Protein AF-A0A507FNS9-F1 (afdb_monomer)

Mean predicted aligned error: 19.05 Å

Solvent-accessible surface area (backbone atoms only — not comparable to full-atom values): 60538 Å² total; per-residue (Å²): 142,88,84,88,78,84,91,86,77,74,65,68,64,55,55,61,53,56,59,74,74,43,84,73,60,65,71,60,55,65,71,73,67,73,83,68,65,72,64,60,57,53,51,51,52,63,80,35,48,67,58,54,49,49,49,52,50,49,54,50,50,53,50,48,45,38,64,35,34,48,36,54,76,76,63,42,75,58,70,79,44,42,52,72,80,64,97,49,76,83,44,50,45,38,51,43,59,60,49,74,77,41,50,72,64,50,52,60,38,52,46,38,74,73,45,35,49,53,24,31,42,29,31,65,44,28,44,65,34,36,41,37,69,34,51,67,39,44,42,40,51,45,54,75,41,46,85,42,36,36,64,71,46,74,69,44,55,59,46,32,76,72,34,41,74,9,71,90,49,47,52,72,68,61,28,55,46,51,49,62,46,45,46,71,30,57,31,69,74,45,44,60,71,33,47,66,50,32,41,52,35,28,48,56,52,49,51,56,51,50,58,54,30,75,73,31,94,77,48,44,45,78,42,46,40,64,67,61,40,47,20,37,36,44,30,31,48,23,38,40,34,60,67,35,87,55,50,33,74,83,66,72,72,35,75,63,56,56,26,49,55,53,54,55,64,55,44,41,54,77,51,44,52,44,53,70,78,42,63,63,51,59,81,75,40,73,73,44,45,56,50,51,50,52,43,52,51,29,51,49,56,49,50,55,52,42,42,51,53,53,52,54,50,52,51,42,59,73,72,67,53,75,88,65,76,18,34,44,52,41,31,52,47,46,42,67,70,43,85,52,74,89,66,40,72,50,72,69,37,49,36,8,39,51,48,41,47,53,56,58,58,25,58,45,46,28,44,44,51,40,53,39,52,52,50,34,39,75,35,54,68,58,42,52,52,44,27,57,55,46,47,68,78,26,77,52,96,84,52,69,84,49,70,65,67,60,68,40,85,64,44,64,67,40,20,46,52,54,37,35,39,37,76,52,28,40,60,36,62,51,69,29,23,26,73,44,73,49,72,51,92,88,41,66,40,54,53,68,37,37,41,30,39,44,44,43,43,50,39,43,30,43,93,79,57,36,94,61,24,86,58,90,57,37,69,55,45,64,45,97,64,26,82,65,52,91,57,49,57,100,87,70,85,53,68,62,80,52,85,39,73,48,54,58,55,96,77,31,54,74,56,52,70,52,47,55,43,41,53,44,35,37,47,53,53,48,49,57,48,36,44,64,34,77,20,83,87,48,75,88,50,79,82,84,45,60,35,63,51,84,41,55,37,64,71,54,88,53,57,34,24,40,28,65,44,84,60,53,88,82,60,79,86,75,84,92,80,86,82,88,85,79,96,75,51,78,80,53,45,68,54,42,71,54,44,48,61,49,49,50,46,45,34,62,34,45,45,37,48,62,76,64,39,69,54,52,77,42,38,48,78,87,62,67,75,85,68,44,36,39,46,44,64,65,43,70,74,44,57,72,64,51,52,55,44,52,44,36,73,75,42,37,46,52,26,33,44,37,31,63,51,34,43,66,31,36,38,45,65,36,40,68,38,39,38,37,57,38,46,84,45,30,88,50,42,40,66,48,66,70,62,37,50,60,50,26,75,75,33,34,71,12,72,88,47,40,58,73,68,58,26,55,50,50,46,62,60,47,48,73,40,57,31,71,74,55,46,61,69,32,51,63,43,33,46,52,35,34,50,51,48,50,52,58,56,56,69,72,51,50,103,86,42,72,60,44,80,41,49,42,39,61,52,36,32,26,35,28,44,31,27,40,21,37,33,37,58,68,33,87,67,50,31,69,83,69,55,87,40,70,65,59,58,18,50,58,49,45,46,50,52,48,22,66,70,49,36,46,42,56,71,77,40,58,65,48,48,78,74,37,69,68,48,38,50,52,52,51,54,31,56,50,17,52,49,54,52,51,51,54,53,49,50,54,50,52,52,48,55,54,49,54,68,70,43,80,82,56,96,70,78,77,77,21,38,46,54,44,38,52,51,52,41,69,74,39,57,83,91,66,38,69,49,72,67,37,49,53,4,39,52,42,42,49,58,53,64,52,11,57,42,45,14,42,37,50,36,54,38,52,52,52,31,24,77,31,56,71,60,40,52,54,44,27,56,56,44,36,70,70,26,74,49,93,86,48,64,79,47,71,68,64,56,68,39,80,77,39,61,64,43,14,44,51,53,42,36,36,39,78,50,30,26,61,35,62,52,58,30,22,28,73,44,71,47,71,51,89,86,41,61,40,53,52,70,34,38,36,36,40,39,42,47,44,40,39,54,36,43,93,68,58,39,91,66,38,86,56,94,56,33,63,47,52,45,63,59,68,83,77,68,90,74,92,70,102,73,78,76,60,46,70,38,97,55,75,53,49,66,46,68,36,76,49,53,58,49,97,76,31,52,74,56,48,66,54,48,50,45,44,48,45,41,37,49,47,55,47,47,60,50,40,41,55,33,73,42,89,92,70,80,66,45,68,44,53,40,80,43,51,39,56,48,61,61,45,58,32,33,42,26,68,53,82,134

InterPro domains:
  IPR001128 Cytochrome P450 [PF00067] (84-557)
  IPR001128 Cytochrome P450 [PF00067] (621-1093)
  IPR001128 Cytochrome P450 [PR00385] (360-377)
  IPR001128 Cytochrome P450 [PR00385] (415-426)
  IPR001128 Cytochrome P450 [PR00385] (500-509)
  IPR001128 Cytochrome P450 [PR00385] (509-520)
  IPR002401 Cytochrome P450, E-class, group I [PR00463] (648-667)
  IPR002401 Cytochrome P450, E-class, group I [PR00463] (886-903)
  IPR002401 Cytochrome P450, E-class, group I [PR00463] (906-932)
  IPR002401 Cytochrome P450, E-class, group I [PR00463] (951-969)
  IPR002401 Cytochrome P450, E-cl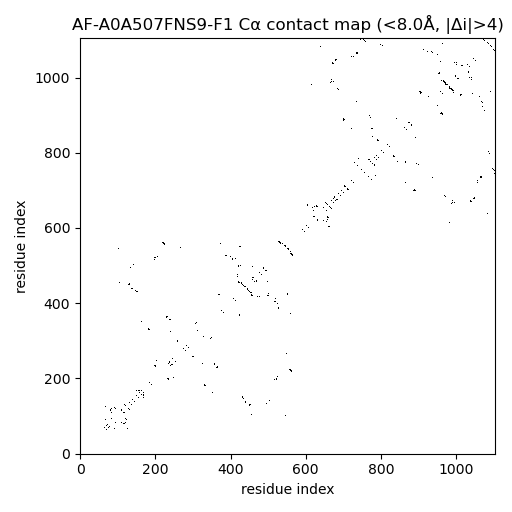ass, group I [PR00463] (1041-1051)
  IPR002401 Cytochrome P450, E-class, group I [PR00463] (1051-1074)
  IPR036396 Cytochrome P450 superfamily [G3DSA:1.10.630.10] (77-566)
  IPR036396 Cytochrome P450 superfamily [G3DSA:1.10.630.10] (602-1103)
  IPR036396 Cytochrome P450 superfamily [SSF48264] (71-562)
  IPR036396 Cytochrome P450 superfamily [SSF48264] (614-1099)
  IPR050121 Cytochrome P450 monooxygenase [PTHR24305] (589-1089)

Structure (mmCIF, N/CA/C/O backbone):
data_AF-A0A507FNS9-F1
#
_entry.id   AF-A0A507FNS9-F1
#
loop_
_atom_site.group_PDB
_atom_site.id
_atom_site.type_symbol
_atom_site.label_atom_id
_atom_site.label_alt_id
_atom_site.label_comp_id
_atom_site.label_asym_id
_atom_site.label_entity_id
_atom_site.label_seq_id
_atom_site.pdbx_PDB_ins_code
_atom_site.Cartn_x
_atom_site.Cartn_y
_atom_site.Cartn_z
_atom_site.occupancy
_atom_site.B_iso_or_equiv
_atom_site.auth_seq_id
_atom_site.auth_comp_id
_atom_site.auth_asym_id
_atom_site.auth_atom_id
_atom_site.pdbx_PDB_model_num
ATOM 1 N N . MET A 1 1 ? -13.527 42.903 -5.885 1.00 35.19 1 MET A N 1
ATOM 2 C CA . MET A 1 1 ? -12.244 42.310 -5.439 1.00 35.19 1 MET A CA 1
ATOM 3 C C . MET A 1 1 ? -11.191 43.413 -5.368 1.00 35.19 1 MET A C 1
ATOM 5 O O . MET A 1 1 ? -10.237 43.425 -6.130 1.00 35.19 1 MET A O 1
ATOM 9 N N . SER A 1 2 ? -11.421 44.377 -4.480 1.00 32.28 2 SER A N 1
ATOM 10 C CA . SER A 1 2 ? -10.559 45.522 -4.186 1.00 32.28 2 SER A CA 1
ATOM 11 C C . SER A 1 2 ? -10.005 45.309 -2.781 1.00 32.28 2 SER A C 1
ATOM 13 O O . SER A 1 2 ? -10.695 45.552 -1.795 1.00 32.28 2 SER A O 1
ATOM 15 N N . GLY A 1 3 ? -8.804 44.748 -2.710 1.00 33.19 3 GLY A N 1
ATOM 16 C CA . GLY A 1 3 ? -8.146 44.385 -1.461 1.00 33.19 3 GLY A CA 1
ATOM 17 C C . GLY A 1 3 ? -7.403 43.076 -1.643 1.00 33.19 3 GLY A C 1
ATOM 18 O O . GLY A 1 3 ? -8.015 42.028 -1.471 1.00 33.19 3 GLY A O 1
ATOM 19 N N . LEU A 1 4 ? -6.142 43.171 -2.085 1.00 33.97 4 LEU A N 1
ATOM 20 C CA . LEU A 1 4 ? -5.023 42.229 -1.885 1.00 33.97 4 LEU A CA 1
ATOM 21 C C . LEU A 1 4 ? -3.916 42.495 -2.930 1.00 33.97 4 LEU A C 1
ATOM 23 O O . LEU A 1 4 ? -3.704 41.694 -3.835 1.00 33.97 4 LEU A O 1
ATOM 27 N N . VAL A 1 5 ? -3.202 43.617 -2.799 1.00 31.27 5 VAL A N 1
ATOM 28 C CA . VAL A 1 5 ? -1.818 43.776 -3.288 1.00 31.27 5 VAL A CA 1
ATOM 29 C C . VAL A 1 5 ? -1.095 44.668 -2.268 1.00 31.27 5 VAL A C 1
ATOM 31 O O . VAL A 1 5 ? -1.544 45.796 -2.084 1.00 31.27 5 VAL A O 1
ATOM 34 N N . PRO A 1 6 ? -0.052 44.198 -1.560 1.00 40.53 6 PRO A N 1
ATOM 35 C CA . PRO A 1 6 ? 0.773 45.055 -0.714 1.00 40.53 6 PRO A CA 1
ATOM 36 C C . PRO A 1 6 ? 1.857 45.772 -1.530 1.00 40.53 6 PRO A C 1
ATOM 38 O O . PRO A 1 6 ? 2.419 45.200 -2.468 1.00 40.53 6 PRO A O 1
ATOM 41 N N . ASP A 1 7 ? 2.158 47.000 -1.114 1.00 43.50 7 ASP A N 1
ATOM 42 C CA . ASP A 1 7 ? 3.281 47.839 -1.534 1.00 43.50 7 ASP A CA 1
ATOM 43 C C . ASP A 1 7 ? 4.623 47.093 -1.484 1.00 43.50 7 ASP A C 1
ATOM 45 O O . ASP A 1 7 ? 4.986 46.527 -0.452 1.00 43.50 7 ASP A O 1
ATOM 49 N N . MET A 1 8 ? 5.393 47.106 -2.580 1.00 32.22 8 MET A N 1
ATOM 50 C CA . MET A 1 8 ? 6.747 46.530 -2.568 1.00 32.22 8 MET A CA 1
ATOM 51 C C . MET A 1 8 ? 7.790 47.228 -3.457 1.00 32.22 8 MET A C 1
ATOM 53 O O . MET A 1 8 ? 8.869 46.673 -3.635 1.00 32.22 8 MET A O 1
ATOM 57 N N . PHE A 1 9 ? 7.529 48.428 -3.993 1.00 37.53 9 PHE A N 1
ATOM 58 C CA . PHE A 1 9 ? 8.549 49.200 -4.722 1.00 37.53 9 PHE A CA 1
ATOM 59 C C . PHE A 1 9 ? 8.379 50.712 -4.528 1.00 37.53 9 PHE A C 1
ATOM 61 O O . PHE A 1 9 ? 7.474 51.319 -5.097 1.00 37.53 9 PHE A O 1
ATOM 68 N N . ASP A 1 10 ? 9.284 51.319 -3.758 1.00 40.94 10 ASP A N 1
ATOM 69 C CA . ASP A 1 10 ? 9.461 52.771 -3.703 1.00 40.94 10 ASP A CA 1
ATOM 70 C C . ASP A 1 10 ? 10.403 53.210 -4.838 1.00 40.94 10 ASP A C 1
ATOM 72 O O . ASP A 1 10 ? 11.628 53.096 -4.759 1.00 40.94 10 ASP A O 1
ATOM 76 N N . TRP A 1 11 ? 9.812 53.680 -5.936 1.00 39.66 11 TRP A N 1
ATOM 77 C CA . TRP A 1 11 ? 10.530 54.128 -7.133 1.00 39.66 11 TRP A CA 1
ATOM 78 C C . TRP A 1 11 ? 11.336 55.421 -6.923 1.00 39.66 11 TRP A C 1
ATOM 80 O O . TRP A 1 11 ? 12.184 55.747 -7.756 1.00 39.66 11 TRP A O 1
ATOM 90 N N . SER A 1 12 ? 11.131 56.135 -5.809 1.00 42.94 12 SER A N 1
ATOM 91 C CA . SER A 1 12 ? 11.855 57.376 -5.511 1.00 42.94 12 SER A CA 1
ATOM 92 C C . SER A 1 12 ? 13.334 57.129 -5.178 1.00 42.94 12 SER A C 1
ATOM 94 O O . SER A 1 12 ? 14.199 57.889 -5.614 1.00 42.94 12 SER A O 1
ATOM 96 N N . GLN A 1 13 ? 13.653 56.006 -4.522 1.00 44.47 13 GLN A N 1
ATOM 97 C CA . GLN A 1 13 ? 15.032 55.632 -4.183 1.00 44.47 13 GLN A CA 1
ATOM 98 C C . GLN A 1 13 ? 15.849 55.169 -5.395 1.00 44.47 13 GLN A C 1
ATOM 100 O O . GLN A 1 13 ? 17.065 55.350 -5.431 1.00 44.47 13 GLN A O 1
ATOM 105 N N . VAL A 1 14 ? 15.194 54.597 -6.411 1.00 46.53 14 VAL A N 1
ATOM 106 C CA . VAL A 1 14 ? 15.856 54.136 -7.643 1.00 46.53 14 VAL A CA 1
ATOM 107 C C . VAL A 1 14 ? 16.277 55.328 -8.507 1.00 46.53 14 VAL A C 1
ATOM 109 O O . VAL A 1 14 ? 17.380 55.337 -9.051 1.00 46.53 14 VAL A O 1
ATOM 112 N N . LEU A 1 15 ? 15.440 56.365 -8.584 1.00 44.78 15 LEU A N 1
ATOM 113 C CA . LEU A 1 15 ? 15.734 57.584 -9.344 1.00 44.78 15 LEU A CA 1
ATOM 114 C C . LEU A 1 15 ? 16.845 58.430 -8.698 1.00 44.78 15 LEU A C 1
ATOM 116 O O . LEU A 1 15 ? 17.682 58.975 -9.416 1.00 44.78 15 LEU A O 1
ATOM 120 N N . ASP A 1 16 ? 16.917 58.468 -7.363 1.00 50.62 16 ASP A N 1
ATOM 121 C CA . ASP A 1 16 ? 17.981 59.175 -6.631 1.00 50.62 16 ASP A CA 1
ATOM 122 C C . ASP A 1 16 ? 19.338 58.440 -6.668 1.00 50.62 16 ASP A C 1
ATOM 124 O O . ASP A 1 16 ? 20.399 59.036 -6.479 1.00 50.62 16 ASP A O 1
ATOM 128 N N . HIS A 1 17 ? 19.332 57.134 -6.955 1.00 47.06 17 HIS A N 1
ATOM 129 C CA . HIS A 1 17 ? 20.554 56.346 -7.133 1.00 47.06 17 HIS A CA 1
ATOM 130 C C . HIS A 1 17 ? 21.133 56.485 -8.550 1.00 47.06 17 HIS A C 1
ATOM 132 O O . HIS A 1 17 ? 22.350 56.523 -8.725 1.00 47.06 17 HIS A O 1
ATOM 138 N N . VAL A 1 18 ? 20.268 56.620 -9.560 1.00 49.06 18 VAL A N 1
ATOM 139 C CA . VAL A 1 18 ? 20.668 56.806 -10.966 1.00 49.06 18 VAL A CA 1
ATOM 140 C C . VAL A 1 18 ? 21.213 58.220 -11.217 1.00 49.06 18 VAL A C 1
ATOM 142 O O . VAL A 1 18 ? 22.170 58.374 -11.973 1.00 49.06 18 VAL A O 1
ATOM 145 N N . SER A 1 19 ? 20.693 59.246 -10.531 1.00 49.88 19 SER A N 1
ATOM 146 C CA . SER A 1 19 ? 21.162 60.639 -10.650 1.00 49.88 19 SER A CA 1
ATOM 147 C C . SER A 1 19 ? 22.570 60.879 -10.079 1.00 49.88 19 SER A C 1
ATOM 149 O O . SER A 1 19 ? 23.253 61.813 -10.497 1.00 49.88 19 SER A O 1
ATOM 151 N N . ARG A 1 20 ? 23.035 60.024 -9.157 1.00 51.44 20 ARG A N 1
ATOM 152 C CA . ARG A 1 20 ? 24.363 60.119 -8.523 1.00 51.44 20 ARG A CA 1
ATOM 153 C C . ARG A 1 20 ? 25.486 59.433 -9.313 1.00 51.44 20 ARG A C 1
ATOM 155 O O . ARG A 1 20 ? 26.649 59.623 -8.968 1.00 51.44 20 ARG A O 1
ATOM 162 N N . LEU A 1 21 ? 25.163 58.647 -10.347 1.00 53.97 21 LEU A N 1
ATOM 163 C CA . LEU A 1 21 ? 26.127 57.809 -11.080 1.00 53.97 21 LEU A CA 1
ATOM 164 C C . LEU A 1 21 ? 26.625 58.410 -12.413 1.00 53.97 21 LEU A C 1
ATOM 166 O O . LEU A 1 21 ? 27.702 58.022 -12.858 1.00 53.97 21 LEU A O 1
ATOM 170 N N . ASP A 1 22 ? 25.921 59.372 -13.029 1.00 49.59 22 ASP A N 1
ATOM 171 C CA . ASP A 1 22 ? 26.427 60.127 -14.197 1.00 49.59 22 ASP A CA 1
ATOM 172 C C . ASP A 1 22 ? 25.798 61.541 -14.297 1.00 49.59 22 ASP A C 1
ATOM 174 O O . ASP A 1 22 ? 24.594 61.665 -14.542 1.00 49.59 22 ASP A O 1
ATOM 178 N N . PRO A 1 23 ? 26.584 62.633 -14.180 1.00 51.59 23 PRO A N 1
ATOM 179 C CA . PRO A 1 23 ? 26.093 64.010 -14.312 1.00 51.59 23 PRO A CA 1
ATOM 180 C C . PRO A 1 23 ? 25.516 64.361 -15.694 1.00 51.59 23 PRO A C 1
ATOM 182 O O . PRO A 1 23 ? 24.884 65.406 -15.844 1.00 51.59 23 PRO A O 1
ATOM 185 N N . ARG A 1 24 ? 25.714 63.519 -16.720 1.00 54.00 24 ARG A N 1
ATOM 186 C CA . ARG A 1 24 ? 25.178 63.741 -18.076 1.00 54.00 24 ARG A CA 1
ATOM 187 C C . ARG A 1 24 ? 23.707 63.354 -18.239 1.00 54.00 24 ARG A C 1
ATOM 189 O O . ARG A 1 24 ? 23.125 63.651 -19.278 1.00 54.00 24 ARG A O 1
ATOM 196 N N . PHE A 1 25 ? 23.087 62.742 -17.229 1.00 47.69 25 PHE A N 1
ATOM 197 C CA . PHE A 1 25 ? 21.674 62.353 -17.279 1.00 47.69 25 PHE A CA 1
ATOM 198 C C . PHE A 1 25 ? 20.693 63.513 -17.019 1.00 47.69 25 PHE A C 1
ATOM 200 O O . PHE A 1 25 ? 19.526 63.400 -17.385 1.00 47.69 25 PHE A O 1
ATOM 207 N N . SER A 1 26 ? 21.139 64.648 -16.459 1.00 44.56 26 SER A N 1
ATOM 208 C CA . SER A 1 26 ? 20.246 65.790 -16.175 1.00 44.56 26 SER A CA 1
ATOM 209 C C . SER A 1 26 ? 19.931 66.661 -17.400 1.00 44.56 26 SER A C 1
ATOM 211 O O . SER A 1 26 ? 18.934 67.386 -17.406 1.00 44.56 26 SER A O 1
ATOM 213 N N . SER A 1 27 ? 20.739 66.584 -18.464 1.00 47.06 27 SER A N 1
ATOM 214 C CA . SER A 1 27 ? 20.547 67.403 -19.669 1.00 47.06 27 SER A CA 1
ATOM 215 C C . SER A 1 27 ? 19.547 66.804 -20.663 1.00 47.06 27 SER A C 1
ATOM 217 O O . SER A 1 27 ? 18.951 67.550 -21.435 1.00 47.06 27 SER A O 1
ATOM 219 N N . TYR A 1 28 ? 19.294 65.491 -20.610 1.00 44.03 28 TYR A N 1
ATOM 220 C CA . TYR A 1 28 ? 18.298 64.823 -21.461 1.00 44.03 28 TYR A CA 1
ATOM 221 C C . TYR A 1 28 ? 16.890 64.804 -20.856 1.00 44.03 28 TYR A C 1
ATOM 223 O O . TYR A 1 28 ? 15.904 64.793 -21.593 1.00 44.03 28 TYR A O 1
ATOM 231 N N . THR A 1 29 ? 16.765 64.852 -19.528 1.00 43.00 29 THR A N 1
ATOM 232 C CA . THR A 1 29 ? 15.455 64.860 -18.862 1.00 43.00 29 THR A CA 1
ATOM 233 C C . THR A 1 29 ? 14.736 66.199 -19.014 1.00 43.00 29 THR A C 1
ATOM 235 O O . THR A 1 29 ? 13.524 66.216 -19.182 1.00 43.00 29 THR A O 1
ATOM 238 N N . ASN A 1 30 ? 15.446 67.328 -19.070 1.00 39.75 30 ASN A N 1
ATOM 239 C CA . ASN A 1 30 ? 14.786 68.636 -19.185 1.00 39.75 30 ASN A CA 1
ATOM 240 C C . ASN A 1 30 ? 14.248 68.963 -20.590 1.00 39.75 30 ASN A C 1
ATOM 242 O O . ASN A 1 30 ? 13.430 69.868 -20.715 1.00 39.75 30 ASN A O 1
ATOM 246 N N . TYR A 1 31 ? 14.645 68.225 -21.634 1.00 42.53 31 TYR A N 1
ATOM 247 C CA . TYR A 1 31 ? 14.139 68.447 -22.998 1.00 42.53 31 TYR A CA 1
ATOM 248 C C . TYR A 1 31 ? 12.905 67.595 -23.344 1.00 42.53 31 TYR A C 1
ATOM 250 O O . TYR A 1 31 ? 12.145 67.949 -24.239 1.00 42.53 31 TYR A O 1
ATOM 258 N N . LEU A 1 32 ? 12.672 66.493 -22.622 1.00 40.81 32 LEU A N 1
ATOM 259 C CA . LEU A 1 32 ? 11.547 65.574 -22.859 1.00 40.81 32 LEU A CA 1
ATOM 260 C C . LEU A 1 32 ? 10.298 65.877 -22.012 1.00 40.81 32 LEU A C 1
ATOM 262 O O . LEU A 1 32 ? 9.242 65.310 -22.279 1.00 40.81 32 LEU A O 1
ATOM 266 N N . PHE A 1 33 ? 10.390 66.783 -21.033 1.00 44.84 33 PHE A N 1
ATOM 267 C CA . PHE A 1 33 ? 9.283 67.121 -20.124 1.00 44.84 33 PHE A CA 1
ATOM 268 C C . PHE A 1 33 ? 8.720 68.543 -20.289 1.00 44.84 33 PHE A C 1
ATOM 270 O O . PHE A 1 33 ? 7.893 68.957 -19.483 1.00 44.84 33 PHE A O 1
ATOM 277 N N . ALA A 1 34 ? 9.119 69.286 -21.326 1.00 43.12 34 ALA A N 1
ATOM 278 C CA . ALA A 1 34 ? 8.671 70.669 -21.495 1.00 43.12 34 ALA A CA 1
ATOM 279 C C . ALA A 1 34 ? 7.325 70.845 -22.228 1.00 43.12 34 ALA A C 1
ATOM 281 O O . ALA A 1 34 ? 6.788 71.941 -22.146 1.00 43.12 34 ALA A O 1
ATOM 282 N N . ASP A 1 35 ? 6.752 69.832 -22.904 1.00 45.50 35 ASP A N 1
ATOM 283 C CA . ASP A 1 35 ? 5.535 70.093 -23.710 1.00 45.50 35 ASP A CA 1
ATOM 284 C C . ASP A 1 35 ? 4.572 68.913 -23.977 1.00 45.50 35 ASP A C 1
ATOM 286 O O . ASP A 1 35 ? 3.759 68.952 -24.898 1.00 45.50 35 ASP A O 1
ATOM 290 N N . ALA A 1 36 ? 4.598 67.847 -23.172 1.00 44.22 36 ALA A N 1
ATOM 291 C CA . ALA A 1 36 ? 3.617 66.761 -23.290 1.00 44.22 36 ALA A CA 1
ATOM 292 C C . ALA A 1 36 ? 2.925 66.513 -21.948 1.00 44.22 36 ALA A C 1
ATOM 294 O O . ALA A 1 36 ? 3.475 65.882 -21.046 1.00 44.22 36 ALA A O 1
ATOM 295 N N . SER A 1 37 ? 1.703 67.028 -21.803 1.00 43.28 37 SER A N 1
ATOM 296 C CA . SER A 1 37 ? 0.874 66.766 -20.627 1.00 43.28 37 SER A CA 1
ATOM 297 C C . SER A 1 37 ? 0.663 65.252 -20.444 1.00 43.28 37 SER A C 1
ATOM 299 O O . SER A 1 37 ? 0.185 64.552 -21.338 1.00 43.28 37 SER A O 1
ATOM 301 N N . LEU A 1 38 ? 1.002 64.729 -19.259 1.00 48.12 38 LEU A N 1
ATOM 302 C CA . LEU A 1 38 ? 0.812 63.317 -18.882 1.00 48.12 38 LEU A CA 1
ATOM 303 C C . LEU A 1 38 ? -0.653 62.831 -19.010 1.00 48.12 38 LEU A C 1
ATOM 305 O O . LEU A 1 38 ? -0.894 61.622 -19.045 1.00 48.12 38 LEU A O 1
ATOM 309 N N . GLY A 1 39 ? -1.621 63.748 -19.124 1.00 44.41 39 GLY A N 1
ATOM 310 C CA . GLY A 1 39 ? -3.029 63.445 -19.405 1.00 44.41 39 GLY A CA 1
ATOM 311 C C . GLY A 1 39 ? -3.266 62.869 -20.807 1.00 44.41 39 GLY A C 1
ATOM 312 O O . GLY A 1 39 ? -3.994 61.893 -20.948 1.00 44.41 39 GLY A O 1
ATOM 313 N N . GLY A 1 40 ? -2.572 63.373 -21.834 1.00 47.00 40 GLY A N 1
ATOM 314 C CA . GLY A 1 40 ? -2.745 62.886 -23.210 1.00 47.00 40 GLY A CA 1
ATOM 315 C C . GLY A 1 40 ? -2.176 61.481 -23.433 1.00 47.00 40 GLY A C 1
ATOM 316 O O . GLY A 1 40 ? -2.744 60.684 -24.171 1.00 47.00 40 GLY A O 1
ATOM 317 N N . ILE A 1 41 ? -1.081 61.132 -22.750 1.00 53.06 41 ILE A N 1
ATOM 318 C CA . ILE A 1 41 ? -0.462 59.798 -22.844 1.00 53.06 41 ILE A CA 1
ATOM 319 C C . ILE A 1 41 ? -1.308 58.755 -22.102 1.00 53.06 41 ILE A C 1
ATOM 321 O O . ILE A 1 41 ? -1.425 57.619 -22.555 1.00 53.06 41 ILE A O 1
ATOM 325 N N . THR A 1 42 ? -1.930 59.126 -20.981 1.00 51.12 42 THR A N 1
ATOM 326 C CA . THR A 1 42 ? -2.781 58.208 -20.213 1.00 51.12 42 THR A CA 1
ATOM 327 C C . THR A 1 42 ? -4.119 57.938 -20.903 1.00 51.12 42 THR A C 1
ATOM 329 O O . THR A 1 42 ? -4.513 56.774 -20.953 1.00 51.12 42 THR A O 1
ATOM 332 N N . GLU A 1 43 ? -4.759 58.934 -21.528 1.00 51.78 43 GLU A N 1
ATOM 333 C CA . GLU A 1 43 ? -5.949 58.724 -22.377 1.00 51.78 43 GLU A CA 1
ATOM 334 C C . GLU A 1 43 ? -5.627 57.926 -23.655 1.00 51.78 43 GLU A C 1
ATOM 336 O O . GLU A 1 43 ? -6.325 56.962 -23.969 1.00 51.78 43 GLU A O 1
ATOM 341 N N . TYR A 1 44 ? -4.503 58.209 -24.324 1.00 56.03 44 TYR A N 1
ATOM 342 C CA . TYR A 1 44 ? -4.063 57.476 -25.522 1.00 56.03 44 TYR A CA 1
ATOM 343 C C . TYR A 1 44 ? -3.727 55.998 -25.241 1.00 56.03 44 TYR A C 1
ATOM 345 O O . TYR A 1 44 ? -4.082 55.102 -26.010 1.00 56.03 44 TYR A O 1
ATOM 353 N N . LEU A 1 45 ? -3.081 55.702 -24.104 1.00 52.56 45 LEU A N 1
ATOM 354 C CA . LEU A 1 45 ? -2.827 54.325 -23.655 1.00 52.56 45 LEU A CA 1
ATOM 355 C C . LEU A 1 45 ? -4.125 53.601 -23.238 1.00 52.56 45 LEU A C 1
ATOM 357 O O . LEU A 1 45 ? -4.183 52.370 -23.311 1.00 52.56 45 LEU A O 1
ATOM 361 N N . LEU A 1 46 ? -5.163 54.335 -22.809 1.00 55.19 46 LEU A N 1
ATOM 362 C CA . LEU A 1 46 ? -6.471 53.793 -22.428 1.00 55.19 46 LEU A CA 1
ATOM 363 C C . LEU A 1 46 ? -7.334 53.416 -23.643 1.00 55.19 46 LEU A C 1
ATOM 365 O O . LEU A 1 46 ? -7.939 52.340 -23.617 1.00 55.19 46 LEU A O 1
ATOM 369 N N . ASP A 1 47 ? -7.309 54.224 -24.704 1.00 57.56 47 ASP A N 1
ATOM 370 C CA . ASP A 1 47 ? -8.018 53.970 -25.969 1.00 57.56 47 ASP A CA 1
ATOM 371 C C . ASP A 1 47 ? -7.324 52.926 -26.863 1.00 57.56 47 ASP A C 1
ATOM 373 O O . ASP A 1 47 ? -7.943 52.325 -27.745 1.00 57.56 47 ASP A O 1
ATOM 377 N N . HIS A 1 48 ? -6.037 52.643 -26.629 1.00 65.19 48 HIS A N 1
ATOM 378 C CA . HIS A 1 48 ? -5.242 51.717 -27.448 1.00 65.19 48 HIS A CA 1
ATOM 379 C C . HIS A 1 48 ? -4.738 50.473 -26.703 1.00 65.19 48 HIS A C 1
ATOM 381 O O . HIS A 1 48 ? -3.850 49.775 -27.199 1.00 65.19 48 HIS A O 1
ATOM 387 N N . LYS A 1 49 ? -5.341 50.113 -25.558 1.00 68.94 49 LYS A N 1
ATOM 388 C CA . LYS A 1 49 ? -4.994 48.897 -24.783 1.00 68.94 49 LYS A CA 1
ATOM 389 C C . LYS A 1 49 ? -4.934 47.632 -25.638 1.00 68.94 49 LYS A C 1
ATOM 391 O O . LYS A 1 49 ? -4.051 46.801 -25.442 1.00 68.94 49 LYS A O 1
ATOM 396 N N . LEU A 1 50 ? -5.849 47.494 -26.599 1.00 62.56 50 LEU A N 1
ATOM 397 C CA . LEU A 1 50 ? -5.880 46.355 -27.516 1.00 62.56 50 LEU A CA 1
ATOM 398 C C . LEU A 1 50 ? -4.681 46.364 -28.478 1.00 62.56 50 LEU A C 1
ATOM 400 O O . LEU A 1 50 ? -4.077 45.322 -28.687 1.00 62.56 50 LEU A O 1
ATOM 404 N N . LEU A 1 51 ? -4.298 47.526 -29.013 1.00 69.19 51 LEU A N 1
ATOM 405 C CA . LEU A 1 51 ? -3.144 47.689 -29.906 1.00 69.19 51 LEU A CA 1
ATOM 406 C C . LEU A 1 51 ? -1.814 47.456 -29.181 1.00 69.19 51 LEU A C 1
ATOM 408 O O . LEU A 1 51 ? -0.932 46.798 -29.724 1.00 69.19 51 LEU A O 1
ATOM 412 N N . ILE A 1 52 ? -1.687 47.928 -27.941 1.00 73.81 52 ILE A N 1
ATOM 413 C CA . ILE A 1 52 ? -0.500 47.700 -27.104 1.00 73.81 52 ILE A CA 1
ATOM 414 C C . ILE A 1 52 ? -0.392 46.222 -26.727 1.00 73.81 52 ILE A C 1
ATOM 416 O O . ILE A 1 52 ? 0.687 45.640 -26.815 1.00 73.81 52 ILE A O 1
ATOM 420 N N . LEU A 1 53 ? -1.513 45.590 -26.364 1.00 69.00 53 LEU A N 1
ATOM 421 C CA . LEU A 1 53 ? -1.564 44.156 -26.090 1.00 69.00 53 LEU A CA 1
ATOM 422 C C . LEU A 1 53 ? -1.218 43.339 -27.342 1.00 69.00 53 LEU A C 1
ATOM 424 O O . LEU A 1 53 ? -0.407 42.423 -27.259 1.00 69.00 53 LEU A O 1
ATOM 428 N N . LEU A 1 54 ? -1.777 43.688 -28.504 1.00 70.06 54 LEU A N 1
ATOM 429 C CA . LEU A 1 54 ? -1.467 43.045 -29.784 1.00 70.06 54 LEU A CA 1
ATOM 430 C C . LEU A 1 54 ? 0.004 43.239 -30.173 1.00 70.06 54 LEU A C 1
ATOM 432 O O . LEU A 1 54 ? 0.642 42.280 -30.597 1.00 70.06 54 LEU A O 1
ATOM 436 N N . GLY A 1 55 ? 0.564 44.433 -29.972 1.00 77.00 55 GLY A N 1
ATOM 437 C CA . GLY A 1 55 ? 1.982 44.718 -30.187 1.00 77.00 55 GLY A CA 1
ATOM 438 C C . GLY A 1 55 ? 2.887 43.900 -29.265 1.00 77.00 55 GLY A C 1
ATOM 439 O O . GLY A 1 55 ? 3.845 43.287 -29.730 1.00 77.00 55 GLY A O 1
ATOM 440 N N . ALA A 1 56 ? 2.550 43.802 -27.977 1.00 71.06 56 ALA A N 1
ATOM 441 C CA . ALA A 1 56 ? 3.277 42.971 -27.018 1.00 71.06 56 ALA A CA 1
ATOM 442 C C . ALA A 1 56 ? 3.192 41.473 -27.364 1.00 71.06 56 ALA A C 1
ATOM 444 O O . ALA A 1 56 ? 4.200 40.769 -27.302 1.00 71.06 56 ALA A O 1
ATOM 445 N N . VAL A 1 57 ? 2.017 40.989 -27.785 1.00 74.69 57 VAL A N 1
ATOM 446 C CA . VAL A 1 57 ? 1.817 39.609 -28.257 1.00 74.69 57 VAL A CA 1
ATOM 447 C C . VAL A 1 57 ? 2.623 39.341 -29.527 1.00 74.69 57 VAL A C 1
ATOM 449 O O . VAL A 1 57 ? 3.246 38.288 -29.631 1.00 74.69 57 VAL A O 1
ATOM 452 N N . LEU A 1 58 ? 2.668 40.288 -30.468 1.00 79.44 58 LEU A N 1
ATOM 453 C CA . LEU A 1 58 ? 3.451 40.173 -31.698 1.00 79.44 58 LEU A CA 1
ATOM 454 C C . LEU A 1 58 ? 4.956 40.128 -31.400 1.00 79.44 58 LEU A C 1
ATOM 456 O O . LEU A 1 58 ? 5.653 39.260 -31.919 1.00 79.44 58 LEU A O 1
ATOM 460 N N . ILE A 1 59 ? 5.458 41.017 -30.536 1.00 81.69 59 ILE A N 1
ATOM 461 C CA . ILE A 1 59 ? 6.864 41.026 -30.101 1.00 81.69 59 ILE A CA 1
ATOM 462 C C . ILE A 1 59 ? 7.215 39.706 -29.412 1.00 81.69 59 ILE A C 1
ATOM 464 O O . ILE A 1 59 ? 8.243 39.105 -29.724 1.00 81.69 59 ILE A O 1
ATOM 468 N N . PHE A 1 60 ? 6.345 39.214 -28.527 1.00 81.75 60 PHE A N 1
ATOM 469 C CA . PHE A 1 60 ? 6.522 37.916 -27.884 1.00 81.75 60 PHE A CA 1
ATOM 470 C C . PHE A 1 60 ? 6.531 36.772 -28.905 1.00 81.75 60 PHE A C 1
ATOM 472 O O . PHE A 1 60 ? 7.409 35.918 -28.841 1.00 81.75 60 PHE A O 1
ATOM 479 N N . ALA A 1 61 ? 5.612 36.767 -29.874 1.00 79.19 61 ALA A N 1
ATOM 480 C CA . ALA A 1 61 ? 5.542 35.747 -30.918 1.00 79.19 61 ALA A CA 1
ATOM 481 C C . ALA A 1 61 ? 6.783 35.759 -31.826 1.00 79.19 61 ALA A C 1
ATOM 483 O O . ALA A 1 61 ? 7.323 34.696 -32.127 1.00 79.19 61 ALA A O 1
ATOM 484 N N . MET A 1 62 ? 7.280 36.940 -32.210 1.00 84.62 62 MET A N 1
ATOM 485 C CA . MET A 1 62 ? 8.516 37.089 -32.988 1.00 84.62 62 MET A CA 1
ATOM 486 C C . MET A 1 62 ? 9.740 36.630 -32.194 1.00 84.62 62 MET A C 1
ATOM 488 O O . MET A 1 62 ? 10.561 35.877 -32.716 1.00 84.62 62 MET A O 1
ATOM 492 N N . HIS A 1 63 ? 9.848 37.025 -30.922 1.00 83.38 63 HIS A N 1
ATOM 493 C CA . HIS A 1 63 ? 10.923 36.568 -30.047 1.00 83.38 63 HIS A CA 1
ATOM 494 C C . HIS A 1 63 ? 10.866 35.051 -29.825 1.00 83.38 63 HIS A C 1
ATOM 496 O O . HIS A 1 63 ? 11.893 34.384 -29.884 1.00 83.38 63 HIS A O 1
ATOM 502 N N . PHE A 1 64 ? 9.675 34.486 -29.619 1.00 84.75 64 PHE A N 1
ATOM 503 C CA . PHE A 1 64 ? 9.475 33.047 -29.462 1.00 84.75 64 PHE A CA 1
ATOM 504 C C . PHE A 1 64 ? 9.859 32.283 -30.734 1.00 84.75 64 PHE A C 1
ATOM 506 O O . PHE A 1 64 ? 10.587 31.296 -30.653 1.00 84.75 64 PHE A O 1
ATOM 513 N N . LEU A 1 65 ? 9.432 32.761 -31.908 1.00 86.50 65 LEU A N 1
ATOM 514 C CA . LEU A 1 65 ? 9.798 32.181 -33.201 1.00 86.50 65 LEU A CA 1
ATOM 515 C C . LEU A 1 65 ? 11.314 32.235 -33.424 1.00 86.50 65 LEU A C 1
ATOM 517 O O . LEU A 1 65 ? 11.912 31.242 -33.836 1.00 86.50 65 LEU A O 1
ATOM 521 N N . TYR A 1 66 ? 11.950 33.366 -33.109 1.00 88.94 66 TYR A N 1
ATOM 522 C CA . TYR A 1 66 ? 13.398 33.496 -33.218 1.00 88.94 66 TYR A CA 1
ATOM 523 C C . TYR A 1 66 ? 14.122 32.534 -32.267 1.00 88.94 66 TYR A C 1
ATOM 525 O O . TYR A 1 66 ? 14.932 31.726 -32.711 1.00 88.94 66 TYR A O 1
ATOM 533 N N . SER A 1 67 ? 13.787 32.568 -30.977 1.00 83.50 67 SER A N 1
ATOM 534 C CA . SER A 1 67 ? 14.487 31.820 -29.929 1.00 83.50 67 SER A CA 1
ATOM 535 C C . SER A 1 67 ? 14.222 30.310 -29.954 1.00 83.50 67 SER A C 1
ATOM 537 O O . SER A 1 67 ? 15.098 29.555 -29.549 1.00 83.50 67 SER A O 1
ATOM 539 N N . CYS A 1 68 ? 13.052 29.853 -30.420 1.00 86.31 68 CYS A N 1
ATOM 540 C CA . CYS A 1 68 ? 12.672 28.429 -30.401 1.00 86.31 68 CYS A CA 1
ATOM 541 C C . CYS A 1 68 ? 12.722 27.753 -31.779 1.00 86.31 68 CYS A C 1
ATOM 543 O O . CYS A 1 68 ? 12.663 26.529 -31.853 1.00 86.31 68 CYS A O 1
ATOM 545 N N . VAL A 1 69 ? 12.780 28.507 -32.883 1.00 87.25 69 VAL A N 1
ATOM 546 C CA . VAL A 1 69 ? 12.767 27.935 -34.244 1.00 87.25 69 VAL A CA 1
ATOM 547 C C . VAL A 1 69 ? 13.950 28.439 -35.059 1.00 87.25 69 VAL A C 1
ATOM 549 O O . VAL A 1 69 ? 14.759 27.630 -35.501 1.00 87.25 69 VAL A O 1
ATOM 552 N N . VAL A 1 70 ? 14.087 29.754 -35.250 1.00 88.94 70 VAL A N 1
ATOM 553 C CA . VAL A 1 70 ? 15.103 30.305 -36.166 1.00 88.94 70 VAL A CA 1
ATOM 554 C C . VAL A 1 70 ? 16.518 30.067 -35.644 1.00 88.94 70 VAL A C 1
ATOM 556 O O . VAL A 1 70 ? 17.346 29.488 -36.345 1.00 88.94 70 VAL A O 1
ATOM 559 N N . TYR A 1 71 ? 16.800 30.486 -34.410 1.00 90.25 71 TYR A N 1
ATOM 560 C CA . TYR A 1 71 ? 18.134 30.378 -33.837 1.00 90.25 71 TYR A CA 1
ATOM 561 C C . TYR A 1 71 ? 18.563 28.912 -33.659 1.00 90.25 71 TYR A C 1
ATOM 563 O O . TYR A 1 71 ? 19.570 28.536 -34.263 1.00 90.25 71 TYR A O 1
ATOM 571 N N . PRO A 1 72 ? 17.800 28.040 -32.962 1.00 88.31 72 PRO A N 1
ATOM 572 C CA . PRO A 1 72 ? 18.249 26.675 -32.708 1.00 88.31 72 PRO A CA 1
ATOM 573 C C . PRO A 1 72 ? 18.356 25.821 -33.972 1.00 88.31 72 PRO A C 1
ATOM 575 O O . PRO A 1 72 ? 19.193 24.936 -34.019 1.00 88.31 72 PRO A O 1
ATOM 578 N N . LEU A 1 73 ? 17.534 26.035 -35.005 1.00 88.38 73 LEU A N 1
ATOM 579 C CA . LEU A 1 73 ? 17.539 25.147 -36.176 1.00 88.38 73 LEU A CA 1
ATOM 580 C C . LEU A 1 73 ? 18.469 25.608 -37.302 1.00 88.38 73 LEU A C 1
ATOM 582 O O . LEU A 1 73 ? 18.872 24.772 -38.111 1.00 88.38 73 LEU A O 1
ATOM 586 N N . TYR A 1 74 ? 18.812 26.901 -37.361 1.00 90.00 74 TYR A N 1
ATOM 587 C CA . TYR A 1 74 ? 19.542 27.466 -38.503 1.00 90.00 74 TYR A CA 1
ATOM 588 C C . TYR A 1 74 ? 20.786 28.285 -38.144 1.00 90.00 74 TYR A C 1
ATOM 590 O O . TYR A 1 74 ? 21.664 28.410 -38.993 1.00 90.00 74 TYR A O 1
ATOM 598 N N . LEU A 1 75 ? 20.878 28.846 -36.932 1.00 90.44 75 LEU A N 1
ATOM 599 C CA . LEU A 1 75 ? 21.954 29.782 -36.567 1.00 90.44 75 LEU A CA 1
ATOM 600 C C . LEU A 1 75 ? 22.871 29.273 -35.447 1.00 90.44 75 LEU A C 1
ATOM 602 O O . LEU A 1 75 ? 23.967 29.804 -35.279 1.00 90.44 75 LEU A O 1
ATOM 606 N N . ASP A 1 76 ? 22.435 28.278 -34.674 1.00 89.38 76 ASP A N 1
ATOM 607 C CA . ASP A 1 76 ? 23.179 27.782 -33.518 1.00 89.38 76 ASP A CA 1
ATOM 608 C C . ASP A 1 76 ? 24.539 27.178 -33.937 1.00 89.38 76 ASP A C 1
ATOM 610 O O . ASP A 1 76 ? 24.574 26.286 -34.793 1.00 89.38 76 ASP A O 1
ATOM 614 N N . PRO A 1 77 ? 25.669 27.597 -33.328 1.00 88.50 77 PRO A N 1
ATOM 615 C CA . PRO A 1 77 ? 26.984 27.003 -33.579 1.00 88.50 77 PRO A CA 1
ATOM 616 C C . PRO A 1 77 ? 27.031 25.482 -33.392 1.00 88.50 77 PRO A C 1
ATOM 618 O O . PRO A 1 77 ? 27.837 24.803 -34.032 1.00 88.50 77 PRO A O 1
ATOM 621 N N . LEU A 1 78 ? 26.156 24.934 -32.545 1.00 93.00 78 LEU A N 1
ATOM 622 C CA . LEU A 1 78 ? 26.054 23.500 -32.299 1.00 93.00 78 LEU A CA 1
ATOM 623 C C . LEU A 1 78 ? 25.585 22.710 -33.528 1.00 93.00 78 LEU A C 1
ATOM 625 O O . LEU A 1 78 ? 25.806 21.504 -33.569 1.00 93.00 78 LEU A O 1
ATOM 629 N N . LEU A 1 79 ? 25.027 23.349 -34.567 1.00 90.75 79 LEU A N 1
ATOM 630 C CA . LEU A 1 79 ? 24.660 22.686 -35.827 1.00 90.75 79 LEU A CA 1
ATOM 631 C C . LEU A 1 79 ? 25.841 21.987 -36.521 1.00 90.75 79 LEU A C 1
ATOM 633 O O . LEU A 1 79 ? 25.608 21.074 -37.314 1.00 90.75 79 LEU A O 1
ATOM 637 N N . ALA A 1 80 ? 27.080 22.381 -36.204 1.00 92.06 80 ALA A N 1
ATOM 638 C CA . ALA A 1 80 ? 28.296 21.715 -36.665 1.00 92.06 80 ALA A CA 1
ATOM 639 C C . ALA A 1 80 ? 28.467 20.291 -36.099 1.00 92.06 80 ALA A C 1
ATOM 641 O O . ALA A 1 80 ? 29.170 19.482 -36.701 1.00 92.06 80 ALA A O 1
ATOM 642 N N . ILE A 1 81 ? 27.830 19.972 -34.967 1.00 95.25 81 ILE A N 1
ATOM 643 C CA . ILE A 1 81 ? 27.845 18.632 -34.373 1.00 95.25 81 ILE A CA 1
ATOM 644 C C . ILE A 1 81 ? 26.831 17.741 -35.121 1.00 95.25 81 ILE A C 1
ATOM 646 O O . ILE A 1 81 ? 25.674 18.144 -35.299 1.00 95.25 81 ILE A O 1
ATOM 650 N N . PRO A 1 82 ? 27.208 16.524 -35.552 1.00 94.75 82 PRO A N 1
ATOM 651 C CA . PRO A 1 82 ? 26.283 15.577 -36.176 1.00 94.75 82 PRO A CA 1
ATOM 652 C C . PRO A 1 82 ? 25.120 15.187 -35.249 1.00 94.75 82 PRO A C 1
ATOM 654 O O . PRO A 1 82 ? 25.282 15.086 -34.035 1.00 94.75 82 PRO A O 1
ATOM 657 N N . GLY A 1 83 ? 23.930 14.940 -35.798 1.00 93.75 83 GLY A N 1
ATOM 658 C CA . GLY A 1 83 ? 22.785 14.514 -34.990 1.00 93.75 83 GLY A CA 1
ATOM 659 C C . GLY A 1 83 ? 21.474 14.378 -35.765 1.00 93.75 83 GLY A C 1
ATOM 660 O O . GLY A 1 83 ? 21.389 14.823 -36.917 1.00 93.75 83 GLY A O 1
ATOM 661 N N . PRO A 1 84 ? 20.435 13.779 -35.151 1.00 92.56 84 PRO A N 1
ATOM 662 C CA . PRO A 1 84 ? 19.100 13.701 -35.727 1.00 92.56 84 PRO A CA 1
ATOM 663 C C . PRO A 1 84 ? 18.531 15.086 -36.061 1.00 92.56 84 PRO A C 1
ATOM 665 O O . PRO A 1 84 ? 18.604 16.039 -35.280 1.00 92.56 84 PRO A O 1
ATOM 668 N N . LYS A 1 85 ? 17.908 15.179 -37.238 1.00 87.81 85 LYS A N 1
ATOM 669 C CA . LYS A 1 85 ? 17.151 16.364 -37.658 1.00 87.81 85 LYS A CA 1
ATOM 670 C C . LYS A 1 85 ? 15.773 16.384 -36.986 1.00 87.81 85 LYS A C 1
ATOM 672 O O . LYS A 1 85 ? 15.325 15.382 -36.430 1.00 87.81 85 LYS A O 1
ATOM 677 N N . VAL A 1 86 ? 15.114 17.540 -37.017 1.00 86.31 86 VAL A N 1
ATOM 678 C CA . VAL A 1 86 ? 13.715 17.685 -36.592 1.00 86.31 86 VAL A CA 1
ATOM 679 C C . VAL A 1 86 ? 12.838 17.660 -37.841 1.00 86.31 86 VAL A C 1
ATOM 681 O O . VAL A 1 86 ? 13.034 18.486 -38.729 1.00 86.31 86 VAL A O 1
ATOM 684 N N . ASP A 1 87 ? 11.877 16.735 -37.912 1.00 79.12 87 ASP A N 1
ATOM 685 C CA . ASP A 1 87 ? 11.013 16.574 -39.096 1.00 79.12 87 ASP A CA 1
ATOM 686 C C . ASP A 1 87 ? 10.087 17.780 -39.324 1.00 79.12 87 ASP A C 1
ATOM 688 O O . ASP A 1 87 ? 9.760 18.124 -40.456 1.00 79.12 87 ASP A O 1
ATOM 692 N N . ASN A 1 88 ? 9.668 18.441 -38.240 1.00 82.56 88 ASN A N 1
ATOM 693 C CA . ASN A 1 88 ? 8.830 19.636 -38.279 1.00 82.56 88 ASN A CA 1
ATOM 694 C C . ASN A 1 88 ? 9.442 20.748 -37.403 1.00 82.56 88 ASN A C 1
ATOM 696 O O . ASN A 1 88 ? 9.464 20.589 -36.182 1.00 82.56 88 ASN A O 1
ATOM 700 N N . PRO A 1 89 ? 9.859 21.894 -37.976 1.00 79.81 89 PRO A N 1
ATOM 701 C CA . PRO A 1 89 ? 10.428 23.023 -37.230 1.00 79.81 89 PRO A CA 1
ATOM 702 C C . PRO A 1 89 ? 9.530 23.578 -36.113 1.00 79.81 89 PRO A C 1
ATOM 704 O O . PRO A 1 89 ? 10.026 24.096 -35.114 1.00 79.81 89 PRO A O 1
ATOM 707 N N . PHE A 1 90 ? 8.207 23.446 -36.254 1.00 79.25 90 PHE A N 1
ATOM 708 C CA . PHE A 1 90 ? 7.223 23.893 -35.264 1.00 79.25 90 PHE A CA 1
ATOM 709 C C . PHE A 1 90 ? 6.907 22.834 -34.197 1.00 79.25 90 PHE A C 1
ATOM 711 O O . PHE A 1 90 ? 6.107 23.082 -33.293 1.00 79.25 90 PHE A O 1
ATOM 718 N N . ASN A 1 91 ? 7.533 21.655 -34.261 1.00 80.00 91 ASN A N 1
ATOM 719 C CA . ASN A 1 91 ? 7.427 20.656 -33.208 1.00 80.00 91 ASN A CA 1
ATOM 720 C C . ASN A 1 91 ? 8.259 21.079 -31.987 1.00 80.00 91 ASN A C 1
ATOM 722 O O . ASN A 1 91 ? 9.457 20.828 -31.914 1.00 80.00 91 ASN A O 1
ATOM 726 N N . MET A 1 92 ? 7.599 21.663 -30.986 1.00 82.81 92 MET A N 1
ATOM 727 C CA . MET A 1 92 ? 8.241 22.121 -29.745 1.00 82.81 92 MET A CA 1
ATOM 728 C C . MET A 1 92 ? 8.762 20.985 -28.847 1.00 82.81 92 MET A C 1
ATOM 730 O O . MET A 1 92 ? 9.347 21.258 -27.803 1.00 82.81 92 MET A O 1
ATOM 734 N N . LEU A 1 93 ? 8.555 19.717 -29.213 1.00 81.56 93 LEU A N 1
ATOM 735 C CA . LEU A 1 93 ? 9.146 18.572 -28.516 1.00 81.56 93 LEU A CA 1
ATOM 736 C C . LEU A 1 93 ? 10.507 18.158 -29.100 1.00 81.56 93 LEU A C 1
ATOM 738 O O . LEU A 1 93 ? 11.163 17.302 -28.510 1.00 81.56 93 LEU A O 1
ATOM 742 N N . GLY A 1 94 ? 10.935 18.718 -30.237 1.00 86.19 94 GLY A N 1
ATOM 743 C CA . GLY A 1 94 ? 12.183 18.319 -30.888 1.00 86.19 94 GLY A CA 1
ATOM 744 C C . GLY A 1 94 ? 12.245 16.802 -31.126 1.00 86.19 94 GLY A C 1
ATOM 745 O O . GLY A 1 94 ? 11.297 16.198 -31.633 1.00 86.19 94 GLY A O 1
ATOM 746 N N . ASN A 1 95 ? 13.343 16.171 -30.704 1.00 89.50 95 ASN A N 1
ATOM 747 C CA . ASN A 1 95 ? 13.570 14.725 -30.781 1.00 89.50 95 ASN A CA 1
ATOM 748 C C . ASN A 1 95 ? 13.040 13.945 -29.556 1.00 89.50 95 ASN A C 1
ATOM 750 O O . ASN A 1 95 ? 13.151 12.719 -29.522 1.00 89.50 95 ASN A O 1
ATOM 754 N N . MET A 1 96 ? 12.416 14.611 -28.573 1.00 84.25 96 MET A N 1
ATOM 755 C CA . MET A 1 96 ? 11.931 13.975 -27.334 1.00 84.25 96 MET A CA 1
ATOM 756 C C . MET A 1 96 ? 10.856 12.921 -27.558 1.00 84.25 96 MET A C 1
ATOM 758 O O . MET A 1 96 ? 10.739 11.989 -26.771 1.00 84.25 96 MET A O 1
ATOM 762 N N . ARG A 1 97 ? 10.066 13.050 -28.628 1.00 82.00 97 ARG A N 1
ATOM 763 C CA . ARG A 1 97 ? 9.010 12.082 -28.936 1.00 82.00 97 ARG A CA 1
ATOM 764 C C . ARG A 1 97 ? 9.571 10.673 -29.134 1.00 82.00 97 ARG A C 1
ATOM 766 O O . ARG A 1 97 ? 9.053 9.738 -28.544 1.00 82.00 97 ARG A O 1
ATOM 773 N N . GLY A 1 98 ? 10.664 10.543 -29.889 1.00 82.56 98 GLY A N 1
ATOM 774 C CA . GLY A 1 98 ? 11.327 9.252 -30.078 1.00 82.56 98 GLY A CA 1
ATOM 775 C C . GLY A 1 98 ? 11.853 8.676 -28.764 1.00 82.56 98 GLY A C 1
ATOM 776 O O . GLY A 1 98 ? 11.729 7.480 -28.534 1.00 82.56 98 GLY A O 1
ATOM 777 N N . ILE A 1 99 ? 12.377 9.532 -27.879 1.00 85.19 99 ILE A N 1
ATOM 778 C CA . ILE A 1 99 ? 12.848 9.122 -26.548 1.00 85.19 99 ILE A CA 1
ATOM 779 C C . ILE A 1 99 ? 11.675 8.575 -25.719 1.00 85.19 99 ILE A C 1
ATOM 781 O O . ILE A 1 99 ? 11.782 7.468 -25.202 1.00 85.19 99 ILE A O 1
ATOM 785 N N . PHE A 1 100 ? 10.543 9.290 -25.657 1.00 81.62 100 PHE A N 1
ATOM 786 C CA . PHE A 1 100 ? 9.351 8.870 -24.903 1.00 81.62 100 PHE A CA 1
ATOM 787 C C . PHE A 1 100 ? 8.671 7.605 -25.449 1.00 81.62 100 PHE A C 1
ATOM 789 O O . PHE A 1 100 ? 8.068 6.862 -24.677 1.00 81.62 100 PHE A O 1
ATOM 796 N N . ASP A 1 101 ? 8.764 7.354 -26.756 1.00 82.69 101 ASP A N 1
ATOM 797 C CA . ASP A 1 101 ? 8.168 6.179 -27.403 1.00 82.69 101 ASP A CA 1
ATOM 798 C C . ASP A 1 101 ? 9.060 4.916 -27.287 1.00 82.69 101 ASP A C 1
ATOM 800 O O . ASP A 1 101 ? 8.633 3.813 -27.642 1.00 82.69 101 ASP A O 1
ATOM 804 N N . SER A 1 102 ? 10.291 5.051 -26.777 1.00 86.06 102 SER A N 1
ATOM 805 C CA . SER A 1 102 ? 11.299 3.982 -26.679 1.00 86.06 102 SER A CA 1
ATOM 806 C C . SER A 1 102 ? 11.626 3.592 -25.229 1.00 86.06 102 SER A C 1
ATOM 808 O O . SER A 1 102 ? 11.309 4.320 -24.292 1.00 86.06 102 SER A O 1
ATOM 810 N N . GLU A 1 103 ? 12.286 2.444 -25.016 1.00 87.69 103 GLU A N 1
ATOM 811 C CA . GLU A 1 103 ? 12.901 2.180 -23.705 1.00 87.69 103 GLU A CA 1
ATOM 812 C C . GLU A 1 103 ? 14.042 3.182 -23.425 1.00 87.69 103 GLU A C 1
ATOM 814 O O . GLU A 1 103 ? 14.723 3.609 -24.363 1.00 87.69 103 GLU A O 1
ATOM 819 N N . PRO A 1 104 ? 14.316 3.508 -22.145 1.00 88.44 104 PRO A N 1
ATOM 820 C CA . PRO A 1 104 ? 15.379 4.429 -21.764 1.00 88.44 104 PRO A CA 1
ATOM 821 C C . PRO A 1 104 ? 16.712 4.141 -22.464 1.00 88.44 104 PRO A C 1
ATOM 823 O O . PRO A 1 104 ? 17.191 3.006 -22.471 1.00 88.44 104 PRO A O 1
ATOM 826 N N . MET A 1 105 ? 17.323 5.195 -23.009 1.00 90.44 105 MET A N 1
ATOM 827 C CA . MET A 1 105 ? 18.638 5.198 -23.665 1.00 90.44 105 MET A CA 1
ATOM 828 C C . MET A 1 105 ? 18.736 4.378 -24.966 1.00 90.44 105 MET A C 1
ATOM 830 O O . MET A 1 105 ? 19.830 4.215 -25.514 1.00 90.44 105 MET A O 1
ATOM 834 N N . VAL A 1 106 ? 17.626 3.845 -25.495 1.00 92.00 106 VAL A N 1
ATOM 835 C CA . VAL A 1 106 ? 17.635 3.103 -26.768 1.00 92.00 106 VAL A CA 1
ATOM 836 C C . VAL A 1 106 ? 17.841 4.035 -27.959 1.00 92.00 106 VAL A C 1
ATOM 838 O O . VAL A 1 106 ? 18.681 3.733 -28.809 1.00 92.00 106 VAL A O 1
ATOM 841 N N . MET A 1 107 ? 17.124 5.159 -28.018 1.00 92.44 107 MET A N 1
ATOM 842 C CA . MET A 1 107 ? 17.274 6.137 -29.103 1.00 92.44 107 MET A CA 1
ATOM 843 C C . MET A 1 107 ? 18.655 6.782 -29.092 1.00 92.44 107 MET A C 1
ATOM 845 O O . MET A 1 107 ? 19.300 6.890 -30.129 1.00 92.44 107 MET A O 1
ATOM 849 N N . GLU A 1 108 ? 19.152 7.141 -27.915 1.00 93.56 108 GLU A N 1
ATOM 850 C CA . GLU A 1 108 ? 20.475 7.726 -27.734 1.00 93.56 108 GLU A CA 1
ATOM 851 C C . GLU A 1 108 ? 21.572 6.759 -28.185 1.00 93.56 108 GLU A C 1
ATOM 853 O O . GLU A 1 108 ? 22.509 7.170 -28.867 1.00 93.56 108 GLU A O 1
ATOM 858 N N . ARG A 1 109 ? 21.427 5.456 -27.901 1.00 93.00 109 ARG A N 1
ATOM 859 C CA . ARG A 1 109 ? 22.337 4.425 -28.420 1.00 93.00 109 ARG A CA 1
ATOM 860 C C . ARG A 1 109 ? 22.315 4.359 -29.947 1.00 93.00 109 ARG A C 1
ATOM 862 O O . ARG A 1 109 ? 23.372 4.226 -30.559 1.00 93.00 109 ARG A O 1
ATOM 869 N N . GLN A 1 110 ? 21.137 4.449 -30.566 1.00 93.19 110 GLN A N 1
ATOM 870 C CA . GLN A 1 110 ? 21.014 4.478 -32.027 1.00 93.19 110 GLN A CA 1
ATOM 871 C C . GLN A 1 110 ? 21.669 5.730 -32.620 1.00 93.19 110 GLN A C 1
ATOM 873 O O . GLN A 1 110 ? 22.391 5.623 -33.608 1.00 93.19 110 GLN A O 1
ATOM 878 N N . TRP A 1 111 ? 21.481 6.895 -31.996 1.00 94.75 111 TRP A N 1
ATOM 879 C CA . TRP A 1 111 ? 22.106 8.140 -32.437 1.00 94.75 111 TRP A CA 1
ATOM 880 C C . TRP A 1 111 ? 23.623 8.101 -32.306 1.00 94.75 111 TRP A C 1
ATOM 882 O O . TRP A 1 111 ? 24.300 8.453 -33.262 1.00 94.75 111 TRP A O 1
ATOM 892 N N . VAL A 1 112 ? 24.167 7.606 -31.193 1.00 94.19 112 VAL A N 1
ATOM 893 C CA . VAL A 1 112 ? 25.621 7.436 -31.041 1.00 94.19 112 VAL A CA 1
ATOM 894 C C . VAL A 1 112 ? 26.169 6.452 -32.079 1.00 94.19 112 VAL A C 1
ATOM 896 O O . VAL A 1 112 ? 27.188 6.730 -32.706 1.00 94.19 112 VAL A O 1
ATOM 899 N N . LYS A 1 113 ? 25.465 5.342 -32.349 1.00 92.56 113 LYS A N 1
ATOM 900 C CA . LYS A 1 113 ? 25.854 4.381 -33.400 1.00 92.56 113 LYS A CA 1
ATOM 901 C C . LYS A 1 113 ? 25.830 5.000 -34.806 1.00 92.56 113 LYS A C 1
ATOM 903 O O . LYS A 1 113 ? 26.631 4.616 -35.648 1.00 92.56 113 LYS A O 1
ATOM 908 N N . GLN A 1 114 ? 24.918 5.935 -35.070 1.00 94.75 114 GLN A N 1
ATOM 909 C CA . GLN A 1 114 ? 24.744 6.554 -36.387 1.00 94.75 114 GLN A CA 1
ATOM 910 C C . GLN A 1 114 ? 25.634 7.786 -36.615 1.00 94.75 114 GLN A C 1
ATOM 912 O O . GLN A 1 114 ? 26.125 7.990 -37.723 1.00 94.75 114 GLN A O 1
ATOM 917 N N . PHE A 1 115 ? 25.796 8.632 -35.598 1.00 94.69 115 PHE A N 1
ATOM 918 C CA . PHE A 1 115 ? 26.402 9.963 -35.703 1.00 94.69 115 PHE A CA 1
ATOM 919 C C . PHE A 1 115 ? 27.775 10.065 -35.024 1.00 94.69 115 PHE A C 1
ATOM 921 O O . PHE A 1 115 ? 28.455 11.074 -35.198 1.00 94.69 115 PHE A O 1
ATOM 928 N N . GLY A 1 116 ? 28.197 9.027 -34.299 1.00 92.75 116 GLY A N 1
ATOM 929 C CA . GLY A 1 116 ? 29.484 8.959 -33.613 1.00 92.75 116 GLY A CA 1
ATOM 930 C C . GLY A 1 116 ? 29.421 9.360 -32.137 1.00 92.75 116 GLY A C 1
ATOM 931 O O . GLY A 1 116 ? 28.358 9.610 -31.569 1.00 92.75 116 GLY A O 1
ATOM 932 N N . ASP A 1 117 ? 30.599 9.409 -31.510 1.00 92.25 117 ASP A N 1
ATOM 933 C CA . ASP A 1 117 ? 30.752 9.564 -30.057 1.00 92.25 117 ASP A CA 1
ATOM 934 C C . ASP A 1 117 ? 30.415 10.960 -29.505 1.00 92.25 117 ASP A C 1
ATOM 936 O O . ASP A 1 117 ? 30.238 11.123 -28.296 1.00 92.25 117 ASP A O 1
ATOM 940 N N . VAL A 1 118 ? 30.315 11.966 -30.376 1.00 94.88 118 VAL A N 1
ATOM 941 C CA . VAL A 1 118 ? 29.806 13.296 -30.035 1.00 94.88 118 VAL A CA 1
ATOM 942 C C . VAL A 1 118 ? 28.662 13.608 -30.981 1.00 94.88 118 VAL A C 1
ATOM 944 O O . VAL A 1 118 ? 28.877 13.843 -32.169 1.00 94.88 118 VAL A O 1
ATOM 947 N N . CYS A 1 119 ? 27.438 13.598 -30.459 1.00 95.69 119 CYS A N 1
ATOM 948 C CA . CYS A 1 119 ? 26.249 13.882 -31.254 1.00 95.69 119 CYS A CA 1
ATOM 949 C C . CYS A 1 119 ? 25.306 14.846 -30.538 1.00 95.69 119 CYS A C 1
ATOM 951 O O . CYS A 1 119 ? 25.260 14.909 -29.309 1.00 95.69 119 CYS A O 1
ATOM 953 N N . ARG A 1 120 ? 24.546 15.621 -31.310 1.00 95.00 120 ARG A N 1
ATOM 954 C CA . ARG A 1 120 ? 23.556 16.568 -30.786 1.00 95.00 120 ARG A CA 1
ATOM 955 C C . ARG A 1 120 ? 22.140 16.059 -30.981 1.00 95.00 120 ARG A C 1
ATOM 957 O O . ARG A 1 120 ? 21.870 15.354 -31.941 1.00 95.00 120 ARG A O 1
ATOM 964 N N . TYR A 1 121 ? 21.208 16.498 -30.150 1.00 94.00 121 TYR A N 1
ATOM 965 C CA . TYR A 1 121 ? 19.778 16.304 -30.387 1.00 94.00 121 TYR A CA 1
ATOM 966 C C . TYR A 1 121 ? 18.975 17.501 -29.873 1.00 94.00 121 TYR A C 1
ATOM 968 O O . TYR A 1 121 ? 19.452 18.277 -29.041 1.00 94.00 121 TYR A O 1
ATOM 976 N N . HIS A 1 122 ? 17.752 17.660 -30.375 1.00 91.56 122 HIS A N 1
ATOM 977 C CA . HIS A 1 122 ? 16.859 18.750 -29.991 1.00 91.56 122 HIS A CA 1
ATOM 978 C C . HIS A 1 122 ? 15.933 18.302 -28.862 1.00 91.56 122 HIS A C 1
ATOM 980 O O . HIS A 1 122 ? 15.241 17.287 -28.963 1.00 91.56 122 HIS A O 1
ATOM 986 N N . TYR A 1 123 ? 15.913 19.080 -27.790 1.00 88.19 123 TYR A N 1
ATOM 987 C CA . TYR A 1 123 ? 15.061 18.906 -26.621 1.00 88.19 123 TYR A CA 1
ATOM 988 C C . TYR A 1 123 ? 13.794 19.778 -26.751 1.00 88.19 123 TYR A C 1
ATOM 990 O O . TYR A 1 123 ? 13.411 20.204 -27.842 1.00 88.19 123 TYR A O 1
ATOM 998 N N . LEU A 1 124 ? 13.121 20.046 -25.630 1.00 84.25 124 LEU A N 1
ATOM 999 C CA . LEU A 1 124 ? 11.999 20.984 -25.539 1.00 84.25 124 LEU A CA 1
ATOM 1000 C C . LEU A 1 124 ? 12.319 22.359 -26.137 1.00 84.25 124 LEU A C 1
ATOM 1002 O O . LEU A 1 124 ? 13.386 22.912 -25.883 1.00 84.25 124 LEU A O 1
ATOM 1006 N N . PHE A 1 125 ? 11.360 22.921 -26.875 1.00 85.56 125 PHE A N 1
ATOM 1007 C CA . PHE A 1 125 ? 11.470 24.193 -27.599 1.00 85.56 125 PHE A CA 1
ATOM 1008 C C . PHE A 1 125 ? 12.687 24.254 -28.538 1.00 85.56 125 PHE A C 1
ATOM 1010 O O . PHE A 1 125 ? 13.257 25.319 -28.753 1.00 85.56 125 PHE A O 1
ATOM 1017 N N . ASN A 1 126 ? 13.082 23.094 -29.075 1.00 86.81 126 ASN A N 1
ATOM 1018 C CA . ASN A 1 126 ? 14.272 22.886 -29.901 1.00 86.81 126 ASN A CA 1
ATOM 1019 C C . ASN A 1 126 ? 15.608 23.258 -29.224 1.00 86.81 126 ASN A C 1
ATOM 1021 O O . ASN A 1 126 ? 16.614 23.388 -29.916 1.00 86.81 126 ASN A O 1
ATOM 1025 N N . ASP A 1 127 ? 15.646 23.376 -27.890 1.00 87.81 127 ASP A N 1
ATOM 1026 C CA . ASP A 1 127 ? 16.883 23.586 -27.125 1.00 87.81 127 ASP A CA 1
ATOM 1027 C C . ASP A 1 127 ? 17.876 22.449 -27.409 1.00 87.81 127 ASP A C 1
ATOM 1029 O O . ASP A 1 127 ? 17.534 21.271 -27.276 1.00 87.81 127 ASP A O 1
ATOM 1033 N N . GLN A 1 128 ? 19.099 22.774 -27.819 1.00 91.25 128 GLN A N 1
ATOM 1034 C CA . GLN A 1 128 ? 20.059 21.762 -28.250 1.00 91.25 128 GLN A CA 1
ATOM 1035 C C . GLN A 1 128 ? 20.810 21.133 -27.065 1.00 91.25 128 GLN A C 1
ATOM 1037 O O . GLN A 1 128 ? 21.231 21.795 -26.111 1.00 91.25 128 GLN A O 1
ATOM 1042 N N . ARG A 1 129 ? 20.991 19.812 -27.125 1.00 93.44 129 ARG A N 1
ATOM 1043 C CA . ARG A 1 129 ? 21.733 19.001 -26.149 1.00 93.44 129 ARG A CA 1
ATOM 1044 C C . ARG A 1 129 ? 22.837 18.234 -26.857 1.00 93.44 129 ARG A C 1
ATOM 1046 O O . ARG A 1 129 ? 22.649 17.814 -27.993 1.00 93.44 129 ARG A O 1
ATOM 1053 N N . VAL A 1 130 ? 23.950 18.006 -26.166 1.00 96.25 130 VAL A N 1
ATOM 1054 C CA . VAL A 1 130 ? 25.095 17.253 -26.699 1.00 96.25 130 VAL A CA 1
ATOM 1055 C C . VAL A 1 130 ? 25.294 15.982 -25.883 1.00 96.25 130 VAL A C 1
ATOM 1057 O O . VAL A 1 130 ? 25.284 16.028 -24.656 1.00 96.25 130 VAL A O 1
ATOM 1060 N N . ILE A 1 131 ? 25.463 14.849 -26.550 1.00 96.06 131 ILE A N 1
ATOM 1061 C CA . ILE A 1 131 ? 25.858 13.564 -25.973 1.00 96.06 131 ILE A CA 1
ATOM 1062 C C . ILE A 1 131 ? 27.354 13.388 -26.221 1.00 96.06 131 ILE A C 1
ATOM 1064 O O . ILE A 1 131 ? 27.823 13.648 -27.326 1.00 96.06 131 ILE A O 1
ATOM 1068 N N . VAL A 1 132 ? 28.084 12.951 -25.195 1.00 94.25 132 VAL A N 1
ATOM 1069 C CA . VAL A 1 132 ? 29.523 12.675 -25.258 1.00 94.25 132 VAL A CA 1
ATOM 1070 C C . VAL A 1 132 ? 29.792 11.279 -24.699 1.00 94.25 132 VAL A C 1
ATOM 1072 O O . VAL A 1 132 ? 29.594 11.030 -23.506 1.00 94.25 132 VAL A O 1
ATOM 1075 N N . THR A 1 133 ? 30.246 10.373 -25.564 1.00 92.25 133 THR A N 1
ATOM 1076 C CA . THR A 1 133 ? 30.651 8.993 -25.231 1.00 92.25 133 THR A CA 1
ATOM 1077 C C . THR A 1 133 ? 32.114 8.692 -25.559 1.00 92.25 133 THR A C 1
ATOM 1079 O O . THR A 1 133 ? 32.596 7.603 -25.250 1.00 92.25 133 THR A O 1
ATOM 1082 N N . SER A 1 134 ? 32.841 9.650 -26.136 1.00 90.12 134 SER A N 1
ATOM 1083 C CA . SER A 1 134 ? 34.277 9.547 -26.403 1.00 90.12 134 SER A CA 1
ATOM 1084 C C . SER A 1 134 ? 35.080 9.539 -25.100 1.00 90.12 134 SER A C 1
ATOM 1086 O O . SER A 1 134 ? 34.779 10.265 -24.151 1.00 90.12 134 SER A O 1
ATOM 1088 N N . GLN A 1 135 ? 36.158 8.757 -25.040 1.00 86.12 135 GLN A N 1
ATOM 1089 C CA . GLN A 1 135 ? 37.006 8.718 -23.841 1.00 86.12 135 GLN A CA 1
ATOM 1090 C C . GLN A 1 135 ? 37.669 10.079 -23.564 1.00 86.12 135 GLN A C 1
ATOM 1092 O O . GLN A 1 135 ? 37.771 10.501 -22.409 1.00 86.12 135 GLN A O 1
ATOM 1097 N N . THR A 1 136 ? 38.077 10.786 -24.623 1.00 89.94 136 THR A N 1
ATOM 1098 C CA . THR A 1 136 ? 38.645 12.141 -24.567 1.00 89.94 136 THR A CA 1
ATOM 1099 C C . THR A 1 136 ? 37.627 13.153 -24.063 1.00 89.94 136 THR A C 1
ATOM 1101 O O . THR A 1 136 ? 37.921 13.873 -23.110 1.00 89.94 136 THR A O 1
ATOM 1104 N N . GLY A 1 137 ? 36.410 13.157 -24.610 1.00 91.56 137 GLY A N 1
ATOM 1105 C CA . GLY A 1 137 ? 35.342 14.054 -24.183 1.00 91.56 137 GLY A CA 1
ATOM 1106 C C . GLY A 1 137 ? 34.856 13.771 -22.758 1.00 91.56 137 GLY A C 1
ATOM 1107 O O . GLY A 1 137 ? 34.661 14.703 -21.976 1.00 91.56 137 GLY A O 1
ATOM 1108 N N . ILE A 1 138 ? 34.741 12.498 -22.361 1.00 90.25 138 ILE A N 1
ATOM 1109 C CA . ILE A 1 138 ? 34.422 12.117 -20.975 1.00 90.25 138 ILE A CA 1
ATOM 1110 C C . ILE A 1 138 ? 35.497 12.647 -20.022 1.00 90.25 138 ILE A C 1
ATOM 1112 O O . ILE A 1 138 ? 35.168 13.272 -19.010 1.00 90.25 138 ILE A O 1
ATOM 1116 N N . ARG A 1 139 ? 36.782 12.437 -20.339 1.00 89.75 139 ARG A N 1
ATOM 1117 C CA . ARG A 1 139 ? 37.899 12.947 -19.530 1.00 89.75 139 ARG A CA 1
ATOM 1118 C C . ARG A 1 139 ? 37.889 14.474 -19.473 1.00 89.75 139 ARG A C 1
ATOM 1120 O O . ARG A 1 139 ? 38.071 15.029 -18.391 1.00 89.75 139 ARG A O 1
ATOM 1127 N N . HIS A 1 140 ? 37.603 15.136 -20.593 1.00 92.62 140 HIS A N 1
ATOM 1128 C CA . HIS A 1 140 ? 37.505 16.591 -20.683 1.00 92.62 140 HIS A CA 1
ATOM 1129 C C . HIS A 1 140 ? 36.448 17.149 -19.727 1.00 92.62 140 HIS A C 1
ATOM 1131 O O . HIS A 1 140 ? 36.753 17.960 -18.857 1.00 92.62 140 HIS A O 1
ATOM 1137 N N . VAL A 1 141 ? 35.213 16.656 -19.837 1.00 91.44 141 VAL A N 1
ATOM 1138 C CA . VAL A 1 141 ? 34.050 17.192 -19.111 1.00 91.44 141 VAL A CA 1
ATOM 1139 C C . VAL A 1 141 ? 34.029 16.774 -17.637 1.00 91.44 141 VAL A C 1
ATOM 1141 O O . VAL A 1 141 ? 33.622 17.552 -16.772 1.00 91.44 141 VAL A O 1
ATOM 1144 N N . PHE A 1 142 ? 34.428 15.538 -17.321 1.00 88.81 142 PHE A N 1
ATOM 1145 C CA . PHE A 1 142 ? 34.259 14.956 -15.981 1.00 88.81 142 PHE A CA 1
ATOM 1146 C C . PHE A 1 142 ? 35.550 14.872 -15.161 1.00 88.81 142 PHE A C 1
ATOM 1148 O O . PHE A 1 142 ? 35.481 14.512 -13.982 1.00 88.81 142 PHE A O 1
ATOM 1155 N N . VAL A 1 143 ? 36.711 15.206 -15.735 1.00 88.00 143 VAL A N 1
ATOM 1156 C CA . VAL A 1 143 ? 37.996 15.159 -15.021 1.00 88.00 143 VAL A CA 1
ATOM 1157 C C . VAL A 1 143 ? 38.789 16.452 -15.166 1.00 88.00 143 VAL A C 1
ATOM 1159 O O . VAL A 1 143 ? 39.083 17.067 -14.145 1.00 88.00 143 VAL A O 1
ATOM 1162 N N . THR A 1 144 ? 39.149 16.868 -16.382 1.00 89.19 144 THR A N 1
ATOM 1163 C CA . THR A 1 144 ? 40.147 17.937 -16.568 1.00 89.19 144 THR A CA 1
ATOM 1164 C C . THR A 1 144 ? 39.563 19.348 -16.497 1.00 89.19 144 THR A C 1
ATOM 1166 O O . THR A 1 144 ? 40.210 20.211 -15.922 1.00 89.19 144 THR A O 1
ATOM 1169 N N . HIS A 1 145 ? 38.346 19.579 -17.004 1.00 91.25 145 HIS A N 1
ATOM 1170 C CA . HIS A 1 145 ? 37.708 20.909 -17.069 1.00 91.25 145 HIS A CA 1
ATOM 1171 C C . HIS A 1 145 ? 36.423 20.989 -16.226 1.00 91.25 145 HIS A C 1
ATOM 1173 O O . HIS A 1 145 ? 35.390 21.508 -16.641 1.00 91.25 145 HIS A O 1
ATOM 1179 N N . LEU A 1 146 ? 36.447 20.421 -15.020 1.00 85.56 146 LEU A N 1
ATOM 1180 C CA . LEU A 1 146 ? 35.275 20.291 -14.136 1.00 85.56 146 LEU A CA 1
ATOM 1181 C C . LEU A 1 146 ? 34.589 21.607 -13.741 1.00 85.56 146 LEU A C 1
ATOM 1183 O O . LEU A 1 146 ? 33.425 21.594 -13.336 1.00 85.56 146 LEU A O 1
ATOM 1187 N N . ASP A 1 147 ? 35.323 22.709 -13.766 1.00 88.12 147 ASP A N 1
ATOM 1188 C CA . ASP A 1 147 ? 34.876 24.070 -13.481 1.00 88.12 147 ASP A CA 1
ATOM 1189 C C . ASP A 1 147 ? 34.131 24.704 -14.664 1.00 88.12 147 ASP A C 1
ATOM 1191 O O . ASP A 1 147 ? 33.235 25.520 -14.450 1.00 88.12 147 ASP A O 1
ATOM 1195 N N . HIS A 1 148 ? 34.387 24.249 -15.895 1.00 93.06 148 HIS A N 1
ATOM 1196 C CA . HIS A 1 148 ? 33.611 24.645 -17.073 1.00 93.06 148 HIS A CA 1
ATOM 1197 C C . HIS A 1 148 ? 32.211 24.002 -17.089 1.00 93.06 148 HIS A C 1
ATOM 1199 O O . HIS A 1 148 ? 31.305 24.505 -17.756 1.00 93.06 148 HIS A O 1
ATOM 1205 N N . TYR A 1 149 ? 32.002 22.904 -16.351 1.00 92.50 149 TYR A N 1
ATOM 1206 C CA . TYR A 1 149 ? 30.808 22.057 -16.446 1.00 92.50 149 TYR A CA 1
ATOM 1207 C C . TYR A 1 149 ? 30.114 21.848 -15.093 1.00 92.50 149 TYR A C 1
ATOM 1209 O O . TYR A 1 149 ? 30.475 20.992 -14.282 1.00 92.50 149 TYR A O 1
ATOM 1217 N N . GLU A 1 150 ? 29.014 22.568 -14.866 1.00 90.19 150 GLU A N 1
ATOM 1218 C CA . GLU A 1 150 ? 28.310 22.572 -13.580 1.00 90.19 150 GLU A CA 1
ATOM 1219 C C . GLU A 1 150 ? 26.947 21.861 -13.603 1.00 90.19 150 GLU A C 1
ATOM 1221 O O . GLU A 1 150 ? 26.264 21.758 -14.624 1.00 90.19 150 GLU A O 1
ATOM 1226 N N . LYS A 1 151 ? 26.483 21.405 -12.433 1.00 88.19 151 LYS A N 1
ATOM 1227 C CA . LYS A 1 151 ? 25.143 20.829 -12.218 1.00 88.19 151 LYS A CA 1
ATOM 1228 C C . LYS A 1 151 ? 24.074 21.939 -12.150 1.00 88.19 151 LYS A C 1
ATOM 1230 O O . LYS A 1 151 ? 23.445 22.139 -11.118 1.00 88.19 151 LYS A O 1
ATOM 1235 N N . LYS A 1 152 ? 23.887 22.699 -13.236 1.00 82.88 152 LYS A N 1
ATOM 1236 C CA . LYS A 1 152 ? 22.951 23.848 -13.322 1.00 82.88 152 LYS A CA 1
ATOM 1237 C C . LYS A 1 152 ? 21.708 23.592 -14.193 1.00 82.88 152 LYS A C 1
ATOM 1239 O O . LYS A 1 152 ? 21.042 24.536 -14.625 1.00 82.88 152 LYS A O 1
ATOM 1244 N N . THR A 1 153 ? 21.382 22.331 -14.467 1.00 79.62 153 THR A N 1
ATOM 1245 C CA . THR A 1 153 ? 20.214 21.948 -15.278 1.00 79.62 153 THR A CA 1
ATOM 1246 C C . THR A 1 153 ? 18.896 22.106 -14.509 1.00 79.62 153 THR A C 1
ATOM 1248 O O . THR A 1 153 ? 18.874 22.174 -13.277 1.00 79.62 153 THR A O 1
ATOM 1251 N N . ALA A 1 154 ? 17.773 22.175 -15.231 1.00 73.62 154 ALA A N 1
ATOM 1252 C CA . ALA A 1 154 ? 16.446 22.310 -14.624 1.00 73.62 154 ALA A CA 1
ATOM 1253 C C . ALA A 1 154 ? 16.091 21.120 -13.710 1.00 73.62 154 ALA A C 1
ATOM 1255 O O . ALA A 1 154 ? 15.557 21.323 -12.622 1.00 73.62 154 ALA A O 1
ATOM 1256 N N . SER A 1 155 ? 16.467 19.898 -14.100 1.00 72.56 155 SER A N 1
ATOM 1257 C CA . SER A 1 155 ? 16.281 18.684 -13.295 1.00 72.56 155 SER A CA 1
ATOM 1258 C C . SER A 1 155 ? 17.033 18.744 -11.960 1.00 72.56 155 SER A C 1
ATOM 1260 O O . SER A 1 155 ? 16.465 18.410 -10.920 1.00 72.56 155 SER A O 1
ATOM 1262 N N . ILE A 1 156 ? 18.269 19.259 -11.947 1.00 81.31 156 ILE A N 1
ATOM 1263 C CA . ILE A 1 156 ? 19.033 19.449 -10.705 1.00 81.31 156 ILE A CA 1
ATOM 1264 C C . ILE A 1 156 ? 18.387 20.500 -9.800 1.00 81.31 156 ILE A C 1
ATOM 1266 O O . ILE A 1 156 ? 18.375 20.320 -8.585 1.00 81.31 156 ILE A O 1
ATOM 1270 N N . LYS A 1 157 ? 17.797 21.567 -10.356 1.00 78.75 157 LYS A N 1
ATOM 1271 C CA . LYS A 1 157 ? 17.061 22.553 -9.546 1.00 78.75 157 LYS A CA 1
ATOM 1272 C C . LYS A 1 157 ? 15.874 21.912 -8.828 1.00 78.75 157 LYS A C 1
ATOM 1274 O O . LYS A 1 157 ? 15.707 22.148 -7.636 1.00 78.75 157 LYS A O 1
ATOM 1279 N N . VAL A 1 158 ? 15.092 21.080 -9.523 1.00 75.44 158 VAL A N 1
ATOM 1280 C CA . VAL A 1 158 ? 13.977 20.330 -8.915 1.00 75.44 158 VAL A CA 1
ATOM 1281 C C . VAL A 1 158 ? 14.495 19.426 -7.799 1.00 75.44 158 VAL A C 1
ATOM 1283 O O . VAL A 1 158 ? 13.968 19.465 -6.689 1.00 75.44 158 VAL A O 1
ATOM 1286 N N . LEU A 1 159 ? 15.574 18.684 -8.051 1.00 77.56 159 LEU A N 1
ATOM 1287 C CA . LEU A 1 159 ? 16.163 17.787 -7.063 1.00 77.56 159 LEU A CA 1
ATOM 1288 C C . LEU A 1 159 ? 16.737 18.532 -5.846 1.00 77.56 159 LEU A C 1
ATOM 1290 O O . LEU A 1 159 ? 16.547 18.078 -4.722 1.00 77.56 159 LEU A O 1
ATOM 1294 N N . LYS A 1 160 ? 17.343 19.712 -6.034 1.00 83.75 160 LYS A N 1
ATOM 1295 C CA . LYS A 1 160 ? 17.806 20.588 -4.942 1.00 83.75 160 LYS A CA 1
ATOM 1296 C C . LYS A 1 160 ? 16.657 21.027 -4.026 1.00 83.75 160 LYS A C 1
ATOM 1298 O O . LYS A 1 160 ? 16.854 21.125 -2.822 1.00 83.75 160 LYS A O 1
ATOM 1303 N N . THR A 1 161 ? 15.436 21.209 -4.547 1.00 77.19 161 THR A N 1
ATOM 1304 C CA . THR A 1 161 ? 14.261 21.493 -3.690 1.00 77.19 161 THR A CA 1
ATOM 1305 C C . THR A 1 161 ? 13.867 20.330 -2.783 1.00 77.19 161 THR A C 1
ATOM 1307 O O . THR A 1 161 ? 13.065 20.517 -1.868 1.00 77.19 161 THR A O 1
ATOM 1310 N N . VAL A 1 162 ? 14.316 19.114 -3.101 1.00 75.12 162 VAL A N 1
ATOM 1311 C CA . VAL A 1 162 ? 14.067 17.913 -2.307 1.00 75.12 162 VAL A CA 1
ATOM 1312 C C . VAL A 1 162 ? 15.249 17.687 -1.377 1.00 75.12 162 VAL A C 1
ATOM 1314 O O . VAL A 1 162 ? 15.060 17.720 -0.173 1.00 75.12 162 VAL A O 1
ATOM 1317 N N . LEU A 1 163 ? 16.450 17.516 -1.936 1.00 81.81 163 LEU A N 1
ATOM 1318 C CA . LEU A 1 163 ? 17.650 17.087 -1.215 1.00 81.81 163 LEU A CA 1
ATOM 1319 C C . LEU A 1 163 ? 18.321 18.192 -0.383 1.00 81.81 163 LEU A C 1
ATOM 1321 O O . LEU A 1 163 ? 19.178 17.882 0.437 1.00 81.81 163 LEU A O 1
ATOM 1325 N N . GLY A 1 164 ? 17.967 19.465 -0.588 1.00 85.19 164 GLY A N 1
ATOM 1326 C CA . GLY A 1 164 ? 18.708 20.593 -0.020 1.00 85.19 164 GLY A CA 1
ATOM 1327 C C . GLY A 1 164 ? 20.095 20.742 -0.652 1.00 85.19 164 GLY A C 1
ATOM 1328 O O . GLY A 1 164 ? 20.354 20.208 -1.731 1.00 85.19 164 GLY A O 1
ATOM 1329 N N . ASP A 1 165 ? 20.999 21.459 0.016 1.00 88.62 165 ASP A N 1
ATOM 1330 C CA . ASP A 1 165 ? 22.385 21.665 -0.434 1.00 88.62 165 ASP A CA 1
ATOM 1331 C C . ASP A 1 165 ? 23.306 20.485 -0.076 1.00 88.62 165 ASP A C 1
ATOM 1333 O O . ASP A 1 165 ? 24.372 20.641 0.515 1.00 88.62 165 ASP A O 1
ATOM 1337 N N . GLY A 1 166 ? 22.875 19.277 -0.449 1.00 88.25 166 GLY A N 1
ATOM 1338 C CA . GLY A 1 166 ? 23.635 18.039 -0.284 1.00 88.25 166 GLY A CA 1
ATOM 1339 C C . GLY A 1 166 ? 24.673 17.820 -1.391 1.00 88.25 166 GLY A C 1
ATOM 1340 O O . GLY A 1 166 ? 24.580 18.404 -2.480 1.00 88.25 166 GLY A O 1
ATOM 1341 N N . ILE A 1 167 ? 25.620 16.898 -1.164 1.00 90.88 167 ILE A N 1
ATOM 1342 C CA . ILE A 1 167 ? 26.763 16.642 -2.067 1.00 90.88 167 ILE A CA 1
ATOM 1343 C C . ILE A 1 167 ? 26.336 16.317 -3.511 1.00 90.88 167 ILE A C 1
ATOM 1345 O O . ILE A 1 167 ? 27.053 16.581 -4.482 1.00 90.88 167 ILE A O 1
ATOM 1349 N N . PHE A 1 168 ? 25.127 15.776 -3.680 1.00 87.75 168 PHE A N 1
ATOM 1350 C CA . PHE A 1 168 ? 24.585 15.423 -4.984 1.00 87.75 168 PHE A CA 1
ATOM 1351 C C . PHE A 1 168 ? 24.333 16.640 -5.889 1.00 87.75 168 PHE A C 1
ATOM 1353 O O . PHE A 1 168 ? 24.519 16.525 -7.102 1.00 87.75 168 PHE A O 1
ATOM 1360 N N . VAL A 1 169 ? 23.955 17.805 -5.351 1.00 88.19 169 VAL A N 1
ATOM 1361 C CA . VAL A 1 169 ? 23.508 18.961 -6.160 1.00 88.19 169 VAL A CA 1
ATOM 1362 C C . VAL A 1 169 ? 24.474 20.149 -6.153 1.00 88.19 169 VAL A C 1
ATOM 1364 O O . VAL A 1 169 ? 24.425 20.968 -7.072 1.00 88.19 169 VAL A O 1
ATOM 1367 N N . VAL A 1 170 ? 25.371 20.233 -5.167 1.00 90.19 170 VAL A N 1
ATOM 1368 C CA . VAL A 1 170 ? 26.333 21.340 -5.037 1.00 90.19 170 VAL A CA 1
ATOM 1369 C C . VAL A 1 170 ? 27.475 21.268 -6.069 1.00 90.19 170 VAL A C 1
ATOM 1371 O O . VAL A 1 170 ? 27.747 20.225 -6.678 1.00 90.19 170 VAL A O 1
ATOM 1374 N N . ASN A 1 171 ? 28.141 22.406 -6.296 1.00 90.12 171 ASN A N 1
ATOM 1375 C CA . ASN A 1 171 ? 29.219 22.587 -7.280 1.00 90.12 171 ASN A CA 1
ATOM 1376 C C . ASN A 1 171 ? 30.446 23.272 -6.654 1.00 90.12 171 ASN A C 1
ATOM 1378 O O . ASN A 1 171 ? 30.381 23.750 -5.523 1.00 90.12 171 ASN A O 1
ATOM 1382 N N . GLY A 1 172 ? 31.552 23.317 -7.405 1.00 87.81 172 GLY A N 1
ATOM 1383 C CA . GLY A 1 172 ? 32.743 24.099 -7.062 1.00 87.81 172 GLY A CA 1
ATOM 1384 C C . GLY A 1 172 ? 33.332 23.770 -5.689 1.00 87.81 172 GLY A C 1
ATOM 1385 O O . GLY A 1 172 ? 33.375 22.606 -5.279 1.00 87.81 172 GLY A O 1
ATOM 1386 N N . GLU A 1 173 ? 33.763 24.811 -4.978 1.00 88.50 173 GLU A N 1
ATOM 1387 C CA . GLU A 1 173 ? 34.385 24.701 -3.653 1.00 88.50 173 GLU A CA 1
ATOM 1388 C C . GLU A 1 173 ? 33.451 24.102 -2.598 1.00 88.50 173 GLU A C 1
ATOM 1390 O O . GLU A 1 173 ? 33.894 23.292 -1.786 1.00 88.50 173 GLU A O 1
ATOM 1395 N N . GLN A 1 174 ? 32.143 24.383 -2.659 1.00 90.19 174 GLN A N 1
ATOM 1396 C CA . GLN A 1 174 ? 31.179 23.782 -1.732 1.00 90.19 174 GLN A CA 1
ATOM 1397 C C . GLN A 1 174 ? 31.160 22.253 -1.864 1.00 90.19 174 GLN A C 1
ATOM 1399 O O . GLN A 1 174 ? 31.211 21.547 -0.860 1.00 90.19 174 GLN A O 1
ATOM 1404 N N . HIS A 1 175 ? 31.155 21.726 -3.094 1.00 92.12 175 HIS A N 1
ATOM 1405 C CA . HIS A 1 175 ? 31.242 20.281 -3.326 1.00 92.12 175 HIS A CA 1
ATOM 1406 C C . HIS A 1 175 ? 32.569 19.699 -2.825 1.00 92.12 175 HIS A C 1
ATOM 1408 O O . HIS A 1 175 ? 32.566 18.653 -2.179 1.00 92.12 175 HIS A O 1
ATOM 1414 N N . LYS A 1 176 ? 33.704 20.350 -3.125 1.00 90.31 176 LYS A N 1
ATOM 1415 C CA . LYS A 1 176 ? 35.031 19.887 -2.679 1.00 90.31 176 LYS A CA 1
ATOM 1416 C C . LYS A 1 176 ? 35.098 19.800 -1.152 1.00 90.31 176 LYS A C 1
ATOM 1418 O O . LYS A 1 176 ? 35.473 18.754 -0.627 1.00 90.31 176 LYS A O 1
ATOM 1423 N N . ARG A 1 177 ? 34.648 20.853 -0.462 1.00 92.19 177 ARG A N 1
ATOM 1424 C CA . ARG A 1 177 ? 34.557 20.931 1.002 1.00 92.19 177 ARG A CA 1
ATOM 1425 C C . ARG A 1 177 ? 33.670 19.829 1.578 1.00 92.19 177 ARG A C 1
ATOM 1427 O O . ARG A 1 177 ? 34.128 19.047 2.404 1.00 92.19 177 ARG A O 1
ATOM 1434 N N . GLN A 1 178 ? 32.427 19.717 1.101 1.00 92.88 178 GLN A N 1
ATOM 1435 C CA . GLN A 1 178 ? 31.493 18.697 1.588 1.00 92.88 178 GLN A CA 1
ATOM 1436 C C . GLN A 1 178 ? 32.036 17.278 1.368 1.00 92.88 178 GLN A C 1
ATOM 1438 O O . GLN A 1 178 ? 31.954 16.436 2.259 1.00 92.88 178 GLN A O 1
ATOM 1443 N N . ARG A 1 179 ? 32.641 17.008 0.203 1.00 91.50 179 ARG A N 1
ATOM 1444 C CA . ARG A 1 179 ? 33.228 15.698 -0.099 1.00 91.50 179 ARG A CA 1
ATOM 1445 C C . ARG A 1 179 ? 34.388 15.367 0.834 1.00 91.50 179 ARG A C 1
ATOM 1447 O O . ARG A 1 179 ? 34.458 14.234 1.297 1.00 91.50 179 ARG A O 1
ATOM 1454 N N . ALA A 1 180 ? 35.272 16.327 1.111 1.00 90.25 180 ALA A N 1
ATOM 1455 C CA . ALA A 1 180 ? 36.402 16.130 2.017 1.00 90.25 180 ALA A CA 1
ATOM 1456 C C . ALA A 1 180 ? 35.940 15.671 3.411 1.00 90.25 180 ALA A C 1
ATOM 1458 O O . ALA A 1 180 ? 36.487 14.705 3.939 1.00 90.25 180 ALA A O 1
ATOM 1459 N N . ILE A 1 181 ? 34.877 16.286 3.940 1.00 90.44 181 ILE A N 1
ATOM 1460 C CA . ILE A 1 181 ? 34.296 15.945 5.250 1.00 90.44 181 ILE A CA 1
ATOM 1461 C C . ILE A 1 181 ? 33.579 14.588 5.239 1.00 90.44 181 ILE A C 1
ATOM 1463 O O . ILE A 1 181 ? 33.612 13.865 6.230 1.00 90.44 181 ILE A O 1
ATOM 1467 N N . LEU A 1 182 ? 32.957 14.202 4.121 1.00 90.69 182 LEU A N 1
ATOM 1468 C CA . LEU A 1 182 ? 32.256 12.917 4.002 1.00 90.69 182 LEU A CA 1
ATOM 1469 C C . LEU A 1 182 ? 33.203 11.716 3.848 1.00 90.69 182 LEU A C 1
ATOM 1471 O O . LEU A 1 182 ? 32.873 10.614 4.283 1.00 90.69 182 LEU A O 1
ATOM 1475 N N . LEU A 1 183 ? 34.370 11.894 3.221 1.00 89.12 183 LEU A N 1
ATOM 1476 C CA . LEU A 1 183 ? 35.277 10.794 2.858 1.00 89.12 183 LEU A CA 1
ATOM 1477 C C . LEU A 1 183 ? 35.668 9.847 4.012 1.00 89.12 183 LEU A C 1
ATOM 1479 O O . LEU A 1 183 ? 35.701 8.639 3.762 1.00 89.12 183 LEU A O 1
ATOM 1483 N N . PRO A 1 184 ? 35.947 10.307 5.249 1.00 87.06 184 PRO A N 1
ATOM 1484 C CA . PRO A 1 184 ? 36.252 9.423 6.377 1.00 87.06 184 PRO A CA 1
ATOM 1485 C C . PRO A 1 184 ? 35.173 8.366 6.656 1.00 87.06 184 PRO A C 1
ATOM 1487 O O . PRO A 1 184 ? 35.517 7.218 6.950 1.00 87.06 184 PRO A O 1
ATOM 1490 N N . ALA A 1 185 ? 33.890 8.714 6.499 1.00 86.38 185 ALA A N 1
ATOM 1491 C CA . ALA A 1 185 ? 32.775 7.791 6.717 1.00 86.38 185 ALA A CA 1
ATOM 1492 C C . ALA A 1 185 ? 32.741 6.658 5.674 1.00 86.38 185 ALA A C 1
ATOM 1494 O O . ALA A 1 185 ? 32.343 5.542 5.983 1.00 86.38 185 ALA A O 1
ATOM 1495 N N . PHE A 1 186 ? 33.241 6.901 4.459 1.00 88.94 186 PHE A N 1
ATOM 1496 C CA . PHE A 1 186 ? 33.223 5.938 3.349 1.00 88.94 186 PHE A CA 1
ATOM 1497 C C . PHE A 1 186 ? 34.571 5.231 3.115 1.00 88.94 186 PHE A C 1
ATOM 1499 O O . PHE A 1 186 ? 34.791 4.615 2.067 1.00 88.94 186 PHE A O 1
ATOM 1506 N N . ARG A 1 187 ? 35.500 5.291 4.079 1.00 87.25 187 ARG A N 1
ATOM 1507 C CA . ARG A 1 187 ? 36.761 4.535 4.015 1.00 87.25 187 ARG A CA 1
ATOM 1508 C C . ARG A 1 187 ? 36.508 3.034 4.139 1.00 87.25 187 ARG A C 1
ATOM 1510 O O . ARG A 1 187 ? 35.588 2.596 4.819 1.00 87.25 187 ARG A O 1
ATOM 1517 N N . VAL A 1 188 ? 37.402 2.242 3.546 1.00 85.81 188 VAL A N 1
ATOM 1518 C CA . VAL A 1 188 ? 37.318 0.769 3.517 1.00 85.81 188 VAL A CA 1
ATOM 1519 C C . VAL A 1 188 ? 37.117 0.174 4.908 1.00 85.81 188 VAL A C 1
ATOM 1521 O O . VAL A 1 188 ? 36.211 -0.625 5.097 1.00 85.81 188 VAL A O 1
ATOM 1524 N N . LYS A 1 189 ? 37.914 0.607 5.893 1.00 87.31 189 LYS A N 1
ATOM 1525 C CA . LYS A 1 189 ? 37.803 0.129 7.278 1.00 87.31 189 LYS A CA 1
ATOM 1526 C C . LYS A 1 189 ? 36.405 0.375 7.861 1.00 87.31 189 LYS A C 1
ATOM 1528 O O . LYS A 1 189 ? 35.847 -0.530 8.472 1.00 87.31 189 LYS A O 1
ATOM 1533 N N . THR A 1 190 ? 35.846 1.566 7.646 1.00 87.25 190 THR A N 1
ATOM 1534 C CA . THR A 1 190 ? 34.519 1.953 8.144 1.00 87.25 190 THR A CA 1
ATOM 1535 C C . THR A 1 190 ? 33.425 1.136 7.469 1.00 87.25 190 THR A C 1
ATOM 1537 O O . THR A 1 190 ? 32.610 0.533 8.152 1.00 87.25 190 THR A O 1
ATOM 1540 N N . VAL A 1 191 ? 33.446 1.035 6.137 1.00 89.75 191 VAL A N 1
ATOM 1541 C CA . VAL A 1 191 ? 32.430 0.281 5.385 1.00 89.75 191 VAL A CA 1
ATOM 1542 C C . VAL A 1 191 ? 32.490 -1.217 5.706 1.00 89.75 191 VAL A C 1
ATOM 1544 O O . VAL A 1 191 ? 31.450 -1.842 5.878 1.00 89.75 191 VAL A O 1
ATOM 1547 N N . ASN A 1 192 ? 33.684 -1.795 5.863 1.00 90.38 192 ASN A N 1
ATOM 1548 C CA . ASN A 1 192 ? 33.836 -3.200 6.256 1.00 90.38 192 ASN A CA 1
ATOM 1549 C C . ASN A 1 192 ? 33.211 -3.494 7.625 1.00 90.38 192 ASN A C 1
ATOM 1551 O O . ASN A 1 192 ? 32.647 -4.566 7.822 1.00 90.38 192 ASN A O 1
ATOM 1555 N N . ALA A 1 193 ? 33.272 -2.542 8.560 1.00 89.12 193 ALA A N 1
ATOM 1556 C CA . ALA A 1 193 ? 32.650 -2.688 9.873 1.00 89.12 193 ALA A CA 1
ATOM 1557 C C . ALA A 1 193 ? 31.109 -2.740 9.812 1.00 89.12 193 ALA A C 1
ATOM 1559 O O . ALA A 1 193 ? 30.485 -3.146 10.789 1.00 89.12 193 ALA A O 1
ATOM 1560 N N . LEU A 1 194 ? 30.505 -2.357 8.679 1.00 91.81 194 LEU A N 1
ATOM 1561 C CA . LEU A 1 194 ? 29.058 -2.367 8.450 1.00 91.81 194 LEU A CA 1
ATOM 1562 C C . LEU A 1 194 ? 28.551 -3.680 7.838 1.00 91.81 194 LEU A C 1
ATOM 1564 O O . LEU A 1 194 ? 27.347 -3.913 7.840 1.00 91.81 194 LEU A O 1
ATOM 1568 N N . VAL A 1 195 ? 29.433 -4.562 7.353 1.00 93.19 195 VAL A N 1
ATOM 1569 C CA . VAL A 1 195 ? 29.034 -5.828 6.708 1.00 93.19 195 VAL A CA 1
ATOM 1570 C C . VAL A 1 195 ? 28.107 -6.699 7.569 1.00 93.19 195 VAL A C 1
ATOM 1572 O O . VAL A 1 195 ? 27.122 -7.198 7.019 1.00 93.19 195 VAL A O 1
ATOM 1575 N N . PRO A 1 196 ? 28.307 -6.835 8.898 1.00 92.75 196 PRO A N 1
ATOM 1576 C CA . PRO A 1 196 ? 27.367 -7.575 9.741 1.00 92.75 196 PRO A CA 1
ATOM 1577 C C . PRO A 1 196 ? 25.925 -7.052 9.655 1.00 92.75 196 PRO A C 1
ATOM 1579 O O . PRO A 1 196 ? 24.986 -7.839 9.685 1.00 92.75 196 PRO A O 1
ATOM 1582 N N . VAL A 1 197 ? 25.733 -5.740 9.468 1.00 92.06 197 VAL A N 1
ATOM 1583 C CA . VAL A 1 197 ? 24.404 -5.127 9.301 1.00 92.06 197 VAL A CA 1
ATOM 1584 C C . VAL A 1 197 ? 23.760 -5.548 7.977 1.00 92.06 197 VAL A C 1
ATOM 1586 O O . VAL A 1 197 ? 22.548 -5.781 7.917 1.00 92.06 197 VAL A O 1
ATOM 1589 N N . PHE A 1 198 ? 24.561 -5.667 6.914 1.00 94.06 198 PHE A N 1
ATOM 1590 C CA . PHE A 1 198 ? 24.090 -6.123 5.604 1.00 94.06 198 PHE A CA 1
ATOM 1591 C C . PHE A 1 198 ? 23.636 -7.583 5.680 1.00 94.06 198 PHE A C 1
ATOM 1593 O O . PHE A 1 198 ? 22.542 -7.918 5.225 1.00 94.06 198 PHE A O 1
ATOM 1600 N N . ILE A 1 199 ? 24.440 -8.437 6.320 1.00 93.31 199 ILE A N 1
ATOM 1601 C CA . ILE A 1 199 ? 24.141 -9.862 6.514 1.00 93.31 199 ILE A CA 1
ATOM 1602 C C . ILE A 1 199 ? 22.897 -10.037 7.392 1.00 93.31 199 ILE A C 1
ATOM 1604 O O . ILE A 1 199 ? 21.979 -10.759 7.010 1.00 93.31 199 ILE A O 1
ATOM 1608 N N . GLN A 1 200 ? 22.807 -9.311 8.510 1.00 91.62 200 GLN A N 1
ATOM 1609 C CA . GLN A 1 200 ? 21.640 -9.345 9.392 1.00 91.62 200 GLN A CA 1
ATOM 1610 C C . GLN A 1 200 ? 20.345 -9.023 8.631 1.00 91.62 200 GLN A C 1
ATOM 1612 O O . GLN A 1 200 ? 19.376 -9.777 8.703 1.00 91.62 200 GLN A O 1
ATOM 1617 N N . SER A 1 201 ? 20.335 -7.937 7.855 1.00 91.56 201 SER A N 1
ATOM 1618 C CA . SER A 1 201 ? 19.154 -7.534 7.074 1.00 91.56 201 SER A CA 1
ATOM 1619 C C . SER A 1 201 ? 18.807 -8.560 5.983 1.00 91.56 201 SER A C 1
ATOM 1621 O O . SER A 1 201 ? 17.638 -8.762 5.651 1.00 91.56 201 SER A O 1
ATOM 1623 N N . SER A 1 202 ? 19.818 -9.253 5.451 1.00 92.69 202 SER A N 1
ATOM 1624 C CA . SER A 1 202 ? 19.647 -10.338 4.478 1.00 92.69 202 SER A CA 1
ATOM 1625 C C . SER A 1 202 ? 18.990 -11.573 5.105 1.00 92.69 202 SER A C 1
ATOM 1627 O O . SER A 1 202 ? 18.102 -12.174 4.497 1.00 92.69 202 SER A O 1
ATOM 1629 N N . HIS A 1 203 ? 19.371 -11.926 6.337 1.00 92.19 203 HIS A N 1
ATOM 1630 C CA . HIS A 1 203 ? 18.752 -13.018 7.096 1.00 92.19 203 HIS A CA 1
ATOM 1631 C C . HIS A 1 203 ? 17.318 -12.712 7.497 1.00 92.19 203 HIS A C 1
ATOM 1633 O O . HIS A 1 203 ? 16.458 -13.572 7.349 1.00 92.19 203 HIS A O 1
ATOM 1639 N N . GLU A 1 204 ? 17.029 -11.484 7.926 1.00 91.69 204 GLU A N 1
ATOM 1640 C CA . GLU A 1 204 ? 15.659 -11.063 8.241 1.00 91.69 204 GLU A CA 1
ATOM 1641 C C . GLU A 1 204 ? 14.732 -11.222 7.022 1.00 91.69 204 GLU A C 1
ATOM 1643 O O . GLU A 1 204 ? 13.614 -11.735 7.146 1.00 91.69 204 GLU A O 1
ATOM 1648 N N . LEU A 1 205 ? 15.210 -10.867 5.820 1.00 92.25 205 LEU A N 1
ATOM 1649 C CA . LEU A 1 205 ? 14.472 -11.108 4.577 1.00 92.25 205 LEU A CA 1
ATOM 1650 C C . LEU A 1 205 ? 14.326 -12.611 4.278 1.00 92.25 205 LEU A C 1
ATOM 1652 O O . LEU A 1 205 ? 13.223 -13.072 3.969 1.00 92.25 205 LEU A O 1
ATOM 1656 N N . ARG A 1 206 ? 15.414 -13.385 4.393 1.00 92.06 206 ARG A N 1
ATOM 1657 C CA . ARG A 1 206 ? 15.405 -14.846 4.200 1.00 92.06 206 ARG A CA 1
ATOM 1658 C C . ARG A 1 206 ? 14.377 -15.514 5.111 1.00 92.06 206 ARG A C 1
ATOM 1660 O O . ARG A 1 206 ? 13.554 -16.295 4.636 1.00 92.06 206 ARG A O 1
ATOM 1667 N N . ASP A 1 207 ? 14.399 -15.201 6.398 1.00 91.06 207 ASP A N 1
ATOM 1668 C CA . ASP A 1 207 ? 13.548 -15.828 7.408 1.00 91.06 207 ASP A CA 1
ATOM 1669 C C . ASP A 1 207 ? 12.082 -15.441 7.206 1.00 91.06 207 ASP A C 1
ATOM 1671 O O . ASP A 1 207 ? 11.191 -16.285 7.325 1.00 91.06 207 ASP A O 1
ATOM 1675 N N . SER A 1 208 ? 11.821 -14.196 6.795 1.00 90.25 208 SER A N 1
ATOM 1676 C CA . SER A 1 208 ? 10.491 -13.755 6.366 1.00 90.25 208 SER A CA 1
ATOM 1677 C C . SER A 1 208 ? 9.947 -14.615 5.215 1.00 90.25 208 SER A C 1
ATOM 1679 O O . SER A 1 208 ? 8.809 -15.099 5.272 1.00 90.25 208 SER A O 1
ATOM 1681 N N . TRP A 1 209 ? 10.760 -14.887 4.190 1.00 92.19 209 TRP A N 1
ATOM 1682 C CA . TRP A 1 209 ? 10.359 -15.739 3.066 1.00 92.19 209 TRP A CA 1
ATOM 1683 C C . TRP A 1 209 ? 10.224 -17.216 3.454 1.00 92.19 209 TRP A C 1
ATOM 1685 O O . TRP A 1 209 ? 9.253 -17.853 3.045 1.00 92.19 209 TRP A O 1
ATOM 1695 N N . ILE A 1 210 ? 11.121 -17.758 4.285 1.00 89.00 210 ILE A N 1
ATOM 1696 C CA . ILE A 1 210 ? 11.024 -19.135 4.802 1.00 89.00 210 ILE A CA 1
ATOM 1697 C C . ILE A 1 210 ? 9.734 -19.321 5.612 1.00 89.00 210 ILE A C 1
ATOM 1699 O O . ILE A 1 210 ? 9.000 -20.282 5.385 1.00 89.00 210 ILE A O 1
ATOM 1703 N N . ASN A 1 211 ? 9.389 -18.381 6.493 1.00 88.50 211 ASN A N 1
ATOM 1704 C CA . ASN A 1 211 ? 8.154 -18.441 7.281 1.00 88.50 211 ASN A CA 1
ATOM 1705 C C . ASN A 1 211 ? 6.894 -18.430 6.395 1.00 88.50 211 ASN A C 1
ATOM 1707 O O . ASN A 1 211 ? 5.931 -19.166 6.642 1.00 88.50 211 ASN A O 1
ATOM 1711 N N . ARG A 1 212 ? 6.903 -17.643 5.313 1.00 89.12 212 ARG A N 1
ATOM 1712 C CA . ARG A 1 212 ? 5.833 -17.650 4.299 1.00 89.12 212 ARG A CA 1
ATOM 1713 C C . ARG A 1 212 ? 5.794 -18.956 3.501 1.00 89.12 212 ARG A C 1
ATOM 1715 O O . ARG A 1 212 ? 4.715 -19.433 3.165 1.00 89.12 212 ARG A O 1
ATOM 1722 N N . LEU A 1 213 ? 6.945 -19.563 3.222 1.00 87.56 213 LEU A N 1
ATOM 1723 C CA . LEU A 1 213 ? 7.035 -20.855 2.539 1.00 87.56 213 LEU A CA 1
ATOM 1724 C C . LEU A 1 213 ? 6.538 -22.012 3.415 1.00 87.56 213 LEU A C 1
ATOM 1726 O O . LEU A 1 213 ? 5.814 -22.864 2.910 1.00 87.56 213 LEU A O 1
ATOM 1730 N N . HIS A 1 214 ? 6.834 -22.014 4.719 1.00 82.94 214 HIS A N 1
ATOM 1731 C CA . HIS A 1 214 ? 6.315 -23.007 5.672 1.00 82.94 214 HIS A CA 1
ATOM 1732 C C . HIS A 1 214 ? 4.786 -22.990 5.789 1.00 82.94 214 HIS A C 1
ATOM 1734 O O . HIS A 1 214 ? 4.173 -24.011 6.093 1.00 82.94 214 HIS A O 1
ATOM 1740 N N . THR A 1 215 ? 4.164 -21.839 5.536 1.00 80.00 215 THR A N 1
ATOM 1741 C CA . THR A 1 215 ? 2.703 -21.682 5.541 1.00 80.00 215 THR A CA 1
ATOM 1742 C C . THR A 1 215 ? 2.066 -21.902 4.162 1.00 80.00 215 THR A C 1
ATOM 1744 O O . THR A 1 215 ? 0.838 -21.953 4.060 1.00 80.00 215 THR A O 1
ATOM 1747 N N . SER A 1 216 ? 2.870 -22.080 3.105 1.00 80.12 216 SER A N 1
ATOM 1748 C CA . SER A 1 216 ? 2.409 -22.330 1.734 1.00 80.12 216 SER A CA 1
ATOM 1749 C C . SER A 1 216 ? 2.243 -23.826 1.456 1.00 80.12 216 SER A C 1
ATOM 1751 O O . SER A 1 216 ? 3.172 -24.615 1.623 1.00 80.12 216 SER A O 1
ATOM 1753 N N . SER A 1 217 ? 1.074 -24.227 0.945 1.00 70.81 217 SER A N 1
ATOM 1754 C CA . SER A 1 217 ? 0.805 -25.618 0.549 1.00 70.81 217 SER A CA 1
ATOM 1755 C C . SER A 1 217 ? 1.630 -26.084 -0.654 1.00 70.81 217 SER A C 1
ATOM 1757 O O . SER A 1 217 ? 1.860 -27.278 -0.808 1.00 70.81 217 SER A O 1
ATOM 1759 N N . GLU A 1 218 ? 2.076 -25.159 -1.506 1.00 70.12 218 GLU A N 1
ATOM 1760 C CA . GLU A 1 218 ? 2.796 -25.465 -2.752 1.00 70.12 218 GLU A CA 1
ATOM 1761 C C . GLU A 1 218 ? 4.324 -25.418 -2.587 1.00 70.12 218 GLU A C 1
ATOM 1763 O O . GLU A 1 218 ? 5.053 -25.604 -3.559 1.00 70.12 218 GLU A O 1
ATOM 1768 N N . LYS A 1 219 ? 4.828 -25.144 -1.369 1.00 80.31 219 LYS A N 1
ATOM 1769 C CA . LYS A 1 219 ? 6.260 -24.887 -1.087 1.00 80.31 219 LYS A CA 1
ATOM 1770 C C . LYS A 1 219 ? 6.888 -23.842 -2.026 1.00 80.31 219 LYS A C 1
ATOM 1772 O O . LYS A 1 219 ? 8.094 -23.848 -2.278 1.00 80.31 219 LYS A O 1
ATOM 1777 N N . ARG A 1 220 ? 6.051 -22.943 -2.541 1.00 86.50 220 ARG A N 1
ATOM 1778 C CA . ARG A 1 220 ? 6.384 -21.863 -3.467 1.00 86.50 220 ARG A CA 1
ATOM 1779 C C . ARG A 1 220 ? 5.578 -20.627 -3.077 1.00 86.50 220 ARG A C 1
ATOM 1781 O O . ARG A 1 220 ? 4.455 -20.757 -2.579 1.00 86.50 220 ARG A O 1
ATOM 1788 N N . ILE A 1 221 ? 6.158 -19.446 -3.261 1.00 89.94 221 ILE A N 1
ATOM 1789 C CA . ILE A 1 221 ? 5.497 -18.153 -3.054 1.00 89.94 221 ILE A CA 1
ATOM 1790 C C . ILE A 1 221 ? 5.822 -17.217 -4.215 1.00 89.94 221 ILE A C 1
ATOM 1792 O O . ILE A 1 221 ? 6.942 -17.222 -4.715 1.00 89.94 221 ILE A O 1
ATOM 1796 N N . ASP A 1 222 ? 4.861 -16.387 -4.607 1.00 90.31 222 ASP A N 1
ATOM 1797 C CA . ASP A 1 222 ? 5.112 -15.280 -5.527 1.00 90.31 222 ASP A CA 1
ATOM 1798 C C . ASP A 1 222 ? 5.434 -14.011 -4.731 1.00 90.31 222 ASP A C 1
ATOM 1800 O O . ASP A 1 222 ? 4.759 -13.687 -3.746 1.00 90.31 222 ASP A O 1
ATOM 1804 N N . ILE A 1 223 ? 6.475 -13.305 -5.163 1.00 90.56 223 ILE A N 1
ATOM 1805 C CA . ILE A 1 223 ? 6.947 -12.057 -4.566 1.00 90.56 223 ILE A CA 1
ATOM 1806 C C . ILE A 1 223 ? 6.937 -10.927 -5.597 1.00 90.56 223 ILE A C 1
ATOM 1808 O O . ILE A 1 223 ? 7.190 -11.165 -6.776 1.00 90.56 223 ILE A O 1
ATOM 1812 N N . ASP A 1 224 ? 6.670 -9.700 -5.148 1.00 90.31 224 ASP A N 1
ATOM 1813 C CA . ASP A 1 224 ? 7.000 -8.481 -5.895 1.00 90.31 224 ASP A CA 1
ATOM 1814 C C . ASP A 1 224 ? 8.417 -8.062 -5.504 1.00 90.31 224 ASP A C 1
ATOM 1816 O O . ASP A 1 224 ? 8.658 -7.660 -4.363 1.00 90.31 224 ASP A O 1
ATOM 1820 N N . THR A 1 225 ? 9.370 -8.163 -6.429 1.00 87.88 225 THR A N 1
ATOM 1821 C CA . THR A 1 225 ? 10.771 -7.874 -6.108 1.00 87.88 225 THR A CA 1
ATOM 1822 C C . THR A 1 225 ? 11.019 -6.431 -5.727 1.00 87.88 225 THR A C 1
ATOM 1824 O O . THR A 1 225 ? 11.860 -6.188 -4.868 1.00 87.88 225 THR A O 1
ATOM 1827 N N . ASN A 1 226 ? 10.301 -5.470 -6.318 1.00 82.81 226 ASN A N 1
ATOM 1828 C CA . ASN A 1 226 ? 10.529 -4.065 -5.979 1.00 82.81 226 ASN A CA 1
ATOM 1829 C C . ASN A 1 226 ? 10.091 -3.793 -4.542 1.00 82.81 226 ASN A C 1
ATOM 1831 O O . ASN A 1 226 ? 10.796 -3.113 -3.800 1.00 82.81 226 ASN A O 1
ATOM 1835 N N . GLU A 1 227 ? 8.940 -4.335 -4.140 1.00 83.94 227 GLU A N 1
ATOM 1836 C CA . GLU A 1 227 ? 8.441 -4.164 -2.779 1.00 83.94 227 GLU A CA 1
ATOM 1837 C C . GLU A 1 227 ? 9.352 -4.869 -1.767 1.00 83.94 227 GLU A C 1
ATOM 1839 O O . GLU A 1 227 ? 9.791 -4.249 -0.796 1.00 83.94 227 GLU A O 1
ATOM 1844 N N . GLU A 1 228 ? 9.671 -6.143 -2.000 1.00 88.69 228 GLU A N 1
ATOM 1845 C CA . GLU A 1 228 ? 10.424 -6.966 -1.052 1.00 88.69 228 GLU A CA 1
ATOM 1846 C C . GLU A 1 228 ? 11.879 -6.512 -0.903 1.00 88.69 228 GLU A C 1
ATOM 1848 O O . GLU A 1 228 ? 12.361 -6.427 0.222 1.00 88.69 228 GLU A O 1
ATOM 1853 N N . LEU A 1 229 ? 12.567 -6.161 -1.997 1.00 90.94 229 LEU A N 1
ATOM 1854 C CA . LEU A 1 229 ? 13.973 -5.740 -1.951 1.00 90.94 229 LEU A CA 1
ATOM 1855 C C . LEU A 1 229 ? 14.148 -4.291 -1.485 1.00 90.94 229 LEU A C 1
ATOM 1857 O O . LEU A 1 229 ? 15.228 -3.937 -1.019 1.00 90.94 229 LEU A O 1
ATOM 1861 N N . SER A 1 230 ? 13.101 -3.459 -1.553 1.00 87.69 230 SER A N 1
ATOM 1862 C CA . SER A 1 230 ? 13.150 -2.101 -0.992 1.00 87.69 230 SER A CA 1
ATOM 1863 C C . SER A 1 230 ? 13.198 -2.082 0.540 1.00 87.69 230 SER A C 1
ATOM 1865 O O . SER A 1 230 ? 13.654 -1.103 1.123 1.00 87.69 230 SER A O 1
ATOM 1867 N N . LYS A 1 231 ? 12.730 -3.138 1.213 1.00 87.19 231 LYS A N 1
ATOM 1868 C CA . LYS A 1 231 ? 12.697 -3.223 2.680 1.00 87.19 231 LYS A CA 1
ATOM 1869 C C . LYS A 1 231 ? 14.097 -3.414 3.293 1.00 87.19 231 LYS A C 1
ATOM 1871 O O . LYS A 1 231 ? 14.486 -2.558 4.087 1.00 87.19 231 LYS A O 1
ATOM 1876 N N . PRO A 1 232 ? 14.889 -4.445 2.921 1.00 89.19 232 PRO A N 1
ATOM 1877 C CA . PRO A 1 232 ? 16.200 -4.673 3.528 1.00 89.19 232 PRO A CA 1
ATOM 1878 C C . PRO A 1 232 ? 17.193 -3.552 3.221 1.00 89.19 232 PRO A C 1
ATOM 1880 O O . PRO A 1 232 ? 17.956 -3.187 4.103 1.00 89.19 232 PRO A O 1
ATOM 1883 N N . THR A 1 233 ? 17.172 -2.948 2.029 1.00 90.00 233 THR A N 1
ATOM 1884 C CA . THR A 1 233 ? 18.087 -1.837 1.707 1.00 90.00 233 THR A CA 1
ATOM 1885 C C . THR A 1 233 ? 17.752 -0.577 2.508 1.00 90.00 233 THR A C 1
ATOM 1887 O O . THR A 1 233 ? 18.636 0.222 2.821 1.00 90.00 233 THR A O 1
ATOM 1890 N N . LEU A 1 234 ? 16.478 -0.387 2.885 1.00 87.25 234 LEU A N 1
ATOM 1891 C CA . LEU A 1 234 ? 16.082 0.719 3.755 1.00 87.25 234 LEU A CA 1
ATOM 1892 C C . LEU A 1 234 ? 16.568 0.473 5.184 1.00 87.25 234 LEU A C 1
ATOM 1894 O O . LEU A 1 234 ? 17.138 1.373 5.796 1.00 87.25 234 LEU A O 1
ATOM 1898 N N . ASP A 1 235 ? 16.386 -0.744 5.698 1.00 87.69 235 ASP A N 1
ATOM 1899 C CA . ASP A 1 235 ? 16.881 -1.129 7.023 1.00 87.69 235 ASP A CA 1
ATOM 1900 C C . ASP A 1 235 ? 18.419 -1.076 7.092 1.00 87.69 235 ASP A C 1
ATOM 1902 O O . ASP A 1 235 ? 18.965 -0.575 8.077 1.00 87.69 235 ASP A O 1
ATOM 1906 N N . VAL A 1 236 ? 19.121 -1.469 6.020 1.00 91.12 236 VAL A N 1
ATOM 1907 C CA . VAL A 1 236 ? 20.579 -1.333 5.892 1.00 91.12 236 VAL A CA 1
ATOM 1908 C C . VAL A 1 236 ? 21.006 0.127 5.985 1.00 91.12 236 VAL A C 1
ATOM 1910 O O . VAL A 1 236 ? 21.826 0.450 6.844 1.00 91.12 236 VAL A O 1
ATOM 1913 N N . ILE A 1 237 ? 20.459 1.035 5.166 1.00 88.69 237 ILE A N 1
ATOM 1914 C CA . ILE A 1 237 ? 20.866 2.448 5.238 1.00 88.69 237 ILE A CA 1
ATOM 1915 C C . ILE A 1 237 ? 20.447 3.093 6.569 1.00 88.69 237 ILE A C 1
ATOM 1917 O O . ILE A 1 237 ? 21.145 3.973 7.062 1.00 88.69 237 ILE A O 1
ATOM 1921 N N . GLY A 1 238 ? 19.372 2.618 7.206 1.00 86.56 238 GLY A N 1
ATOM 1922 C CA . GLY A 1 238 ? 18.980 3.000 8.565 1.00 86.56 238 GLY A CA 1
ATOM 1923 C C . GLY A 1 238 ? 20.018 2.638 9.616 1.00 86.56 238 GLY A C 1
ATOM 1924 O O . GLY A 1 238 ? 20.558 3.516 10.295 1.00 86.56 238 GLY A O 1
ATOM 1925 N N . ARG A 1 239 ? 20.326 1.345 9.732 1.00 87.75 239 ARG A N 1
ATOM 1926 C CA . ARG A 1 239 ? 21.234 0.806 10.750 1.00 87.75 239 ARG A CA 1
ATOM 1927 C C . ARG A 1 239 ? 22.682 1.198 10.467 1.00 87.75 239 ARG A C 1
ATOM 1929 O O . ARG A 1 239 ? 23.340 1.779 11.324 1.00 87.75 239 ARG A O 1
ATOM 1936 N N . ALA A 1 240 ? 23.162 0.941 9.253 1.00 86.38 240 ALA A N 1
ATOM 1937 C CA . ALA A 1 240 ? 24.547 1.188 8.865 1.00 86.38 240 ALA A CA 1
ATOM 1938 C C . ALA A 1 240 ? 24.834 2.678 8.629 1.00 86.38 240 ALA A C 1
ATOM 1940 O O . ALA A 1 240 ? 25.931 3.158 8.914 1.00 86.38 240 ALA A O 1
ATOM 1941 N N . GLY A 1 241 ? 23.852 3.427 8.119 1.00 84.12 241 GLY A N 1
ATOM 1942 C CA . GLY A 1 241 ? 23.997 4.857 7.868 1.00 84.12 241 GLY A CA 1
ATOM 1943 C C . GLY A 1 241 ? 23.800 5.713 9.114 1.00 84.12 241 GLY A C 1
ATOM 1944 O O . GLY A 1 241 ? 24.572 6.644 9.324 1.00 84.12 241 GLY A O 1
ATOM 1945 N N . PHE A 1 242 ? 22.803 5.405 9.949 1.00 83.19 242 PHE A N 1
ATOM 1946 C CA . PHE A 1 242 ? 22.333 6.324 10.996 1.00 83.19 242 PHE A CA 1
ATOM 1947 C C . PHE A 1 242 ? 22.209 5.699 12.388 1.00 83.19 242 PHE A C 1
ATOM 1949 O O . PHE A 1 242 ? 21.849 6.404 13.329 1.00 83.19 242 PHE A O 1
ATOM 1956 N N . GLY A 1 243 ? 22.469 4.396 12.543 1.00 77.88 243 GLY A N 1
ATOM 1957 C CA . GLY A 1 243 ? 22.170 3.674 13.782 1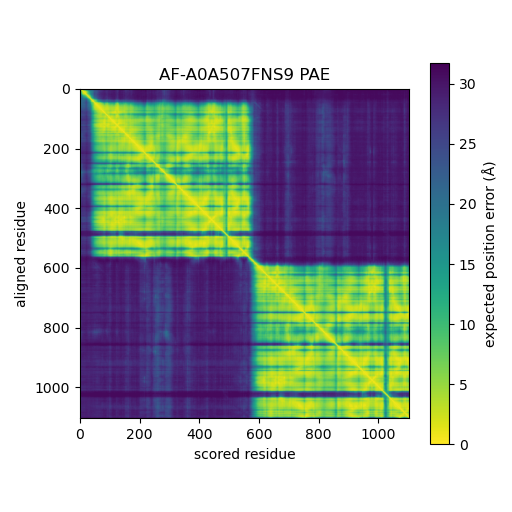.00 77.88 243 GLY A CA 1
ATOM 1958 C C . GLY A 1 243 ? 20.682 3.733 14.144 1.00 77.88 243 GLY A C 1
ATOM 1959 O O . GLY A 1 243 ? 20.342 3.819 15.320 1.00 77.88 243 GLY A O 1
ATOM 1960 N N . TYR A 1 244 ? 19.808 3.770 13.133 1.00 79.00 244 TYR A N 1
ATOM 1961 C CA . TYR A 1 244 ? 18.364 3.912 13.282 1.00 79.00 244 TYR A CA 1
ATOM 1962 C C . TYR A 1 244 ? 17.640 2.694 12.706 1.00 79.00 244 TYR A C 1
ATOM 1964 O O . TYR A 1 244 ? 17.879 2.300 11.566 1.00 79.00 244 TYR A O 1
ATOM 1972 N N . GLU A 1 245 ? 16.710 2.120 13.464 1.00 78.81 245 GLU A N 1
ATOM 1973 C CA . GLU A 1 245 ? 15.921 0.979 13.003 1.00 78.81 245 GLU A CA 1
ATOM 1974 C C . GLU A 1 245 ? 14.612 1.427 12.349 1.00 78.81 245 GLU A C 1
ATOM 1976 O O . GLU A 1 245 ? 13.675 1.861 13.022 1.00 78.81 245 GLU A O 1
ATOM 1981 N N . PHE A 1 246 ? 14.518 1.287 11.024 1.00 74.81 246 PHE A N 1
ATOM 1982 C CA . PHE A 1 246 ? 13.252 1.510 10.320 1.00 74.81 246 PHE A CA 1
ATOM 1983 C C . PHE A 1 246 ? 12.266 0.356 10.502 1.00 74.81 246 PHE A C 1
ATOM 1985 O O . PHE A 1 246 ? 11.057 0.589 10.419 1.00 74.81 246 PHE A O 1
ATOM 1992 N N . ASN A 1 247 ? 12.770 -0.854 10.771 1.00 73.81 247 ASN A N 1
ATOM 1993 C CA . ASN A 1 247 ? 11.989 -2.082 10.903 1.00 73.81 247 ASN A CA 1
ATOM 1994 C C . ASN A 1 247 ? 11.068 -2.301 9.690 1.00 73.81 247 ASN A C 1
ATOM 1996 O O . ASN A 1 247 ? 9.920 -2.736 9.826 1.00 73.81 247 ASN A O 1
ATOM 2000 N N . ALA A 1 248 ? 11.567 -1.968 8.495 1.00 74.69 248 ALA A N 1
ATOM 2001 C CA . ALA A 1 248 ? 10.822 -2.032 7.246 1.00 74.69 248 ALA A CA 1
ATOM 2002 C C . ALA A 1 248 ? 10.490 -3.482 6.862 1.00 74.69 248 ALA A C 1
ATOM 2004 O O . ALA A 1 248 ? 9.369 -3.752 6.424 1.00 74.69 248 ALA A O 1
ATOM 2005 N N . VAL A 1 249 ? 11.420 -4.419 7.085 1.00 73.50 249 VAL A N 1
ATOM 2006 C CA . VAL A 1 249 ? 11.196 -5.858 6.864 1.00 73.50 249 VAL A CA 1
ATOM 2007 C C . VAL A 1 249 ? 10.181 -6.431 7.867 1.00 73.50 249 VAL A C 1
ATOM 2009 O O . VAL A 1 249 ? 9.326 -7.227 7.479 1.00 73.50 249 VAL A O 1
ATOM 2012 N N . ALA A 1 250 ? 10.219 -5.995 9.133 1.00 69.38 250 ALA A N 1
ATOM 2013 C CA . ALA A 1 250 ? 9.388 -6.545 10.210 1.00 69.38 250 ALA A CA 1
ATOM 2014 C C . ALA A 1 250 ? 7.949 -5.986 10.255 1.00 69.38 250 ALA A C 1
ATOM 2016 O O . ALA A 1 250 ? 6.996 -6.745 10.435 1.00 69.38 250 ALA A O 1
ATOM 2017 N N . ASN A 1 251 ? 7.771 -4.669 10.089 1.00 62.62 251 ASN A N 1
ATOM 2018 C CA . ASN A 1 251 ? 6.497 -3.980 10.352 1.00 62.62 251 ASN A CA 1
ATOM 2019 C C . ASN A 1 251 ? 5.762 -3.498 9.088 1.00 62.62 251 ASN A C 1
ATOM 2021 O O . ASN A 1 251 ? 4.595 -3.114 9.172 1.00 62.62 251 ASN A O 1
ATOM 2025 N N . GLY A 1 252 ? 6.411 -3.515 7.918 1.00 56.00 252 GLY A N 1
ATOM 2026 C CA . GLY A 1 252 ? 5.804 -3.230 6.611 1.00 56.00 252 GLY A CA 1
ATOM 2027 C C . GLY A 1 252 ? 5.398 -1.773 6.333 1.00 56.00 252 GLY A C 1
ATOM 2028 O O . GLY A 1 252 ? 5.234 -1.422 5.170 1.00 56.00 252 GLY A O 1
ATOM 2029 N N . GLU A 1 253 ? 5.272 -0.904 7.344 1.00 55.41 253 GLU A N 1
ATOM 2030 C CA . GLU A 1 253 ? 4.910 0.513 7.171 1.00 55.41 253 GLU A CA 1
ATOM 2031 C C . GLU A 1 253 ? 5.662 1.423 8.162 1.00 55.41 253 GLU A C 1
ATOM 2033 O O . GLU A 1 253 ? 5.245 1.612 9.303 1.00 55.41 253 GLU A O 1
ATOM 2038 N N . SER A 1 254 ? 6.765 2.038 7.716 1.00 61.84 254 SER A N 1
ATOM 2039 C CA . SER A 1 254 ? 7.416 3.142 8.440 1.00 61.84 254 SER A CA 1
ATOM 2040 C C . SER A 1 254 ? 6.879 4.499 7.946 1.00 61.84 254 SER A C 1
ATOM 2042 O O . SER A 1 254 ? 6.745 4.701 6.730 1.00 61.84 254 SER A O 1
ATOM 2044 N N . PRO A 1 255 ? 6.610 5.477 8.837 1.00 63.00 255 PRO A N 1
ATOM 2045 C CA . PRO A 1 255 ? 6.291 6.848 8.438 1.00 63.00 255 PRO A CA 1
ATOM 2046 C C . PRO A 1 255 ? 7.334 7.452 7.486 1.00 63.00 255 PRO A C 1
ATOM 2048 O O . PRO A 1 255 ? 6.964 8.163 6.551 1.00 63.00 255 PRO A O 1
ATOM 2051 N N . LEU A 1 256 ? 8.621 7.110 7.657 1.00 66.44 256 LEU A N 1
ATOM 2052 C CA . LEU A 1 256 ? 9.684 7.588 6.773 1.00 66.44 256 LEU A CA 1
ATOM 2053 C C . LEU A 1 256 ? 9.596 6.956 5.377 1.00 66.44 256 LEU A C 1
ATOM 2055 O O . LEU A 1 256 ? 9.743 7.667 4.387 1.00 66.44 256 LEU A O 1
ATOM 2059 N N . TYR A 1 257 ? 9.273 5.661 5.277 1.00 68.69 257 TYR A N 1
ATOM 2060 C CA . TYR A 1 257 ? 9.048 4.981 3.993 1.00 68.69 257 TYR A CA 1
ATOM 2061 C C . TYR A 1 257 ? 7.877 5.603 3.215 1.00 68.69 257 TYR A C 1
ATOM 2063 O O . TYR A 1 257 ? 7.959 5.828 2.006 1.00 68.69 257 TYR A O 1
ATOM 2071 N N . THR A 1 258 ? 6.795 5.965 3.909 1.00 70.12 258 THR A N 1
ATOM 2072 C CA . THR A 1 258 ? 5.632 6.627 3.291 1.00 70.12 258 THR A CA 1
ATOM 2073 C C . THR A 1 258 ? 5.976 8.033 2.781 1.00 70.12 258 THR A C 1
ATOM 2075 O O . THR A 1 258 ? 5.551 8.436 1.693 1.00 70.12 258 THR A O 1
ATOM 2078 N N . SER A 1 259 ? 6.776 8.786 3.539 1.00 73.06 259 SER A N 1
ATOM 2079 C CA . SER A 1 259 ? 7.268 10.098 3.110 1.00 73.06 259 SER A CA 1
ATOM 2080 C C . SER A 1 259 ? 8.262 9.980 1.953 1.00 73.06 259 SER A C 1
ATOM 2082 O O . SER A 1 259 ? 8.143 10.731 0.986 1.00 73.06 259 SER A O 1
ATOM 2084 N N . LEU A 1 260 ? 9.161 8.988 1.986 1.00 71.25 260 LEU A N 1
ATOM 2085 C CA . LEU A 1 260 ? 10.115 8.695 0.915 1.00 71.25 260 LEU A CA 1
ATOM 2086 C C . LEU A 1 260 ? 9.391 8.366 -0.392 1.00 71.25 260 LEU A C 1
ATOM 2088 O O . LEU A 1 260 ? 9.622 9.022 -1.400 1.00 71.25 260 LEU A O 1
ATOM 2092 N N . THR A 1 261 ? 8.452 7.419 -0.374 1.00 72.81 261 THR A N 1
ATOM 2093 C CA . THR A 1 261 ? 7.663 7.031 -1.558 1.00 72.81 261 THR A CA 1
ATOM 2094 C C . THR A 1 261 ? 6.828 8.193 -2.107 1.00 72.81 261 THR A C 1
ATOM 2096 O O . THR A 1 261 ? 6.746 8.377 -3.323 1.00 72.81 261 THR A O 1
ATOM 2099 N N . THR A 1 262 ? 6.271 9.041 -1.234 1.00 75.62 262 THR A N 1
ATOM 2100 C CA . THR A 1 262 ? 5.555 10.265 -1.639 1.00 75.62 262 THR A CA 1
ATOM 2101 C C . THR A 1 262 ? 6.484 11.273 -2.326 1.00 75.62 262 THR A C 1
ATOM 2103 O O . THR A 1 262 ? 6.102 11.860 -3.340 1.00 75.62 262 THR A O 1
ATOM 2106 N N . ILE A 1 263 ? 7.702 11.460 -1.806 1.00 73.19 263 ILE A N 1
ATOM 2107 C CA . ILE A 1 263 ? 8.739 12.309 -2.411 1.00 73.19 263 ILE A CA 1
ATOM 2108 C C . ILE A 1 263 ? 9.208 11.716 -3.749 1.00 73.19 263 ILE A C 1
ATOM 2110 O O . ILE A 1 263 ? 9.340 12.444 -4.730 1.00 73.19 263 ILE A O 1
ATOM 2114 N N . MET A 1 264 ? 9.386 10.396 -3.836 1.00 71.12 264 MET A N 1
ATOM 2115 C CA . MET A 1 264 ? 9.792 9.725 -5.077 1.00 71.12 264 MET A CA 1
ATOM 2116 C C . MET A 1 264 ? 8.741 9.854 -6.186 1.00 71.12 264 MET A C 1
ATOM 2118 O O . MET A 1 264 ? 9.096 9.999 -7.355 1.00 71.12 264 MET A O 1
ATOM 2122 N N . GLY A 1 265 ? 7.453 9.921 -5.835 1.00 68.19 265 GLY A N 1
ATOM 2123 C CA . GLY A 1 265 ? 6.362 10.209 -6.776 1.00 68.19 265 GLY A CA 1
ATOM 2124 C C . GLY A 1 265 ? 6.405 11.610 -7.416 1.00 68.19 265 GLY A C 1
ATOM 2125 O O . GLY A 1 265 ? 5.603 11.922 -8.300 1.00 68.19 265 GLY A O 1
ATOM 2126 N N . MET A 1 266 ? 7.321 12.488 -6.997 1.00 65.44 266 MET A N 1
ATOM 2127 C CA . MET A 1 266 ? 7.586 13.757 -7.686 1.00 65.44 266 MET A CA 1
ATOM 2128 C C . MET A 1 266 ? 8.347 13.581 -8.997 1.00 65.44 266 MET A C 1
ATOM 2130 O O . MET A 1 266 ? 8.215 14.419 -9.885 1.00 65.44 266 MET A O 1
ATOM 2134 N N . PHE A 1 267 ? 9.140 12.516 -9.107 1.00 64.12 267 PHE A N 1
ATOM 2135 C CA . PHE A 1 267 ? 10.103 12.320 -10.187 1.00 64.12 267 PHE A CA 1
ATOM 2136 C C . PHE A 1 267 ? 9.566 11.465 -11.339 1.00 64.12 267 PHE A C 1
ATOM 2138 O O . PHE A 1 267 ? 10.346 10.944 -12.130 1.00 64.12 267 PHE A O 1
ATOM 2145 N N . GLU A 1 268 ? 8.246 11.295 -11.449 1.00 64.25 268 GLU A N 1
ATOM 2146 C CA . GLU A 1 268 ? 7.674 10.674 -12.648 1.00 64.25 268 GLU A CA 1
ATOM 2147 C C . GLU A 1 268 ? 7.771 11.644 -13.831 1.00 64.25 268 GLU A C 1
ATOM 2149 O O . GLU A 1 268 ? 7.452 12.831 -13.701 1.00 64.25 268 GLU A O 1
ATOM 2154 N N . GLU A 1 269 ? 8.205 11.136 -14.986 1.00 55.50 269 GLU A N 1
ATOM 2155 C CA . GLU A 1 269 ? 8.610 11.941 -16.147 1.00 55.50 269 GLU A CA 1
ATOM 2156 C C . GLU A 1 269 ? 7.538 12.931 -16.604 1.00 55.50 269 GLU A C 1
ATOM 2158 O O . GLU A 1 269 ? 7.845 14.095 -16.846 1.00 55.50 269 GLU A O 1
ATOM 2163 N N . VAL A 1 270 ? 6.267 12.516 -16.625 1.00 55.78 270 VAL A N 1
ATOM 2164 C CA . VAL A 1 270 ? 5.118 13.359 -17.009 1.00 55.78 270 VAL A CA 1
ATOM 2165 C C . VAL A 1 270 ? 5.026 14.619 -16.144 1.00 55.78 270 VAL A C 1
ATOM 2167 O O . VAL A 1 270 ? 4.658 15.697 -16.614 1.00 55.78 270 VAL A O 1
ATOM 2170 N N . PHE A 1 271 ? 5.378 14.503 -14.866 1.00 58.22 271 PHE A N 1
ATOM 2171 C CA . PHE A 1 271 ? 5.284 15.592 -13.909 1.00 58.22 271 PHE A CA 1
ATOM 2172 C C . PHE A 1 271 ? 6.526 16.473 -13.907 1.00 58.22 271 PHE A C 1
ATOM 2174 O O . PHE A 1 271 ? 6.383 17.691 -13.875 1.00 58.22 271 PHE A O 1
ATOM 2181 N N . VAL A 1 272 ? 7.718 15.883 -14.023 1.00 59.75 272 VAL A N 1
ATOM 2182 C CA . VAL A 1 272 ? 8.969 16.642 -14.164 1.00 59.75 272 VAL A CA 1
ATOM 2183 C C . VAL A 1 272 ? 8.956 17.443 -15.463 1.00 59.75 272 VAL A C 1
ATOM 2185 O O . VAL A 1 272 ? 9.251 18.635 -15.450 1.00 59.75 272 VAL A O 1
ATOM 2188 N N . PHE A 1 273 ? 8.552 16.819 -16.570 1.00 61.84 273 PHE A N 1
ATOM 2189 C CA . PHE A 1 273 ? 8.407 17.468 -17.868 1.00 61.84 273 PHE A CA 1
ATOM 2190 C C . PHE A 1 273 ? 7.474 18.674 -17.786 1.00 61.84 273 PHE A C 1
ATOM 2192 O O . PHE A 1 273 ? 7.847 19.777 -18.175 1.00 61.84 273 PHE A O 1
ATOM 2199 N N . ARG A 1 274 ? 6.281 18.488 -17.215 1.00 63.81 274 ARG A N 1
ATOM 2200 C CA . ARG A 1 274 ? 5.293 19.554 -17.048 1.00 63.81 274 ARG A CA 1
ATOM 2201 C C . ARG A 1 274 ? 5.787 20.664 -16.120 1.00 63.81 274 ARG A C 1
ATOM 2203 O O . ARG A 1 274 ? 5.603 21.832 -16.443 1.00 63.81 274 ARG A O 1
ATOM 2210 N N . ASP A 1 275 ? 6.401 20.326 -14.990 1.00 64.06 275 ASP A N 1
ATOM 2211 C CA . ASP A 1 275 ? 6.852 21.313 -14.003 1.00 64.06 275 ASP A CA 1
ATOM 2212 C C . ASP A 1 275 ? 8.066 22.117 -14.511 1.00 64.06 275 ASP A C 1
ATOM 2214 O O . ASP A 1 275 ? 8.234 23.281 -14.139 1.00 64.06 275 ASP A O 1
ATOM 2218 N N . VAL A 1 276 ? 8.881 21.527 -15.394 1.00 64.69 276 VAL A N 1
ATOM 2219 C CA . VAL A 1 276 ? 9.990 22.197 -16.092 1.00 64.69 276 VAL A CA 1
ATOM 2220 C C . VAL A 1 276 ? 9.494 23.030 -17.278 1.00 64.69 276 VAL A C 1
ATOM 2222 O O . VAL A 1 276 ? 9.943 24.162 -17.441 1.00 64.69 276 VAL A O 1
ATOM 2225 N N . ALA A 1 277 ? 8.576 22.503 -18.093 1.00 65.31 277 ALA A N 1
ATOM 2226 C CA . ALA A 1 277 ? 8.077 23.170 -19.298 1.00 65.31 277 ALA A CA 1
ATOM 2227 C C . ALA A 1 277 ? 7.055 24.280 -18.994 1.00 65.31 277 ALA A C 1
ATOM 2229 O O . ALA A 1 277 ? 7.001 25.285 -19.698 1.00 65.31 277 ALA A O 1
ATOM 2230 N N . PHE A 1 278 ? 6.259 24.124 -17.932 1.00 71.50 278 PHE A N 1
ATOM 2231 C CA . PHE A 1 278 ? 5.148 25.014 -17.590 1.00 71.50 278 PHE A CA 1
ATOM 2232 C C . PHE A 1 278 ? 5.115 25.340 -16.085 1.00 71.50 278 PHE A C 1
ATOM 2234 O O . PHE A 1 278 ? 4.138 25.045 -15.388 1.00 71.50 278 PHE A O 1
ATOM 2241 N N . PRO A 1 279 ? 6.156 25.997 -15.546 1.00 65.81 279 PRO A N 1
ATOM 2242 C CA . PRO A 1 279 ? 6.293 26.240 -14.110 1.00 65.81 279 PRO A CA 1
ATOM 2243 C C . PRO A 1 279 ? 5.192 27.129 -13.512 1.00 65.81 279 PRO A C 1
ATOM 2245 O O . PRO A 1 279 ? 5.056 27.174 -12.293 1.00 65.81 279 PRO A O 1
ATOM 2248 N N . TRP A 1 280 ? 4.409 27.837 -14.332 1.00 62.69 280 TRP A N 1
ATOM 2249 C CA . TRP A 1 280 ? 3.285 28.673 -13.900 1.00 62.69 280 TRP A CA 1
ATOM 2250 C C . TRP A 1 280 ? 1.996 27.876 -13.639 1.00 62.69 280 TRP A C 1
ATOM 2252 O O . TRP A 1 280 ? 1.178 28.313 -12.832 1.00 62.69 280 TRP A O 1
ATOM 2262 N N . LEU A 1 281 ? 1.827 26.678 -14.225 1.00 64.75 281 LEU A N 1
ATOM 2263 C CA . LEU A 1 281 ? 0.636 25.832 -14.014 1.00 64.75 281 LEU A CA 1
ATOM 2264 C C . LEU A 1 281 ? 0.433 25.473 -12.536 1.00 64.75 281 LEU A C 1
ATOM 2266 O O . LEU A 1 281 ? -0.703 25.344 -12.077 1.00 64.75 281 LEU A O 1
ATOM 2270 N N . LYS A 1 282 ? 1.525 25.400 -11.763 1.00 62.19 282 LYS A N 1
ATOM 2271 C CA . LYS A 1 282 ? 1.484 25.166 -10.313 1.00 62.19 282 LYS A CA 1
ATOM 2272 C C . LYS A 1 282 ? 0.792 26.280 -9.525 1.00 62.19 282 LYS A C 1
ATOM 2274 O O . LYS A 1 282 ? 0.409 26.038 -8.393 1.00 62.19 282 LYS A O 1
ATOM 2279 N N . TRP A 1 283 ? 0.624 27.474 -10.093 1.00 55.97 283 TRP A N 1
ATOM 2280 C CA . TRP A 1 283 ? -0.022 28.619 -9.441 1.00 55.97 283 TRP A CA 1
ATOM 2281 C C . TRP A 1 283 ? -1.448 28.870 -9.935 1.00 55.97 283 TRP A C 1
ATOM 2283 O O . TRP A 1 283 ? -2.147 29.681 -9.346 1.00 55.97 283 TRP A O 1
ATOM 2293 N N . VAL A 1 284 ? -1.895 28.162 -10.976 1.00 54.91 284 VAL A N 1
ATOM 2294 C CA . VAL A 1 284 ? -3.182 28.428 -11.647 1.00 54.91 284 VAL A CA 1
ATOM 2295 C C . VAL A 1 284 ? -4.122 27.207 -11.610 1.00 54.91 284 VAL A C 1
ATOM 2297 O O . VAL A 1 284 ? -5.333 27.364 -11.740 1.00 54.91 284 VAL A O 1
ATOM 2300 N N . TYR A 1 285 ? -3.610 25.988 -11.370 1.00 55.06 285 TYR A N 1
ATOM 2301 C CA . TYR A 1 285 ? -4.400 24.745 -11.372 1.00 55.06 285 TYR A CA 1
ATOM 2302 C C . TYR A 1 285 ? -4.589 24.126 -9.958 1.00 55.06 285 TYR A C 1
ATOM 2304 O O . TYR A 1 285 ? -3.616 23.664 -9.355 1.00 55.06 285 TYR A O 1
ATOM 2312 N N . PRO A 1 286 ? -5.826 24.016 -9.415 1.00 54.06 286 PRO A N 1
ATOM 2313 C CA . PRO A 1 286 ? -6.069 23.591 -8.023 1.00 54.06 286 PRO A CA 1
ATOM 2314 C C . PRO A 1 286 ? -5.608 22.168 -7.628 1.00 54.06 286 PRO A C 1
ATOM 2316 O O . PRO A 1 286 ? -5.191 21.971 -6.480 1.00 54.06 286 PRO A O 1
ATOM 2319 N N . PRO A 1 287 ? -5.665 21.142 -8.505 1.00 59.00 287 PRO A N 1
ATOM 2320 C CA . PRO A 1 287 ? -5.067 19.834 -8.220 1.00 59.00 287 PRO A CA 1
ATOM 2321 C C . PRO A 1 287 ? -3.548 19.884 -8.000 1.00 59.00 287 PRO A C 1
ATOM 2323 O O . PRO A 1 287 ? -3.041 19.114 -7.179 1.00 59.00 287 PRO A O 1
ATOM 2326 N N . GLU A 1 288 ? -2.836 20.821 -8.642 1.00 61.22 288 GLU A N 1
ATOM 2327 C CA . GLU A 1 288 ? -1.396 20.997 -8.418 1.00 61.22 288 GLU A CA 1
ATOM 2328 C C . GLU A 1 288 ? -1.090 21.572 -7.040 1.00 61.22 288 GLU A C 1
ATOM 2330 O O . GLU A 1 288 ? -0.114 21.151 -6.425 1.00 61.22 288 GLU A O 1
ATOM 2335 N N . TRP A 1 289 ? -1.936 22.458 -6.505 1.00 60.44 289 TRP A N 1
ATOM 2336 C CA . TRP A 1 289 ? -1.738 23.035 -5.169 1.00 60.44 289 TRP A CA 1
ATOM 2337 C C . TRP A 1 289 ? -1.779 21.969 -4.083 1.00 60.44 289 TRP A C 1
ATOM 2339 O O . TRP A 1 289 ? -0.932 21.940 -3.196 1.00 60.44 289 TRP A O 1
ATOM 2349 N N . ARG A 1 290 ? -2.738 21.039 -4.173 1.00 66.75 290 ARG A N 1
ATOM 2350 C CA . ARG A 1 290 ? -2.867 19.936 -3.208 1.00 66.75 290 ARG A CA 1
ATOM 2351 C C . ARG A 1 290 ? -1.703 18.960 -3.304 1.00 66.75 290 ARG A C 1
ATOM 2353 O O . ARG A 1 290 ? -1.251 18.447 -2.282 1.00 66.75 290 ARG A O 1
ATOM 2360 N N . ARG A 1 291 ? -1.220 18.702 -4.521 1.00 68.62 291 ARG A N 1
ATOM 2361 C CA . ARG A 1 291 ? -0.047 17.860 -4.743 1.00 68.62 291 ARG A CA 1
ATOM 2362 C C . ARG A 1 291 ? 1.216 18.520 -4.192 1.00 68.62 291 ARG A C 1
ATOM 2364 O O . ARG A 1 291 ? 1.923 17.877 -3.423 1.00 68.62 291 ARG A O 1
ATOM 2371 N N . HIS A 1 292 ? 1.447 19.794 -4.509 1.00 67.88 292 HIS A N 1
ATOM 2372 C CA . HIS A 1 292 ? 2.545 20.587 -3.951 1.00 67.88 292 HIS A CA 1
ATOM 2373 C C . HIS A 1 292 ? 2.481 20.643 -2.420 1.00 67.88 292 HIS A C 1
ATOM 2375 O O . HIS A 1 292 ? 3.491 20.410 -1.767 1.00 67.88 292 HIS A O 1
ATOM 2381 N N . ALA A 1 293 ? 1.301 20.858 -1.831 1.00 72.06 293 ALA A N 1
ATOM 2382 C CA . ALA A 1 293 ? 1.127 20.865 -0.380 1.00 72.06 293 ALA A CA 1
ATOM 2383 C C . ALA A 1 293 ? 1.463 19.505 0.257 1.00 72.06 293 ALA A C 1
ATOM 2385 O O . ALA A 1 293 ? 2.165 19.456 1.262 1.00 72.06 293 ALA A O 1
ATOM 2386 N N . ARG A 1 294 ? 1.023 18.391 -0.349 1.00 76.44 294 ARG A N 1
ATOM 2387 C CA . ARG A 1 294 ? 1.343 17.033 0.124 1.00 76.44 294 ARG A CA 1
ATOM 2388 C C . ARG A 1 294 ? 2.840 16.738 0.053 1.00 76.44 294 ARG A C 1
ATOM 2390 O O . ARG A 1 294 ? 3.397 16.179 0.988 1.00 76.44 294 ARG A O 1
ATOM 2397 N N . ILE A 1 295 ? 3.471 17.120 -1.052 1.00 72.19 295 ILE A N 1
ATOM 2398 C CA . ILE A 1 295 ? 4.913 17.006 -1.258 1.00 72.19 295 ILE A CA 1
ATOM 2399 C C . ILE A 1 295 ? 5.672 17.824 -0.212 1.00 72.19 295 ILE A C 1
ATOM 2401 O O . ILE A 1 295 ? 6.604 17.313 0.396 1.00 72.19 295 ILE A O 1
ATOM 2405 N N . ASN A 1 296 ? 5.272 19.074 0.018 1.00 76.50 296 ASN A N 1
ATOM 2406 C CA . ASN A 1 296 ? 5.933 19.950 0.980 1.00 76.50 296 ASN A CA 1
ATOM 2407 C C . ASN A 1 296 ? 5.776 19.428 2.413 1.00 76.50 296 ASN A C 1
ATOM 2409 O O . ASN A 1 296 ? 6.745 19.444 3.163 1.00 76.50 296 ASN A O 1
ATOM 2413 N N . ALA A 1 297 ? 4.604 18.892 2.767 1.00 79.06 297 ALA A N 1
ATOM 2414 C CA . ALA A 1 297 ? 4.392 18.235 4.054 1.00 79.06 297 ALA A CA 1
ATOM 2415 C C . ALA A 1 297 ? 5.280 16.987 4.217 1.00 79.06 297 ALA A C 1
ATOM 2417 O O . ALA A 1 297 ? 5.908 16.819 5.258 1.00 79.06 297 ALA A O 1
ATOM 2418 N N . ALA A 1 298 ? 5.387 16.149 3.178 1.00 76.88 298 ALA A N 1
ATOM 2419 C CA . ALA A 1 298 ? 6.268 14.980 3.194 1.00 76.88 298 ALA A CA 1
ATOM 2420 C C . ALA A 1 298 ? 7.748 15.381 3.314 1.00 76.88 298 ALA A C 1
ATOM 2422 O O . ALA A 1 298 ? 8.477 14.778 4.094 1.00 76.88 298 ALA A O 1
ATOM 2423 N N . LYS A 1 299 ? 8.182 16.430 2.598 1.00 76.00 299 LYS A N 1
ATOM 2424 C CA . LYS A 1 299 ? 9.536 16.997 2.704 1.00 76.00 299 LYS A CA 1
ATOM 2425 C C . LYS A 1 299 ? 9.833 17.520 4.107 1.00 76.00 299 LYS A C 1
ATOM 2427 O O . LYS A 1 299 ? 10.903 17.228 4.626 1.00 76.00 299 LYS A O 1
ATOM 2432 N N . ALA A 1 300 ? 8.902 18.265 4.707 1.00 79.44 300 ALA A N 1
ATOM 2433 C CA . ALA A 1 300 ? 9.054 18.805 6.056 1.00 79.44 300 ALA A CA 1
ATOM 2434 C C . ALA A 1 300 ? 9.192 17.675 7.083 1.00 79.44 300 ALA A C 1
ATOM 2436 O O . ALA A 1 300 ? 10.202 17.595 7.768 1.00 79.44 300 ALA A O 1
ATOM 2437 N N . GLN A 1 301 ? 8.260 16.716 7.080 1.00 79.19 301 GLN A N 1
ATOM 2438 C CA . GLN A 1 301 ? 8.311 15.564 7.982 1.00 79.19 301 GLN A CA 1
ATOM 2439 C C . GLN A 1 301 ? 9.606 14.749 7.825 1.00 79.19 301 GLN A C 1
ATOM 2441 O O . GLN A 1 301 ? 10.186 14.285 8.809 1.00 79.19 301 GLN A O 1
ATOM 2446 N N . PHE A 1 302 ? 10.057 14.555 6.583 1.00 76.00 302 PHE A N 1
ATOM 2447 C CA . PHE A 1 302 ? 11.290 13.829 6.302 1.00 76.00 302 PHE A CA 1
ATOM 2448 C C . PHE A 1 302 ? 12.514 14.593 6.824 1.00 76.00 302 PHE A C 1
ATOM 2450 O O . PHE A 1 302 ? 13.354 14.006 7.502 1.00 76.00 302 PHE A O 1
ATOM 2457 N N . ARG A 1 303 ? 12.584 15.908 6.578 1.00 78.44 303 ARG A N 1
ATOM 2458 C CA . ARG A 1 303 ? 13.650 16.781 7.090 1.00 78.44 303 ARG A CA 1
ATOM 2459 C C . ARG A 1 303 ? 13.692 16.790 8.618 1.00 78.44 303 ARG A C 1
ATOM 2461 O O . ARG A 1 303 ? 14.773 16.618 9.169 1.00 78.44 303 ARG A O 1
ATOM 2468 N N . ASP A 1 304 ? 12.548 16.929 9.285 1.00 80.44 304 ASP A N 1
ATOM 2469 C CA . ASP A 1 304 ? 12.456 16.950 10.753 1.00 80.44 304 ASP A CA 1
ATOM 2470 C C . ASP A 1 304 ? 12.969 15.640 11.361 1.00 80.44 304 ASP A C 1
ATOM 2472 O O . ASP A 1 304 ? 13.689 15.634 12.359 1.00 80.44 304 ASP A O 1
ATOM 2476 N N . THR A 1 305 ? 12.662 14.514 10.712 1.00 78.06 305 THR A N 1
ATOM 2477 C CA . THR A 1 305 ? 13.160 13.200 11.135 1.00 78.06 305 THR A CA 1
ATOM 2478 C C . THR A 1 305 ? 14.681 13.108 10.986 1.00 78.06 305 THR A C 1
ATOM 2480 O O . THR A 1 305 ? 15.358 12.653 11.907 1.00 78.06 305 THR A O 1
ATOM 2483 N N . CYS A 1 306 ? 15.234 13.576 9.862 1.00 77.12 306 CYS A N 1
ATOM 2484 C CA . CYS A 1 306 ? 16.681 13.616 9.643 1.00 77.12 306 CYS A CA 1
ATOM 2485 C C . CYS A 1 306 ? 17.395 14.540 10.640 1.00 77.12 306 CYS A C 1
ATOM 2487 O O . CYS A 1 306 ? 18.437 14.166 11.169 1.00 77.12 306 CYS A O 1
ATOM 2489 N N . MET A 1 307 ? 16.829 15.714 10.934 1.00 79.38 307 MET A N 1
ATOM 2490 C CA . MET A 1 307 ? 17.369 16.640 11.937 1.00 79.38 307 MET A CA 1
ATOM 2491 C C . MET A 1 307 ? 17.415 15.997 13.319 1.00 79.38 307 MET A C 1
ATOM 2493 O O . MET A 1 307 ? 18.458 16.007 13.969 1.00 79.38 307 MET A O 1
ATOM 2497 N N . LYS A 1 308 ? 16.329 15.330 13.720 1.00 80.31 308 LYS A N 1
ATOM 2498 C CA . LYS A 1 308 ? 16.272 14.610 14.991 1.00 80.31 308 LYS A CA 1
ATOM 2499 C C . LYS A 1 308 ? 17.345 13.518 15.093 1.00 80.31 308 LYS A C 1
ATOM 2501 O O . LYS A 1 308 ? 17.918 13.329 16.160 1.00 80.31 308 LYS A O 1
ATOM 2506 N N . MET A 1 309 ? 17.658 12.819 13.997 1.00 78.56 309 MET A N 1
ATOM 2507 C CA . MET A 1 309 ? 18.761 11.843 13.970 1.00 78.56 309 MET A CA 1
ATOM 2508 C C . MET A 1 309 ? 20.123 12.513 14.203 1.00 78.56 309 MET A C 1
ATOM 2510 O O . MET A 1 309 ? 20.934 11.993 14.967 1.00 78.56 309 MET A O 1
ATOM 2514 N N . VAL A 1 310 ? 20.370 13.669 13.577 1.00 80.25 310 VAL A N 1
ATOM 2515 C CA . VAL A 1 310 ? 21.615 14.436 13.759 1.00 80.25 310 VAL A CA 1
ATOM 2516 C C . VAL A 1 310 ? 21.752 14.922 15.205 1.00 80.25 310 VAL A C 1
ATOM 2518 O O . VAL A 1 310 ? 22.819 14.763 15.796 1.00 80.25 310 VAL A O 1
ATOM 2521 N N . GLU A 1 311 ? 20.683 15.463 15.790 1.00 82.25 311 GLU A N 1
ATOM 2522 C CA . GLU A 1 311 ? 20.660 15.950 17.176 1.00 82.25 311 GLU A CA 1
ATOM 2523 C C . GLU A 1 311 ? 20.930 14.829 18.184 1.00 82.25 311 GLU A C 1
ATOM 2525 O O . GLU A 1 311 ? 21.812 14.965 19.032 1.00 82.25 311 GLU A O 1
ATOM 2530 N N . LEU A 1 312 ? 20.234 13.694 18.050 1.00 78.62 312 LEU A N 1
ATOM 2531 C CA . LEU A 1 312 ? 20.428 12.527 18.916 1.00 78.62 312 LEU A CA 1
ATOM 2532 C C . LEU A 1 312 ? 21.866 12.003 18.846 1.00 78.62 312 LEU A C 1
ATOM 2534 O O . LEU A 1 312 ? 22.459 11.678 19.874 1.00 78.62 312 LEU A O 1
ATOM 2538 N N . LYS A 1 313 ? 22.456 11.951 17.646 1.00 79.19 313 LYS A N 1
ATOM 2539 C CA . LYS A 1 313 ? 23.849 11.517 17.480 1.00 79.19 313 LYS A CA 1
ATOM 2540 C C . LYS A 1 313 ? 24.846 12.515 18.054 1.00 79.19 313 LYS A C 1
ATOM 2542 O O . LYS A 1 313 ? 25.820 12.096 18.673 1.00 79.19 313 LYS A O 1
ATOM 2547 N N . ARG A 1 314 ? 24.608 13.817 17.889 1.00 78.38 314 ARG A N 1
ATOM 2548 C CA . ARG A 1 314 ? 25.453 14.859 18.485 1.00 78.38 314 ARG A CA 1
ATOM 2549 C C . ARG A 1 314 ? 25.433 14.773 20.013 1.00 78.38 314 ARG A C 1
ATOM 2551 O O . ARG A 1 314 ? 26.497 14.838 20.617 1.00 78.38 314 ARG A O 1
ATOM 2558 N N . ALA A 1 315 ? 24.260 14.580 20.619 1.00 79.81 315 ALA A N 1
ATOM 2559 C CA . ALA A 1 315 ? 24.125 14.392 22.064 1.00 79.81 315 ALA A CA 1
ATOM 2560 C C . ALA A 1 315 ? 24.891 13.149 22.550 1.00 79.81 315 ALA A C 1
ATOM 2562 O O . ALA A 1 315 ? 25.730 13.260 23.439 1.00 79.81 315 ALA A O 1
ATOM 2563 N N . ALA A 1 316 ? 24.703 12.003 21.886 1.00 76.94 316 ALA A N 1
ATOM 2564 C CA . ALA A 1 316 ? 25.387 10.759 22.242 1.00 76.94 316 ALA A CA 1
ATOM 2565 C C . ALA A 1 316 ? 26.924 10.866 22.161 1.00 76.94 316 ALA A C 1
ATOM 2567 O O . ALA A 1 316 ? 27.627 10.353 23.028 1.00 76.94 316 ALA A O 1
ATOM 2568 N N . ILE A 1 317 ? 27.458 11.553 21.142 1.00 76.88 317 ILE A N 1
ATOM 2569 C CA . ILE A 1 317 ? 28.907 11.773 20.999 1.00 76.88 317 ILE A CA 1
ATOM 2570 C C . ILE A 1 317 ? 29.442 12.681 22.118 1.00 76.88 317 ILE A C 1
ATOM 2572 O O . ILE A 1 317 ? 30.514 12.409 22.656 1.00 76.88 317 ILE A O 1
ATOM 2576 N N . SER A 1 318 ? 28.702 13.728 22.493 1.00 74.00 318 SER A N 1
ATOM 2577 C CA . SER A 1 318 ? 29.091 14.649 23.571 1.00 74.00 318 SER A CA 1
ATOM 2578 C C . SER A 1 318 ? 29.070 14.002 24.960 1.00 74.00 318 SER A C 1
ATOM 2580 O O . SER A 1 318 ? 29.873 14.368 25.812 1.00 74.00 318 SER A O 1
ATOM 2582 N N . GLU A 1 319 ? 28.178 13.037 25.193 1.00 75.25 319 GLU A N 1
ATOM 2583 C CA . GLU A 1 319 ? 28.046 12.309 26.466 1.00 75.25 319 GLU A CA 1
ATOM 2584 C C . GLU A 1 319 ? 29.086 11.186 26.642 1.00 75.25 319 GLU A C 1
ATOM 2586 O O . GLU A 1 319 ? 29.066 10.470 27.641 1.00 75.25 319 GLU A O 1
ATOM 2591 N N . GLY A 1 320 ? 30.015 11.024 25.692 1.00 63.88 320 GLY A N 1
ATOM 2592 C CA . GLY A 1 320 ? 31.043 9.984 25.749 1.00 63.88 320 GLY A CA 1
ATOM 2593 C C . GLY A 1 320 ? 30.497 8.571 25.525 1.00 63.88 320 GLY A C 1
ATOM 2594 O O . GLY A 1 320 ? 31.143 7.604 25.930 1.00 63.88 320 GLY A O 1
ATOM 2595 N N . ALA A 1 321 ? 29.321 8.438 24.897 1.00 59.03 321 ALA A N 1
ATOM 2596 C CA . ALA A 1 321 ? 28.756 7.137 24.567 1.00 59.03 321 ALA A CA 1
ATOM 2597 C C . ALA A 1 321 ? 29.687 6.357 23.623 1.00 59.03 321 ALA A C 1
ATOM 2599 O O . ALA A 1 321 ? 30.337 6.927 22.738 1.00 59.03 321 ALA A O 1
ATOM 2600 N N . GLU A 1 322 ? 29.734 5.041 23.834 1.00 53.16 322 GLU A N 1
ATOM 2601 C CA . GLU A 1 322 ? 30.604 4.095 23.135 1.00 53.16 322 GLU A CA 1
ATOM 2602 C C . GLU A 1 322 ? 30.541 4.221 21.599 1.00 53.16 322 GLU A C 1
ATOM 2604 O O . GLU A 1 322 ? 29.560 4.688 21.015 1.00 53.16 322 GLU A O 1
ATOM 2609 N N . GLU A 1 323 ? 31.622 3.792 20.944 1.00 55.66 323 GLU A N 1
ATOM 2610 C CA . GLU A 1 323 ? 31.918 3.886 19.509 1.00 55.66 323 GLU A CA 1
ATOM 2611 C C . GLU A 1 323 ? 30.773 3.381 18.593 1.00 55.66 323 GLU A C 1
ATOM 2613 O O . GLU A 1 323 ? 30.796 2.272 18.061 1.00 55.66 323 GLU A O 1
ATOM 2618 N N . SER A 1 324 ? 29.757 4.214 18.342 1.00 60.69 324 SER A N 1
ATOM 2619 C CA . SER A 1 324 ? 28.746 3.906 17.323 1.00 60.69 324 SER A CA 1
ATOM 2620 C C . SER A 1 324 ? 29.420 3.837 15.947 1.00 60.69 324 SER A C 1
ATOM 2622 O O . SER A 1 324 ? 30.073 4.801 15.522 1.00 60.69 324 SER A O 1
ATOM 2624 N N . LYS A 1 325 ? 29.290 2.680 15.279 1.00 71.31 325 LYS A N 1
ATOM 2625 C CA . LYS A 1 325 ? 29.988 2.318 14.027 1.00 71.31 325 LYS A CA 1
ATOM 2626 C C . LYS A 1 325 ? 29.287 2.803 12.747 1.00 71.31 325 LYS A C 1
ATOM 2628 O O . LYS A 1 325 ? 29.738 2.462 11.660 1.00 71.31 325 LYS A O 1
ATOM 2633 N N . ASP A 1 326 ? 28.203 3.574 12.853 1.00 85.12 326 ASP A N 1
ATOM 2634 C CA . ASP A 1 326 ? 27.434 4.067 11.700 1.00 85.12 326 ASP A CA 1
ATOM 2635 C C . ASP A 1 326 ? 28.073 5.274 10.982 1.00 85.12 326 ASP A C 1
ATOM 2637 O O . ASP A 1 326 ? 28.881 6.021 11.548 1.00 85.12 326 ASP A O 1
ATOM 2641 N N . LEU A 1 327 ? 27.689 5.473 9.713 1.00 84.81 327 LEU A N 1
ATOM 2642 C CA . LEU A 1 327 ? 28.230 6.530 8.846 1.00 84.81 327 LEU A CA 1
ATOM 2643 C C . LEU A 1 327 ? 27.986 7.941 9.397 1.00 84.81 327 LEU A C 1
ATOM 2645 O O . LEU A 1 327 ? 28.861 8.800 9.280 1.00 84.81 327 LEU A O 1
ATOM 2649 N N . LEU A 1 328 ? 26.822 8.197 9.998 1.00 85.44 328 LEU A N 1
ATOM 2650 C CA . LEU A 1 328 ? 26.471 9.503 10.551 1.00 85.44 328 LEU A CA 1
ATOM 2651 C C . LEU A 1 328 ? 27.339 9.844 11.759 1.00 85.44 328 LEU A C 1
ATOM 2653 O O . LEU A 1 328 ? 27.789 10.978 11.880 1.00 85.44 328 LEU A O 1
ATOM 2657 N N . SER A 1 329 ? 27.636 8.872 12.616 1.00 84.25 329 SER A N 1
ATOM 2658 C CA . SER A 1 329 ? 28.538 9.065 13.752 1.00 84.25 329 SER A CA 1
ATOM 2659 C C . SER A 1 329 ? 29.950 9.420 13.281 1.00 84.25 329 SER A C 1
ATOM 2661 O O . SER A 1 329 ? 30.565 10.347 13.807 1.00 84.25 329 SER A O 1
ATOM 2663 N N . ALA A 1 330 ? 30.450 8.750 12.237 1.00 82.88 330 ALA A N 1
ATOM 2664 C CA . ALA A 1 330 ? 31.725 9.100 11.610 1.00 82.88 330 ALA A CA 1
ATOM 2665 C C . ALA A 1 330 ? 31.701 10.503 10.973 1.00 82.88 330 ALA A C 1
ATOM 2667 O O . ALA A 1 330 ? 32.669 11.251 11.102 1.00 82.88 330 ALA A O 1
ATOM 2668 N N . LEU A 1 331 ? 30.592 10.877 10.327 1.00 85.25 331 LEU A N 1
ATOM 2669 C CA . LEU A 1 331 ? 30.407 12.191 9.713 1.00 85.25 331 LEU A CA 1
ATOM 2670 C C . LEU A 1 331 ? 30.349 13.318 10.751 1.00 85.25 331 LEU A C 1
ATOM 2672 O O . LEU A 1 331 ? 31.003 14.342 10.581 1.00 85.25 331 LEU A O 1
ATOM 2676 N N . VAL A 1 332 ? 29.576 13.141 11.826 1.00 85.56 332 VAL A N 1
ATOM 2677 C CA . VAL A 1 332 ? 29.437 14.140 12.893 1.00 85.56 332 VAL A CA 1
ATOM 2678 C C . VAL A 1 332 ? 30.775 14.349 13.598 1.00 85.56 332 VAL A C 1
ATOM 2680 O O . VAL A 1 332 ? 31.151 15.498 13.805 1.00 85.56 332 VAL A O 1
ATOM 2683 N N . ARG A 1 333 ? 31.536 13.279 13.877 1.00 84.75 333 ARG A N 1
ATOM 2684 C CA . ARG A 1 333 ? 32.904 13.386 14.418 1.00 84.75 333 ARG A CA 1
ATOM 2685 C C . ARG A 1 333 ? 33.828 14.141 13.468 1.00 84.75 333 ARG A C 1
ATOM 2687 O O . ARG A 1 333 ? 34.386 15.153 13.863 1.00 84.75 333 ARG A O 1
ATOM 2694 N N . ALA A 1 334 ? 33.890 13.737 12.196 1.00 85.00 334 ALA A N 1
ATOM 2695 C CA . ALA A 1 334 ? 34.709 14.424 11.194 1.00 85.00 334 ALA A CA 1
ATOM 2696 C C . ALA A 1 334 ? 34.356 15.917 11.060 1.00 85.00 334 ALA A C 1
ATOM 2698 O O . ALA A 1 334 ? 35.231 16.737 10.800 1.00 85.00 334 ALA A O 1
ATOM 2699 N N . ASN A 1 335 ? 33.085 16.278 11.260 1.00 87.00 335 ASN A N 1
ATOM 2700 C CA . ASN A 1 335 ? 32.640 17.666 11.239 1.00 87.00 335 ASN A CA 1
ATOM 2701 C C . ASN A 1 335 ? 32.990 18.449 12.520 1.00 87.00 335 ASN A C 1
ATOM 2703 O O . ASN A 1 335 ? 33.227 19.652 12.447 1.00 87.00 335 ASN A O 1
ATOM 2707 N N . ILE A 1 336 ? 32.999 17.795 13.687 1.00 84.12 336 ILE A N 1
ATOM 2708 C CA . ILE A 1 336 ? 33.404 18.390 14.974 1.00 84.12 336 ILE A CA 1
ATOM 2709 C C . ILE A 1 336 ? 34.926 18.582 15.020 1.00 84.12 336 ILE A C 1
ATOM 2711 O O . ILE A 1 336 ? 35.394 19.648 15.425 1.00 84.12 336 ILE A O 1
ATOM 2715 N N . ASP A 1 337 ? 35.672 17.577 14.561 1.00 84.12 337 ASP A N 1
ATOM 2716 C CA . ASP A 1 337 ? 37.138 17.527 14.571 1.00 84.12 337 ASP A CA 1
ATOM 2717 C C . ASP A 1 337 ? 37.776 18.465 13.533 1.00 84.12 337 ASP A C 1
ATOM 2719 O O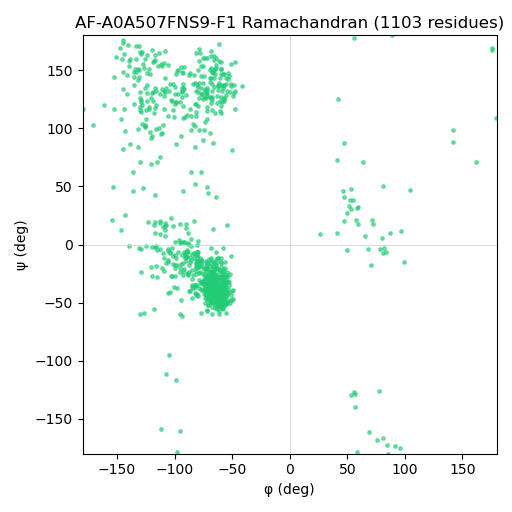 . ASP A 1 337 ? 38.975 18.742 13.593 1.00 84.12 337 ASP A O 1
ATOM 2723 N N . GLU A 1 338 ? 36.995 18.980 12.578 1.00 87.50 338 GLU A N 1
ATOM 2724 C CA . GLU A 1 338 ? 37.465 19.990 11.633 1.00 87.50 338 GLU A CA 1
ATOM 2725 C C . GLU A 1 338 ? 37.801 21.285 12.388 1.00 87.50 338 GLU A C 1
ATOM 2727 O O . GLU A 1 338 ? 36.931 21.950 12.964 1.00 87.50 338 GLU A O 1
ATOM 2732 N N . ALA A 1 339 ? 39.091 21.624 12.401 1.00 81.44 339 ALA A N 1
ATOM 2733 C CA . ALA A 1 339 ? 39.640 22.735 13.167 1.00 81.44 339 ALA A CA 1
ATOM 2734 C C . ALA A 1 339 ? 39.237 24.100 12.596 1.00 81.44 339 ALA A C 1
ATOM 2736 O O . ALA A 1 339 ? 39.162 25.069 13.347 1.00 81.44 339 ALA A O 1
ATOM 2737 N N . ASP A 1 340 ? 38.967 24.180 11.290 1.00 85.56 340 ASP A N 1
ATOM 2738 C CA . ASP A 1 340 ? 38.530 25.403 10.621 1.00 85.56 340 ASP A CA 1
ATOM 2739 C C . ASP A 1 340 ? 36.989 25.505 10.611 1.00 85.56 340 ASP A C 1
ATOM 2741 O O . ASP A 1 340 ? 36.325 24.777 9.861 1.00 85.56 340 ASP A O 1
ATOM 2745 N N . PRO A 1 341 ? 36.375 26.430 11.381 1.00 83.00 341 PRO A N 1
ATOM 2746 C CA . PRO A 1 341 ? 34.922 26.580 11.416 1.00 83.00 341 PRO A CA 1
ATOM 2747 C C . PRO A 1 341 ? 34.301 26.894 10.050 1.00 83.00 341 PRO A C 1
ATOM 2749 O O . PRO A 1 341 ? 33.150 26.533 9.819 1.00 83.00 341 PRO A O 1
ATOM 2752 N N . ALA A 1 342 ? 35.043 27.524 9.129 1.00 82.06 342 ALA A N 1
ATOM 2753 C CA . ALA A 1 342 ? 34.555 27.828 7.783 1.00 82.06 342 ALA A CA 1
ATOM 2754 C C . ALA A 1 342 ? 34.455 26.573 6.896 1.00 82.06 342 ALA A C 1
ATOM 2756 O O . ALA A 1 342 ? 33.699 26.545 5.912 1.00 82.06 342 ALA A O 1
ATOM 2757 N N . LYS A 1 343 ? 35.199 25.514 7.241 1.00 85.06 343 LYS A N 1
ATOM 2758 C CA . LYS A 1 343 ? 35.147 24.233 6.535 1.00 85.06 343 LYS A CA 1
ATOM 2759 C C . LYS A 1 343 ? 34.018 23.337 7.023 1.00 85.06 343 LYS A C 1
ATOM 2761 O O . LYS A 1 343 ? 33.517 22.565 6.212 1.00 85.06 343 LYS A O 1
ATOM 2766 N N . ARG A 1 344 ? 33.568 23.488 8.273 1.00 89.25 344 ARG A N 1
ATOM 2767 C CA . ARG A 1 344 ? 32.474 22.698 8.858 1.00 89.25 344 ARG A CA 1
ATOM 2768 C C . ARG A 1 344 ? 31.176 22.795 8.046 1.00 89.25 344 ARG A C 1
ATOM 2770 O O . ARG A 1 344 ? 30.844 23.828 7.465 1.00 89.25 344 ARG A O 1
ATOM 2777 N N . LEU A 1 345 ? 30.428 21.699 8.043 1.00 90.50 345 LEU A N 1
ATOM 2778 C CA . LEU A 1 345 ? 29.057 21.610 7.555 1.00 90.50 345 LEU A CA 1
ATOM 2779 C C . LEU A 1 345 ? 28.114 22.281 8.552 1.00 90.50 345 LEU A C 1
ATOM 2781 O O . LEU A 1 345 ? 28.173 21.986 9.751 1.00 90.50 345 LEU A O 1
ATOM 2785 N N . SER A 1 346 ? 27.222 23.134 8.048 1.00 88.62 346 SER A N 1
ATOM 2786 C CA . SER A 1 346 ? 26.103 23.651 8.840 1.00 88.62 346 SER A CA 1
ATOM 2787 C C . SER A 1 346 ? 25.084 22.550 9.151 1.00 88.62 346 SER A C 1
ATOM 2789 O O . SER A 1 346 ? 25.081 21.491 8.520 1.00 88.62 346 SER A O 1
ATOM 2791 N N . ASP A 1 347 ? 24.174 22.806 10.090 1.00 82.19 347 ASP A N 1
ATOM 2792 C CA . ASP A 1 347 ? 23.101 21.860 10.426 1.00 82.19 347 ASP A CA 1
ATOM 2793 C C . ASP A 1 347 ? 22.194 21.566 9.218 1.00 82.19 347 ASP A C 1
ATOM 2795 O O . ASP A 1 347 ? 21.841 20.415 8.955 1.00 82.19 347 ASP A O 1
ATOM 2799 N N . ASP A 1 348 ? 21.915 22.585 8.404 1.00 83.19 348 ASP A N 1
ATOM 2800 C CA . ASP A 1 348 ? 21.167 22.439 7.156 1.00 83.19 348 ASP A CA 1
ATOM 2801 C C . ASP A 1 348 ? 21.911 21.579 6.125 1.00 83.19 348 ASP A C 1
ATOM 2803 O O . ASP A 1 348 ? 21.292 20.772 5.425 1.00 83.19 348 ASP A O 1
ATOM 2807 N N . GLU A 1 349 ? 23.235 21.732 6.031 1.00 88.94 349 GLU A N 1
ATOM 2808 C CA . GLU A 1 349 ? 24.068 20.912 5.151 1.00 88.94 349 GLU A CA 1
ATOM 2809 C C . GLU A 1 349 ? 24.170 19.470 5.657 1.00 88.94 349 GLU A C 1
ATOM 2811 O O . GLU A 1 349 ? 24.088 18.548 4.846 1.00 88.94 349 GLU A O 1
ATOM 2816 N N . LEU A 1 350 ? 24.280 19.248 6.971 1.00 86.19 350 LEU A N 1
ATOM 2817 C CA . LEU A 1 350 ? 24.266 17.915 7.582 1.00 86.19 350 LEU A CA 1
ATOM 2818 C C . LEU A 1 350 ? 22.947 17.186 7.302 1.00 86.19 350 LEU A C 1
ATOM 2820 O O . LEU A 1 350 ? 22.967 16.046 6.832 1.00 86.19 350 LEU A O 1
ATOM 2824 N N . ALA A 1 351 ? 21.805 17.848 7.502 1.00 82.56 351 ALA A N 1
ATOM 2825 C CA . ALA A 1 351 ? 20.495 17.282 7.184 1.00 82.56 351 ALA A CA 1
ATOM 2826 C C . ALA A 1 351 ? 20.350 16.955 5.692 1.00 82.56 351 ALA A C 1
ATOM 2828 O O . ALA A 1 351 ? 19.818 15.903 5.328 1.00 82.56 351 ALA A O 1
ATOM 2829 N N . ALA A 1 352 ? 20.869 17.825 4.822 1.00 86.38 352 ALA A N 1
ATOM 2830 C CA . ALA A 1 352 ? 20.899 17.586 3.385 1.00 86.38 352 ALA A CA 1
ATOM 2831 C C . ALA A 1 352 ? 21.777 16.375 3.008 1.00 86.38 352 ALA A C 1
ATOM 2833 O O . ALA A 1 352 ? 21.424 15.629 2.088 1.00 86.38 352 ALA A O 1
ATOM 2834 N N . GLN A 1 353 ? 22.883 16.116 3.725 1.00 89.19 353 GLN A N 1
ATOM 2835 C CA . GLN A 1 353 ? 23.680 14.897 3.522 1.00 89.19 353 GLN A CA 1
ATOM 2836 C C . GLN A 1 353 ? 22.936 13.641 3.970 1.00 89.19 353 GLN A C 1
ATOM 2838 O O . GLN A 1 353 ? 22.913 12.668 3.220 1.00 89.19 353 GLN A O 1
ATOM 2843 N N . VAL A 1 354 ? 22.293 13.659 5.142 1.00 86.25 354 VAL A N 1
ATOM 2844 C CA . VAL A 1 354 ? 21.475 12.533 5.634 1.00 86.25 354 VAL A CA 1
ATOM 2845 C C . VAL A 1 354 ? 20.414 12.162 4.600 1.00 86.25 354 VAL A C 1
ATOM 2847 O O . VAL A 1 354 ? 20.330 11.009 4.175 1.00 86.25 354 VAL A O 1
ATOM 2850 N N . LEU A 1 355 ? 19.671 13.157 4.115 1.00 83.19 355 LEU A N 1
ATOM 2851 C CA . LEU A 1 355 ? 18.655 12.968 3.084 1.00 83.19 355 LEU A CA 1
ATOM 2852 C C . LEU A 1 355 ? 19.247 12.429 1.774 1.00 83.19 355 LEU A C 1
ATOM 2854 O O . LEU A 1 355 ? 18.696 11.501 1.179 1.00 83.19 355 LEU A O 1
ATOM 2858 N N . THR A 1 356 ? 20.385 12.973 1.340 1.00 87.12 356 THR A N 1
ATOM 2859 C CA . THR A 1 356 ? 21.091 12.493 0.144 1.00 87.12 356 THR A CA 1
ATOM 2860 C C . THR A 1 356 ? 21.496 11.025 0.287 1.00 87.12 356 THR A C 1
ATOM 2862 O O . THR A 1 356 ? 21.303 10.261 -0.654 1.00 87.12 356 THR A O 1
ATOM 2865 N N . MET A 1 357 ? 22.014 10.608 1.444 1.00 87.94 357 MET A N 1
ATOM 2866 C CA . MET A 1 357 ? 22.449 9.229 1.685 1.00 87.94 357 MET A CA 1
ATOM 2867 C C . MET A 1 357 ? 21.277 8.245 1.728 1.00 87.94 357 MET A C 1
ATOM 2869 O O . MET A 1 357 ? 21.382 7.191 1.106 1.00 87.94 357 MET A O 1
ATOM 2873 N N . VAL A 1 358 ? 20.154 8.593 2.376 1.00 84.44 358 VAL A N 1
ATOM 2874 C CA . VAL A 1 358 ? 18.950 7.737 2.371 1.00 84.44 358 VAL A CA 1
ATOM 2875 C C . VAL A 1 358 ? 18.459 7.533 0.943 1.00 84.44 358 VAL A C 1
ATOM 2877 O O . VAL A 1 358 ? 18.301 6.399 0.510 1.00 84.44 358 VAL A O 1
ATOM 2880 N N . VAL A 1 359 ? 18.252 8.617 0.189 1.00 80.88 359 VAL A N 1
ATOM 2881 C CA . VAL A 1 359 ? 17.711 8.539 -1.176 1.00 80.88 359 VAL A CA 1
ATOM 2882 C C . VAL A 1 359 ? 18.672 7.817 -2.121 1.00 80.88 359 VAL A C 1
ATOM 2884 O O . VAL A 1 359 ? 18.252 6.931 -2.862 1.00 80.88 359 VAL A O 1
ATOM 2887 N N . ALA A 1 360 ? 19.954 8.189 -2.116 1.00 85.69 360 ALA A N 1
ATOM 2888 C CA . ALA A 1 360 ? 20.926 7.655 -3.064 1.00 85.69 360 ALA A CA 1
ATOM 2889 C C . ALA A 1 360 ? 21.338 6.212 -2.741 1.00 85.69 360 ALA A C 1
ATOM 2891 O O . ALA A 1 360 ? 21.504 5.421 -3.668 1.00 85.69 360 ALA A O 1
ATOM 2892 N N . GLY A 1 361 ? 21.500 5.875 -1.457 1.00 84.62 361 GLY A N 1
ATOM 2893 C CA . GLY A 1 361 ? 21.924 4.546 -1.010 1.00 84.62 361 GLY A CA 1
ATOM 2894 C C . GLY A 1 361 ? 20.814 3.498 -1.079 1.00 84.62 361 GLY A C 1
ATOM 2895 O O . GLY A 1 361 ? 21.084 2.349 -1.390 1.00 84.62 361 GLY A O 1
ATOM 2896 N N . HIS A 1 362 ? 19.558 3.895 -0.863 1.00 86.75 362 HIS A N 1
ATOM 2897 C CA . HIS A 1 362 ? 18.418 2.975 -0.882 1.00 86.75 362 HIS A CA 1
ATOM 2898 C C . HIS A 1 362 ? 17.992 2.577 -2.300 1.00 86.75 362 HIS A C 1
ATOM 2900 O O . HIS A 1 362 ? 17.984 1.396 -2.656 1.00 86.75 362 HIS A O 1
ATOM 2906 N N . GLU A 1 363 ? 17.632 3.575 -3.115 1.00 85.44 363 GLU A N 1
ATOM 2907 C CA . GLU A 1 363 ? 16.941 3.372 -4.395 1.00 85.44 363 GLU A CA 1
ATOM 2908 C C . GLU A 1 363 ? 17.817 2.681 -5.446 1.00 85.44 363 GLU A C 1
ATOM 2910 O O . GLU A 1 363 ? 17.338 1.854 -6.226 1.00 85.44 363 GLU A O 1
ATOM 2915 N N . THR A 1 364 ? 19.116 2.987 -5.458 1.00 91.62 364 THR A N 1
ATOM 2916 C CA . THR A 1 364 ? 20.060 2.413 -6.427 1.00 91.62 364 THR A CA 1
ATOM 2917 C C . THR A 1 364 ? 20.366 0.943 -6.133 1.00 91.62 364 THR A C 1
ATOM 2919 O O . THR A 1 364 ? 20.355 0.126 -7.061 1.00 91.62 364 THR A O 1
ATOM 2922 N N . SER A 1 365 ? 20.561 0.582 -4.860 1.00 94.00 365 SER A N 1
ATOM 2923 C CA . SER A 1 365 ? 20.853 -0.791 -4.442 1.00 94.00 365 SER A CA 1
ATOM 2924 C C . SER A 1 365 ? 19.683 -1.736 -4.718 1.00 94.00 365 SER A C 1
ATOM 2926 O O . SER A 1 365 ? 19.870 -2.740 -5.407 1.00 94.00 365 SER A O 1
ATOM 2928 N N . PHE A 1 366 ? 18.454 -1.413 -4.287 1.00 90.81 366 PHE A N 1
ATOM 2929 C CA . PHE A 1 366 ? 17.336 -2.344 -4.518 1.00 90.81 366 PHE A CA 1
ATOM 2930 C C . PHE A 1 366 ? 16.971 -2.468 -6.000 1.00 90.81 366 PHE A C 1
ATOM 2932 O O . PHE A 1 366 ? 16.577 -3.547 -6.446 1.00 90.81 366 PHE A O 1
ATOM 2939 N N . THR A 1 367 ? 17.115 -1.388 -6.777 1.00 92.12 367 THR A N 1
ATOM 2940 C CA . THR A 1 367 ? 16.897 -1.429 -8.229 1.00 92.12 367 THR A CA 1
ATOM 2941 C C . THR A 1 367 ? 17.891 -2.390 -8.882 1.00 92.12 367 THR A C 1
ATOM 2943 O O . THR A 1 367 ? 17.500 -3.219 -9.701 1.00 92.12 367 THR A O 1
ATOM 2946 N N . THR A 1 368 ? 19.160 -2.346 -8.466 1.00 95.69 368 THR A N 1
ATOM 2947 C CA . THR A 1 368 ? 20.189 -3.276 -8.953 1.00 95.69 368 THR A CA 1
ATOM 2948 C C . THR A 1 368 ? 19.864 -4.720 -8.571 1.00 95.69 368 THR A C 1
ATOM 2950 O O . THR A 1 368 ? 19.901 -5.592 -9.436 1.00 95.69 368 THR A O 1
ATOM 2953 N N . LEU A 1 369 ? 19.478 -4.984 -7.315 1.00 96.38 369 LEU A N 1
ATOM 2954 C CA . LEU A 1 369 ? 19.064 -6.324 -6.869 1.00 96.38 369 LEU A CA 1
ATOM 2955 C C . LEU A 1 369 ? 17.871 -6.851 -7.673 1.00 96.38 369 LEU A C 1
ATOM 2957 O O . LEU A 1 369 ? 17.862 -8.010 -8.075 1.00 96.38 369 LEU A O 1
ATOM 2961 N N . THR A 1 370 ? 16.890 -5.987 -7.942 1.00 94.69 370 THR A N 1
ATOM 2962 C CA . THR A 1 370 ? 15.678 -6.329 -8.695 1.00 94.69 370 THR A CA 1
ATOM 2963 C C . THR A 1 370 ? 16.023 -6.833 -10.095 1.00 94.69 370 THR A C 1
ATOM 2965 O O . THR A 1 370 ? 15.596 -7.922 -10.476 1.00 94.69 370 THR A O 1
ATOM 2968 N N . TRP A 1 371 ? 16.842 -6.085 -10.840 1.00 95.06 371 TRP A N 1
ATOM 2969 C CA . TRP A 1 371 ? 17.285 -6.503 -12.173 1.00 95.06 371 TRP A CA 1
ATOM 2970 C C . TRP A 1 371 ? 18.230 -7.706 -12.127 1.00 95.06 371 TRP A C 1
ATOM 2972 O O . TRP A 1 371 ? 18.137 -8.578 -12.984 1.00 95.06 371 TRP A O 1
ATOM 2982 N N . THR A 1 372 ? 19.082 -7.803 -11.103 1.00 96.62 372 THR A N 1
ATOM 2983 C CA . THR A 1 372 ? 19.967 -8.964 -10.921 1.00 96.62 372 THR A CA 1
ATOM 2984 C C . THR A 1 372 ? 19.154 -10.250 -10.777 1.00 96.62 372 THR A C 1
ATOM 2986 O O . THR A 1 372 ? 19.419 -11.223 -11.477 1.00 96.62 372 THR A O 1
ATOM 2989 N N . LEU A 1 373 ? 18.124 -10.262 -9.922 1.00 95.56 373 LEU A N 1
ATOM 2990 C CA . LEU A 1 373 ? 17.261 -11.435 -9.768 1.00 95.56 373 LEU A CA 1
ATOM 2991 C C . LEU A 1 373 ? 16.476 -11.751 -11.050 1.00 95.56 373 LEU A C 1
ATOM 2993 O O . LEU A 1 373 ? 16.334 -12.924 -11.381 1.00 95.56 373 LEU A O 1
ATOM 2997 N N . ASP A 1 374 ? 16.016 -10.744 -11.799 1.00 93.62 374 ASP A N 1
ATOM 2998 C CA . ASP A 1 374 ? 15.379 -10.946 -13.112 1.00 93.62 374 ASP A CA 1
ATOM 2999 C C . ASP A 1 374 ? 16.319 -11.644 -14.110 1.00 93.62 374 ASP A C 1
ATOM 3001 O O . ASP A 1 374 ? 15.917 -12.591 -14.789 1.00 93.62 374 ASP A O 1
ATOM 3005 N N . PHE A 1 375 ? 17.596 -11.249 -14.154 1.00 95.06 375 PHE A N 1
ATOM 3006 C CA . PHE A 1 375 ? 18.593 -11.936 -14.976 1.00 95.06 375 PHE A CA 1
ATOM 3007 C C . PHE A 1 375 ? 18.808 -13.387 -14.534 1.00 95.06 375 PHE A C 1
ATOM 3009 O O . PHE A 1 375 ? 18.860 -14.280 -15.378 1.00 95.06 375 PHE A O 1
ATOM 3016 N N . LEU A 1 376 ? 18.865 -13.647 -13.224 1.00 95.62 376 LEU A N 1
ATOM 3017 C CA . LEU A 1 376 ? 19.011 -15.003 -12.681 1.00 95.62 376 LEU A CA 1
ATOM 3018 C C . LEU A 1 376 ? 17.774 -15.884 -12.901 1.00 95.62 376 LEU A C 1
ATOM 3020 O O . LEU A 1 376 ? 17.901 -17.107 -12.930 1.00 95.62 376 LEU A O 1
ATOM 3024 N N . VAL A 1 377 ? 16.582 -15.295 -13.025 1.00 93.06 377 VAL A N 1
ATOM 3025 C CA . VAL A 1 377 ? 15.359 -16.015 -13.413 1.00 93.06 377 VAL A CA 1
ATOM 3026 C C . VAL A 1 377 ? 15.430 -16.436 -14.882 1.00 93.06 377 VAL A C 1
ATOM 3028 O O . VAL A 1 377 ? 15.045 -17.559 -15.208 1.00 93.06 377 VAL A O 1
ATOM 3031 N N . LYS A 1 378 ? 15.948 -15.561 -15.752 1.00 91.00 378 LYS A N 1
ATOM 3032 C CA . LYS A 1 378 ? 16.065 -15.798 -17.200 1.00 91.00 378 LYS A CA 1
ATOM 3033 C C . LYS A 1 378 ? 17.210 -16.743 -17.573 1.00 91.00 378 LYS A C 1
ATOM 3035 O O . LYS A 1 378 ? 17.071 -17.493 -18.535 1.00 91.00 378 LYS A O 1
ATOM 3040 N N . ASP A 1 379 ? 18.311 -16.745 -16.817 1.00 93.62 379 ASP A N 1
ATOM 3041 C CA . ASP A 1 379 ? 19.435 -17.673 -17.001 1.00 93.62 379 ASP A CA 1
ATOM 3042 C C . ASP A 1 379 ? 19.681 -18.525 -15.742 1.00 93.62 379 ASP A C 1
ATOM 3044 O O . ASP A 1 379 ? 20.461 -18.191 -14.842 1.00 93.62 379 ASP A O 1
ATOM 3048 N N . LYS A 1 380 ? 19.037 -19.697 -15.714 1.00 91.50 380 LYS A N 1
ATOM 3049 C CA . LYS A 1 380 ? 19.181 -20.665 -14.622 1.00 91.50 380 LYS A CA 1
ATOM 3050 C C . LYS A 1 380 ? 20.602 -21.232 -14.497 1.00 91.50 380 LYS A C 1
ATOM 3052 O O . LYS A 1 380 ? 21.017 -21.568 -13.391 1.00 91.50 380 LYS A O 1
ATOM 3057 N N . ARG A 1 381 ? 21.380 -21.297 -15.584 1.00 95.19 381 ARG A N 1
ATOM 3058 C CA . ARG A 1 381 ? 22.774 -21.775 -15.541 1.00 95.19 381 ARG A CA 1
ATOM 3059 C C . ARG A 1 381 ? 23.632 -20.832 -14.702 1.00 95.19 381 ARG A C 1
ATOM 3061 O O . ARG A 1 381 ? 24.436 -21.311 -13.903 1.00 95.19 381 ARG A O 1
ATOM 3068 N N . VAL A 1 382 ? 23.437 -19.518 -14.831 1.00 96.56 382 VAL A N 1
ATOM 3069 C CA . VAL A 1 382 ? 24.122 -18.532 -13.976 1.00 96.56 382 VAL A CA 1
ATOM 3070 C C . VAL A 1 382 ? 23.685 -18.694 -12.520 1.00 96.56 382 VAL A C 1
ATOM 3072 O O . VAL A 1 382 ? 24.530 -18.733 -11.628 1.00 96.56 382 VAL A O 1
ATOM 3075 N N . GLN A 1 383 ? 22.382 -18.852 -12.269 1.00 95.81 383 GLN A N 1
ATOM 3076 C CA . GLN A 1 383 ? 21.850 -19.046 -10.916 1.00 95.81 383 GLN A CA 1
ATOM 3077 C C . GLN A 1 383 ? 22.452 -20.282 -10.223 1.00 95.81 383 GLN A C 1
ATOM 3079 O O . GLN A 1 383 ? 22.871 -20.202 -9.068 1.00 95.81 383 GLN A O 1
ATOM 3084 N N . ASP A 1 384 ? 22.531 -21.408 -10.933 1.00 94.62 384 ASP A N 1
ATOM 3085 C CA . ASP A 1 384 ? 23.067 -22.666 -10.408 1.00 94.62 384 ASP A CA 1
ATOM 3086 C C . ASP A 1 384 ? 24.594 -22.609 -10.230 1.00 94.62 384 ASP A C 1
ATOM 3088 O O . ASP A 1 384 ? 25.112 -23.112 -9.232 1.00 94.62 384 ASP A O 1
ATOM 3092 N N . THR A 1 385 ? 25.310 -21.936 -11.138 1.00 95.81 385 THR A N 1
ATOM 3093 C CA . THR A 1 385 ? 26.766 -21.720 -11.030 1.00 95.81 385 THR A CA 1
ATOM 3094 C C . THR A 1 385 ? 27.104 -20.853 -9.819 1.00 95.81 385 THR A C 1
ATOM 3096 O O . THR A 1 385 ? 27.957 -21.227 -9.012 1.00 95.81 385 THR A O 1
ATOM 3099 N N . LEU A 1 386 ? 26.3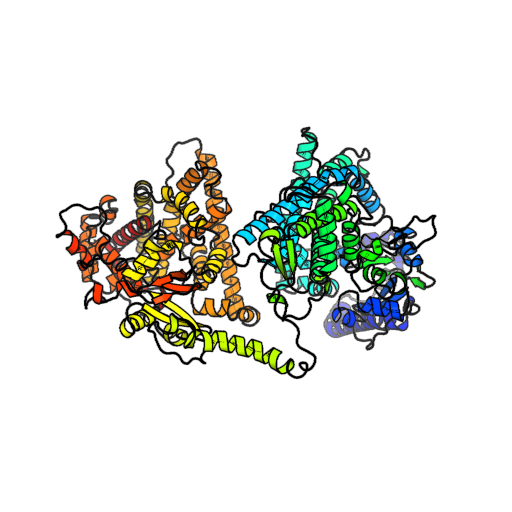83 -19.742 -9.635 1.00 96.25 386 LEU A N 1
ATOM 3100 C CA . LEU A 1 386 ? 26.533 -18.880 -8.465 1.00 96.25 386 LEU A CA 1
ATOM 3101 C C . LEU A 1 386 ? 26.216 -19.645 -7.182 1.00 96.25 386 LEU A C 1
ATOM 3103 O O . LEU A 1 386 ? 26.992 -19.613 -6.232 1.00 96.25 386 LEU A O 1
ATOM 3107 N N . ARG A 1 387 ? 25.119 -20.405 -7.154 1.00 94.00 387 ARG A N 1
ATOM 3108 C CA . ARG A 1 387 ? 24.771 -21.218 -5.986 1.00 94.00 387 ARG A CA 1
ATOM 3109 C C . ARG A 1 387 ? 25.854 -22.244 -5.648 1.00 94.00 387 ARG A C 1
ATOM 3111 O O . ARG A 1 387 ? 26.149 -22.432 -4.472 1.00 94.00 387 ARG A O 1
ATOM 3118 N N . ALA A 1 388 ? 26.450 -22.893 -6.648 1.00 92.94 388 ALA A N 1
ATOM 3119 C CA . ALA A 1 388 ? 27.519 -23.865 -6.439 1.00 92.94 388 ALA A CA 1
ATOM 3120 C C . ALA A 1 388 ? 28.786 -23.233 -5.836 1.00 92.94 388 ALA A C 1
ATOM 3122 O O . ALA A 1 388 ? 29.436 -23.870 -5.010 1.00 92.94 388 ALA A O 1
ATOM 3123 N N . GLU A 1 389 ? 29.129 -21.995 -6.206 1.00 94.12 389 GLU A N 1
ATOM 3124 C CA . GLU A 1 389 ? 30.194 -21.225 -5.547 1.00 94.12 389 GLU A CA 1
ATOM 3125 C C . GLU A 1 389 ? 29.833 -20.925 -4.084 1.00 94.12 389 GLU A C 1
ATOM 3127 O O . GLU A 1 389 ? 30.602 -21.238 -3.176 1.00 94.12 389 GLU A O 1
ATOM 3132 N N . LEU A 1 390 ? 28.627 -20.406 -3.842 1.00 93.94 390 LEU A N 1
ATOM 3133 C CA . LEU A 1 390 ? 28.158 -20.028 -2.505 1.00 93.94 390 LEU A CA 1
ATOM 3134 C C . LEU A 1 390 ? 28.039 -21.223 -1.543 1.00 93.94 390 LEU A C 1
ATOM 3136 O O . LEU A 1 390 ? 28.209 -21.060 -0.339 1.00 93.94 390 LEU A O 1
ATOM 3140 N N . LEU A 1 391 ? 27.745 -22.424 -2.049 1.00 90.25 391 LEU A N 1
ATOM 3141 C CA . LEU A 1 391 ? 27.695 -23.663 -1.260 1.00 90.25 391 LEU A CA 1
ATOM 3142 C C . LEU A 1 391 ? 29.078 -24.169 -0.823 1.00 90.25 391 LEU A C 1
ATOM 3144 O O . LEU A 1 391 ? 29.149 -24.980 0.097 1.00 90.25 391 LEU A O 1
ATOM 3148 N N . LYS A 1 392 ? 30.162 -23.716 -1.467 1.00 88.25 392 LYS A N 1
ATOM 3149 C CA . LYS A 1 392 ? 31.533 -24.047 -1.049 1.00 88.25 392 LYS A CA 1
ATOM 3150 C C . LYS A 1 392 ? 31.997 -23.179 0.119 1.00 88.25 392 LYS A C 1
ATOM 3152 O O . LYS A 1 392 ? 32.618 -23.709 1.030 1.00 88.25 392 LYS A O 1
ATOM 3157 N N . ASP A 1 393 ? 31.700 -21.877 0.080 1.00 87.44 393 ASP A N 1
ATOM 3158 C CA . ASP A 1 393 ? 32.070 -20.920 1.141 1.00 87.44 393 ASP A CA 1
ATOM 3159 C C . ASP A 1 393 ? 31.187 -21.084 2.384 1.00 87.44 393 ASP A C 1
ATOM 3161 O O . ASP A 1 393 ? 31.673 -21.125 3.507 1.00 87.44 393 ASP A O 1
ATOM 3165 N N . MET A 1 394 ? 29.886 -21.263 2.169 1.00 87.44 394 MET A N 1
ATOM 3166 C CA . MET A 1 394 ? 28.915 -21.516 3.223 1.00 87.44 394 MET A CA 1
ATOM 3167 C C . MET A 1 394 ? 28.454 -22.980 3.074 1.00 87.44 394 MET A C 1
ATOM 3169 O O . MET A 1 394 ? 27.698 -23.283 2.159 1.00 87.44 394 MET A O 1
ATOM 3173 N N . PRO A 1 395 ? 28.889 -23.962 3.869 1.00 78.81 395 PRO A N 1
ATOM 3174 C CA . PRO A 1 395 ? 28.356 -25.330 3.771 1.00 78.81 395 PRO A CA 1
ATOM 3175 C C . PRO A 1 395 ? 27.026 -25.532 4.525 1.00 78.81 395 PRO A C 1
ATOM 3177 O O . PRO A 1 395 ? 26.135 -26.214 4.019 1.00 78.81 395 PRO A O 1
ATOM 3180 N N . SER A 1 396 ? 26.829 -24.898 5.684 1.00 75.50 396 SER A N 1
ATOM 3181 C CA . SER A 1 396 ? 25.621 -25.011 6.519 1.00 75.50 396 SER A CA 1
ATOM 3182 C C . SER A 1 396 ? 24.577 -23.924 6.204 1.00 75.50 396 SER A C 1
ATOM 3184 O O . SER A 1 396 ? 24.936 -22.800 5.843 1.00 75.50 396 SER A O 1
ATOM 3186 N N . PRO A 1 397 ? 23.262 -24.192 6.333 1.00 66.62 397 PRO A N 1
ATOM 3187 C CA . PRO A 1 397 ? 22.208 -23.181 6.164 1.00 66.62 397 PRO A CA 1
ATOM 3188 C C . PRO A 1 397 ? 22.329 -21.956 7.088 1.00 66.62 397 PRO A C 1
ATOM 3190 O O . PRO A 1 397 ? 21.783 -20.900 6.773 1.00 66.62 397 PRO A O 1
ATOM 3193 N N . SER A 1 398 ? 23.022 -22.110 8.219 1.00 71.31 398 SER A N 1
ATOM 3194 C CA . SER A 1 398 ? 23.279 -21.060 9.210 1.00 71.31 398 SER A CA 1
ATOM 3195 C C . SER A 1 398 ? 24.541 -20.242 8.944 1.00 71.31 398 SER A C 1
ATOM 3197 O O . SER A 1 398 ? 24.790 -19.304 9.692 1.00 71.31 398 SER A O 1
ATOM 3199 N N . ASP A 1 399 ? 25.353 -20.619 7.954 1.00 83.69 399 ASP A N 1
ATOM 3200 C CA . ASP A 1 399 ? 26.640 -19.965 7.726 1.00 83.69 399 ASP A CA 1
ATOM 3201 C C . ASP A 1 399 ? 26.458 -18.598 7.067 1.00 83.69 399 ASP A C 1
ATOM 3203 O O . ASP A 1 399 ? 25.650 -18.428 6.146 1.00 83.69 399 ASP A O 1
ATOM 3207 N N . ASP A 1 400 ? 27.250 -17.643 7.544 1.00 90.25 400 ASP A N 1
ATOM 3208 C CA . ASP A 1 400 ? 27.350 -16.299 6.992 1.00 90.25 400 ASP A CA 1
ATOM 3209 C C . ASP A 1 400 ? 28.383 -16.257 5.859 1.00 90.25 400 ASP A C 1
ATOM 3211 O O . ASP A 1 400 ? 29.392 -16.965 5.931 1.00 90.25 400 ASP A O 1
ATOM 3215 N N . PRO A 1 401 ? 28.185 -15.412 4.829 1.00 91.81 401 PRO A N 1
ATOM 3216 C CA . PRO A 1 401 ? 29.184 -15.231 3.783 1.00 91.81 401 PRO A CA 1
ATOM 3217 C C . PRO A 1 401 ? 30.478 -14.668 4.376 1.00 91.81 401 PRO A C 1
ATOM 3219 O O . PRO A 1 401 ? 30.455 -13.684 5.125 1.00 91.81 401 PRO A O 1
ATOM 3222 N N . SER A 1 402 ? 31.616 -15.259 4.011 1.00 91.06 402 SER A N 1
ATOM 3223 C CA . SER A 1 402 ? 32.909 -14.808 4.519 1.00 91.06 402 SER A CA 1
ATOM 3224 C C . SER A 1 402 ? 33.259 -13.398 4.018 1.00 91.06 402 SER A C 1
ATOM 3226 O O . SER A 1 402 ? 32.896 -12.979 2.913 1.00 91.06 402 SER A O 1
ATOM 3228 N N . MET A 1 403 ? 34.012 -12.635 4.820 1.00 89.69 403 MET A N 1
ATOM 3229 C CA . MET A 1 403 ? 34.528 -11.329 4.380 1.00 89.69 403 MET A CA 1
ATOM 3230 C C . MET A 1 403 ? 35.406 -11.452 3.129 1.00 89.69 403 MET A C 1
ATOM 3232 O O . MET A 1 403 ? 35.404 -10.545 2.298 1.00 89.69 403 MET A O 1
ATOM 3236 N N . GLU A 1 404 ? 36.121 -12.569 2.981 1.00 90.19 404 GLU A N 1
ATOM 3237 C CA . GLU A 1 404 ? 36.937 -12.878 1.807 1.00 90.19 404 GLU A CA 1
ATOM 3238 C C . GLU A 1 404 ? 36.072 -13.035 0.548 1.00 90.19 404 GLU A C 1
ATOM 3240 O O . GLU A 1 404 ? 36.347 -12.390 -0.467 1.00 90.19 404 GLU A O 1
ATOM 3245 N N . LEU A 1 405 ? 34.965 -13.787 0.632 1.00 91.62 405 LEU A N 1
ATOM 3246 C CA . LEU A 1 405 ? 33.999 -13.920 -0.460 1.00 91.62 405 LEU A CA 1
ATOM 3247 C C . LEU A 1 405 ? 33.427 -12.556 -0.876 1.00 91.62 405 LEU A C 1
ATOM 3249 O O . LEU A 1 405 ? 33.361 -12.240 -2.065 1.00 91.62 405 LEU A O 1
ATOM 3253 N N . LEU A 1 406 ? 33.012 -11.729 0.088 1.00 92.50 406 LEU A N 1
ATOM 3254 C CA . LEU A 1 406 ? 32.380 -10.437 -0.202 1.00 92.50 406 LEU A CA 1
ATOM 3255 C C . LEU A 1 406 ? 33.366 -9.403 -0.775 1.00 92.50 406 LEU A C 1
ATOM 3257 O O . LEU A 1 406 ? 32.983 -8.582 -1.613 1.00 92.50 406 LEU A O 1
ATOM 3261 N N . GLN A 1 407 ? 34.629 -9.430 -0.346 1.00 88.69 407 GLN A N 1
ATOM 3262 C CA . GLN A 1 407 ? 35.664 -8.496 -0.805 1.00 88.69 407 GLN A CA 1
ATOM 3263 C C . GLN A 1 407 ? 36.376 -8.931 -2.085 1.00 88.69 407 GLN A C 1
ATOM 3265 O O . GLN A 1 407 ? 37.044 -8.102 -2.705 1.00 88.69 407 GLN A O 1
ATOM 3270 N N . SER A 1 408 ? 36.241 -10.195 -2.487 1.00 87.00 408 SER A N 1
ATOM 3271 C CA . SER A 1 408 ? 36.813 -10.683 -3.739 1.00 87.00 408 SER A CA 1
ATOM 3272 C C . SER A 1 408 ? 36.272 -9.902 -4.941 1.00 87.00 408 SER A C 1
ATOM 3274 O O . SER A 1 408 ? 35.075 -9.622 -5.029 1.00 87.00 408 SER A O 1
ATOM 3276 N N . ASN A 1 409 ? 37.167 -9.561 -5.871 1.00 80.69 409 ASN A N 1
ATOM 3277 C CA . ASN A 1 409 ? 36.870 -8.840 -7.118 1.00 80.69 409 ASN A CA 1
ATOM 3278 C C . ASN A 1 409 ? 36.976 -9.743 -8.360 1.00 80.69 409 ASN A C 1
ATOM 3280 O O . ASN A 1 409 ? 37.069 -9.250 -9.484 1.00 80.69 409 ASN A O 1
ATOM 3284 N N . SER A 1 410 ? 37.058 -11.057 -8.148 1.00 82.25 410 SER A N 1
ATOM 3285 C CA . SER A 1 410 ? 37.310 -12.048 -9.200 1.00 82.25 410 SER A CA 1
ATOM 3286 C C . SER A 1 410 ? 36.483 -13.324 -9.050 1.00 82.25 410 SER A C 1
ATOM 3288 O O . SER A 1 410 ? 36.595 -14.220 -9.883 1.00 82.25 410 SER A O 1
ATOM 3290 N N . ASN A 1 411 ? 35.663 -13.431 -8.002 1.00 91.31 411 ASN A N 1
ATOM 3291 C CA . ASN A 1 411 ? 34.738 -14.548 -7.847 1.00 91.31 411 ASN A CA 1
ATOM 3292 C C . ASN A 1 411 ? 33.487 -14.368 -8.720 1.00 91.31 411 ASN A C 1
ATOM 3294 O O . ASN A 1 411 ? 33.229 -13.299 -9.284 1.00 91.31 411 ASN A O 1
ATOM 3298 N N . TYR A 1 412 ? 32.699 -15.431 -8.849 1.00 95.38 412 TYR A N 1
ATOM 3299 C CA . TYR A 1 412 ? 31.520 -15.418 -9.704 1.00 95.38 412 TYR A CA 1
ATOM 3300 C C . TYR A 1 412 ? 30.420 -14.498 -9.155 1.00 95.38 412 TYR A C 1
ATOM 3302 O O . TYR A 1 412 ? 29.734 -13.834 -9.932 1.00 95.38 412 TYR A O 1
ATOM 3310 N N . LEU A 1 413 ? 30.289 -14.375 -7.830 1.00 96.25 413 LEU A N 1
ATOM 3311 C CA . LEU A 1 413 ? 29.420 -13.378 -7.196 1.00 96.25 413 LEU A CA 1
ATOM 3312 C C . LEU A 1 413 ? 29.749 -11.937 -7.638 1.00 96.25 413 LEU A C 1
ATOM 3314 O O . LEU A 1 413 ? 28.840 -11.179 -7.982 1.00 96.25 413 LEU A O 1
ATOM 3318 N N . ASP A 1 414 ? 31.026 -11.550 -7.661 1.00 93.88 414 ASP A N 1
ATOM 3319 C CA . ASP A 1 414 ? 31.466 -10.238 -8.149 1.00 93.88 414 ASP A CA 1
ATOM 3320 C C . ASP A 1 414 ? 31.179 -10.059 -9.639 1.00 93.88 414 ASP A C 1
ATOM 3322 O O . ASP A 1 414 ? 30.628 -9.034 -10.042 1.00 93.88 414 ASP A O 1
ATOM 3326 N N . ALA A 1 415 ? 31.458 -11.088 -10.440 1.00 93.94 415 ALA A N 1
ATOM 3327 C CA . ALA A 1 415 ? 31.154 -11.102 -11.864 1.00 93.94 415 ALA A CA 1
ATOM 3328 C C . ALA A 1 415 ? 29.657 -10.868 -12.148 1.00 93.94 415 ALA A C 1
ATOM 3330 O O . ALA A 1 415 ? 29.303 -10.084 -13.031 1.00 93.94 415 ALA A O 1
ATOM 3331 N N . VAL A 1 416 ? 28.767 -11.495 -11.370 1.00 96.88 416 VAL A N 1
ATOM 3332 C CA . VAL A 1 416 ? 27.309 -11.308 -11.463 1.00 96.88 416 VAL A CA 1
ATOM 3333 C C . VAL A 1 416 ? 26.907 -9.873 -11.115 1.00 96.88 416 VAL A C 1
ATOM 3335 O O . VAL A 1 416 ? 26.106 -9.271 -11.835 1.00 96.88 416 VAL A O 1
ATOM 3338 N N . VAL A 1 417 ? 27.470 -9.290 -10.052 1.00 96.00 417 VAL A N 1
ATOM 3339 C CA . VAL A 1 417 ? 27.178 -7.901 -9.650 1.00 96.00 417 VAL A CA 1
ATOM 3340 C C . VAL A 1 417 ? 27.681 -6.901 -10.696 1.00 96.00 417 VAL A C 1
ATOM 3342 O O . VAL A 1 417 ? 26.931 -6.003 -11.092 1.00 96.00 417 VAL A O 1
ATOM 3345 N N . LYS A 1 418 ? 28.919 -7.063 -11.185 1.00 93.38 418 LYS A N 1
ATOM 3346 C CA . LYS A 1 418 ? 29.507 -6.192 -12.214 1.00 93.38 418 LYS A CA 1
ATOM 3347 C C . LYS A 1 418 ? 28.716 -6.254 -13.521 1.00 93.38 418 LYS A C 1
ATOM 3349 O O . LYS A 1 418 ? 28.366 -5.217 -14.087 1.00 93.38 418 LYS A O 1
ATOM 3354 N N . GLU A 1 419 ? 28.347 -7.455 -13.964 1.00 94.69 419 GLU A N 1
ATOM 3355 C CA . GLU A 1 419 ? 27.549 -7.618 -15.179 1.00 94.69 419 GLU A CA 1
ATOM 3356 C C . GLU A 1 419 ? 26.142 -7.028 -15.036 1.00 94.69 419 GLU A C 1
ATOM 3358 O O . GLU A 1 419 ? 25.634 -6.406 -15.970 1.00 94.69 419 GLU A O 1
ATOM 3363 N N . SER A 1 420 ? 25.534 -7.131 -13.851 1.00 96.06 420 SER A N 1
ATOM 3364 C CA . SER A 1 420 ? 24.209 -6.556 -13.592 1.00 96.06 420 SER A CA 1
ATOM 3365 C C . SER A 1 420 ? 24.224 -5.031 -13.723 1.00 96.06 420 SER A C 1
ATOM 3367 O O . SER A 1 420 ? 23.379 -4.463 -14.416 1.00 96.06 420 SER A O 1
ATOM 3369 N N . LEU A 1 421 ? 25.228 -4.371 -13.133 1.00 94.69 421 LEU A N 1
ATOM 3370 C CA . LEU A 1 421 ? 25.425 -2.918 -13.221 1.00 94.69 421 LEU A CA 1
ATOM 3371 C C . LEU A 1 421 ? 25.782 -2.439 -14.639 1.00 94.69 421 LEU A C 1
ATOM 3373 O O . LEU A 1 421 ? 25.461 -1.302 -15.002 1.00 94.69 421 LEU A O 1
ATOM 3377 N N . ARG A 1 422 ? 26.435 -3.290 -15.442 1.00 94.06 422 ARG A N 1
ATOM 3378 C CA . ARG A 1 422 ? 26.741 -3.020 -16.853 1.00 94.06 422 ARG A CA 1
ATOM 3379 C C . ARG A 1 422 ? 25.480 -3.071 -17.717 1.00 94.06 422 ARG A C 1
ATOM 3381 O O . ARG A 1 422 ? 25.207 -2.131 -18.459 1.00 94.06 422 ARG A O 1
ATOM 3388 N N . VAL A 1 423 ? 24.707 -4.155 -17.620 1.00 93.06 423 VAL A N 1
ATOM 3389 C CA . VAL A 1 423 ? 23.520 -4.382 -18.465 1.00 93.06 423 VAL A CA 1
ATOM 3390 C C . VAL A 1 423 ? 22.378 -3.439 -18.089 1.00 93.06 423 VAL A C 1
ATOM 3392 O O . VAL A 1 423 ? 21.682 -2.930 -18.971 1.00 93.06 423 VAL A O 1
ATOM 3395 N N . VAL A 1 424 ? 22.178 -3.165 -16.799 1.00 93.44 424 VAL A N 1
ATOM 3396 C CA . VAL A 1 424 ? 21.238 -2.140 -16.334 1.00 93.44 424 VAL A CA 1
ATOM 3397 C C . VAL A 1 424 ? 21.930 -1.260 -15.306 1.00 93.44 424 VAL A C 1
ATOM 3399 O O . VAL A 1 424 ? 22.017 -1.582 -14.124 1.00 93.44 424 VAL A O 1
ATOM 3402 N N . THR A 1 425 ? 22.394 -0.100 -15.764 1.00 92.69 425 THR A N 1
ATOM 3403 C CA . THR A 1 425 ? 22.949 0.922 -14.879 1.00 92.69 425 THR A CA 1
ATOM 3404 C C . THR A 1 425 ? 21.804 1.702 -14.224 1.00 92.69 425 THR A C 1
ATOM 3406 O O . THR A 1 425 ? 21.042 2.351 -14.945 1.00 92.69 425 THR A O 1
ATOM 3409 N N . PRO A 1 426 ? 21.667 1.696 -12.880 1.00 92.44 426 PRO A N 1
ATOM 3410 C CA . PRO A 1 426 ? 20.526 2.319 -12.210 1.00 92.44 426 PRO A CA 1
ATOM 3411 C C . PRO A 1 426 ? 20.343 3.793 -12.567 1.00 92.44 426 PRO A C 1
ATOM 3413 O O . PRO A 1 426 ? 19.217 4.215 -12.796 1.00 92.44 426 PRO A O 1
ATOM 3416 N N . VAL A 1 427 ? 21.435 4.560 -12.660 1.00 91.56 427 VAL A N 1
ATOM 3417 C CA . VAL A 1 427 ? 21.438 5.954 -13.131 1.00 91.56 427 VAL A CA 1
ATOM 3418 C C . VAL A 1 427 ? 22.174 6.004 -14.474 1.00 91.56 427 VAL A C 1
ATOM 3420 O O . VAL A 1 427 ? 23.403 6.071 -14.493 1.00 91.56 427 VAL A O 1
ATOM 3423 N N . PRO A 1 428 ? 21.456 5.943 -15.607 1.00 92.12 428 PRO A N 1
ATOM 3424 C CA . PRO A 1 428 ? 22.070 5.641 -16.896 1.00 92.12 428 PRO A CA 1
ATOM 3425 C C . PRO A 1 428 ? 22.746 6.848 -17.558 1.00 92.12 428 PRO A C 1
ATOM 3427 O O . PRO A 1 428 ? 23.531 6.663 -18.487 1.00 92.12 428 PRO A O 1
ATOM 3430 N N . ALA A 1 429 ? 22.459 8.074 -17.101 1.00 90.50 429 ALA A N 1
ATOM 3431 C CA . ALA A 1 429 ? 22.997 9.302 -17.678 1.00 90.50 429 ALA A CA 1
ATOM 3432 C C . ALA A 1 429 ? 23.278 10.390 -16.628 1.00 90.50 429 ALA A C 1
ATOM 3434 O O . ALA A 1 429 ? 22.562 10.534 -15.636 1.00 90.50 429 ALA A O 1
ATOM 3435 N N . ALA A 1 430 ? 24.297 11.213 -16.886 1.00 90.25 430 ALA A N 1
ATOM 3436 C CA . ALA A 1 430 ? 24.667 12.369 -16.079 1.00 90.25 430 ALA A CA 1
ATOM 3437 C C . ALA A 1 430 ? 24.822 13.625 -16.950 1.00 90.25 430 ALA A C 1
ATOM 3439 O O . ALA A 1 430 ? 25.636 13.662 -17.868 1.00 90.25 430 ALA A O 1
ATOM 3440 N N . SER A 1 431 ? 24.082 14.688 -16.615 1.00 91.00 431 SER A N 1
ATOM 3441 C CA . SER A 1 431 ? 24.119 15.965 -17.345 1.00 91.00 431 SER A CA 1
ATOM 3442 C C . SER A 1 431 ? 25.016 17.015 -16.680 1.00 91.00 431 SER A C 1
ATOM 3444 O O . SER A 1 431 ? 25.045 17.120 -15.445 1.00 91.00 431 SER A O 1
ATOM 3446 N N . ARG A 1 432 ? 25.659 17.870 -17.476 1.00 91.06 432 ARG A N 1
ATOM 3447 C CA . ARG A 1 432 ? 26.355 19.095 -17.051 1.00 91.06 432 ARG A CA 1
ATOM 3448 C C . ARG A 1 432 ? 25.977 20.266 -17.949 1.00 91.06 432 ARG A C 1
ATOM 3450 O O . ARG A 1 432 ? 25.709 20.070 -19.124 1.00 91.06 432 ARG A O 1
ATOM 3457 N N . LYS A 1 433 ? 25.960 21.481 -17.403 1.00 93.38 433 LYS A N 1
ATOM 3458 C CA . LYS A 1 433 ? 25.785 22.719 -18.166 1.00 93.38 433 LYS A CA 1
ATOM 3459 C C . LYS A 1 433 ? 27.138 23.409 -18.302 1.00 93.38 433 LYS A C 1
ATOM 3461 O O . LYS A 1 433 ? 27.769 23.684 -17.283 1.00 93.38 433 LYS A O 1
ATOM 3466 N N . CYS A 1 434 ? 27.546 23.680 -19.534 1.00 95.06 434 CYS A N 1
ATOM 3467 C CA . CYS A 1 434 ? 28.742 24.449 -19.841 1.00 95.06 434 CYS A CA 1
ATOM 3468 C C . CYS A 1 434 ? 28.522 25.906 -19.402 1.00 95.06 434 CYS A C 1
ATOM 3470 O O . CYS A 1 434 ? 27.504 26.512 -19.756 1.00 95.06 434 CYS A O 1
ATOM 3472 N N . VAL A 1 435 ? 29.397 26.455 -18.559 1.00 94.38 435 VAL A N 1
ATOM 3473 C CA . VAL A 1 435 ? 29.248 27.814 -17.996 1.00 94.38 435 VAL A CA 1
ATOM 3474 C C . VAL A 1 435 ? 30.116 28.861 -18.688 1.00 94.38 435 VAL A C 1
ATOM 3476 O O . VAL A 1 435 ? 29.892 30.058 -18.482 1.00 94.38 435 VAL A O 1
ATOM 3479 N N . ILE A 1 436 ? 31.024 28.416 -19.550 1.00 94.19 436 ILE A N 1
ATOM 3480 C CA . ILE A 1 436 ? 31.852 29.230 -20.441 1.00 94.19 436 ILE A CA 1
ATOM 3481 C C . ILE A 1 436 ? 31.825 28.622 -21.850 1.00 94.19 436 ILE A C 1
ATOM 3483 O O . ILE A 1 436 ? 31.281 27.537 -22.017 1.00 94.19 436 ILE A O 1
ATOM 3487 N N . ASP A 1 437 ? 32.357 29.315 -22.854 1.00 95.56 437 ASP A N 1
ATOM 3488 C CA . ASP A 1 437 ? 32.566 28.708 -24.173 1.00 95.56 437 ASP A CA 1
ATOM 3489 C C . ASP A 1 437 ? 33.758 27.744 -24.096 1.00 95.56 437 ASP A C 1
ATOM 3491 O O . ASP A 1 437 ? 34.794 28.089 -23.528 1.00 95.56 437 ASP A O 1
ATOM 3495 N N . ASP A 1 438 ? 33.616 26.545 -24.655 1.00 95.75 438 ASP A N 1
ATOM 3496 C CA . ASP A 1 438 ? 34.629 25.487 -24.582 1.00 95.75 438 ASP A CA 1
ATOM 3497 C C . ASP A 1 438 ? 34.674 24.660 -25.881 1.00 95.75 438 ASP A C 1
ATOM 3499 O O . ASP A 1 438 ? 33.883 24.878 -26.802 1.00 95.75 438 ASP A O 1
ATOM 3503 N N . VAL A 1 439 ? 35.608 23.713 -25.986 1.00 94.44 439 VAL A N 1
ATOM 3504 C CA . VAL A 1 439 ? 35.752 22.811 -27.135 1.00 94.44 439 VAL A CA 1
ATOM 3505 C C . VAL A 1 439 ? 35.856 21.362 -26.659 1.00 94.44 439 VAL A C 1
ATOM 3507 O O . VAL A 1 439 ? 36.729 21.032 -25.862 1.00 94.44 439 VAL A O 1
ATOM 3510 N N . ILE A 1 440 ? 34.997 20.483 -27.186 1.00 93.69 440 ILE A N 1
ATOM 3511 C CA . ILE A 1 440 ? 35.035 19.031 -26.937 1.00 93.69 440 ILE A CA 1
ATOM 3512 C C . ILE A 1 440 ? 35.261 18.319 -28.270 1.00 93.69 440 ILE A C 1
ATOM 3514 O O . ILE A 1 440 ? 34.486 18.512 -29.203 1.00 93.69 440 ILE A O 1
ATOM 3518 N N . ASP A 1 441 ? 36.312 17.500 -28.361 1.00 89.88 441 ASP A N 1
ATOM 3519 C CA . ASP A 1 441 ? 36.670 16.708 -29.553 1.00 89.88 441 ASP A CA 1
ATOM 3520 C C . ASP A 1 441 ? 36.637 17.506 -30.871 1.00 89.88 441 ASP A C 1
ATOM 3522 O O . ASP A 1 441 ? 36.170 17.039 -31.906 1.00 89.88 441 ASP A O 1
ATOM 3526 N N . GLY A 1 442 ? 37.124 18.751 -30.823 1.00 90.25 442 GLY A N 1
ATOM 3527 C CA . GLY A 1 442 ? 37.173 19.659 -31.973 1.00 90.25 442 GLY A CA 1
ATOM 3528 C C . GLY A 1 442 ? 35.876 20.429 -32.253 1.00 90.25 442 GLY A C 1
ATOM 3529 O O . GLY A 1 442 ? 35.888 21.341 -33.080 1.00 90.25 442 GLY A O 1
ATOM 3530 N N . TYR A 1 443 ? 34.783 20.144 -31.543 1.00 94.69 443 TYR A N 1
ATOM 3531 C CA . TYR A 1 443 ? 33.518 20.869 -31.664 1.00 94.69 443 TYR A CA 1
ATOM 3532 C C . TYR A 1 443 ? 33.410 22.000 -30.646 1.00 94.69 443 TYR A C 1
ATOM 3534 O O . TYR A 1 443 ? 33.678 21.816 -29.459 1.00 94.69 443 TYR A O 1
ATOM 3542 N N . LYS A 1 444 ? 32.961 23.173 -31.101 1.00 94.56 444 LYS A N 1
ATOM 3543 C CA . LYS A 1 444 ? 32.675 24.313 -30.222 1.00 94.56 444 LYS A CA 1
ATOM 3544 C C . LYS A 1 444 ? 31.418 24.041 -29.401 1.00 94.56 444 LYS A C 1
ATOM 3546 O O . LYS A 1 444 ? 30.374 23.713 -29.959 1.00 94.56 444 LYS A O 1
ATOM 3551 N N . ILE A 1 445 ? 31.520 24.243 -28.094 1.00 95.62 445 ILE A N 1
ATOM 3552 C CA . ILE A 1 445 ? 30.447 24.100 -27.115 1.00 95.62 445 ILE A CA 1
ATOM 3553 C C . ILE A 1 445 ? 30.183 25.482 -26.509 1.00 95.62 445 ILE A C 1
ATOM 3555 O O . ILE A 1 445 ? 30.926 25.917 -25.629 1.00 95.62 445 ILE A O 1
ATOM 3559 N N . PRO A 1 446 ? 29.150 26.206 -26.973 1.00 94.75 446 PRO A N 1
ATOM 3560 C CA . PRO A 1 446 ? 28.824 27.516 -26.431 1.00 94.75 446 PRO A CA 1
ATOM 3561 C C . PRO A 1 446 ? 28.395 27.451 -24.963 1.00 94.75 446 PRO A C 1
ATOM 3563 O O . PRO A 1 446 ? 27.769 26.481 -24.507 1.00 94.75 446 PRO A O 1
ATOM 3566 N N . LYS A 1 447 ? 28.631 28.540 -24.237 1.00 94.31 447 LYS A N 1
ATOM 3567 C CA . LYS A 1 447 ? 28.119 28.767 -22.892 1.00 94.31 447 LYS A CA 1
ATOM 3568 C C . LYS A 1 447 ? 26.612 28.552 -22.857 1.00 94.31 447 LYS A C 1
ATOM 3570 O O . LYS A 1 447 ? 25.843 29.127 -23.619 1.00 94.31 447 LYS A O 1
ATOM 3575 N N . GLY A 1 448 ? 26.172 27.773 -21.879 1.00 90.88 448 GLY A N 1
ATOM 3576 C CA . GLY A 1 448 ? 24.770 27.434 -21.681 1.00 90.88 448 GLY A CA 1
ATOM 3577 C C . GLY A 1 448 ? 24.376 26.066 -22.232 1.00 90.88 448 GLY A C 1
ATOM 3578 O O . GLY A 1 448 ? 23.345 25.545 -21.798 1.00 90.88 448 GLY A O 1
ATOM 3579 N N . THR A 1 449 ? 25.209 25.458 -23.080 1.00 94.06 449 THR A N 1
ATOM 3580 C CA . THR A 1 449 ? 24.977 24.119 -23.637 1.00 94.06 449 THR A CA 1
ATOM 3581 C C . THR A 1 449 ? 24.927 23.066 -22.536 1.00 94.06 449 THR A C 1
ATOM 3583 O O . THR A 1 449 ? 25.717 23.095 -21.589 1.00 94.06 449 THR A O 1
ATOM 3586 N N . VAL A 1 450 ? 24.000 22.114 -22.649 1.00 94.38 450 VAL A N 1
ATOM 3587 C CA . VAL A 1 450 ? 23.926 20.969 -21.734 1.00 94.38 450 VAL A CA 1
ATOM 3588 C C . VAL A 1 450 ? 24.499 19.731 -22.411 1.00 94.38 450 VAL A C 1
ATOM 3590 O O . VAL A 1 450 ? 24.027 19.316 -23.469 1.00 94.38 450 VAL A O 1
ATOM 3593 N N . VAL A 1 451 ? 25.492 19.142 -21.752 1.00 94.94 451 VAL A N 1
ATOM 3594 C CA . VAL A 1 451 ? 26.235 17.958 -22.179 1.00 94.94 451 VAL A CA 1
ATOM 3595 C C . VAL A 1 451 ? 25.823 16.759 -21.325 1.00 94.94 451 VAL A C 1
ATOM 3597 O O . VAL A 1 451 ? 25.737 16.867 -20.098 1.00 94.94 451 VAL A O 1
ATOM 3600 N N . TYR A 1 452 ? 25.573 15.620 -21.960 1.00 93.44 452 TYR A N 1
ATOM 3601 C CA . TYR A 1 452 ? 25.207 14.350 -21.343 1.00 93.44 452 TYR A CA 1
ATOM 3602 C C . TYR A 1 452 ? 26.318 13.321 -21.534 1.00 93.44 452 TYR A C 1
ATOM 3604 O O . TYR A 1 452 ? 26.745 13.059 -22.654 1.00 93.44 452 TYR A O 1
ATOM 3612 N N . LEU A 1 453 ? 26.718 12.687 -20.435 1.00 92.19 453 LEU A N 1
ATOM 3613 C CA . LEU A 1 453 ? 27.413 11.402 -20.446 1.00 92.19 453 LEU A CA 1
ATOM 3614 C C . LEU A 1 453 ? 26.372 10.315 -20.207 1.00 92.19 453 LEU A C 1
ATOM 3616 O O . LEU A 1 453 ? 25.600 10.419 -19.252 1.00 92.19 453 LEU A O 1
ATOM 3620 N N . ILE A 1 454 ? 26.352 9.287 -21.054 1.00 92.69 454 ILE A N 1
ATOM 3621 C CA . ILE A 1 454 ? 25.364 8.206 -20.982 1.00 92.69 454 ILE A CA 1
ATOM 3622 C C . ILE A 1 454 ? 26.083 6.874 -20.758 1.00 92.69 454 ILE A C 1
ATOM 3624 O O . ILE A 1 454 ? 26.501 6.210 -21.706 1.00 92.69 454 ILE A O 1
ATOM 3628 N N . SER A 1 455 ? 26.222 6.486 -19.487 1.00 91.75 455 SER A N 1
ATOM 3629 C CA . SER A 1 455 ? 26.872 5.239 -19.073 1.00 91.75 455 SER A CA 1
ATOM 3630 C C . SER A 1 455 ? 26.214 4.016 -19.711 1.00 91.75 455 SER A C 1
ATOM 3632 O O . SER A 1 455 ? 26.919 3.115 -20.148 1.00 91.75 455 SER A O 1
ATOM 3634 N N . ASP A 1 456 ? 24.881 4.001 -19.834 1.00 91.69 456 ASP A N 1
ATOM 3635 C CA . ASP A 1 456 ? 24.147 2.868 -20.422 1.00 91.69 456 ASP A CA 1
ATOM 3636 C C . ASP A 1 456 ? 24.534 2.602 -21.885 1.00 91.69 456 ASP A C 1
ATOM 3638 O O . ASP A 1 456 ? 24.688 1.452 -22.295 1.00 91.69 456 ASP A O 1
ATOM 3642 N N . VAL A 1 457 ? 24.757 3.668 -22.662 1.00 93.19 457 VAL A N 1
ATOM 3643 C CA . VAL A 1 457 ? 25.193 3.570 -24.061 1.00 93.19 457 VAL A CA 1
ATOM 3644 C C . VAL A 1 457 ? 26.616 3.022 -24.129 1.00 93.19 457 VAL A C 1
ATOM 3646 O O . VAL A 1 457 ? 26.878 2.109 -24.909 1.00 93.19 457 VAL A O 1
ATOM 3649 N N . ILE A 1 458 ? 27.515 3.524 -23.279 1.00 91.88 458 ILE A N 1
ATOM 3650 C CA . ILE A 1 458 ? 28.920 3.094 -23.227 1.00 91.88 458 ILE A CA 1
ATOM 3651 C C . ILE A 1 458 ? 29.022 1.619 -22.813 1.00 91.88 458 ILE A C 1
ATOM 3653 O O . ILE A 1 458 ? 29.722 0.835 -23.452 1.00 91.88 458 ILE A O 1
ATOM 3657 N N . HIS A 1 459 ? 28.271 1.211 -21.791 1.00 92.12 459 HIS A N 1
ATOM 3658 C CA . HIS A 1 459 ? 28.252 -0.157 -21.270 1.00 92.12 459 HIS A CA 1
ATOM 3659 C C . HIS A 1 459 ? 27.704 -1.192 -22.254 1.00 92.12 459 HIS A C 1
ATOM 3661 O O . HIS A 1 459 ? 27.914 -2.386 -22.055 1.00 92.12 459 HIS A O 1
ATOM 3667 N N . LYS A 1 460 ? 27.001 -0.751 -23.300 1.00 91.56 460 LYS A N 1
ATOM 3668 C CA . LYS A 1 460 ? 26.377 -1.598 -24.328 1.00 91.56 460 LYS A CA 1
ATOM 3669 C C . LYS A 1 460 ? 26.956 -1.361 -25.720 1.00 91.56 460 LYS A C 1
ATOM 3671 O O . LYS A 1 460 ? 26.396 -1.842 -26.705 1.00 91.56 460 LYS A O 1
ATOM 3676 N N . LYS A 1 461 ? 28.050 -0.604 -25.823 1.00 89.38 461 LYS A N 1
ATOM 3677 C CA . LYS A 1 461 ? 28.707 -0.325 -27.099 1.00 89.38 461 LYS A CA 1
ATOM 3678 C C . LYS A 1 461 ? 29.412 -1.594 -27.584 1.00 89.38 461 LYS A C 1
ATOM 3680 O O . LYS A 1 461 ? 30.354 -2.056 -26.945 1.00 89.38 461 LYS A O 1
ATOM 3685 N N . GLU A 1 462 ? 28.959 -2.143 -28.711 1.00 89.62 462 GLU A N 1
ATOM 3686 C CA . GLU A 1 462 ? 29.503 -3.376 -29.316 1.00 89.62 462 GLU A CA 1
ATOM 3687 C C . GLU A 1 462 ? 31.013 -3.267 -29.591 1.00 89.62 462 GLU A C 1
ATOM 3689 O O . GLU A 1 462 ? 31.749 -4.229 -29.404 1.00 89.62 462 GLU A O 1
ATOM 3694 N N . GLU A 1 463 ? 31.495 -2.074 -29.951 1.00 85.62 463 GLU A N 1
ATOM 3695 C CA . GLU A 1 463 ? 32.924 -1.791 -30.163 1.00 85.62 463 GLU A CA 1
ATOM 3696 C C . GLU A 1 463 ? 33.782 -1.997 -28.906 1.00 85.62 463 GLU A C 1
ATOM 3698 O O . GLU A 1 463 ? 34.968 -2.291 -29.017 1.00 85.62 463 GLU A O 1
ATOM 3703 N N . LEU A 1 464 ? 33.197 -1.827 -27.714 1.00 83.19 464 LEU A N 1
ATOM 3704 C CA . LEU A 1 464 ? 33.899 -1.950 -26.433 1.00 83.19 464 LEU A CA 1
ATOM 3705 C C . LEU A 1 464 ? 33.694 -3.329 -25.797 1.00 83.19 464 LEU A C 1
ATOM 3707 O O . LEU A 1 464 ? 34.613 -3.864 -25.186 1.00 83.19 464 LEU A O 1
ATOM 3711 N N . TRP A 1 465 ? 32.494 -3.898 -25.935 1.00 85.69 465 TRP A N 1
ATOM 3712 C CA . TRP A 1 465 ? 32.074 -5.098 -25.201 1.00 85.69 465 TRP A CA 1
ATOM 3713 C C . TRP A 1 465 ? 31.882 -6.343 -26.079 1.00 85.69 465 TRP A C 1
ATOM 3715 O O . TRP A 1 465 ? 31.629 -7.421 -25.547 1.00 85.69 465 TRP A O 1
ATOM 3725 N N . GLY A 1 466 ? 32.031 -6.216 -27.400 1.00 86.69 466 GLY A N 1
ATOM 3726 C CA . GLY A 1 466 ? 31.838 -7.292 -28.370 1.00 86.69 466 GLY A CA 1
ATOM 3727 C C . GLY A 1 466 ? 30.392 -7.426 -28.875 1.00 86.69 466 GLY A C 1
ATOM 3728 O O . GLY A 1 466 ? 29.504 -6.676 -28.465 1.00 86.69 466 GLY A O 1
ATOM 3729 N N . PRO A 1 467 ? 30.119 -8.391 -29.774 1.00 89.25 467 PRO A N 1
ATOM 3730 C CA . PRO A 1 467 ? 28.785 -8.598 -30.349 1.00 89.25 467 PRO A CA 1
ATOM 3731 C C . PRO A 1 467 ? 27.740 -9.044 -29.313 1.00 89.25 467 PRO A C 1
ATOM 3733 O O . PRO A 1 467 ? 26.548 -8.842 -29.522 1.00 89.25 467 PRO A O 1
ATOM 3736 N N . ASP A 1 468 ? 28.177 -9.604 -28.181 1.00 90.75 468 ASP A N 1
ATOM 3737 C CA . ASP A 1 468 ? 27.320 -10.010 -27.061 1.00 90.75 468 ASP A CA 1
ATOM 3738 C C . ASP A 1 468 ? 27.114 -8.888 -26.017 1.00 90.75 468 ASP A C 1
ATOM 3740 O O . ASP A 1 468 ? 26.680 -9.146 -24.894 1.00 90.75 468 ASP A O 1
ATOM 3744 N N . ALA A 1 469 ? 27.391 -7.623 -26.368 1.00 89.88 469 ALA A N 1
ATOM 3745 C CA . ALA A 1 469 ? 27.301 -6.472 -25.461 1.00 89.88 469 ALA A CA 1
ATOM 3746 C C . ALA A 1 469 ? 25.915 -6.281 -24.820 1.00 89.88 469 ALA A C 1
ATOM 3748 O O . ALA A 1 469 ? 25.807 -5.688 -23.746 1.00 89.88 469 ALA A O 1
ATOM 3749 N N . LEU A 1 470 ? 24.845 -6.757 -25.455 1.00 91.50 470 LEU A N 1
ATOM 3750 C CA . LEU A 1 470 ? 23.481 -6.655 -24.926 1.00 91.50 470 LEU A CA 1
ATOM 3751 C C . LEU A 1 470 ? 23.081 -7.842 -24.037 1.00 91.50 470 LEU A C 1
ATOM 3753 O O . LEU A 1 470 ? 22.045 -7.771 -23.376 1.00 91.50 470 LEU A O 1
ATOM 3757 N N . GLU A 1 471 ? 23.880 -8.908 -24.004 1.00 93.38 471 GLU A N 1
ATOM 3758 C CA . GLU A 1 471 ? 23.604 -10.120 -23.234 1.00 93.38 471 GLU A CA 1
ATOM 3759 C C . GLU A 1 471 ? 24.144 -10.011 -21.803 1.00 93.38 471 GLU A C 1
ATOM 3761 O O . GLU A 1 471 ? 25.194 -9.412 -21.559 1.00 93.38 471 GLU A O 1
ATOM 3766 N N . PHE A 1 472 ? 23.434 -10.622 -20.852 1.00 95.88 472 PHE A N 1
ATOM 3767 C CA . PHE A 1 472 ? 23.893 -10.773 -19.473 1.00 95.88 472 PHE A CA 1
ATOM 3768 C C . PHE A 1 472 ? 24.796 -12.006 -19.361 1.00 95.88 472 PHE A C 1
ATOM 3770 O O . PHE A 1 472 ? 24.311 -13.135 -19.370 1.00 95.88 472 PHE A O 1
ATOM 3777 N N . LYS A 1 473 ? 26.112 -11.787 -19.274 1.00 93.88 473 LYS A N 1
ATOM 3778 C CA . LYS A 1 473 ? 27.124 -12.853 -19.298 1.00 93.88 473 LYS A CA 1
ATOM 3779 C C . LYS A 1 473 ? 28.235 -12.605 -18.270 1.00 93.88 473 LYS A C 1
ATOM 3781 O O . LYS A 1 473 ? 29.269 -12.026 -18.613 1.00 93.88 473 LYS A O 1
ATOM 3786 N N . PRO A 1 474 ? 28.054 -13.037 -17.008 1.00 94.44 474 PRO A N 1
ATOM 3787 C CA . PRO A 1 474 ? 29.042 -12.846 -15.942 1.00 94.44 474 PRO A CA 1
ATOM 3788 C C . PRO A 1 474 ? 30.428 -13.425 -16.258 1.00 94.44 474 PRO A C 1
ATOM 3790 O O . PRO A 1 474 ? 31.444 -12.896 -15.822 1.00 94.44 474 PRO A O 1
ATOM 3793 N N . GLU A 1 475 ? 30.517 -14.472 -17.078 1.00 91.12 475 GLU A N 1
ATOM 3794 C CA . GLU A 1 475 ? 31.778 -15.148 -17.407 1.00 91.12 475 GLU A CA 1
ATOM 3795 C C . GLU A 1 475 ? 32.818 -14.224 -18.064 1.00 91.12 475 GLU A C 1
ATOM 3797 O O . GLU A 1 475 ? 34.012 -14.523 -18.021 1.00 91.12 475 GLU A O 1
ATOM 3802 N N . ARG A 1 476 ? 32.401 -13.080 -18.633 1.00 88.56 476 ARG A N 1
ATOM 3803 C CA . ARG A 1 476 ? 33.320 -12.087 -19.221 1.00 88.56 476 ARG A CA 1
ATOM 3804 C C . ARG A 1 476 ? 34.275 -11.456 -18.200 1.00 88.56 476 ARG A C 1
ATOM 3806 O O . ARG A 1 476 ? 35.309 -10.906 -18.579 1.00 88.56 476 ARG A O 1
ATOM 3813 N N . TRP A 1 477 ? 33.932 -11.534 -16.917 1.00 87.31 477 TRP A N 1
ATOM 3814 C CA . TRP A 1 477 ? 34.722 -10.984 -15.819 1.00 87.31 477 TRP A CA 1
ATOM 3815 C C . TRP A 1 477 ? 35.745 -11.988 -15.257 1.00 87.31 477 TRP A C 1
ATOM 3817 O O . TRP A 1 477 ? 36.610 -11.583 -14.490 1.00 87.31 477 TRP A O 1
ATOM 3827 N N . LEU A 1 478 ? 35.688 -13.270 -15.655 1.00 84.12 478 LEU A N 1
ATOM 3828 C CA . LEU A 1 478 ? 36.532 -14.347 -15.106 1.00 84.12 478 LEU A CA 1
ATOM 3829 C C . LEU A 1 478 ? 37.752 -14.736 -15.966 1.00 84.12 478 LEU A C 1
ATOM 3831 O O . LEU A 1 478 ? 38.567 -15.549 -15.538 1.00 84.12 478 LEU A O 1
ATOM 3835 N N . GLN A 1 479 ? 37.870 -14.225 -17.191 1.00 74.38 479 GLN A N 1
ATOM 3836 C CA . GLN A 1 479 ? 38.960 -14.582 -18.114 1.00 74.38 479 GLN A CA 1
ATOM 3837 C C . GLN A 1 479 ? 40.277 -13.869 -17.733 1.00 74.38 479 GLN A C 1
ATOM 3839 O O . GLN A 1 479 ? 40.236 -12.787 -17.148 1.00 74.38 479 GLN A O 1
ATOM 3844 N N . GLU A 1 480 ? 41.451 -14.427 -18.070 1.00 50.56 480 GLU A N 1
ATOM 3845 C CA . GLU A 1 480 ? 42.743 -13.734 -17.881 1.00 50.56 480 GLU A CA 1
ATOM 3846 C C . GLU A 1 480 ? 42.752 -12.416 -18.687 1.00 50.56 480 GLU A C 1
ATOM 3848 O O . GLU A 1 480 ? 42.676 -12.427 -19.915 1.00 50.56 480 GLU A O 1
ATOM 3853 N N . GLY A 1 481 ? 42.784 -11.268 -17.987 1.00 55.28 481 GLY A N 1
ATOM 3854 C CA . GLY A 1 481 ? 42.535 -9.927 -18.554 1.00 55.28 481 GLY A CA 1
ATOM 3855 C C . GLY A 1 481 ? 41.097 -9.382 -18.390 1.00 55.28 481 GLY A C 1
ATOM 3856 O O . GLY A 1 481 ? 40.756 -8.380 -19.022 1.00 55.28 481 GLY A O 1
ATOM 3857 N N . GLY A 1 482 ? 40.264 -10.021 -17.559 1.00 61.94 482 GLY A N 1
ATOM 3858 C CA . GLY A 1 482 ? 38.806 -9.853 -17.431 1.00 61.94 482 GLY A CA 1
ATOM 3859 C C . GLY A 1 482 ? 38.250 -8.424 -17.482 1.00 61.94 482 GLY A C 1
ATOM 3860 O O . GLY A 1 482 ? 38.816 -7.497 -16.909 1.00 61.94 482 GLY A O 1
ATOM 3861 N N . ALA A 1 483 ? 37.147 -8.272 -18.229 1.00 55.34 483 ALA A N 1
ATOM 3862 C CA . ALA A 1 483 ? 36.494 -7.041 -18.711 1.00 55.34 483 ALA A CA 1
ATOM 3863 C C . ALA A 1 483 ? 37.386 -5.885 -19.233 1.00 55.34 483 ALA A C 1
ATOM 3865 O O . ALA A 1 483 ? 36.847 -4.830 -19.548 1.00 55.34 483 ALA A O 1
ATOM 3866 N N . LEU A 1 484 ? 38.701 -6.094 -19.422 1.00 52.56 484 LEU A N 1
ATOM 3867 C CA . LEU A 1 484 ? 39.788 -5.105 -19.583 1.00 52.56 484 LEU A CA 1
ATOM 3868 C C . LEU A 1 484 ? 40.298 -4.508 -18.244 1.00 52.56 484 LEU A C 1
ATOM 3870 O O . LEU A 1 484 ? 40.408 -3.296 -18.100 1.00 52.56 484 LEU A O 1
ATOM 3874 N N . ALA A 1 485 ? 40.617 -5.363 -17.263 1.00 49.25 485 ALA A N 1
ATOM 3875 C CA . ALA A 1 485 ? 41.327 -5.087 -15.999 1.00 49.25 485 ALA A CA 1
ATOM 3876 C C . ALA A 1 485 ? 40.941 -3.770 -15.268 1.00 49.25 485 ALA A C 1
ATOM 3878 O O . ALA A 1 485 ? 41.698 -2.801 -15.261 1.00 49.25 485 ALA A O 1
ATOM 3879 N N . ASP A 1 486 ? 39.746 -3.752 -14.658 1.00 51.34 486 ASP A N 1
ATOM 3880 C CA . ASP A 1 486 ? 39.228 -2.828 -13.616 1.00 51.34 486 ASP A CA 1
ATOM 3881 C C . ASP A 1 486 ? 39.412 -1.289 -13.801 1.00 51.34 486 ASP A C 1
ATOM 3883 O O . ASP A 1 486 ? 39.223 -0.521 -12.858 1.00 51.34 486 ASP A O 1
ATOM 3887 N N . SER A 1 487 ? 39.640 -0.801 -15.031 1.00 49.00 487 SER A N 1
ATOM 3888 C CA . SER A 1 487 ? 39.939 0.603 -15.406 1.00 49.00 487 SER A CA 1
ATOM 3889 C C . SER A 1 487 ? 41.261 1.134 -14.831 1.00 49.00 487 SER A C 1
ATOM 3891 O O . SER A 1 487 ? 41.286 1.974 -13.936 1.00 49.00 487 SER A O 1
ATOM 3893 N N . ALA A 1 488 ? 42.377 0.627 -15.360 1.00 36.22 488 ALA A N 1
ATOM 3894 C CA . ALA A 1 488 ? 43.722 1.009 -14.940 1.00 36.22 488 ALA A CA 1
ATOM 3895 C C . ALA A 1 488 ? 44.018 2.520 -15.078 1.00 36.22 488 ALA A C 1
ATOM 3897 O O . ALA A 1 488 ? 43.536 3.210 -15.982 1.00 36.22 488 ALA A O 1
ATOM 3898 N N . ASP A 1 489 ? 44.840 2.996 -14.139 1.00 41.22 489 ASP A N 1
ATOM 3899 C CA . ASP A 1 489 ? 45.240 4.379 -13.894 1.00 41.22 489 ASP A CA 1
ATOM 3900 C C . ASP A 1 489 ? 45.679 5.159 -15.137 1.00 41.22 489 ASP A C 1
ATOM 3902 O O . ASP A 1 489 ? 46.171 4.606 -16.127 1.00 41.22 489 ASP A O 1
ATOM 3906 N N . ALA A 1 490 ? 45.575 6.488 -15.018 1.00 39.03 490 ALA A N 1
ATOM 3907 C CA . ALA A 1 490 ? 45.946 7.499 -16.007 1.00 39.03 490 ALA A CA 1
ATOM 3908 C C . ALA A 1 490 ? 47.371 7.365 -16.593 1.00 39.03 490 ALA A C 1
ATOM 3910 O O . ALA A 1 490 ? 47.663 8.046 -17.576 1.00 39.03 490 ALA A O 1
ATOM 3911 N N . GLU A 1 491 ? 48.219 6.498 -16.032 1.00 36.22 491 GLU A N 1
ATOM 3912 C CA . GLU A 1 491 ? 49.596 6.224 -16.457 1.00 36.22 491 GLU A CA 1
ATOM 3913 C C . GLU A 1 491 ? 49.764 4.959 -17.331 1.00 36.22 491 GLU A C 1
ATOM 3915 O O . GLU A 1 491 ? 50.813 4.794 -17.945 1.00 36.22 491 GLU A O 1
ATOM 3920 N N . SER A 1 492 ? 48.756 4.081 -17.463 1.00 37.38 492 SER A N 1
ATOM 3921 C CA . SER A 1 492 ? 48.922 2.742 -18.085 1.00 37.38 492 SER A CA 1
ATOM 3922 C C . SER A 1 492 ? 48.345 2.557 -19.504 1.00 37.38 492 SER A C 1
ATOM 3924 O O . SER A 1 492 ? 48.521 1.504 -20.117 1.00 37.38 492 SER A O 1
ATOM 3926 N N . GLY A 1 493 ? 47.673 3.566 -20.069 1.00 38.56 493 GLY A N 1
ATOM 3927 C CA . GLY A 1 493 ? 47.305 3.581 -21.494 1.00 38.56 493 GLY A CA 1
ATOM 3928 C C . GLY A 1 493 ? 46.188 2.622 -21.954 1.00 38.56 493 GLY A C 1
ATOM 3929 O O . GLY A 1 493 ? 46.071 2.399 -23.158 1.00 38.56 493 GLY A O 1
ATOM 3930 N N . ARG A 1 494 ? 45.336 2.073 -21.068 1.00 44.44 494 ARG A N 1
ATOM 3931 C CA . ARG A 1 494 ? 44.169 1.244 -21.463 1.00 44.44 494 ARG A CA 1
ATOM 3932 C C . ARG A 1 494 ? 42.821 1.757 -20.893 1.00 44.44 494 ARG A C 1
ATOM 3934 O O . ARG A 1 494 ? 42.602 1.752 -19.692 1.00 44.44 494 ARG A O 1
ATOM 3941 N N . ALA A 1 495 ? 41.923 2.173 -21.802 1.00 59.19 495 ALA A N 1
ATOM 3942 C CA . ALA A 1 495 ? 40.445 2.270 -21.736 1.00 59.19 495 ALA A CA 1
ATOM 3943 C C . ALA A 1 495 ? 39.734 3.039 -20.581 1.00 59.19 495 ALA A C 1
ATOM 3945 O O . ALA A 1 495 ? 38.726 2.565 -20.040 1.00 59.19 495 ALA A O 1
ATOM 3946 N N . PHE A 1 496 ? 40.173 4.263 -20.254 1.00 72.12 496 PHE A N 1
ATOM 3947 C CA . PHE A 1 496 ? 39.458 5.179 -19.343 1.00 72.12 496 PHE A CA 1
ATOM 3948 C C . PHE A 1 496 ? 38.000 5.422 -19.783 1.00 72.12 496 PHE A C 1
ATOM 3950 O O . PHE A 1 496 ? 37.742 5.769 -20.932 1.00 72.12 496 PHE A O 1
ATOM 3957 N N . GLY A 1 497 ? 37.044 5.308 -18.854 1.00 74.12 497 GLY A N 1
ATOM 3958 C CA . GLY A 1 497 ? 35.638 5.648 -19.109 1.00 74.12 497 GLY A CA 1
ATOM 3959 C C . GLY A 1 497 ? 34.768 4.524 -19.688 1.00 74.12 497 GLY A C 1
ATOM 3960 O O . GLY A 1 497 ? 33.634 4.799 -20.060 1.00 74.12 497 GLY A O 1
ATOM 3961 N N . THR A 1 498 ? 35.259 3.280 -19.742 1.00 82.00 498 THR A N 1
ATOM 3962 C CA . THR A 1 498 ? 34.562 2.138 -20.380 1.00 82.00 498 THR A CA 1
ATOM 3963 C C . THR A 1 498 ? 33.534 1.441 -19.477 1.00 82.00 498 THR A C 1
ATOM 3965 O O . THR A 1 498 ? 32.468 1.046 -19.945 1.00 82.00 498 THR A O 1
ATOM 3968 N N . TYR A 1 499 ? 33.824 1.313 -18.179 1.00 86.88 499 TYR A N 1
ATOM 3969 C CA . TYR A 1 499 ? 32.905 0.776 -17.169 1.00 86.88 499 TYR A CA 1
ATOM 3970 C C . TYR A 1 499 ? 32.764 1.784 -16.028 1.00 86.88 499 TYR A C 1
ATOM 3972 O O . TYR A 1 499 ? 33.664 1.971 -15.214 1.00 86.88 499 TYR A O 1
ATOM 3980 N N . ILE A 1 500 ? 31.644 2.500 -16.019 1.00 89.94 500 ILE A N 1
ATOM 3981 C CA . ILE A 1 500 ? 31.400 3.693 -15.204 1.00 89.94 500 ILE A CA 1
ATOM 3982 C C . ILE A 1 500 ? 30.007 3.705 -14.541 1.00 89.94 500 ILE A C 1
ATOM 3984 O O . ILE A 1 500 ? 29.336 4.747 -14.537 1.00 89.94 500 ILE A O 1
ATOM 3988 N N . PRO A 1 501 ? 29.541 2.598 -13.922 1.00 91.12 501 PRO A N 1
ATOM 3989 C CA . PRO A 1 501 ? 28.228 2.563 -13.261 1.00 91.12 501 PRO A CA 1
ATOM 3990 C C . PRO A 1 501 ? 28.141 3.512 -12.057 1.00 91.12 501 PRO A C 1
ATOM 3992 O O . PRO A 1 501 ? 27.055 3.921 -11.658 1.00 91.12 501 PRO A O 1
ATOM 3995 N N . PHE A 1 502 ? 29.293 3.907 -11.511 1.00 91.38 502 PHE A N 1
ATOM 3996 C CA . PHE A 1 502 ? 29.434 4.848 -10.401 1.00 91.38 502 PHE A CA 1
ATOM 3997 C C . PHE A 1 502 ? 29.996 6.215 -10.836 1.00 91.38 502 PHE A C 1
ATOM 3999 O O . PHE A 1 502 ? 30.414 7.003 -9.981 1.00 91.38 502 PHE A O 1
ATOM 4006 N N . LEU A 1 503 ? 29.976 6.512 -12.145 1.00 89.00 503 LEU A N 1
ATOM 4007 C CA . LEU A 1 503 ? 30.646 7.655 -12.784 1.00 89.00 503 LEU A CA 1
ATOM 4008 C C . LEU A 1 503 ? 32.171 7.675 -12.549 1.00 89.00 503 LEU A C 1
ATOM 4010 O O . LEU A 1 503 ? 32.739 6.788 -11.919 1.00 89.00 503 LEU A O 1
ATOM 4014 N N . VAL A 1 504 ? 32.843 8.700 -13.081 1.00 85.44 504 VAL A N 1
ATOM 4015 C CA . VAL A 1 504 ? 34.304 8.873 -13.016 1.00 85.44 504 VAL A CA 1
ATOM 4016 C C . VAL A 1 504 ? 34.702 10.248 -12.489 1.00 85.44 504 VAL A C 1
ATOM 4018 O O . VAL A 1 504 ? 33.892 11.177 -12.429 1.00 85.44 504 VAL A O 1
ATOM 4021 N N . GLY A 1 505 ? 35.977 10.368 -12.120 1.00 86.12 505 GLY A N 1
ATOM 4022 C CA . GLY A 1 505 ? 36.587 11.618 -11.682 1.00 86.12 505 GLY A CA 1
ATOM 4023 C C . GLY A 1 505 ? 36.199 12.043 -10.258 1.00 86.12 505 GLY A C 1
ATOM 4024 O O . GLY A 1 505 ? 35.576 11.283 -9.515 1.00 86.12 505 GLY A O 1
ATOM 4025 N N . PRO A 1 506 ? 36.520 13.288 -9.864 1.00 85.31 506 PRO A N 1
ATOM 4026 C CA . PRO A 1 506 ? 36.285 13.836 -8.518 1.00 85.31 506 PRO A CA 1
ATOM 4027 C C . PRO A 1 506 ? 34.821 13.858 -8.053 1.00 85.31 506 PRO A C 1
ATOM 4029 O O . PRO A 1 506 ? 34.541 14.121 -6.882 1.00 85.31 506 PRO A O 1
ATOM 4032 N N . ARG A 1 507 ? 33.874 13.619 -8.969 1.00 86.06 507 ARG A N 1
ATOM 4033 C CA . ARG A 1 507 ? 32.432 13.557 -8.696 1.00 86.06 507 ARG A CA 1
ATOM 4034 C C . ARG A 1 507 ? 31.857 12.136 -8.810 1.00 86.06 507 ARG A C 1
ATOM 4036 O O . ARG A 1 507 ? 30.637 12.005 -8.897 1.00 86.06 507 ARG A O 1
ATOM 4043 N N . ASN A 1 508 ? 32.698 11.099 -8.818 1.00 88.75 508 ASN A N 1
ATOM 4044 C CA . ASN A 1 508 ? 32.254 9.705 -8.762 1.00 88.75 508 ASN A CA 1
ATOM 4045 C C . ASN A 1 508 ? 31.535 9.380 -7.436 1.00 88.75 508 ASN A C 1
ATOM 4047 O O . ASN A 1 508 ? 31.660 10.102 -6.433 1.00 88.75 508 ASN A O 1
ATOM 4051 N N . CYS A 1 509 ? 30.759 8.295 -7.439 1.00 91.94 509 CYS A N 1
ATOM 4052 C CA . CYS A 1 509 ? 29.966 7.872 -6.290 1.00 91.94 509 CYS A CA 1
ATOM 4053 C C . CYS A 1 509 ? 30.855 7.617 -5.066 1.00 91.94 509 CYS A C 1
ATOM 4055 O O . CYS A 1 509 ? 31.751 6.776 -5.093 1.00 91.94 509 CYS A O 1
ATOM 4057 N N . ILE A 1 510 ? 30.573 8.322 -3.970 1.00 92.12 510 ILE A N 1
ATOM 4058 C CA . ILE A 1 510 ? 31.279 8.130 -2.698 1.00 92.12 510 ILE A CA 1
ATOM 4059 C C . ILE A 1 510 ? 30.870 6.818 -2.003 1.00 92.12 510 ILE A C 1
ATOM 4061 O O . ILE A 1 510 ? 31.672 6.215 -1.300 1.00 92.12 510 ILE A O 1
ATOM 4065 N N . GLY A 1 511 ? 29.644 6.344 -2.255 1.00 91.50 511 GLY A N 1
ATOM 4066 C CA . GLY A 1 511 ? 29.067 5.131 -1.668 1.00 91.50 511 GLY A CA 1
ATOM 4067 C C . GLY A 1 511 ? 29.344 3.840 -2.443 1.00 91.50 511 GLY A C 1
ATOM 4068 O O . GLY A 1 511 ? 28.751 2.818 -2.121 1.00 91.50 511 GLY A O 1
ATOM 4069 N N . MET A 1 512 ? 30.221 3.852 -3.454 1.00 92.06 512 MET A N 1
ATOM 4070 C CA . MET A 1 512 ? 30.463 2.697 -4.335 1.00 92.06 512 MET A CA 1
ATOM 4071 C C . MET A 1 512 ? 30.760 1.403 -3.562 1.00 92.06 512 MET A C 1
ATOM 4073 O O . MET A 1 512 ? 30.132 0.377 -3.808 1.00 92.06 512 MET A O 1
ATOM 4077 N N . LYS A 1 513 ? 31.694 1.447 -2.602 1.00 91.12 513 LYS A N 1
ATOM 4078 C CA . LYS A 1 513 ? 32.081 0.256 -1.826 1.00 91.12 513 LYS A CA 1
ATOM 4079 C C . LYS A 1 513 ? 30.960 -0.241 -0.915 1.00 91.12 513 LYS A C 1
ATOM 4081 O O . LYS A 1 513 ? 30.808 -1.446 -0.761 1.00 91.12 513 LYS A O 1
ATOM 4086 N N . PHE A 1 514 ? 30.181 0.681 -0.346 1.00 93.56 514 PHE A N 1
ATOM 4087 C CA . PHE A 1 514 ? 29.010 0.353 0.465 1.00 93.56 514 PHE A CA 1
ATOM 4088 C C . PHE A 1 514 ? 27.989 -0.420 -0.371 1.00 93.56 514 PHE A C 1
ATOM 4090 O O . PHE A 1 514 ? 27.620 -1.529 -0.002 1.00 93.56 514 PHE A O 1
ATOM 4097 N N . ALA A 1 515 ? 27.621 0.123 -1.536 1.00 94.25 515 ALA A N 1
ATOM 4098 C CA . ALA A 1 515 ? 26.644 -0.493 -2.426 1.00 94.25 515 ALA A CA 1
ATOM 4099 C C . ALA A 1 515 ? 27.096 -1.883 -2.896 1.00 94.25 515 ALA A C 1
ATOM 4101 O O . ALA A 1 515 ? 26.336 -2.837 -2.805 1.00 94.25 515 ALA A O 1
ATOM 4102 N N . VAL A 1 516 ? 28.346 -2.042 -3.348 1.00 94.56 516 VAL A N 1
ATOM 4103 C CA . VAL A 1 516 ? 28.835 -3.348 -3.829 1.00 94.56 516 VAL A CA 1
ATOM 4104 C C . VAL A 1 516 ? 28.807 -4.411 -2.724 1.00 94.56 516 VAL A C 1
ATOM 4106 O O . VAL A 1 516 ? 28.368 -5.530 -2.980 1.00 94.56 516 VAL A O 1
ATOM 4109 N N . LEU A 1 517 ? 29.226 -4.079 -1.499 1.00 95.06 517 LEU A N 1
ATOM 4110 C CA . LEU A 1 517 ? 29.192 -5.027 -0.378 1.00 95.06 517 LEU A CA 1
ATOM 4111 C C . LEU A 1 517 ? 27.760 -5.362 0.060 1.00 95.06 517 LEU A C 1
ATOM 4113 O O . LEU A 1 517 ? 27.471 -6.526 0.324 1.00 95.06 517 LEU A O 1
ATOM 4117 N N . GLU A 1 518 ? 26.864 -4.373 0.089 1.00 95.88 518 GLU A N 1
ATOM 4118 C CA . GLU A 1 518 ? 25.436 -4.575 0.363 1.00 95.88 518 GLU A CA 1
ATOM 4119 C C . GLU A 1 518 ? 24.802 -5.530 -0.663 1.00 95.88 518 GLU A C 1
ATOM 4121 O O . GLU A 1 518 ? 24.161 -6.512 -0.284 1.00 95.88 518 GLU A O 1
ATOM 4126 N N . LEU A 1 519 ? 25.037 -5.292 -1.960 1.00 96.94 519 LEU A N 1
ATOM 4127 C CA . LEU A 1 519 ? 24.535 -6.140 -3.044 1.00 96.94 519 LEU A CA 1
ATOM 4128 C C . LEU A 1 519 ? 25.021 -7.584 -2.897 1.00 96.94 519 LEU A C 1
ATOM 4130 O O . LEU A 1 519 ? 24.219 -8.515 -2.976 1.00 96.94 519 LEU A O 1
ATOM 4134 N N . LYS A 1 520 ? 26.324 -7.774 -2.657 1.00 97.00 520 LYS A N 1
ATOM 4135 C CA . LYS A 1 520 ? 26.931 -9.101 -2.501 1.00 97.00 520 LYS A CA 1
ATOM 4136 C C . LYS A 1 520 ? 26.389 -9.846 -1.281 1.00 97.00 520 LYS A C 1
ATOM 4138 O O . LYS A 1 520 ? 26.097 -11.032 -1.401 1.00 97.00 520 LYS A O 1
ATOM 4143 N N . ALA A 1 521 ? 26.224 -9.168 -0.142 1.00 95.88 521 ALA A N 1
ATOM 4144 C CA . ALA A 1 521 ? 25.700 -9.773 1.083 1.00 95.88 521 ALA A CA 1
ATOM 4145 C C . ALA A 1 521 ? 24.246 -10.244 0.921 1.00 95.88 521 ALA A C 1
ATOM 4147 O O . ALA A 1 521 ? 23.914 -11.366 1.297 1.00 95.88 521 ALA A O 1
ATOM 4148 N N . ILE A 1 522 ? 23.391 -9.424 0.300 1.00 96.00 522 ILE A N 1
ATOM 4149 C CA . ILE A 1 522 ? 21.991 -9.797 0.066 1.00 96.00 522 ILE A CA 1
ATOM 4150 C C . ILE A 1 522 ? 21.901 -10.932 -0.962 1.00 96.00 522 ILE A C 1
ATOM 4152 O O . ILE A 1 522 ? 21.217 -11.929 -0.726 1.00 96.00 522 ILE A O 1
ATOM 4156 N N . LEU A 1 523 ? 22.611 -10.831 -2.090 1.00 96.62 523 LEU A N 1
ATOM 4157 C CA . LEU A 1 523 ? 22.566 -11.855 -3.139 1.00 96.62 523 LEU A CA 1
ATOM 4158 C C . LEU A 1 523 ? 23.103 -13.210 -2.667 1.00 96.62 523 LEU A C 1
ATOM 4160 O O . LEU A 1 523 ? 22.505 -14.235 -3.000 1.00 96.62 523 LEU A O 1
ATOM 4164 N N . SER A 1 524 ? 24.189 -13.232 -1.888 1.00 95.31 524 SER A N 1
ATOM 4165 C CA . SER A 1 524 ? 24.787 -14.480 -1.403 1.00 95.31 524 SER A CA 1
ATOM 4166 C C . SER A 1 524 ? 23.823 -15.257 -0.504 1.00 95.31 524 SER A C 1
ATOM 4168 O O . SER A 1 524 ? 23.639 -16.459 -0.698 1.00 95.31 524 SER A O 1
ATOM 4170 N N . VAL A 1 525 ? 23.127 -14.576 0.412 1.00 93.88 525 VAL A N 1
ATOM 4171 C CA . VAL A 1 525 ? 22.125 -15.197 1.291 1.00 93.88 525 VAL A CA 1
ATOM 4172 C C . VAL A 1 525 ? 20.907 -15.667 0.491 1.00 93.88 525 VAL A C 1
ATOM 4174 O O . VAL A 1 525 ? 20.430 -16.789 0.692 1.00 93.88 525 VAL A O 1
ATOM 4177 N N . LEU A 1 526 ? 20.409 -14.851 -0.440 1.00 94.38 526 LEU A N 1
ATOM 4178 C CA . LEU A 1 526 ? 19.203 -15.165 -1.206 1.00 94.38 526 LEU A CA 1
ATOM 4179 C C . LEU A 1 526 ? 19.404 -16.330 -2.193 1.00 94.38 526 LEU A C 1
ATOM 4181 O O . LEU A 1 526 ? 18.627 -17.285 -2.172 1.00 94.38 526 LEU A O 1
ATOM 4185 N N . VAL A 1 527 ? 20.448 -16.298 -3.028 1.00 94.69 527 VAL A N 1
ATOM 4186 C CA . VAL A 1 527 ? 20.699 -17.328 -4.061 1.00 94.69 527 VAL A CA 1
ATOM 4187 C C . VAL A 1 527 ? 21.078 -18.676 -3.448 1.00 94.69 527 VAL A C 1
ATOM 4189 O O . VAL A 1 527 ? 20.711 -19.730 -3.975 1.00 94.69 527 VAL A O 1
ATOM 4192 N N . ARG A 1 528 ? 21.756 -18.655 -2.298 1.00 91.56 528 ARG A N 1
ATOM 4193 C CA . ARG A 1 528 ? 22.046 -19.851 -1.506 1.00 91.56 528 ARG A CA 1
ATOM 4194 C C . ARG A 1 528 ? 20.778 -20.580 -1.061 1.00 91.56 528 ARG A C 1
ATOM 4196 O O . ARG A 1 528 ? 20.692 -21.800 -1.177 1.00 91.56 528 ARG A O 1
ATOM 4203 N N . ASN A 1 529 ? 19.824 -19.839 -0.499 1.00 90.25 529 ASN A N 1
ATOM 4204 C CA . ASN A 1 529 ? 18.673 -20.421 0.195 1.00 90.25 529 ASN A CA 1
ATOM 4205 C C . ASN A 1 529 ? 17.487 -20.705 -0.733 1.00 90.25 529 ASN A C 1
ATOM 4207 O O . ASN A 1 529 ? 16.674 -21.593 -0.446 1.00 90.25 529 ASN A O 1
ATOM 4211 N N . PHE A 1 530 ? 17.391 -19.982 -1.848 1.00 92.31 530 PHE A N 1
ATOM 4212 C CA . PHE A 1 530 ? 16.228 -20.019 -2.718 1.00 92.31 530 PHE A CA 1
ATOM 4213 C C . PHE A 1 530 ? 16.568 -20.300 -4.178 1.00 92.31 530 PHE A C 1
ATOM 4215 O O . PHE A 1 530 ? 17.654 -20.014 -4.684 1.00 92.31 530 PHE A O 1
ATOM 4222 N N . GLU A 1 531 ? 15.575 -20.843 -4.870 1.00 92.38 531 GLU A N 1
ATOM 4223 C CA . GLU A 1 531 ? 15.535 -20.893 -6.322 1.00 92.38 531 GLU A CA 1
ATOM 4224 C C . GLU A 1 531 ? 14.481 -19.921 -6.837 1.00 92.38 531 GLU A C 1
ATOM 4226 O O . GLU A 1 531 ? 13.336 -19.919 -6.367 1.00 92.38 531 GLU A O 1
ATOM 4231 N N . PHE A 1 532 ? 14.890 -19.115 -7.815 1.00 93.81 532 PHE A N 1
ATOM 4232 C CA . PHE A 1 532 ? 14.060 -18.101 -8.453 1.00 93.81 532 PHE A CA 1
ATOM 4233 C C . PHE A 1 532 ? 13.623 -18.586 -9.828 1.00 93.81 532 PHE A C 1
ATOM 4235 O O . PHE A 1 532 ? 14.411 -19.162 -10.577 1.00 93.81 532 PHE A O 1
ATOM 4242 N N . SER A 1 533 ? 12.358 -18.350 -10.153 1.00 91.50 533 SER A N 1
ATOM 4243 C CA . SER A 1 533 ? 11.733 -18.772 -11.407 1.00 91.50 533 SER A CA 1
ATOM 4244 C C . SER A 1 533 ? 10.622 -17.803 -11.798 1.00 91.50 533 SER A C 1
ATOM 4246 O O . SER A 1 533 ? 10.118 -17.062 -10.950 1.00 91.50 533 SER A O 1
ATOM 4248 N N . GLU A 1 534 ? 10.210 -17.817 -13.064 1.00 87.50 534 GLU A N 1
ATOM 4249 C CA . GLU A 1 534 ? 9.102 -16.978 -13.524 1.00 87.50 534 GLU A CA 1
ATOM 4250 C C . GLU A 1 534 ? 7.821 -17.272 -12.724 1.00 87.50 534 GLU A C 1
ATOM 4252 O O . GLU A 1 534 ? 7.487 -18.431 -12.425 1.00 87.50 534 GLU A O 1
ATOM 4257 N N . SER A 1 535 ? 7.114 -16.206 -12.335 1.00 84.44 535 SER A N 1
ATOM 4258 C CA . SER A 1 535 ? 5.796 -16.335 -11.712 1.00 84.44 535 SER A CA 1
ATOM 4259 C C . SER A 1 535 ? 4.795 -16.836 -12.745 1.00 84.44 535 SER A C 1
ATOM 4261 O O . SER A 1 535 ? 4.759 -16.362 -13.879 1.00 84.44 535 SER A O 1
ATOM 4263 N N . LEU A 1 536 ? 3.907 -17.741 -12.324 1.00 76.88 536 LEU A N 1
ATOM 4264 C CA . LEU A 1 536 ? 2.793 -18.190 -13.164 1.00 76.88 536 LEU A CA 1
ATOM 4265 C C . LEU A 1 536 ? 1.880 -17.026 -13.582 1.00 76.88 536 LEU A C 1
ATOM 4267 O O . LEU A 1 536 ? 1.194 -17.120 -14.592 1.00 76.88 536 LEU A O 1
ATOM 4271 N N . SER A 1 537 ? 1.876 -15.933 -12.811 1.00 74.56 537 SER A N 1
ATOM 4272 C CA . SER A 1 537 ? 1.117 -14.723 -13.131 1.00 74.56 537 SER A CA 1
ATOM 4273 C C . SER A 1 537 ? 1.765 -13.836 -14.201 1.00 74.56 537 SER A C 1
ATOM 4275 O O . SER A 1 537 ? 1.092 -12.941 -14.706 1.00 74.56 537 SER A O 1
ATOM 4277 N N . GLU A 1 538 ? 3.028 -14.088 -14.560 1.00 72.62 538 GLU A N 1
ATOM 4278 C CA . GLU A 1 538 ? 3.784 -13.320 -15.561 1.00 72.62 538 GLU A CA 1
ATOM 4279 C C . GLU A 1 538 ? 3.874 -14.014 -16.931 1.00 72.62 538 GLU A C 1
ATOM 4281 O O . GLU A 1 538 ? 4.131 -13.336 -17.920 1.00 72.62 538 GLU A O 1
ATOM 4286 N N . LEU A 1 539 ? 3.605 -15.325 -17.021 1.00 71.56 539 LEU A N 1
ATOM 4287 C CA . LEU A 1 539 ? 3.766 -16.124 -18.253 1.00 71.56 539 LEU A CA 1
ATOM 4288 C C . LEU A 1 539 ? 2.964 -15.603 -19.462 1.00 71.56 539 LEU A C 1
ATOM 4290 O O . LEU A 1 539 ? 3.422 -15.725 -20.594 1.00 71.56 539 LEU A O 1
ATOM 4294 N N . ASP A 1 540 ? 1.784 -15.021 -19.225 1.00 73.31 540 ASP A N 1
ATOM 4295 C CA . ASP A 1 540 ? 0.881 -14.532 -20.281 1.00 73.31 540 ASP A CA 1
ATOM 4296 C C . ASP A 1 540 ? 0.981 -13.011 -20.515 1.00 73.31 540 ASP A C 1
ATOM 4298 O O . ASP A 1 540 ? 0.225 -12.442 -21.310 1.00 73.31 540 ASP A O 1
ATOM 4302 N N . LEU A 1 541 ? 1.869 -12.316 -19.799 1.00 74.88 541 LEU A N 1
ATOM 4303 C CA . LEU A 1 541 ? 1.997 -10.863 -19.871 1.00 74.88 541 LEU A CA 1
ATOM 4304 C C . LEU A 1 541 ? 3.144 -10.460 -20.811 1.00 74.88 541 LEU A C 1
ATOM 4306 O O . LEU A 1 541 ? 4.138 -11.175 -20.930 1.00 74.88 541 LEU A O 1
ATOM 4310 N N . PRO A 1 542 ? 3.049 -9.299 -21.489 1.00 78.38 542 PRO A N 1
ATOM 4311 C CA . PRO A 1 542 ? 4.161 -8.801 -22.289 1.00 78.38 542 PRO A CA 1
ATOM 4312 C C . PRO A 1 542 ? 5.407 -8.582 -21.410 1.00 78.38 542 PRO A C 1
ATOM 4314 O O . PRO A 1 542 ? 5.258 -8.248 -20.225 1.00 78.38 542 PRO A O 1
ATOM 4317 N N . PRO A 1 543 ? 6.625 -8.705 -21.977 1.00 79.75 543 PRO A N 1
ATOM 4318 C CA . PRO A 1 543 ? 7.862 -8.474 -21.242 1.00 79.75 543 PRO A CA 1
ATOM 4319 C C . PRO A 1 543 ? 7.841 -7.130 -20.516 1.00 79.75 543 PRO A C 1
ATOM 4321 O O . PRO A 1 543 ? 7.405 -6.118 -21.070 1.00 79.75 543 PRO A O 1
ATOM 4324 N N . VAL A 1 544 ? 8.303 -7.142 -19.268 1.00 84.44 544 VAL A N 1
ATOM 4325 C CA . VAL A 1 544 ? 8.421 -5.940 -18.439 1.00 84.44 544 VAL A CA 1
ATOM 4326 C C . VAL A 1 544 ? 9.346 -4.943 -19.133 1.00 84.44 544 VAL A C 1
ATOM 4328 O O . VAL A 1 544 ? 10.469 -5.291 -19.506 1.00 84.44 544 VAL A O 1
ATOM 4331 N N . LYS A 1 545 ? 8.870 -3.708 -19.308 1.00 86.44 545 LYS A N 1
ATOM 4332 C CA . LYS A 1 545 ? 9.631 -2.640 -19.962 1.00 86.44 545 LYS A CA 1
ATOM 4333 C C . LYS A 1 545 ? 10.411 -1.836 -18.936 1.00 86.44 545 LYS A C 1
ATOM 4335 O O . LYS A 1 545 ? 10.009 -1.702 -17.780 1.00 86.44 545 LYS A O 1
ATOM 4340 N N . LYS A 1 546 ? 11.523 -1.250 -19.371 1.00 89.94 546 LYS A N 1
ATOM 4341 C CA . LYS A 1 546 ? 12.298 -0.303 -18.556 1.00 89.94 546 LYS A CA 1
ATOM 4342 C C . LYS A 1 546 ? 11.677 1.091 -18.637 1.00 89.94 546 LYS A C 1
ATOM 4344 O O . LYS A 1 546 ? 11.299 1.538 -19.713 1.00 89.94 546 LYS A O 1
ATOM 4349 N N . THR A 1 547 ? 11.621 1.794 -17.512 1.00 85.88 547 THR A N 1
ATOM 4350 C CA . THR A 1 547 ? 11.186 3.197 -17.406 1.00 85.88 547 THR A CA 1
ATOM 4351 C C . THR A 1 547 ? 12.201 3.986 -16.591 1.00 85.88 547 THR A C 1
ATOM 4353 O O . THR A 1 547 ? 12.792 3.453 -15.650 1.00 85.88 547 THR A O 1
ATOM 4356 N N . LEU A 1 548 ? 12.435 5.249 -16.943 1.00 83.19 548 LEU A N 1
ATOM 4357 C CA . LEU A 1 548 ? 13.368 6.110 -16.224 1.00 83.19 548 LEU A CA 1
ATOM 4358 C C . LEU A 1 548 ? 12.585 7.025 -15.273 1.00 83.19 548 LEU A C 1
ATOM 4360 O O . LEU A 1 548 ? 11.713 7.775 -15.688 1.00 83.19 548 LEU A O 1
ATOM 4364 N N . LYS A 1 549 ? 12.868 6.943 -13.969 1.00 78.00 549 LYS A N 1
ATOM 4365 C CA . LYS A 1 549 ? 12.439 7.957 -12.986 1.00 78.00 549 LYS A CA 1
ATOM 4366 C C . LYS A 1 549 ? 13.673 8.756 -12.557 1.00 78.00 549 LYS A C 1
ATOM 4368 O O . LYS A 1 549 ? 14.279 9.444 -13.370 1.00 78.00 549 LYS A O 1
ATOM 4373 N N . ILE A 1 550 ? 14.115 8.602 -11.306 1.00 78.31 550 ILE A N 1
ATOM 4374 C CA . ILE A 1 550 ? 15.508 8.906 -10.918 1.00 78.31 550 ILE A CA 1
ATOM 4375 C C . ILE A 1 550 ? 16.434 7.759 -11.341 1.00 78.31 550 ILE A C 1
ATOM 4377 O O . ILE A 1 550 ? 17.565 7.993 -11.759 1.00 78.31 550 ILE A O 1
ATOM 4381 N N . VAL A 1 551 ? 15.931 6.527 -11.226 1.00 87.62 551 VAL A N 1
ATOM 4382 C CA . VAL A 1 551 ? 16.620 5.287 -11.585 1.00 87.62 551 VAL A CA 1
ATOM 4383 C C . VAL A 1 551 ? 15.794 4.478 -12.588 1.00 87.62 551 VAL A C 1
ATOM 4385 O O . VAL A 1 551 ? 14.595 4.732 -12.744 1.00 87.62 551 VAL A O 1
ATOM 4388 N N . VAL A 1 552 ? 16.424 3.518 -13.268 1.00 89.62 552 VAL A N 1
ATOM 4389 C CA . VAL A 1 552 ? 15.766 2.614 -14.229 1.00 89.62 552 VAL A CA 1
ATOM 4390 C C . VAL A 1 552 ? 14.910 1.580 -13.496 1.00 89.62 552 VAL A C 1
ATOM 4392 O O . VAL A 1 552 ? 15.433 0.624 -12.927 1.00 89.62 552 VAL A O 1
ATOM 4395 N N . LYS A 1 553 ? 13.587 1.746 -13.532 1.00 87.88 553 LYS A N 1
ATOM 4396 C CA . LYS A 1 553 ? 12.610 0.864 -12.876 1.00 87.88 553 LYS A CA 1
ATOM 4397 C C . LYS A 1 553 ? 11.777 0.080 -13.890 1.00 87.88 553 LYS A C 1
ATOM 4399 O O . LYS A 1 553 ? 11.599 0.548 -15.016 1.00 87.88 553 LYS A O 1
ATOM 4404 N N . PRO A 1 554 ? 11.233 -1.084 -13.510 1.00 89.62 554 PRO A N 1
ATOM 4405 C CA . PRO A 1 554 ? 10.238 -1.754 -14.334 1.00 89.62 554 PRO A CA 1
ATOM 4406 C C . PRO A 1 554 ? 8.956 -0.908 -14.439 1.00 89.62 554 PRO A C 1
ATOM 4408 O O . PRO A 1 554 ? 8.589 -0.193 -13.504 1.00 89.62 554 PRO A O 1
ATOM 4411 N N . ASP A 1 555 ? 8.283 -0.973 -15.587 1.00 84.62 555 ASP A N 1
ATOM 4412 C CA . ASP A 1 555 ? 7.036 -0.246 -15.873 1.00 84.62 555 ASP A CA 1
ATOM 4413 C C . ASP A 1 555 ? 5.842 -0.719 -15.027 1.00 84.62 555 ASP A C 1
ATOM 4415 O O . ASP A 1 555 ? 4.860 0.006 -14.848 1.00 84.62 555 ASP A O 1
ATOM 4419 N N . ARG A 1 556 ? 5.943 -1.927 -14.469 1.00 85.75 556 ARG A N 1
ATOM 4420 C CA . ARG A 1 556 ? 4.967 -2.561 -13.578 1.00 85.75 556 ARG A CA 1
ATOM 4421 C C . ARG A 1 556 ? 5.670 -3.398 -12.498 1.00 85.75 556 ARG A C 1
ATOM 4423 O O . ARG A 1 556 ? 6.852 -3.699 -12.656 1.00 85.75 556 ARG A O 1
ATOM 4430 N N . PRO A 1 557 ? 4.978 -3.782 -11.406 1.00 83.88 557 PRO A N 1
ATOM 4431 C CA . PRO A 1 557 ? 5.510 -4.720 -10.419 1.00 83.88 557 PRO A CA 1
ATOM 4432 C C . PRO A 1 557 ? 6.121 -5.958 -11.078 1.00 83.88 557 PRO A C 1
ATOM 4434 O O . PRO A 1 557 ? 5.411 -6.700 -11.753 1.00 83.88 557 PRO A O 1
ATOM 4437 N N . LEU A 1 558 ? 7.428 -6.156 -10.900 1.00 87.94 558 LEU A N 1
ATOM 4438 C CA . LEU A 1 558 ? 8.136 -7.332 -11.394 1.00 87.94 558 LEU A CA 1
ATOM 4439 C C . LEU A 1 558 ? 7.915 -8.471 -10.399 1.00 87.94 558 LEU A C 1
ATOM 4441 O O . LEU A 1 558 ? 8.390 -8.413 -9.263 1.00 87.94 558 LEU A O 1
ATOM 4445 N N . LYS A 1 559 ? 7.154 -9.484 -10.813 1.00 90.69 559 LYS A N 1
ATOM 4446 C CA . LYS A 1 559 ? 6.855 -10.636 -9.965 1.00 90.69 559 LYS A CA 1
ATOM 4447 C C . LYS A 1 559 ? 7.709 -11.833 -10.331 1.00 90.69 559 LYS A C 1
ATOM 4449 O O . LYS A 1 559 ? 7.854 -12.177 -11.498 1.00 90.69 559 LYS A O 1
ATOM 4454 N N . MET A 1 560 ? 8.200 -12.527 -9.316 1.00 91.75 560 MET A N 1
ATOM 4455 C CA . MET A 1 560 ? 8.880 -13.805 -9.496 1.00 91.75 560 MET A CA 1
ATOM 4456 C C . MET A 1 560 ? 8.466 -14.793 -8.426 1.00 91.75 560 MET A C 1
ATOM 4458 O O . MET A 1 560 ? 7.956 -14.426 -7.367 1.00 91.75 560 MET A O 1
ATOM 4462 N N . SER A 1 561 ? 8.678 -16.062 -8.731 1.00 91.38 561 SER A N 1
ATOM 4463 C CA . SER A 1 561 ? 8.316 -17.153 -7.855 1.00 91.38 561 SER A CA 1
ATOM 4464 C C . SER A 1 561 ? 9.542 -17.729 -7.172 1.00 91.38 561 SER A C 1
ATOM 4466 O O . SER A 1 561 ? 10.543 -18.051 -7.820 1.00 91.38 561 SER A O 1
ATOM 4468 N N . VAL A 1 562 ? 9.431 -17.894 -5.861 1.00 92.19 562 VAL A N 1
ATOM 4469 C CA . VAL A 1 562 ? 10.508 -18.313 -4.969 1.00 92.19 562 VAL A CA 1
ATOM 4470 C C . VAL A 1 562 ? 10.139 -19.642 -4.331 1.00 92.19 562 VAL A C 1
ATOM 4472 O O . VAL A 1 562 ? 9.021 -19.822 -3.841 1.00 92.19 562 VAL A O 1
ATOM 4475 N N . ARG A 1 563 ? 11.091 -20.575 -4.309 1.00 89.88 563 ARG A N 1
ATOM 4476 C CA . ARG A 1 563 ? 11.001 -21.826 -3.545 1.00 89.88 563 ARG A CA 1
ATOM 4477 C C . ARG A 1 563 ? 12.276 -22.062 -2.747 1.00 89.88 563 ARG A C 1
ATOM 4479 O O . ARG A 1 563 ? 13.351 -21.637 -3.161 1.00 89.88 563 ARG A O 1
ATOM 4486 N N . GLN A 1 564 ? 12.166 -22.753 -1.616 1.00 86.44 564 GLN A N 1
ATOM 4487 C CA . GLN A 1 564 ? 13.334 -23.108 -0.808 1.00 86.44 564 GLN A CA 1
ATOM 4488 C C . GLN A 1 564 ? 14.143 -24.211 -1.501 1.00 86.44 564 GLN A C 1
ATOM 4490 O O . GLN A 1 564 ? 13.599 -25.266 -1.831 1.00 86.44 564 GLN A O 1
ATOM 4495 N N . TRP A 1 565 ? 15.442 -23.984 -1.698 1.00 75.19 565 TRP A N 1
ATOM 4496 C CA . TRP A 1 565 ? 16.318 -24.939 -2.384 1.00 75.19 565 TRP A CA 1
ATOM 4497 C C . TRP A 1 565 ? 16.668 -26.157 -1.510 1.00 75.19 565 TRP A C 1
ATOM 4499 O O . TRP A 1 565 ? 16.646 -27.290 -1.987 1.00 75.19 565 TRP A O 1
ATOM 4509 N N . LEU A 1 566 ? 16.900 -25.951 -0.206 1.00 59.56 566 LEU A N 1
ATOM 4510 C CA . LEU A 1 566 ? 17.357 -26.983 0.746 1.00 59.56 566 LEU A CA 1
ATOM 4511 C C . LEU A 1 566 ? 16.421 -28.203 0.898 1.00 59.56 566 LEU A C 1
ATOM 4513 O O . LEU A 1 566 ? 16.848 -29.245 1.386 1.00 59.56 566 LEU A O 1
ATOM 4517 N N . LEU A 1 567 ? 15.169 -28.126 0.437 1.00 48.00 567 LEU A N 1
ATOM 4518 C CA . LEU A 1 567 ? 14.223 -29.251 0.446 1.00 48.00 567 LEU A CA 1
ATOM 4519 C C . LEU A 1 567 ? 14.417 -30.245 -0.718 1.00 48.00 567 LEU A C 1
ATOM 4521 O O . LEU A 1 567 ? 13.784 -31.300 -0.714 1.00 48.00 567 LEU A O 1
ATOM 4525 N N . GLN A 1 568 ? 15.298 -29.965 -1.689 1.00 43.50 568 GLN A N 1
ATOM 4526 C CA . GLN A 1 568 ? 15.491 -30.836 -2.857 1.00 43.50 568 GLN A CA 1
ATOM 4527 C C . GLN A 1 568 ? 16.232 -32.155 -2.581 1.00 43.50 568 GLN A C 1
ATOM 4529 O O . GLN A 1 568 ? 16.065 -33.086 -3.367 1.00 43.50 568 GLN A O 1
ATOM 4534 N N . ILE A 1 569 ? 16.970 -32.301 -1.470 1.00 45.22 569 ILE A N 1
ATOM 4535 C CA . ILE A 1 569 ? 17.657 -33.573 -1.148 1.00 45.22 569 ILE A CA 1
ATOM 4536 C C . ILE A 1 569 ? 16.652 -34.684 -0.774 1.00 45.22 569 ILE A C 1
ATOM 4538 O O . ILE A 1 569 ? 16.968 -35.864 -0.879 1.00 45.22 569 ILE A O 1
ATOM 4542 N N . VAL A 1 570 ? 15.407 -34.337 -0.418 1.00 40.09 570 VAL A N 1
ATOM 4543 C CA . VAL A 1 570 ? 14.406 -35.313 0.054 1.00 40.09 570 VAL A CA 1
ATOM 4544 C C . VAL A 1 570 ? 13.298 -35.601 -0.971 1.00 40.09 570 VAL A C 1
ATOM 4546 O O . VAL A 1 570 ? 12.606 -36.606 -0.841 1.00 40.09 570 VAL A O 1
ATOM 4549 N N . THR A 1 571 ? 13.111 -34.784 -2.016 1.00 39.38 571 THR A N 1
ATOM 4550 C CA . THR A 1 571 ? 11.893 -34.883 -2.856 1.00 39.38 571 THR A CA 1
ATOM 4551 C C . THR A 1 571 ? 12.089 -35.083 -4.361 1.00 39.38 571 THR A C 1
ATOM 4553 O O . THR A 1 571 ? 11.095 -35.254 -5.060 1.00 39.38 571 THR A O 1
ATOM 4556 N N . ASN A 1 572 ? 13.313 -35.134 -4.894 1.00 34.97 572 ASN A N 1
ATOM 4557 C CA . ASN A 1 572 ? 13.533 -35.240 -6.349 1.00 34.97 572 ASN A CA 1
ATOM 4558 C C . ASN A 1 572 ? 13.688 -36.689 -6.865 1.00 34.97 572 ASN A C 1
ATOM 4560 O O . ASN A 1 572 ? 14.567 -36.983 -7.668 1.00 34.97 572 ASN A O 1
ATOM 4564 N N . GLY A 1 573 ? 12.807 -37.592 -6.417 1.00 32.56 573 GLY A N 1
ATOM 4565 C CA . GLY A 1 573 ? 12.683 -38.964 -6.933 1.00 32.56 573 GLY A CA 1
ATOM 4566 C C . GLY A 1 573 ? 11.506 -39.193 -7.888 1.00 32.56 573 GLY A C 1
ATOM 4567 O O . GLY A 1 573 ? 11.346 -40.302 -8.391 1.00 32.56 573 GLY A O 1
ATOM 4568 N N . GLN A 1 574 ? 10.651 -38.199 -8.140 1.00 33.56 574 GLN A N 1
ATOM 4569 C CA . GLN A 1 574 ? 9.470 -38.374 -8.990 1.00 33.56 574 GLN A CA 1
ATOM 4570 C C . GLN A 1 574 ? 9.196 -37.103 -9.800 1.00 33.56 574 GLN A C 1
ATOM 4572 O O . GLN A 1 574 ? 9.203 -36.011 -9.249 1.00 33.56 574 GLN A O 1
ATOM 4577 N N . HIS A 1 575 ? 8.934 -37.286 -11.099 1.00 31.52 575 HIS A N 1
ATOM 4578 C CA . HIS A 1 575 ? 8.618 -36.288 -12.140 1.00 31.52 575 HIS A CA 1
ATOM 4579 C C . HIS A 1 575 ? 9.733 -35.940 -13.136 1.00 31.52 575 HIS A C 1
ATOM 4581 O O . HIS A 1 575 ? 9.926 -34.791 -13.521 1.00 31.52 575 HIS A O 1
ATOM 4587 N N . ALA A 1 576 ? 10.378 -36.978 -13.671 1.00 29.38 576 ALA A N 1
ATOM 4588 C CA . ALA A 1 576 ? 10.901 -36.963 -15.033 1.00 29.38 576 ALA A CA 1
ATOM 4589 C C . ALA A 1 576 ? 9.912 -37.692 -15.960 1.00 29.38 576 ALA A C 1
ATOM 4591 O O . ALA A 1 576 ? 10.027 -38.895 -16.159 1.00 29.38 576 ALA A O 1
ATOM 4592 N N . ALA A 1 577 ? 8.913 -36.982 -16.488 1.00 28.78 577 ALA A N 1
ATOM 4593 C CA . ALA A 1 577 ? 8.166 -37.389 -17.681 1.00 28.78 577 ALA A CA 1
ATOM 4594 C C . ALA A 1 577 ? 7.250 -36.243 -18.123 1.00 28.78 577 ALA A C 1
ATOM 4596 O O . ALA A 1 577 ? 6.207 -36.021 -17.517 1.00 28.78 577 ALA A O 1
ATOM 4597 N N . LEU A 1 578 ? 7.642 -35.521 -19.172 1.00 32.06 578 LEU A N 1
ATOM 4598 C CA . LEU A 1 578 ? 6.862 -35.418 -20.412 1.00 32.06 578 LEU A CA 1
ATOM 4599 C C . LEU A 1 578 ? 7.598 -34.490 -21.384 1.00 32.06 578 LEU A C 1
ATOM 4601 O O . LEU A 1 578 ? 7.748 -33.289 -21.175 1.00 32.06 578 LEU A O 1
ATOM 4605 N N . GLN A 1 579 ? 8.131 -35.123 -22.424 1.00 31.47 579 GLN A N 1
ATOM 4606 C CA . GLN A 1 579 ? 8.880 -34.521 -23.515 1.00 31.47 579 GLN A CA 1
ATOM 4607 C C . GLN A 1 579 ? 7.965 -33.822 -24.532 1.00 31.47 579 GLN A C 1
ATOM 4609 O O . GLN A 1 579 ? 6.894 -34.319 -24.857 1.00 31.47 579 GLN A O 1
ATOM 4614 N N . ARG A 1 580 ? 8.512 -32.720 -25.067 1.00 35.44 580 ARG A N 1
ATOM 4615 C CA . ARG A 1 580 ? 8.562 -32.262 -26.474 1.00 35.44 580 ARG A CA 1
ATOM 4616 C C . ARG A 1 580 ? 7.308 -32.398 -27.350 1.00 35.44 580 ARG A C 1
ATOM 4618 O O . ARG A 1 580 ? 6.899 -33.503 -27.685 1.00 35.44 580 ARG A O 1
ATOM 4625 N N . VAL A 1 581 ? 6.880 -31.273 -27.937 1.00 32.72 581 VAL A N 1
ATOM 4626 C CA . VAL A 1 581 ? 6.130 -31.261 -29.208 1.00 32.72 581 VAL A CA 1
ATOM 4627 C C . VAL A 1 581 ? 6.667 -30.183 -30.162 1.00 32.72 581 VAL A C 1
ATOM 4629 O O . VAL A 1 581 ? 6.989 -29.070 -29.754 1.00 32.72 581 VAL A O 1
ATOM 4632 N N . ASN A 1 582 ? 6.776 -30.588 -31.432 1.00 29.69 582 ASN A N 1
ATOM 4633 C CA . ASN A 1 582 ? 7.356 -29.923 -32.601 1.00 29.69 582 ASN A CA 1
ATOM 4634 C C . ASN A 1 582 ? 6.472 -28.818 -33.229 1.00 29.69 582 ASN A C 1
ATOM 4636 O O . ASN A 1 582 ? 5.282 -29.008 -33.468 1.00 29.69 582 ASN A O 1
ATOM 4640 N N . THR A 1 583 ? 7.127 -27.697 -33.535 1.00 37.97 583 THR A N 1
ATOM 4641 C CA . THR A 1 583 ? 7.138 -26.810 -34.731 1.00 37.97 583 THR A CA 1
ATOM 4642 C C . THR A 1 583 ? 5.973 -26.650 -35.739 1.00 37.97 583 THR A C 1
ATOM 4644 O O . THR A 1 583 ? 6.158 -25.901 -36.695 1.00 37.97 583 THR A O 1
ATOM 4647 N N . HIS A 1 584 ? 4.755 -27.171 -35.546 1.00 40.59 584 HIS A N 1
ATOM 4648 C CA . HIS A 1 584 ? 3.604 -26.859 -36.437 1.00 40.59 584 HIS A CA 1
ATOM 4649 C C . HIS A 1 584 ? 2.516 -25.942 -35.826 1.00 40.59 584 HIS A C 1
ATOM 4651 O O . HIS A 1 584 ? 1.484 -25.695 -36.446 1.00 40.59 584 HIS A O 1
ATOM 4657 N N . SER A 1 585 ? 2.729 -25.380 -34.631 1.00 44.22 585 SER A N 1
ATOM 4658 C CA . SER A 1 585 ? 1.686 -24.737 -33.805 1.00 44.22 585 SER A CA 1
ATOM 4659 C C . SER A 1 585 ? 1.515 -23.215 -33.955 1.00 44.22 585 SER A C 1
ATOM 4661 O O . SER A 1 585 ? 0.652 -22.640 -33.294 1.00 44.22 585 SER A O 1
ATOM 4663 N N . VAL A 1 586 ? 2.267 -22.538 -34.830 1.00 48.09 586 VAL A N 1
ATOM 4664 C CA . VAL A 1 586 ? 2.247 -21.058 -34.919 1.00 48.09 586 VAL A CA 1
ATOM 4665 C C . VAL A 1 586 ? 0.917 -20.508 -35.467 1.00 48.09 586 VAL A C 1
ATOM 4667 O O . VAL A 1 586 ? 0.495 -19.425 -35.074 1.00 48.09 586 VAL A O 1
ATOM 4670 N N . LEU A 1 587 ? 0.180 -21.281 -36.275 1.00 40.72 587 LEU A N 1
ATOM 4671 C CA . LEU A 1 587 ? -1.157 -20.893 -36.757 1.00 40.72 587 LEU A CA 1
ATOM 4672 C C . LEU A 1 587 ? -2.305 -21.286 -35.802 1.00 40.72 587 LEU A C 1
ATOM 4674 O O . LEU A 1 587 ? -3.372 -20.685 -35.865 1.00 40.72 587 LEU A O 1
ATOM 4678 N N . ALA A 1 588 ? -2.078 -22.218 -34.866 1.00 45.41 588 ALA A N 1
ATOM 4679 C CA . ALA A 1 588 ? -3.034 -22.578 -33.807 1.00 45.41 588 ALA A CA 1
ATOM 4680 C C . ALA A 1 588 ? -2.873 -21.712 -32.536 1.00 45.41 588 ALA A C 1
ATOM 4682 O O . ALA A 1 588 ? -3.826 -21.518 -31.778 1.00 45.41 588 ALA A O 1
ATOM 4683 N N . ALA A 1 589 ? -1.680 -21.148 -32.311 1.00 47.47 589 ALA A N 1
ATOM 4684 C CA . ALA A 1 589 ? -1.364 -20.313 -31.151 1.00 47.47 589 ALA A CA 1
ATOM 4685 C C . ALA A 1 589 ? -2.175 -19.003 -31.109 1.00 47.47 589 ALA A C 1
ATOM 4687 O O . ALA A 1 589 ? -2.563 -18.559 -30.030 1.00 47.47 589 ALA A O 1
ATOM 4688 N N . ALA A 1 590 ? -2.526 -18.429 -32.265 1.00 46.22 590 ALA A N 1
ATOM 4689 C CA . ALA A 1 590 ? -3.390 -17.247 -32.336 1.00 46.22 590 ALA A CA 1
ATOM 4690 C C . ALA A 1 590 ? -4.847 -17.550 -31.922 1.00 46.22 590 ALA A C 1
ATOM 4692 O O . ALA A 1 590 ? -5.514 -16.707 -31.324 1.00 46.22 590 ALA A O 1
ATOM 4693 N N . SER A 1 591 ? -5.330 -18.775 -32.166 1.00 47.53 591 SER A N 1
ATOM 4694 C CA . SER A 1 591 ? -6.644 -19.244 -31.703 1.00 47.53 591 SER A CA 1
ATOM 4695 C C . SER A 1 591 ? -6.627 -19.584 -30.207 1.00 47.53 591 SER A C 1
ATOM 4697 O O . SER A 1 591 ? -7.622 -19.365 -29.522 1.00 47.53 591 SER A O 1
ATOM 4699 N N . ALA A 1 592 ? -5.499 -20.078 -29.682 1.00 51.97 592 ALA A N 1
ATOM 4700 C CA . ALA A 1 592 ? -5.324 -20.449 -28.275 1.00 51.97 592 ALA A CA 1
ATOM 4701 C C . ALA A 1 592 ? -5.074 -19.248 -27.339 1.00 51.97 592 ALA A C 1
ATOM 4703 O O . ALA A 1 592 ? -5.533 -19.280 -26.202 1.00 51.97 592 ALA A O 1
ATOM 4704 N N . ALA A 1 593 ? -4.440 -18.167 -27.807 1.00 51.62 593 ALA A N 1
ATOM 4705 C CA . ALA A 1 593 ? -4.198 -16.958 -27.006 1.00 51.62 593 ALA A CA 1
ATOM 4706 C C . ALA A 1 593 ? -5.491 -16.214 -26.611 1.00 51.62 593 ALA A C 1
ATOM 4708 O O . ALA A 1 593 ? -5.529 -15.520 -25.599 1.00 51.62 593 ALA A O 1
ATOM 4709 N N . ILE A 1 594 ? -6.574 -16.396 -27.376 1.00 55.94 594 ILE A N 1
ATOM 4710 C CA . ILE A 1 594 ? -7.923 -15.911 -27.032 1.00 55.94 594 ILE A CA 1
ATOM 4711 C C . ILE A 1 594 ? -8.788 -17.076 -26.539 1.00 55.94 594 ILE A C 1
ATOM 4713 O O . ILE A 1 594 ? -9.514 -16.942 -25.555 1.00 55.94 594 ILE A O 1
ATOM 4717 N N . GLY A 1 595 ? -8.679 -18.239 -27.185 1.00 60.94 595 GLY A N 1
ATOM 4718 C CA . GLY A 1 595 ? -9.480 -19.423 -26.906 1.00 60.94 595 GLY A CA 1
ATOM 4719 C C . GLY A 1 595 ? -9.203 -20.054 -25.548 1.00 60.94 595 GLY A C 1
ATOM 4720 O O . GLY A 1 595 ? -10.153 -20.456 -24.901 1.00 60.94 595 GLY A O 1
ATOM 4721 N N . LEU A 1 596 ? -7.960 -20.111 -25.060 1.00 71.88 596 LEU A N 1
ATOM 4722 C CA . LEU A 1 596 ? -7.651 -20.710 -23.757 1.00 71.88 596 LEU A CA 1
ATOM 4723 C C . LEU A 1 596 ? -8.089 -19.814 -22.588 1.00 71.88 596 LEU A C 1
ATOM 4725 O O . LEU A 1 596 ? -8.768 -20.338 -21.709 1.00 71.88 596 LEU A O 1
ATOM 4729 N N . PRO A 1 597 ? -7.834 -18.489 -22.566 1.00 72.56 597 PRO A N 1
ATOM 4730 C CA . PRO A 1 597 ? -8.418 -17.605 -21.557 1.00 72.56 597 PRO A CA 1
ATOM 4731 C C . PRO A 1 597 ? -9.945 -17.571 -21.626 1.00 72.56 597 PRO A C 1
ATOM 4733 O O . PRO A 1 597 ? -10.595 -17.572 -20.584 1.00 72.56 597 PRO A O 1
ATOM 4736 N N . LEU A 1 598 ? -10.533 -17.607 -22.829 1.00 75.75 598 LEU A N 1
ATOM 4737 C CA . LEU A 1 598 ? -11.983 -17.682 -23.012 1.00 75.75 598 LEU A CA 1
ATOM 4738 C C . LEU A 1 598 ? -12.546 -19.028 -22.537 1.00 75.75 598 LEU A C 1
ATOM 4740 O O . LEU A 1 598 ? -13.548 -19.042 -21.835 1.00 75.75 598 LEU A O 1
ATOM 4744 N N . CYS A 1 599 ? -11.887 -20.149 -22.830 1.00 81.12 599 CYS A N 1
ATOM 4745 C CA . CYS A 1 599 ? -12.247 -21.479 -22.340 1.00 81.12 599 CYS A CA 1
ATOM 4746 C C . CYS A 1 599 ? -12.046 -21.594 -20.830 1.00 81.12 599 CYS A C 1
ATOM 4748 O O . CYS A 1 599 ? -12.880 -22.195 -20.171 1.00 81.12 599 CYS A O 1
ATOM 4750 N N . LEU A 1 600 ? -11.001 -20.994 -20.257 1.00 81.56 600 LEU A N 1
ATOM 4751 C CA . LEU A 1 600 ? -10.777 -20.916 -18.811 1.00 81.56 600 LEU A CA 1
ATOM 4752 C C . LEU A 1 600 ? -11.814 -20.017 -18.138 1.00 81.56 600 LEU A C 1
ATOM 4754 O O . LEU A 1 600 ? -12.285 -20.340 -17.049 1.00 81.56 600 LEU A O 1
ATOM 4758 N N . PHE A 1 601 ? -12.207 -18.918 -18.778 1.00 82.38 601 PHE A N 1
ATOM 4759 C CA . PHE A 1 601 ? -13.280 -18.046 -18.320 1.00 82.38 601 PHE A CA 1
ATOM 4760 C C . PHE A 1 601 ? -14.629 -18.769 -18.378 1.00 82.38 601 PHE A C 1
ATOM 4762 O O . PHE A 1 601 ? -15.326 -18.823 -17.367 1.00 82.38 601 PHE A O 1
ATOM 4769 N N . ILE A 1 602 ? -14.969 -19.412 -19.499 1.00 83.12 602 ILE A N 1
ATOM 4770 C CA . ILE A 1 602 ? -16.160 -20.260 -19.664 1.00 83.12 602 ILE A CA 1
ATOM 4771 C C . ILE A 1 602 ? -16.123 -21.417 -18.661 1.00 83.12 602 ILE A C 1
ATOM 4773 O O . ILE A 1 602 ? -17.121 -21.701 -18.005 1.00 83.12 602 ILE A O 1
ATOM 4777 N N . TYR A 1 603 ? -14.971 -22.052 -18.462 1.00 86.31 603 TYR A N 1
ATOM 4778 C CA . TYR A 1 603 ? -14.814 -23.134 -17.503 1.00 86.31 603 TYR A CA 1
ATOM 4779 C C . TYR A 1 603 ? -15.053 -22.637 -16.078 1.00 86.31 603 TYR A C 1
ATOM 4781 O O . TYR A 1 603 ? -15.870 -23.201 -15.361 1.00 86.31 603 TYR A O 1
ATOM 4789 N N . ARG A 1 604 ? -14.409 -21.544 -15.660 1.00 82.94 604 ARG A N 1
ATOM 4790 C CA . ARG A 1 604 ? -14.535 -21.004 -14.298 1.00 82.94 604 ARG A CA 1
ATOM 4791 C C . ARG A 1 604 ? -15.901 -20.384 -14.011 1.00 82.94 604 ARG A C 1
ATOM 4793 O O . ARG A 1 604 ? -16.335 -20.447 -12.865 1.00 82.94 604 ARG A O 1
ATOM 4800 N N . THR A 1 605 ? -16.569 -19.799 -15.006 1.00 81.69 605 THR A N 1
ATOM 4801 C CA . THR A 1 605 ? -17.842 -19.079 -14.817 1.00 81.69 605 THR A CA 1
ATOM 4802 C C . THR A 1 605 ? -19.078 -19.898 -15.188 1.00 81.69 605 THR A C 1
ATOM 4804 O O . THR A 1 605 ? -20.136 -19.674 -14.605 1.00 81.69 605 THR A O 1
ATOM 4807 N N . LEU A 1 606 ? -18.975 -20.867 -16.101 1.00 83.19 606 LEU A N 1
ATOM 4808 C CA . LEU A 1 606 ? -20.105 -21.677 -16.575 1.00 83.19 606 LEU A CA 1
ATOM 4809 C C . LEU A 1 606 ? -19.915 -23.165 -16.259 1.00 83.19 606 LEU A C 1
ATOM 4811 O O . LEU A 1 606 ? -20.758 -23.750 -15.587 1.00 83.19 606 LEU A O 1
ATOM 4815 N N . VAL A 1 607 ? -18.810 -23.792 -16.676 1.00 84.31 607 VAL A N 1
ATOM 4816 C CA . VAL A 1 607 ? -18.681 -25.261 -16.574 1.00 84.31 607 VAL A CA 1
ATOM 4817 C C . VAL A 1 607 ? -18.503 -25.720 -15.125 1.00 84.31 607 VAL A C 1
ATOM 4819 O O . VAL A 1 607 ? -19.306 -26.490 -14.596 1.00 84.31 607 VAL A O 1
ATOM 4822 N N . HIS A 1 608 ? -17.472 -25.217 -14.449 1.00 85.56 608 HIS A N 1
ATOM 4823 C CA . HIS A 1 608 ? -17.137 -25.606 -13.090 1.00 85.56 608 HIS A CA 1
ATOM 4824 C C . HIS A 1 608 ? -18.275 -25.294 -12.106 1.00 85.56 608 HIS A C 1
ATOM 4826 O O . HIS A 1 608 ? -18.687 -26.208 -11.398 1.00 85.56 608 HIS A O 1
ATOM 4832 N N . PRO A 1 609 ? -18.874 -24.085 -12.064 1.00 82.00 609 PRO A N 1
ATOM 4833 C CA . PRO A 1 609 ? -19.924 -23.788 -11.091 1.00 82.00 609 PRO A CA 1
ATOM 4834 C C . PRO A 1 609 ? -21.231 -24.566 -11.286 1.00 82.00 609 PRO A C 1
ATOM 4836 O O . PRO A 1 609 ? -21.993 -24.669 -10.322 1.00 82.00 609 PRO A O 1
ATOM 4839 N N . PHE A 1 610 ? -21.551 -25.038 -12.495 1.00 84.12 610 PHE A N 1
ATOM 4840 C CA . PHE A 1 610 ? -22.826 -25.715 -12.779 1.00 84.12 610 PHE A CA 1
ATOM 4841 C C . PHE A 1 610 ? -22.712 -27.235 -12.815 1.00 84.12 610 PHE A C 1
ATOM 4843 O O . PHE A 1 610 ? -23.631 -27.897 -12.342 1.00 84.12 610 PHE A O 1
ATOM 4850 N N . PHE A 1 611 ? -21.605 -27.776 -13.325 1.00 82.69 611 PHE A N 1
ATOM 4851 C CA . PHE A 1 611 ? -21.498 -29.208 -13.617 1.00 82.69 611 PHE A CA 1
ATOM 4852 C C . PHE A 1 611 ? -20.459 -29.941 -12.763 1.00 82.69 611 PHE A C 1
ATOM 4854 O O . PHE A 1 611 ? -20.624 -31.131 -12.516 1.00 82.69 611 PHE A O 1
ATOM 4861 N N . ILE A 1 612 ? -19.410 -29.257 -12.290 1.00 84.25 612 ILE A N 1
ATOM 4862 C CA . ILE A 1 612 ? -18.285 -29.906 -11.585 1.00 84.25 612 ILE A CA 1
ATOM 4863 C C . ILE A 1 612 ? -18.327 -29.633 -10.083 1.00 84.25 612 ILE A C 1
ATOM 4865 O O . ILE A 1 612 ? -18.081 -30.526 -9.275 1.00 84.25 612 ILE A O 1
ATOM 4869 N N . ASN A 1 613 ? -18.636 -28.395 -9.696 1.00 84.69 613 ASN A N 1
ATOM 4870 C CA . ASN A 1 613 ? -18.622 -27.975 -8.306 1.00 84.69 613 ASN A CA 1
ATOM 4871 C C . ASN A 1 613 ? -19.629 -28.827 -7.512 1.00 84.69 613 ASN A C 1
ATOM 4873 O O . ASN A 1 613 ? -20.813 -28.829 -7.857 1.00 84.69 613 ASN A O 1
ATOM 4877 N N . PRO A 1 614 ? -19.212 -29.523 -6.438 1.00 86.62 614 PRO A N 1
ATOM 4878 C CA . PRO A 1 614 ? -20.106 -30.383 -5.661 1.00 86.62 614 PRO A CA 1
ATOM 4879 C C . PRO A 1 614 ? -21.282 -29.612 -5.044 1.00 86.62 614 PRO A C 1
ATOM 4881 O O . PRO A 1 614 ? -22.342 -30.198 -4.816 1.00 86.62 614 PRO A O 1
ATOM 4884 N N . LEU A 1 615 ? -21.150 -28.291 -4.870 1.00 89.31 615 LEU A N 1
ATOM 4885 C CA . LEU A 1 615 ? -22.236 -27.403 -4.457 1.00 89.31 615 LEU A CA 1
ATOM 4886 C C . LEU A 1 615 ? -23.377 -27.327 -5.480 1.00 89.31 615 LEU A C 1
ATOM 4888 O O . LEU A 1 615 ? -24.452 -26.839 -5.148 1.00 89.31 615 LEU A O 1
ATOM 4892 N N . ALA A 1 616 ? -23.204 -27.824 -6.709 1.00 85.25 616 ALA A N 1
ATOM 4893 C CA . ALA A 1 616 ? -24.292 -27.972 -7.670 1.00 85.25 616 ALA A CA 1
ATOM 4894 C C . ALA A 1 616 ? -25.442 -28.842 -7.123 1.00 85.25 616 ALA A C 1
ATOM 4896 O O . ALA A 1 616 ? -26.594 -28.607 -7.488 1.00 85.25 616 ALA A O 1
ATOM 4897 N N . LYS A 1 617 ? -25.136 -29.776 -6.209 1.00 87.81 617 LYS A N 1
ATOM 4898 C CA . LYS A 1 617 ? -26.105 -30.654 -5.534 1.00 87.81 617 LYS A CA 1
ATOM 4899 C C . LYS A 1 617 ? -26.850 -29.984 -4.377 1.00 87.81 617 LYS A C 1
ATOM 4901 O O . LYS A 1 617 ? -27.841 -30.532 -3.909 1.00 87.81 617 LYS A O 1
ATOM 4906 N N . VAL A 1 618 ? -26.382 -28.827 -3.907 1.00 92.38 618 VAL A N 1
ATOM 4907 C CA . VAL A 1 618 ? -27.071 -28.069 -2.859 1.00 92.38 618 VAL A CA 1
ATOM 4908 C C . VAL A 1 618 ? -28.314 -27.401 -3.474 1.00 92.38 618 VAL A C 1
ATOM 4910 O O . VAL A 1 618 ? -28.172 -26.702 -4.489 1.00 92.38 618 VAL A O 1
ATOM 4913 N N . PRO A 1 619 ? -29.515 -27.588 -2.891 1.00 93.12 619 PRO A N 1
ATOM 4914 C CA . PRO A 1 619 ? -30.746 -26.951 -3.356 1.00 93.12 619 PRO A CA 1
ATOM 4915 C C . PRO A 1 619 ? -30.622 -25.426 -3.411 1.00 93.12 619 PRO A C 1
ATOM 4917 O O . PRO A 1 619 ? -29.986 -24.817 -2.556 1.00 93.12 619 PRO A O 1
ATOM 4920 N N . GLY A 1 620 ? -31.220 -24.772 -4.403 1.00 92.50 620 GLY A N 1
ATOM 4921 C CA . GLY A 1 620 ? -31.222 -23.312 -4.462 1.00 92.50 620 GLY A CA 1
ATOM 4922 C C . GLY A 1 620 ? -31.858 -22.755 -5.730 1.00 92.50 620 GLY A C 1
ATOM 4923 O O . GLY A 1 620 ? -32.062 -23.504 -6.690 1.00 92.50 620 GLY A O 1
ATOM 4924 N N . PRO A 1 621 ? -32.143 -21.443 -5.757 1.00 91.38 621 PRO A N 1
ATOM 4925 C CA . PRO A 1 621 ? -32.829 -20.793 -6.864 1.00 91.38 621 PRO A CA 1
ATOM 4926 C C . PRO A 1 621 ? -32.133 -21.028 -8.213 1.00 91.38 621 PRO A C 1
ATOM 4928 O O . PRO A 1 621 ? -30.898 -20.951 -8.295 1.00 91.38 621 PRO A O 1
ATOM 4931 N N . PRO A 1 622 ? -32.904 -21.297 -9.283 1.00 86.12 622 PRO A N 1
ATOM 4932 C CA . PRO A 1 622 ? -32.348 -21.399 -10.621 1.00 86.12 622 PRO A CA 1
ATOM 4933 C C . PRO A 1 622 ? -31.815 -20.034 -11.066 1.00 86.12 622 PRO A C 1
ATOM 4935 O O . PRO A 1 622 ? -32.320 -18.984 -10.668 1.00 86.12 622 PRO A O 1
ATOM 4938 N N . VAL A 1 623 ? -30.785 -20.047 -11.907 1.00 84.00 623 VAL A N 1
ATOM 4939 C CA . VAL A 1 623 ? -30.273 -18.847 -12.576 1.00 84.00 623 VAL A CA 1
ATOM 4940 C C . VAL A 1 623 ? -30.017 -19.172 -14.032 1.00 84.00 623 VAL A C 1
ATOM 4942 O O . VAL A 1 623 ? -29.632 -20.295 -14.361 1.00 84.00 623 VAL A O 1
ATOM 4945 N N . ASN A 1 624 ? -30.177 -18.172 -14.894 1.00 79.94 624 ASN A N 1
ATOM 4946 C CA . ASN A 1 624 ? -29.653 -18.259 -16.245 1.00 79.94 624 ASN A CA 1
ATOM 4947 C C . ASN A 1 624 ? -28.110 -18.229 -16.165 1.00 79.94 624 ASN A C 1
ATOM 4949 O O . ASN A 1 624 ? -27.566 -17.261 -15.628 1.00 79.94 624 ASN A O 1
ATOM 4953 N N . PRO A 1 625 ? -27.394 -19.249 -16.675 1.00 75.00 625 PRO A N 1
ATOM 4954 C CA . PRO A 1 625 ? -25.934 -19.301 -16.610 1.00 75.00 625 PRO A CA 1
ATOM 4955 C C . PRO A 1 625 ? -25.229 -18.076 -17.213 1.00 75.00 625 PRO A C 1
ATOM 4957 O O . PRO A 1 625 ? -24.146 -17.711 -16.758 1.00 75.00 625 PRO A O 1
ATOM 4960 N N . PHE A 1 626 ? -25.850 -17.404 -18.187 1.00 73.69 626 PHE A N 1
ATOM 4961 C CA . PHE A 1 626 ? -25.235 -16.337 -18.980 1.00 73.69 626 PHE A CA 1
ATOM 4962 C C . PHE A 1 626 ? -25.375 -14.926 -18.394 1.00 73.69 626 PHE A C 1
ATOM 4964 O O . PHE A 1 626 ? -24.812 -13.983 -18.941 1.00 73.69 626 PHE A O 1
ATOM 4971 N N . THR A 1 627 ? -26.101 -14.735 -17.288 1.00 73.75 627 THR A N 1
ATOM 4972 C CA . THR A 1 627 ? -26.342 -13.381 -16.753 1.00 73.75 627 THR A CA 1
ATOM 4973 C C . THR A 1 627 ? -25.176 -12.818 -15.940 1.00 73.75 627 THR A C 1
ATOM 4975 O O . THR A 1 627 ? -25.230 -11.646 -15.581 1.00 73.75 627 THR A O 1
ATOM 4978 N N . PHE A 1 628 ? -24.144 -13.620 -15.624 1.00 79.94 628 PHE A N 1
ATOM 4979 C CA . PHE A 1 628 ? -22.943 -13.302 -14.814 1.00 79.94 628 PHE A CA 1
ATOM 4980 C C . PHE A 1 628 ? -23.185 -12.623 -13.446 1.00 79.94 628 PHE A C 1
ATOM 4982 O O . PHE A 1 628 ? -22.248 -12.440 -12.674 1.00 79.94 628 PHE A O 1
ATOM 4989 N N . LEU A 1 629 ? -24.422 -12.281 -13.100 1.00 81.75 629 LEU A N 1
ATOM 4990 C CA . LEU A 1 629 ? -24.845 -11.668 -11.844 1.00 81.75 629 LEU A CA 1
ATOM 4991 C C . LEU A 1 629 ? -25.523 -12.688 -10.915 1.00 81.75 629 LEU A C 1
ATOM 4993 O O . LEU A 1 629 ? -25.810 -12.369 -9.761 1.00 81.75 629 LEU A O 1
ATOM 4997 N N . GLY A 1 630 ? -25.758 -13.917 -11.388 1.00 86.38 630 GLY A N 1
ATOM 4998 C CA . GLY A 1 630 ? -26.368 -14.987 -10.604 1.00 86.38 630 GLY A CA 1
ATOM 4999 C C . GLY A 1 630 ? -27.732 -14.576 -10.039 1.00 86.38 630 GLY A C 1
ATOM 5000 O O . GLY A 1 630 ? -28.595 -14.091 -10.766 1.00 86.38 630 GLY A O 1
ATOM 5001 N N . ASN A 1 631 ? -27.917 -14.752 -8.730 1.00 88.44 631 ASN A N 1
ATOM 5002 C CA . ASN A 1 631 ? -29.125 -14.377 -7.994 1.00 88.44 631 ASN A CA 1
ATOM 5003 C C . ASN A 1 631 ? -29.130 -12.913 -7.519 1.00 88.44 631 ASN A C 1
ATOM 5005 O O . ASN A 1 631 ? -30.108 -12.489 -6.909 1.00 88.44 631 ASN A O 1
ATOM 5009 N N . LEU A 1 632 ? -28.072 -12.127 -7.769 1.00 85.00 632 LEU A N 1
ATOM 5010 C CA . LEU A 1 632 ? -27.996 -10.744 -7.281 1.00 85.00 632 LEU A CA 1
ATOM 5011 C C . LEU A 1 632 ? -29.165 -9.861 -7.733 1.00 85.00 632 LEU A C 1
ATOM 5013 O O . LEU A 1 632 ? -29.646 -9.114 -6.889 1.00 85.00 632 LEU A O 1
ATOM 5017 N N . PRO A 1 633 ? -29.662 -9.921 -8.985 1.00 85.19 633 PRO A N 1
ATOM 5018 C CA . PRO A 1 633 ? -30.804 -9.102 -9.385 1.00 85.19 633 PRO A CA 1
ATOM 5019 C C . PRO A 1 633 ? -32.063 -9.399 -8.558 1.00 85.19 633 PRO A C 1
ATOM 5021 O O . PRO A 1 633 ? -32.711 -8.465 -8.099 1.00 85.19 633 PRO A O 1
ATOM 5024 N N . ASP A 1 634 ? -32.359 -10.677 -8.292 1.00 87.00 634 ASP A N 1
ATOM 5025 C CA . ASP A 1 634 ? -33.493 -11.082 -7.446 1.00 87.00 634 ASP A CA 1
ATOM 5026 C C . ASP A 1 634 ? -33.300 -10.590 -6.001 1.00 87.00 634 ASP A C 1
ATOM 5028 O O . ASP A 1 634 ? -34.189 -9.957 -5.436 1.00 87.00 634 ASP A O 1
ATOM 5032 N N . ILE A 1 635 ? -32.098 -10.774 -5.442 1.00 87.25 635 ILE A N 1
ATOM 5033 C CA . ILE A 1 635 ? -31.753 -10.329 -4.082 1.00 87.25 635 ILE A CA 1
ATOM 5034 C C . ILE A 1 635 ? -31.839 -8.800 -3.942 1.00 87.25 635 ILE A C 1
ATOM 5036 O O . ILE A 1 635 ? -32.348 -8.315 -2.937 1.00 87.25 635 ILE A O 1
ATOM 5040 N N . LEU A 1 636 ? -31.344 -8.040 -4.924 1.00 83.19 636 LEU A N 1
ATOM 5041 C CA . LEU A 1 636 ? -31.295 -6.572 -4.891 1.00 83.19 636 LEU A CA 1
ATOM 5042 C C . LEU A 1 636 ? -32.627 -5.906 -5.264 1.00 83.19 636 LEU A C 1
ATOM 5044 O O . LEU A 1 636 ? -32.798 -4.719 -4.991 1.00 83.19 636 LEU A O 1
ATOM 5048 N N . SER A 1 637 ? -33.540 -6.638 -5.910 1.00 82.94 637 SER A N 1
ATOM 5049 C CA . SER A 1 637 ? -34.884 -6.147 -6.252 1.00 82.94 637 SER A CA 1
ATOM 5050 C C . SER A 1 637 ? -35.850 -6.138 -5.065 1.00 82.94 637 SER A C 1
ATOM 5052 O O . SER A 1 637 ? -36.877 -5.468 -5.113 1.00 82.94 637 SER A O 1
ATOM 5054 N N . GLN A 1 638 ? -35.516 -6.869 -4.002 1.00 86.62 638 GLN A N 1
ATOM 5055 C CA . GLN A 1 638 ? -36.326 -7.009 -2.798 1.00 86.62 638 GLN A CA 1
ATOM 5056 C C . GLN A 1 638 ? -35.678 -6.258 -1.629 1.00 86.62 638 GLN A C 1
ATOM 5058 O O . GLN A 1 638 ? -34.508 -5.872 -1.678 1.00 86.62 638 GLN A O 1
ATOM 5063 N N . GLU A 1 639 ? -36.430 -6.069 -0.546 1.00 85.19 639 GLU A N 1
ATOM 5064 C CA . GLU A 1 639 ? -35.836 -5.576 0.695 1.00 85.19 639 GLU A CA 1
ATOM 5065 C C . GLU A 1 639 ? -34.741 -6.532 1.211 1.00 85.19 639 GLU A C 1
ATOM 5067 O O . GLU A 1 639 ? -34.826 -7.750 0.989 1.00 85.19 639 GLU A O 1
ATOM 5072 N N . PRO A 1 640 ? -33.721 -6.016 1.929 1.00 85.31 640 PRO A N 1
ATOM 5073 C CA . PRO A 1 640 ? -32.617 -6.827 2.423 1.00 85.31 640 PRO A CA 1
ATOM 5074 C C . PRO A 1 640 ? -33.086 -8.100 3.136 1.00 85.31 640 PRO A C 1
ATOM 5076 O O . PRO A 1 640 ? -33.934 -8.055 4.023 1.00 85.31 640 PRO A O 1
ATOM 5079 N N . LEU A 1 641 ? -32.493 -9.236 2.748 1.00 87.19 641 LEU A N 1
ATOM 5080 C CA . LEU A 1 641 ? -32.672 -10.570 3.345 1.00 87.19 641 LEU A CA 1
ATOM 5081 C C . LEU A 1 641 ? -34.054 -11.226 3.169 1.00 87.19 641 LEU A C 1
ATOM 5083 O O . LEU A 1 641 ? -34.188 -12.416 3.468 1.00 87.19 641 LEU A O 1
ATOM 5087 N N . VAL A 1 642 ? -35.038 -10.545 2.570 1.00 89.50 642 VAL A N 1
ATOM 5088 C CA . VAL A 1 642 ? -36.337 -11.151 2.214 1.00 89.50 642 VAL A CA 1
ATOM 5089 C C . VAL A 1 642 ? -36.150 -12.327 1.253 1.00 89.50 642 VAL A C 1
ATOM 5091 O O . VAL A 1 642 ? -36.703 -13.410 1.472 1.00 89.50 642 VAL A O 1
ATOM 5094 N N . ALA A 1 643 ? -35.289 -12.157 0.245 1.00 90.94 643 ALA A N 1
ATOM 5095 C CA . ALA A 1 643 ? -34.943 -13.217 -0.697 1.00 90.94 643 ALA A CA 1
ATOM 5096 C C . ALA A 1 643 ? -34.349 -14.450 0.008 1.00 90.94 643 ALA A C 1
ATOM 5098 O O . ALA A 1 643 ? -34.665 -15.579 -0.354 1.00 90.94 643 ALA A O 1
ATOM 5099 N N . TYR A 1 644 ? -33.542 -14.262 1.059 1.00 92.69 644 TYR A N 1
ATOM 5100 C CA . TYR A 1 644 ? -32.896 -15.373 1.768 1.00 92.69 644 TYR A CA 1
ATOM 5101 C C . TYR A 1 644 ? -33.923 -16.191 2.550 1.00 92.69 644 TYR A C 1
ATOM 5103 O O . TYR A 1 644 ? -33.921 -17.418 2.464 1.00 92.69 644 TYR A O 1
ATOM 5111 N N . GLY A 1 645 ? -34.852 -15.519 3.240 1.00 91.44 645 GLY A N 1
ATOM 5112 C CA . GLY A 1 645 ? -35.974 -16.183 3.904 1.00 91.44 645 GLY A CA 1
ATOM 5113 C C . GLY A 1 645 ? -36.871 -16.933 2.914 1.00 91.44 645 GLY A C 1
ATOM 5114 O O . GLY A 1 645 ? -37.250 -18.076 3.166 1.00 91.44 645 GLY A O 1
ATOM 5115 N N . LYS A 1 646 ? -37.155 -16.332 1.748 1.00 92.38 646 LYS A N 1
ATOM 5116 C CA . LYS A 1 646 ? -37.875 -16.997 0.649 1.00 92.38 646 LYS A CA 1
ATOM 5117 C C . LYS A 1 646 ? -37.142 -18.254 0.179 1.00 92.38 646 LYS A C 1
ATOM 5119 O O . LYS A 1 646 ? -37.780 -19.289 0.013 1.00 92.38 646 LYS A O 1
ATOM 5124 N N . TYR A 1 647 ? -35.827 -18.191 -0.017 1.00 94.62 647 TYR A N 1
ATOM 5125 C CA . TYR A 1 647 ? -35.069 -19.349 -0.483 1.00 94.62 647 TYR A CA 1
ATOM 5126 C C . TYR A 1 647 ? -35.040 -20.479 0.544 1.00 94.62 647 TYR A C 1
ATOM 5128 O O . TYR A 1 647 ? -35.202 -21.629 0.155 1.00 94.62 647 TYR A O 1
ATOM 5136 N N . VAL A 1 648 ? -34.901 -20.172 1.836 1.00 93.94 648 VAL A N 1
ATOM 5137 C CA . VAL A 1 648 ? -34.939 -21.201 2.888 1.00 93.94 648 VAL A CA 1
ATOM 5138 C C . VAL A 1 648 ? -36.296 -21.905 2.938 1.00 93.94 648 VAL A C 1
ATOM 5140 O O . VAL A 1 648 ? -36.347 -23.124 3.068 1.00 93.94 648 VAL A O 1
ATOM 5143 N N . ARG A 1 649 ? -37.403 -21.170 2.758 1.00 90.88 649 ARG A N 1
ATOM 5144 C CA . ARG A 1 649 ? -38.745 -21.774 2.684 1.00 90.88 649 ARG A CA 1
ATOM 5145 C C . ARG A 1 649 ? -38.930 -22.693 1.475 1.00 90.88 649 ARG A C 1
ATOM 5147 O O . ARG A 1 649 ? -39.609 -23.702 1.591 1.00 90.88 649 ARG A O 1
ATOM 5154 N N . LEU A 1 650 ? -38.354 -22.338 0.325 1.00 92.50 650 LEU A N 1
ATOM 5155 C CA . LEU A 1 650 ? -38.539 -23.086 -0.926 1.00 92.50 650 LEU A CA 1
ATOM 5156 C C . LEU A 1 650 ? -37.579 -24.271 -1.083 1.00 92.50 650 LEU A C 1
ATOM 5158 O O . LEU A 1 650 ? -37.948 -25.274 -1.683 1.00 92.50 650 LEU A O 1
ATOM 5162 N N . TYR A 1 651 ? -36.345 -24.144 -0.593 1.00 94.06 651 TYR A N 1
ATOM 5163 C CA . TYR A 1 651 ? -35.257 -25.087 -0.876 1.00 94.06 651 TYR A CA 1
ATOM 5164 C C . TYR A 1 651 ? -34.730 -25.810 0.371 1.00 94.06 651 TYR A C 1
ATOM 5166 O O . TYR A 1 651 ? -33.861 -26.670 0.251 1.00 94.06 651 TYR A O 1
ATOM 5174 N N . GLY A 1 652 ? -35.257 -25.490 1.554 1.00 92.31 652 GLY A N 1
ATOM 5175 C CA . GLY A 1 652 ? -34.832 -26.071 2.823 1.00 92.31 652 GLY A CA 1
ATOM 5176 C C . GLY A 1 652 ? -33.729 -25.269 3.529 1.00 92.31 652 GLY A C 1
ATOM 5177 O O . GLY A 1 652 ? -33.375 -24.165 3.114 1.00 92.31 652 GLY A O 1
ATOM 5178 N N . PRO A 1 653 ? -33.178 -25.796 4.635 1.00 92.56 653 PRO A N 1
ATOM 5179 C CA . PRO A 1 653 ? -32.325 -25.030 5.544 1.00 92.56 653 PRO A CA 1
ATOM 5180 C C . PRO A 1 653 ? -30.888 -24.809 5.046 1.00 92.56 653 PRO A C 1
ATOM 5182 O O . PRO A 1 653 ? -30.190 -23.966 5.606 1.00 92.56 653 PRO A O 1
ATOM 5185 N N . ILE A 1 654 ? -30.437 -25.523 4.011 1.00 95.38 654 ILE A N 1
ATOM 5186 C CA . ILE A 1 654 ? -29.130 -25.321 3.370 1.00 95.38 654 ILE A CA 1
ATOM 5187 C C . ILE A 1 654 ? -29.369 -24.929 1.916 1.00 95.38 654 ILE A C 1
ATOM 5189 O O . ILE A 1 654 ? -29.859 -25.733 1.126 1.00 95.38 654 ILE A O 1
ATOM 5193 N N . VAL A 1 655 ? -29.025 -23.689 1.564 1.00 96.44 655 VAL A N 1
ATOM 5194 C CA . VAL A 1 655 ? -29.381 -23.104 0.267 1.00 96.44 655 VAL A CA 1
ATOM 5195 C C . VAL A 1 655 ? -28.151 -22.622 -0.484 1.00 96.44 655 VAL A C 1
ATOM 5197 O O . VAL A 1 655 ? -27.352 -21.835 0.017 1.00 96.44 655 VAL A O 1
ATOM 5200 N N . ARG A 1 656 ? -28.045 -23.008 -1.748 1.00 94.75 656 ARG A N 1
ATOM 5201 C CA . ARG A 1 656 ? -27.069 -22.492 -2.701 1.00 94.75 656 ARG A CA 1
ATOM 5202 C C . ARG A 1 656 ? -27.498 -21.133 -3.241 1.00 94.75 656 ARG A C 1
ATOM 5204 O O . ARG A 1 656 ? -28.549 -21.022 -3.861 1.00 94.75 656 ARG A O 1
ATOM 5211 N N . ILE A 1 657 ? -26.633 -20.131 -3.130 1.00 92.75 657 ILE A N 1
ATOM 5212 C CA . ILE A 1 657 ? -26.831 -18.801 -3.719 1.00 92.75 657 ILE A CA 1
ATOM 5213 C C . ILE A 1 657 ? -25.689 -18.512 -4.693 1.00 92.75 657 ILE A C 1
ATOM 5215 O O . ILE A 1 657 ? -24.517 -18.584 -4.326 1.00 92.75 657 ILE A O 1
ATOM 5219 N N . ARG A 1 658 ? -26.014 -18.167 -5.941 1.00 89.94 658 ARG A N 1
ATOM 5220 C CA . ARG A 1 658 ? -25.027 -17.769 -6.954 1.00 89.94 658 ARG A CA 1
ATOM 5221 C C . ARG A 1 658 ? -24.871 -16.252 -6.969 1.00 89.94 658 ARG A C 1
ATOM 5223 O O . ARG A 1 658 ? -25.855 -15.520 -6.992 1.00 89.94 658 ARG A O 1
ATOM 5230 N N . SER A 1 659 ? -23.632 -15.780 -6.954 1.00 84.56 659 SER A N 1
ATOM 5231 C CA . SER A 1 659 ? -23.268 -14.360 -6.945 1.00 84.56 659 SER A CA 1
ATOM 5232 C C . SER A 1 659 ? -22.593 -13.964 -8.268 1.00 84.56 659 SER A C 1
ATOM 5234 O O . SER A 1 659 ? -22.779 -14.639 -9.284 1.00 84.56 659 SER A O 1
ATOM 5236 N N . THR A 1 660 ? -21.826 -12.870 -8.280 1.00 81.75 660 THR A N 1
ATOM 5237 C CA . THR A 1 660 ? -21.089 -12.407 -9.466 1.00 81.75 660 THR A CA 1
ATOM 5238 C C . THR A 1 660 ? -20.206 -13.513 -10.049 1.00 81.75 660 THR A C 1
ATOM 5240 O O . THR A 1 660 ? -19.627 -14.328 -9.322 1.00 81.75 660 THR A O 1
ATOM 5243 N N . PHE A 1 661 ? -20.137 -13.557 -11.379 1.00 83.94 661 PHE A N 1
ATOM 5244 C CA . PHE A 1 661 ? -19.449 -14.572 -12.179 1.00 83.94 661 PHE A CA 1
ATOM 5245 C C . PHE A 1 661 ? -19.828 -16.015 -11.804 1.00 83.94 661 PHE A C 1
ATOM 5247 O O . PHE A 1 661 ? -19.001 -16.920 -11.868 1.00 83.94 661 PHE A O 1
ATOM 5254 N N . ASN A 1 662 ? -21.084 -16.218 -11.382 1.00 84.31 662 ASN A N 1
ATOM 5255 C CA . ASN A 1 662 ? -21.648 -17.494 -10.928 1.00 84.31 662 ASN A CA 1
ATOM 5256 C C . ASN A 1 662 ? -20.901 -18.147 -9.752 1.00 84.31 662 ASN A C 1
ATOM 5258 O O . ASN A 1 662 ? -21.055 -19.351 -9.515 1.00 84.31 662 ASN A O 1
ATOM 5262 N N . SER A 1 663 ? -20.135 -17.361 -8.987 1.00 86.62 663 SER A N 1
ATOM 5263 C CA . SER A 1 663 ? -19.513 -17.821 -7.744 1.00 86.62 663 SER A CA 1
ATOM 5264 C C . SER A 1 663 ? -20.579 -18.331 -6.773 1.00 86.62 663 SER A C 1
ATOM 5266 O O . SER A 1 663 ? -21.638 -17.723 -6.612 1.00 86.62 663 SER A O 1
ATOM 5268 N N . VAL A 1 664 ? -20.326 -19.484 -6.154 1.00 89.50 664 VAL A N 1
ATOM 5269 C CA . VAL A 1 664 ? -21.320 -20.185 -5.335 1.00 89.50 664 VAL A CA 1
ATOM 5270 C C . VAL A 1 664 ? -21.080 -19.896 -3.855 1.00 89.50 664 VAL A C 1
ATOM 5272 O O . VAL A 1 664 ? -19.964 -20.032 -3.360 1.00 89.50 664 VAL A O 1
ATOM 5275 N N . ARG A 1 665 ? -22.140 -19.499 -3.154 1.00 92.50 665 ARG A N 1
ATOM 5276 C CA . ARG A 1 665 ? -22.206 -19.311 -1.701 1.00 92.50 665 ARG A CA 1
ATOM 5277 C C . ARG A 1 665 ? -23.253 -20.260 -1.124 1.00 92.50 665 ARG A C 1
ATOM 5279 O O . ARG A 1 665 ? -24.173 -20.661 -1.838 1.00 92.50 665 ARG A O 1
ATOM 5286 N N . VAL A 1 666 ? -23.142 -20.591 0.157 1.00 95.56 666 VAL A N 1
ATOM 5287 C CA . VAL A 1 666 ? -24.095 -21.473 0.847 1.00 95.56 666 VAL A CA 1
ATOM 5288 C C . VAL A 1 666 ? -24.694 -20.742 2.037 1.00 95.56 666 VAL A C 1
ATOM 5290 O O . VAL A 1 666 ? -23.979 -20.376 2.958 1.00 95.56 666 VAL A O 1
ATOM 5293 N N . LEU A 1 667 ? -26.000 -20.511 2.028 1.00 96.50 667 LEU A N 1
ATOM 5294 C CA . LEU A 1 667 ? -26.750 -20.033 3.182 1.00 96.50 667 LEU A CA 1
ATOM 5295 C C . LEU A 1 667 ? -27.062 -21.214 4.099 1.00 96.50 667 LEU A C 1
ATOM 5297 O O . LEU A 1 667 ? -27.718 -22.166 3.681 1.00 96.50 667 LEU A O 1
ATOM 5301 N N . VAL A 1 668 ? -26.591 -21.127 5.342 1.00 96.12 668 VAL A N 1
ATOM 5302 C CA . VAL A 1 668 ? -26.818 -22.130 6.385 1.00 96.12 668 VAL A CA 1
ATOM 5303 C C . VAL A 1 668 ? -27.833 -21.572 7.372 1.00 96.12 668 VAL A C 1
ATOM 5305 O O . VAL A 1 668 ? -27.554 -20.624 8.106 1.00 96.12 668 VAL A O 1
ATOM 5308 N N . ALA A 1 669 ? -29.020 -22.165 7.367 1.00 93.69 669 ALA A N 1
ATOM 5309 C CA . ALA A 1 669 ? -30.141 -21.834 8.236 1.00 93.69 669 ALA A CA 1
ATOM 5310 C C . ALA A 1 669 ? -30.625 -23.054 9.041 1.00 93.69 669 ALA A C 1
ATOM 5312 O O . ALA A 1 669 ? -31.752 -23.063 9.518 1.00 93.69 669 ALA A O 1
ATOM 5313 N N . SER A 1 670 ? -29.809 -24.097 9.193 1.00 92.56 670 SER A N 1
ATOM 5314 C CA . SER A 1 670 ? -30.070 -25.250 10.068 1.00 92.56 670 SER A CA 1
ATOM 5315 C C . SER A 1 670 ? -29.438 -25.068 11.448 1.00 92.56 670 SER A C 1
ATOM 5317 O O . SER A 1 670 ? -28.367 -24.480 11.588 1.00 92.56 670 SER A O 1
ATOM 5319 N N . SER A 1 671 ? -30.062 -25.618 12.493 1.00 90.19 671 SER A N 1
ATOM 5320 C CA . SER A 1 671 ? -29.488 -25.544 13.843 1.00 90.19 671 SER A CA 1
ATOM 5321 C C . SER A 1 671 ? -28.179 -26.340 13.969 1.00 90.19 671 SER A C 1
ATOM 5323 O O . SER A 1 671 ? -27.199 -25.844 14.532 1.00 90.19 671 SER A O 1
ATOM 5325 N N . SER A 1 672 ? -28.134 -27.547 13.394 1.00 92.00 672 SER A N 1
ATOM 5326 C CA . SER A 1 672 ? -26.941 -28.400 13.335 1.00 92.00 672 SER A CA 1
ATOM 5327 C C . SER A 1 672 ? -25.814 -27.751 12.533 1.00 92.00 672 SER A C 1
ATOM 5329 O O . SER A 1 672 ? -24.694 -27.652 13.033 1.00 92.00 672 SER A O 1
ATOM 5331 N N . GLY A 1 673 ? -26.110 -27.224 11.342 1.00 93.75 673 GLY A N 1
ATOM 5332 C CA . GLY A 1 673 ? -25.127 -26.540 10.507 1.00 93.75 673 GLY A CA 1
ATOM 5333 C C . GLY A 1 673 ? -24.596 -25.256 11.145 1.00 93.75 673 GLY A C 1
ATOM 5334 O O . GLY A 1 673 ? -23.393 -24.999 11.106 1.00 93.75 673 GLY A O 1
ATOM 5335 N N . LEU A 1 674 ? -25.443 -24.474 11.822 1.00 93.50 674 LEU A N 1
ATOM 5336 C CA . LEU A 1 674 ? -24.979 -23.313 12.588 1.00 93.50 674 LEU A CA 1
ATOM 5337 C C . LEU A 1 674 ? -24.095 -23.720 13.771 1.00 93.50 674 LEU A C 1
ATOM 5339 O O . LEU A 1 674 ? -23.064 -23.083 13.993 1.00 93.50 674 LEU A O 1
ATOM 5343 N N . ARG A 1 675 ? -24.448 -24.784 14.509 1.00 93.31 675 ARG A N 1
ATOM 5344 C CA . ARG A 1 675 ? -23.604 -25.330 15.588 1.00 93.31 675 ARG A CA 1
ATOM 5345 C C . ARG A 1 675 ? -22.253 -25.798 15.057 1.00 93.31 675 ARG A C 1
ATOM 5347 O O . ARG A 1 675 ? -21.242 -25.563 15.715 1.00 93.31 675 ARG A O 1
ATOM 5354 N N . HIS A 1 676 ? -22.234 -26.397 13.871 1.00 94.12 676 HIS A N 1
ATOM 5355 C CA . HIS A 1 676 ? -21.015 -26.826 13.194 1.00 94.12 676 HIS A CA 1
ATOM 5356 C C . HIS A 1 676 ? -20.111 -25.637 12.852 1.00 94.12 676 HIS A C 1
ATOM 5358 O O . HIS A 1 676 ? -18.971 -25.574 13.306 1.00 94.12 676 HIS A O 1
ATOM 5364 N N . VAL A 1 677 ? -20.640 -24.648 12.128 1.00 94.25 677 VAL A N 1
ATOM 5365 C CA . VAL A 1 677 ? -19.859 -23.514 11.601 1.00 94.25 677 VAL A CA 1
ATOM 5366 C C . VAL A 1 677 ? -19.451 -22.515 12.688 1.00 94.25 677 VAL A C 1
ATOM 5368 O O . VAL A 1 677 ? -18.341 -21.986 12.660 1.00 94.25 677 VAL A O 1
ATOM 5371 N N . LEU A 1 678 ? -20.338 -22.210 13.640 1.00 91.75 678 LEU A N 1
ATOM 5372 C CA . LEU A 1 678 ? -20.074 -21.214 14.687 1.00 91.75 678 LEU A CA 1
ATOM 5373 C C . LEU A 1 678 ? -19.500 -21.818 15.969 1.00 91.75 678 LEU A C 1
ATOM 5375 O O . LEU A 1 678 ? -18.822 -21.112 16.712 1.00 91.75 678 LEU A O 1
ATOM 5379 N N . GLY A 1 679 ? -19.782 -23.091 16.239 1.00 89.44 679 GLY A N 1
ATOM 5380 C CA . GLY A 1 679 ? -19.379 -23.788 17.455 1.00 89.44 679 GLY A CA 1
ATOM 5381 C C . GLY A 1 679 ? -18.229 -24.756 17.202 1.00 89.44 679 GLY A C 1
ATOM 5382 O O . GLY A 1 679 ? -17.062 -24.361 17.238 1.00 89.44 679 GLY A O 1
ATOM 5383 N N . THR A 1 680 ? -18.568 -26.025 16.970 1.00 88.88 680 THR A N 1
ATOM 5384 C CA . THR A 1 680 ? -17.637 -27.166 17.041 1.00 88.88 680 THR A CA 1
ATOM 5385 C C . THR A 1 680 ? -16.470 -27.059 16.061 1.00 88.88 680 THR A C 1
ATOM 5387 O O . THR A 1 680 ? -15.334 -27.341 16.437 1.00 88.88 680 THR A O 1
ATOM 5390 N N . HIS A 1 681 ? -16.707 -26.556 14.848 1.00 93.06 681 HIS A N 1
ATOM 5391 C CA . HIS A 1 681 ? -15.691 -26.443 13.798 1.00 93.06 681 HIS A CA 1
ATOM 5392 C C . HIS A 1 681 ? -15.323 -24.997 13.466 1.00 93.06 681 HIS A C 1
ATOM 5394 O O . HIS A 1 681 ? -14.731 -24.732 12.427 1.00 93.06 681 HIS A O 1
ATOM 5400 N N . SER A 1 682 ? -15.587 -24.036 14.359 1.00 90.62 682 SER A N 1
ATOM 5401 C CA . SER A 1 682 ? -15.359 -22.604 14.082 1.00 90.62 682 SER A CA 1
ATOM 5402 C C . SER A 1 682 ? -13.922 -22.229 13.668 1.00 90.62 682 SER A C 1
ATOM 5404 O O . SER A 1 682 ? -13.708 -21.183 13.058 1.00 90.62 682 SER A O 1
ATOM 5406 N N . HIS A 1 683 ? -12.934 -23.073 13.985 1.00 89.56 683 HIS A N 1
ATOM 5407 C CA . HIS A 1 683 ? -11.525 -22.897 13.625 1.00 89.56 683 HIS A CA 1
ATOM 5408 C C . HIS A 1 683 ? -11.247 -23.188 12.139 1.00 89.56 683 HIS A C 1
ATOM 5410 O O . HIS A 1 683 ? -10.279 -22.667 11.594 1.00 89.56 683 HIS A O 1
ATOM 5416 N N . MET A 1 684 ? -12.122 -23.949 11.473 1.00 93.25 684 MET A N 1
ATOM 5417 C CA . MET A 1 684 ? -12.081 -24.232 10.032 1.00 93.25 684 MET A CA 1
ATOM 5418 C C . MET A 1 684 ? -12.669 -23.092 9.188 1.00 93.25 684 MET A C 1
ATOM 5420 O O . MET A 1 684 ? -12.693 -23.176 7.961 1.00 93.25 684 MET A O 1
ATOM 5424 N N . TYR A 1 685 ? -13.145 -22.022 9.830 1.00 93.50 685 TYR A N 1
ATOM 5425 C CA . TYR A 1 685 ? -13.892 -20.944 9.198 1.00 93.50 685 TYR A CA 1
ATOM 5426 C C . TYR A 1 685 ? -13.326 -19.570 9.575 1.00 93.50 685 TYR A C 1
ATOM 5428 O O . TYR A 1 685 ? -13.150 -19.248 10.753 1.00 93.50 685 TYR A O 1
ATOM 5436 N N . THR A 1 686 ? -13.097 -18.707 8.584 1.00 91.69 686 THR A N 1
ATOM 5437 C CA . THR A 1 686 ? -12.650 -17.310 8.777 1.00 91.69 686 THR A CA 1
ATOM 5438 C C . THR A 1 686 ? -13.645 -16.315 8.202 1.00 91.69 686 THR A C 1
ATOM 5440 O O . THR A 1 686 ? -14.573 -16.709 7.510 1.00 91.69 686 THR A O 1
ATOM 5443 N N . LYS A 1 687 ? -13.537 -15.017 8.502 1.00 88.31 687 LYS A N 1
ATOM 5444 C CA . LYS A 1 687 ? -14.340 -14.005 7.786 1.00 88.31 687 LYS A CA 1
ATOM 5445 C C . LYS A 1 687 ? -13.915 -13.929 6.307 1.00 88.31 687 LYS A C 1
ATOM 5447 O O . LYS A 1 687 ? -12.819 -14.351 5.946 1.00 88.31 687 LYS A O 1
ATOM 5452 N N . ASP A 1 688 ? -14.791 -13.413 5.444 1.00 81.00 688 ASP A N 1
ATOM 5453 C CA . ASP A 1 688 ? -14.470 -13.158 4.030 1.00 81.00 688 ASP A CA 1
ATOM 5454 C C . ASP A 1 688 ? -13.309 -12.155 3.920 1.00 81.00 688 ASP A C 1
ATOM 5456 O O . ASP A 1 688 ? -13.448 -10.987 4.295 1.00 81.00 688 ASP A O 1
ATOM 5460 N N . SER A 1 689 ? -12.171 -12.612 3.388 1.00 74.38 689 SER A N 1
ATOM 5461 C CA . SER A 1 689 ? -10.924 -11.844 3.334 1.00 74.38 689 SER A CA 1
ATOM 5462 C C . SER A 1 689 ? -11.072 -10.519 2.589 1.00 74.38 689 SER A C 1
ATOM 5464 O O . SER A 1 689 ? -10.430 -9.539 2.964 1.00 74.38 689 SER A O 1
ATOM 5466 N N . LYS A 1 690 ? -11.955 -10.445 1.586 1.00 72.44 690 LYS A N 1
ATOM 5467 C CA . LYS A 1 690 ? -12.162 -9.230 0.785 1.00 72.44 690 LYS A CA 1
ATOM 5468 C C . LYS A 1 690 ? -12.882 -8.143 1.575 1.00 72.44 690 LYS A C 1
ATOM 5470 O O . LYS A 1 690 ? -12.446 -6.996 1.596 1.00 72.44 690 LYS A O 1
ATOM 5475 N N . ILE A 1 691 ? -13.972 -8.511 2.246 1.00 70.81 691 ILE A N 1
ATOM 5476 C CA . ILE A 1 691 ? -14.761 -7.580 3.064 1.00 70.81 691 ILE A CA 1
ATOM 5477 C C . ILE A 1 691 ? -13.946 -7.160 4.290 1.00 70.81 691 ILE A C 1
ATOM 5479 O O . ILE A 1 691 ? -13.886 -5.979 4.628 1.00 70.81 691 ILE A O 1
ATOM 5483 N N . THR A 1 692 ? -13.265 -8.114 4.928 1.00 79.56 692 THR A N 1
ATOM 5484 C CA . THR A 1 692 ? -12.404 -7.844 6.081 1.00 79.56 692 THR A CA 1
ATOM 5485 C C . THR A 1 692 ? -11.250 -6.905 5.732 1.00 79.56 692 THR A C 1
ATOM 5487 O O . THR A 1 692 ? -10.950 -6.016 6.529 1.00 79.56 692 THR A O 1
ATOM 5490 N N . HIS A 1 693 ? -10.655 -7.029 4.540 1.00 77.75 693 HIS A N 1
ATOM 5491 C CA . HIS A 1 693 ? -9.616 -6.112 4.078 1.00 77.75 693 HIS A CA 1
ATOM 5492 C C . HIS A 1 693 ? -10.123 -4.662 3.999 1.00 77.75 693 HIS A C 1
ATOM 5494 O O . HIS A 1 693 ? -9.511 -3.776 4.593 1.00 77.75 693 HIS A O 1
ATOM 5500 N N . GLU A 1 694 ? -11.274 -4.403 3.371 1.00 73.56 694 GLU A N 1
ATOM 5501 C CA . GLU A 1 694 ? -11.811 -3.035 3.273 1.00 73.56 694 GLU A CA 1
ATOM 5502 C C . GLU A 1 694 ? -12.222 -2.455 4.634 1.00 73.56 694 GLU A C 1
ATOM 5504 O O . GLU A 1 694 ? -11.942 -1.288 4.914 1.00 73.56 694 GLU A O 1
ATOM 5509 N N . ILE A 1 695 ? -12.802 -3.268 5.527 1.00 78.12 695 ILE A N 1
ATOM 5510 C CA . ILE A 1 695 ? -13.098 -2.840 6.905 1.00 78.12 695 ILE A CA 1
ATOM 5511 C C . ILE A 1 695 ? -11.796 -2.490 7.649 1.00 78.12 695 ILE A C 1
ATOM 5513 O O . ILE A 1 695 ? -11.741 -1.479 8.353 1.00 78.12 695 ILE A O 1
ATOM 5517 N N . SER A 1 696 ? -10.721 -3.264 7.454 1.00 82.62 696 SER A N 1
ATOM 5518 C CA . SER A 1 696 ? -9.424 -3.020 8.105 1.00 82.62 696 SER A CA 1
ATOM 5519 C C . SER A 1 696 ? -8.743 -1.725 7.661 1.00 82.62 696 SER A C 1
ATOM 5521 O O . SER A 1 696 ? -8.015 -1.126 8.445 1.00 82.62 696 SER A O 1
ATOM 5523 N N . ARG A 1 697 ? -9.035 -1.223 6.455 1.00 77.88 697 ARG A N 1
ATOM 5524 C CA . ARG A 1 697 ? -8.531 0.081 5.985 1.00 77.88 697 ARG A CA 1
ATOM 5525 C C . ARG A 1 697 ? -9.185 1.267 6.690 1.00 77.88 697 ARG A C 1
ATOM 5527 O O . ARG A 1 697 ? -8.638 2.366 6.656 1.00 77.88 697 ARG A O 1
ATOM 5534 N N . VAL A 1 698 ? -10.364 1.061 7.276 1.00 75.75 698 VAL A N 1
ATOM 5535 C CA . VAL A 1 698 ? -11.082 2.081 8.050 1.00 75.75 698 VAL A CA 1
ATOM 5536 C C . VAL A 1 698 ? -10.762 1.946 9.534 1.00 75.75 698 VAL A C 1
ATOM 5538 O O . VAL A 1 698 ? -10.442 2.939 10.176 1.00 75.75 698 VAL A O 1
ATOM 5541 N N . LEU A 1 699 ? -10.830 0.727 10.074 1.00 81.81 699 LEU A N 1
ATOM 5542 C CA . LEU A 1 699 ? -10.748 0.492 11.518 1.00 81.81 699 LEU A CA 1
ATOM 5543 C C . LEU A 1 699 ? -9.354 0.087 12.010 1.00 81.81 699 LEU A C 1
ATOM 5545 O O . LEU A 1 699 ? -9.084 0.193 13.201 1.00 81.81 699 LEU A O 1
ATOM 5549 N N . GLY A 1 700 ? -8.460 -0.360 11.126 1.00 85.12 700 GLY A N 1
ATOM 5550 C CA . GLY A 1 700 ? -7.191 -0.995 11.487 1.00 85.12 700 GLY A CA 1
ATOM 5551 C C . GLY A 1 700 ? -7.326 -2.500 11.764 1.00 85.12 700 GLY A C 1
ATOM 5552 O O . GLY A 1 700 ? -8.375 -3.113 11.535 1.00 85.12 700 GLY A O 1
ATOM 5553 N N . LYS A 1 701 ? -6.243 -3.116 12.255 1.00 88.56 701 LYS A N 1
ATOM 5554 C CA . LYS A 1 701 ? -6.167 -4.544 12.628 1.00 88.56 701 LYS A CA 1
ATOM 5555 C C . LYS A 1 701 ? -6.650 -4.776 14.074 1.00 88.56 701 LYS A C 1
ATOM 5557 O O . LYS A 1 701 ? -5.875 -5.180 14.939 1.00 88.56 701 LYS A O 1
ATOM 5562 N N . GLY A 1 702 ? -7.925 -4.475 14.327 1.00 88.50 702 GLY A N 1
ATOM 5563 C CA . GLY A 1 702 ? -8.593 -4.646 15.625 1.00 88.50 702 GLY A CA 1
ATOM 5564 C C . GLY A 1 702 ? -9.405 -5.942 15.720 1.00 88.50 702 GLY A C 1
ATOM 5565 O O . GLY A 1 702 ? -9.474 -6.705 14.753 1.00 88.50 702 GLY A O 1
ATOM 5566 N N . LEU A 1 703 ? -10.084 -6.176 16.852 1.00 90.81 703 LEU A N 1
ATOM 5567 C CA . LEU A 1 703 ? -10.788 -7.439 17.138 1.00 90.81 703 LEU A CA 1
ATOM 5568 C C . LEU A 1 703 ? -11.804 -7.829 16.044 1.00 90.81 703 LEU A C 1
ATOM 5570 O O . LEU A 1 703 ? -12.010 -9.011 15.759 1.00 90.81 703 LEU A O 1
ATOM 5574 N N . LEU A 1 704 ? -12.421 -6.840 15.389 1.00 88.12 704 LEU A N 1
ATOM 5575 C CA . LEU A 1 704 ? -13.375 -7.066 14.304 1.00 88.12 704 LEU A CA 1
ATOM 5576 C C . LEU A 1 704 ? -12.717 -7.627 13.028 1.00 88.12 704 LEU A C 1
ATOM 5578 O O . LEU A 1 704 ? -13.354 -8.398 12.306 1.00 88.12 704 LEU A O 1
ATOM 5582 N N . THR A 1 705 ? -11.460 -7.280 12.746 1.00 89.19 705 THR A N 1
ATOM 5583 C CA . THR A 1 705 ? -10.791 -7.545 11.459 1.00 89.19 705 THR A CA 1
ATOM 5584 C C . THR A 1 705 ? -9.706 -8.613 11.530 1.00 89.19 705 THR A C 1
ATOM 5586 O O . THR A 1 705 ? -9.418 -9.241 10.514 1.00 89.19 705 THR A O 1
ATOM 5589 N N . VAL A 1 706 ? -9.132 -8.879 12.705 1.00 90.19 706 VAL A N 1
ATOM 5590 C CA . VAL A 1 706 ? -8.162 -9.970 12.871 1.00 90.19 706 VAL A CA 1
ATOM 5591 C C . VAL A 1 706 ? -8.838 -11.345 12.900 1.00 90.19 706 VAL A C 1
ATOM 5593 O O . VAL A 1 706 ? -10.002 -11.497 13.282 1.00 90.19 706 VAL A O 1
ATOM 5596 N N . GLU A 1 707 ? -8.089 -12.371 12.500 1.00 89.31 707 GLU A N 1
ATOM 5597 C CA . GLU A 1 707 ? -8.552 -13.755 12.377 1.00 89.31 707 GLU A CA 1
ATOM 5598 C C . GLU A 1 707 ? -7.595 -14.717 13.097 1.00 89.31 707 GLU A C 1
ATOM 5600 O O . GLU A 1 707 ? -6.451 -14.373 13.400 1.00 89.31 707 GLU A O 1
ATOM 5605 N N . THR A 1 708 ? -8.043 -15.951 13.346 1.00 85.44 708 THR A N 1
ATOM 5606 C CA . THR A 1 708 ? -7.214 -17.055 13.877 1.00 85.44 708 THR A CA 1
ATOM 5607 C C . THR A 1 708 ? -6.505 -16.718 15.207 1.00 85.44 708 THR A C 1
ATOM 5609 O O . THR A 1 708 ? -7.164 -16.300 16.163 1.00 85.44 708 THR A O 1
ATOM 5612 N N . ALA A 1 709 ? -5.182 -16.898 15.293 1.00 87.56 709 ALA A N 1
ATOM 5613 C CA . ALA A 1 709 ? -4.380 -16.656 16.490 1.00 87.56 709 ALA A CA 1
ATOM 5614 C C . ALA A 1 709 ? -4.428 -15.188 16.945 1.00 87.56 709 ALA A C 1
ATOM 5616 O O . ALA A 1 709 ? -4.570 -14.927 18.139 1.00 87.56 709 ALA A O 1
ATOM 5617 N N . GLY A 1 710 ? -4.407 -14.238 16.001 1.00 87.88 710 GLY A N 1
ATOM 5618 C CA . GLY A 1 710 ? -4.498 -12.806 16.302 1.00 87.88 710 GLY A CA 1
ATOM 5619 C C . GLY A 1 710 ? -5.810 -12.442 16.998 1.00 87.88 710 GLY A C 1
ATOM 5620 O O . GLY A 1 710 ? -5.797 -11.758 18.019 1.00 87.88 710 GLY A O 1
ATOM 5621 N N . HIS A 1 711 ? -6.938 -12.980 16.519 1.00 91.44 711 HIS A N 1
ATOM 5622 C CA . HIS A 1 711 ? -8.236 -12.798 17.179 1.00 91.44 711 HIS A CA 1
ATOM 5623 C C . HIS A 1 711 ? -8.256 -13.409 18.582 1.00 91.44 711 HIS A C 1
ATOM 5625 O O . HIS A 1 711 ? -8.722 -12.764 19.516 1.00 91.44 711 HIS A O 1
ATOM 5631 N N . LYS A 1 712 ? -7.744 -14.637 18.753 1.00 89.69 712 LYS A N 1
ATOM 5632 C CA . LYS A 1 712 ? -7.692 -15.298 20.069 1.00 89.69 712 LYS A CA 1
ATOM 5633 C C . LYS A 1 712 ? -6.886 -14.468 21.077 1.00 89.69 712 LYS A C 1
ATOM 5635 O O . LYS A 1 712 ? -7.377 -14.238 22.179 1.00 89.69 712 LYS A O 1
ATOM 5640 N N . ARG A 1 713 ? -5.706 -13.982 20.674 1.00 91.69 713 ARG A N 1
ATOM 5641 C CA . ARG A 1 713 ? -4.830 -13.121 21.485 1.00 91.69 713 ARG A CA 1
ATOM 5642 C C . ARG A 1 713 ? -5.511 -11.805 21.858 1.00 91.69 713 ARG A C 1
ATOM 5644 O O . ARG A 1 713 ? -5.669 -11.509 23.037 1.00 91.69 713 ARG A O 1
ATOM 5651 N N . GLN A 1 714 ? -5.962 -11.040 20.861 1.00 92.62 714 GLN A N 1
ATOM 5652 C CA . GLN A 1 714 ? -6.592 -9.739 21.107 1.00 92.62 714 GLN A CA 1
ATOM 5653 C C . GLN A 1 714 ? -7.863 -9.883 21.955 1.00 92.62 714 GLN A C 1
ATOM 5655 O O . GLN A 1 714 ? -8.087 -9.092 22.865 1.00 92.62 714 GLN A O 1
ATOM 5660 N N . ARG A 1 715 ? -8.675 -10.926 21.728 1.00 91.62 715 ARG A N 1
ATOM 5661 C CA . ARG A 1 715 ? -9.862 -11.190 22.549 1.00 91.62 715 ARG A CA 1
ATOM 5662 C C . ARG A 1 715 ? -9.502 -11.487 24.002 1.00 91.62 715 ARG A C 1
ATOM 5664 O O . ARG A 1 715 ? -10.159 -10.963 24.894 1.00 91.62 715 ARG A O 1
ATOM 5671 N N . ALA A 1 716 ? -8.476 -12.305 24.241 1.00 89.44 716 ALA A N 1
ATOM 5672 C CA . ALA A 1 716 ? -8.008 -12.602 25.592 1.00 89.44 716 ALA A CA 1
ATOM 5673 C C . ALA A 1 716 ? -7.571 -11.325 26.331 1.00 89.44 716 ALA A C 1
ATOM 5675 O O . ALA A 1 716 ? -7.973 -11.135 27.476 1.00 89.44 716 ALA A O 1
ATOM 5676 N N . MET A 1 717 ? -6.860 -10.424 25.645 1.00 89.38 717 MET A N 1
ATOM 5677 C CA . MET A 1 717 ? -6.442 -9.123 26.181 1.00 89.38 717 MET A CA 1
ATOM 5678 C C . MET A 1 717 ? -7.601 -8.170 26.486 1.00 89.38 717 MET A C 1
ATOM 5680 O O . MET A 1 717 ? -7.524 -7.389 27.428 1.00 89.38 717 MET A O 1
ATOM 5684 N N . ILE A 1 718 ? -8.684 -8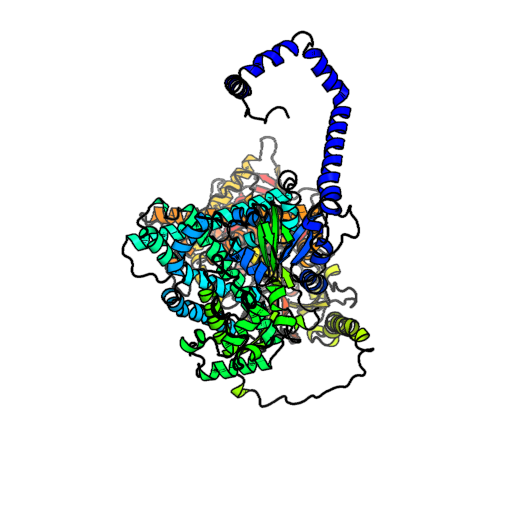.234 25.710 1.00 90.25 718 ILE A N 1
ATOM 5685 C CA . ILE A 1 718 ? -9.845 -7.347 25.864 1.00 90.25 718 ILE A CA 1
ATOM 5686 C C . ILE A 1 718 ? -10.870 -7.906 26.868 1.00 90.25 718 ILE A C 1
ATOM 5688 O O . ILE A 1 718 ? -11.618 -7.145 27.473 1.00 90.25 718 ILE A O 1
ATOM 5692 N N . ASN A 1 719 ? -10.907 -9.220 27.109 1.00 89.44 719 ASN A N 1
ATOM 5693 C CA . ASN A 1 719 ? -11.861 -9.848 28.034 1.00 89.44 719 ASN A CA 1
ATOM 5694 C C . ASN A 1 719 ? -11.946 -9.201 29.437 1.00 89.44 719 ASN A C 1
ATOM 5696 O O . ASN A 1 719 ? -13.066 -9.091 29.942 1.00 89.44 719 ASN A O 1
ATOM 5700 N N . PRO A 1 720 ? -10.847 -8.761 30.092 1.00 85.31 720 PRO A N 1
ATOM 5701 C CA . PRO A 1 720 ? -10.922 -8.093 31.396 1.00 85.31 720 PRO A CA 1
ATOM 5702 C C . PRO A 1 720 ? -11.808 -6.839 31.400 1.00 85.31 720 PRO A C 1
ATOM 5704 O O . PRO A 1 720 ? -12.491 -6.569 32.387 1.00 85.31 720 PRO A O 1
ATOM 5707 N N . VAL A 1 721 ? -11.844 -6.125 30.273 1.00 85.31 721 VAL A N 1
ATOM 5708 C CA . VAL A 1 721 ? -12.593 -4.879 30.066 1.00 85.31 721 VAL A CA 1
ATOM 5709 C C . VAL A 1 721 ? -14.105 -5.127 30.048 1.00 85.31 721 VAL A C 1
ATOM 5711 O O . VAL A 1 721 ? -14.878 -4.311 30.536 1.00 85.31 721 VAL A O 1
ATOM 5714 N N . PHE A 1 722 ? -14.534 -6.295 29.563 1.00 88.88 722 PHE A N 1
ATOM 5715 C CA . PHE A 1 722 ? -15.947 -6.670 29.427 1.00 88.88 722 PHE A CA 1
ATOM 5716 C C . PHE A 1 722 ? -16.435 -7.648 30.509 1.00 88.88 722 PHE A C 1
ATOM 5718 O O . PHE A 1 722 ? -17.426 -8.357 30.322 1.00 88.88 722 PHE A O 1
ATOM 5725 N N . ARG A 1 723 ? -15.763 -7.699 31.668 1.00 87.94 723 ARG A N 1
ATOM 5726 C CA . ARG A 1 723 ? -16.240 -8.468 32.829 1.00 87.94 723 ARG A CA 1
ATOM 5727 C C . ARG A 1 723 ? -17.519 -7.859 33.398 1.00 87.94 723 ARG A C 1
ATOM 5729 O O . ARG A 1 723 ? -17.692 -6.644 33.405 1.00 87.94 723 ARG A O 1
ATOM 5736 N N . VAL A 1 724 ? -18.379 -8.710 33.961 1.00 86.88 724 VAL A N 1
ATOM 5737 C CA . VAL A 1 724 ? -19.673 -8.315 34.551 1.00 86.88 724 VAL A CA 1
ATOM 5738 C C . VAL A 1 724 ? -19.529 -7.147 35.531 1.00 86.88 724 VAL A C 1
ATOM 5740 O O . VAL A 1 724 ? -20.249 -6.163 35.411 1.00 86.88 724 VAL A O 1
ATOM 5743 N N . GLN A 1 725 ? -18.563 -7.223 36.450 1.00 85.50 725 GLN A N 1
ATOM 5744 C CA . GLN A 1 725 ? -18.328 -6.177 37.451 1.00 85.50 725 GLN A CA 1
ATOM 5745 C C . GLN A 1 725 ? -17.912 -4.840 36.825 1.00 85.50 725 GLN A C 1
ATOM 5747 O O . GLN A 1 725 ? -18.358 -3.797 37.288 1.00 85.50 725 GLN A O 1
ATOM 5752 N N . THR A 1 726 ? -17.085 -4.862 35.775 1.00 86.94 726 THR A N 1
ATOM 5753 C CA . THR A 1 726 ? -16.635 -3.653 35.071 1.00 86.94 726 THR A CA 1
ATOM 5754 C C . THR A 1 726 ? -17.796 -3.000 34.333 1.00 86.94 726 THR A C 1
ATOM 5756 O O . THR A 1 726 ? -18.028 -1.810 34.487 1.00 86.94 726 THR A O 1
ATOM 5759 N N . ILE A 1 727 ? -18.580 -3.789 33.592 1.00 90.06 727 ILE A N 1
ATOM 5760 C CA . ILE A 1 727 ? -19.702 -3.277 32.798 1.00 90.06 727 ILE A CA 1
ATOM 5761 C C . ILE A 1 727 ? -20.831 -2.732 33.682 1.00 90.06 727 ILE A C 1
ATOM 5763 O O . ILE A 1 727 ? -21.392 -1.687 33.370 1.00 90.06 727 ILE A O 1
ATOM 5767 N N . ASN A 1 728 ? -21.143 -3.386 34.806 1.00 89.56 728 ASN A N 1
ATOM 5768 C CA . ASN A 1 728 ? -22.189 -2.908 35.715 1.00 89.56 728 ASN A CA 1
ATOM 5769 C C . ASN A 1 728 ? -21.852 -1.527 36.319 1.00 89.56 728 ASN A C 1
ATOM 5771 O O . ASN A 1 728 ? -22.755 -0.733 36.560 1.00 89.56 728 ASN A O 1
ATOM 5775 N N . LYS A 1 729 ? -20.563 -1.204 36.512 1.00 89.12 729 LYS A N 1
ATOM 5776 C CA . LYS A 1 729 ? -20.126 0.118 36.998 1.00 89.12 729 LYS A CA 1
ATOM 5777 C C . LYS A 1 729 ? -20.367 1.254 35.996 1.00 89.12 729 LYS A C 1
ATOM 5779 O O . LYS A 1 729 ? -20.288 2.410 36.388 1.00 89.12 729 LYS A O 1
ATOM 5784 N N . LEU A 1 730 ? -20.674 0.939 34.734 1.00 91.69 730 LEU A N 1
ATOM 5785 C CA . LEU A 1 730 ? -20.906 1.921 33.668 1.00 91.69 730 LEU A CA 1
ATOM 5786 C C . LEU A 1 730 ? -22.373 2.353 33.547 1.00 91.69 730 LEU A C 1
ATOM 5788 O O . LEU A 1 730 ? -22.664 3.279 32.793 1.00 91.69 730 LEU A O 1
ATOM 5792 N N . ILE A 1 731 ? -23.295 1.725 34.289 1.00 92.81 731 ILE A N 1
ATOM 5793 C CA . ILE A 1 731 ? -24.725 2.080 34.282 1.00 92.81 731 ILE A CA 1
ATOM 5794 C C . ILE A 1 731 ? -24.956 3.589 34.507 1.00 92.81 731 ILE A C 1
ATOM 5796 O O . ILE A 1 731 ? -25.731 4.164 33.740 1.00 92.81 731 ILE A O 1
ATOM 5800 N N . PRO A 1 732 ? -24.262 4.272 35.445 1.00 92.31 732 PRO A N 1
ATOM 5801 C CA . PRO A 1 732 ? -24.406 5.719 35.614 1.00 92.31 732 PRO A CA 1
ATOM 5802 C C . PRO A 1 732 ? -24.095 6.525 34.343 1.00 92.31 732 PRO A C 1
ATOM 5804 O O . PRO A 1 732 ? -24.791 7.491 34.048 1.00 92.31 732 PRO A O 1
ATOM 5807 N N . CYS A 1 733 ? -23.118 6.108 33.528 1.00 92.44 733 CYS A N 1
ATOM 5808 C CA . CYS A 1 733 ? -22.815 6.770 32.253 1.00 92.44 733 CYS A CA 1
ATOM 5809 C C . CYS A 1 733 ? -23.967 6.635 31.242 1.00 92.44 733 CYS A C 1
ATOM 5811 O O . CYS A 1 733 ? -24.229 7.556 30.461 1.00 92.44 733 CYS A O 1
ATOM 5813 N N . PHE A 1 734 ? -24.660 5.491 31.250 1.00 94.75 734 PHE A N 1
ATOM 5814 C CA . PHE A 1 734 ? -25.831 5.253 30.400 1.00 94.75 734 PHE A CA 1
ATOM 5815 C C . PHE A 1 734 ? -27.005 6.128 30.842 1.00 94.75 734 PHE A C 1
ATOM 5817 O O . PHE A 1 734 ? -27.652 6.754 30.004 1.00 94.75 734 PHE A O 1
ATOM 5824 N N . ILE A 1 735 ? -27.236 6.210 32.158 1.00 93.69 735 ILE A N 1
ATOM 5825 C CA . ILE A 1 735 ? -28.285 7.040 32.761 1.00 93.69 735 ILE A CA 1
ATOM 5826 C C . ILE A 1 735 ? -28.049 8.509 32.418 1.00 93.69 735 ILE A C 1
ATOM 5828 O O . ILE A 1 735 ? -28.939 9.145 31.858 1.00 93.69 735 ILE A O 1
ATOM 5832 N N . GLN A 1 736 ? -26.835 9.014 32.651 1.00 92.31 736 GLN A N 1
ATOM 5833 C CA . GLN A 1 736 ? -26.458 10.396 32.355 1.00 92.31 736 GLN A CA 1
ATOM 5834 C C . GLN A 1 736 ? -26.761 10.769 30.896 1.00 92.31 736 GLN A C 1
ATOM 5836 O O . GLN A 1 736 ? -27.429 11.764 30.621 1.00 92.31 736 GLN A O 1
ATOM 5841 N N . SER A 1 737 ? -26.341 9.927 29.950 1.00 93.75 737 SER A N 1
ATOM 5842 C CA . SER A 1 737 ? -26.572 10.165 28.518 1.00 93.75 737 SER A CA 1
ATOM 5843 C C . SER A 1 737 ? -28.062 10.110 28.146 1.00 93.75 737 SER A C 1
ATOM 5845 O O . SER A 1 737 ? -28.529 10.872 27.294 1.00 93.75 737 SER A O 1
ATOM 5847 N N . GLY A 1 738 ? -28.833 9.239 28.803 1.00 93.69 738 GLY A N 1
ATOM 5848 C CA . GLY A 1 738 ? -30.285 9.169 28.650 1.00 93.69 738 GLY A CA 1
ATOM 5849 C C . GLY A 1 738 ? -31.004 10.405 29.198 1.00 93.69 738 GLY A C 1
ATOM 5850 O O . GLY A 1 738 ? -31.906 10.923 28.541 1.00 93.69 738 GLY A O 1
ATOM 5851 N N . ILE A 1 739 ? -30.583 10.920 30.357 1.00 92.81 739 ILE A N 1
ATOM 5852 C CA . ILE A 1 739 ? -31.132 12.143 30.964 1.00 92.81 739 ILE A CA 1
ATOM 5853 C C . ILE A 1 739 ? -30.848 13.358 30.084 1.00 92.81 739 ILE A C 1
ATOM 5855 O O . ILE A 1 739 ? -31.744 14.166 29.858 1.00 92.81 739 ILE A O 1
ATOM 5859 N N . GLU A 1 740 ? -29.638 13.480 29.544 1.00 92.38 740 GLU A N 1
ATOM 5860 C CA . GLU A 1 740 ? -29.292 14.565 28.622 1.00 92.38 740 GLU A CA 1
ATOM 5861 C C . GLU A 1 740 ? -30.110 14.506 27.333 1.00 92.38 740 GLU A C 1
ATOM 5863 O O . GLU A 1 740 ? -30.586 15.535 26.861 1.00 92.38 740 GLU A O 1
ATOM 5868 N N . THR A 1 741 ? -30.333 13.304 26.797 1.00 93.06 741 THR A N 1
ATOM 5869 C CA . THR A 1 741 ? -31.203 13.102 25.628 1.00 93.06 741 THR A CA 1
ATOM 5870 C C . THR A 1 741 ? -32.636 13.507 25.940 1.00 93.06 741 THR A C 1
ATOM 5872 O O . THR A 1 741 ? -33.245 14.265 25.189 1.00 93.06 741 THR A O 1
ATOM 5875 N N . LYS A 1 742 ? -33.160 13.070 27.090 1.00 92.31 742 LYS A N 1
ATOM 5876 C CA . LYS A 1 742 ? -34.471 13.491 27.584 1.00 92.31 742 LYS A CA 1
ATOM 5877 C C . LYS A 1 742 ? -34.551 15.016 27.694 1.00 92.31 742 LYS A C 1
ATOM 5879 O O . LYS A 1 742 ? -35.491 15.601 27.168 1.00 92.31 742 LYS A O 1
ATOM 5884 N N . ALA A 1 743 ? -33.584 15.659 28.344 1.00 90.81 743 ALA A N 1
ATOM 5885 C CA . ALA A 1 743 ? -33.565 17.108 28.529 1.00 90.81 743 ALA A CA 1
ATOM 5886 C C . ALA A 1 743 ? -33.490 17.852 27.185 1.00 90.81 743 ALA A C 1
ATOM 5888 O O . ALA A 1 743 ? -34.210 18.827 26.974 1.00 90.81 743 ALA A O 1
ATOM 5889 N N . ALA A 1 744 ? -32.669 17.364 26.252 1.00 89.81 744 ALA A N 1
ATOM 5890 C CA . ALA A 1 744 ? -32.551 17.919 24.910 1.00 89.81 744 ALA A CA 1
ATOM 5891 C C . ALA A 1 744 ? -33.853 17.792 24.112 1.00 89.81 744 ALA A C 1
ATOM 5893 O O . ALA A 1 744 ? -34.220 18.724 23.409 1.00 89.81 744 ALA A O 1
ATOM 5894 N N . TRP A 1 745 ? -34.586 16.685 24.240 1.00 91.31 745 TRP A N 1
ATOM 5895 C CA . TRP A 1 745 ? -35.886 16.539 23.582 1.00 91.31 745 TRP A CA 1
ATOM 5896 C C . TRP A 1 745 ? -36.967 17.388 24.253 1.00 91.31 745 TRP A C 1
ATOM 5898 O O . TRP A 1 745 ? -37.796 17.965 23.557 1.00 91.31 745 TRP A O 1
ATOM 5908 N N . GLN A 1 746 ? -36.938 17.527 25.582 1.00 88.69 746 GLN A N 1
ATOM 5909 C CA . GLN A 1 746 ? -37.876 18.378 26.321 1.00 88.69 746 GLN A CA 1
ATOM 5910 C C . GLN A 1 746 ? -37.777 19.854 25.914 1.00 88.69 746 GLN A C 1
ATOM 5912 O O . GLN A 1 746 ? -38.799 20.531 25.843 1.00 88.69 746 GLN A O 1
ATOM 5917 N N . THR A 1 747 ? -36.582 20.353 25.578 1.00 88.06 747 THR A N 1
ATOM 5918 C CA . THR A 1 747 ? -36.405 21.752 25.137 1.00 88.06 747 THR A CA 1
ATOM 5919 C C . THR A 1 747 ? -37.022 22.043 23.766 1.00 88.06 747 THR A C 1
ATOM 5921 O O . THR A 1 747 ? -37.225 23.207 23.425 1.00 88.06 747 THR A O 1
ATOM 5924 N N . LEU A 1 748 ? -37.349 21.006 22.985 1.00 86.38 748 LEU A N 1
ATOM 5925 C CA . LEU A 1 748 ? -38.001 21.140 21.681 1.00 86.38 748 LEU A CA 1
ATOM 5926 C C . LEU A 1 748 ? -39.520 21.335 21.797 1.00 86.38 748 LEU A C 1
ATOM 5928 O O . LEU A 1 748 ? -40.151 21.780 20.836 1.00 86.38 748 LEU A O 1
ATOM 5932 N N . PHE A 1 749 ? -40.116 21.032 22.953 1.00 85.94 749 PHE A N 1
ATOM 5933 C CA . PHE A 1 749 ? -41.527 21.304 23.211 1.00 85.94 749 PHE A CA 1
ATOM 5934 C C . PHE A 1 749 ? -41.721 22.781 23.576 1.00 85.94 749 PHE A C 1
ATOM 5936 O O . PHE A 1 749 ? -40.983 23.358 24.372 1.00 85.94 749 PHE A O 1
ATOM 5943 N N . THR A 1 750 ? -42.748 23.407 23.004 1.00 76.31 750 THR A N 1
ATOM 5944 C CA . THR A 1 750 ? -43.159 24.781 23.338 1.00 76.31 750 THR A CA 1
ATOM 5945 C C . THR A 1 750 ? -44.570 24.771 23.913 1.00 76.31 750 THR A C 1
ATOM 5947 O O . THR A 1 750 ? -45.317 23.817 23.703 1.00 76.31 750 THR A O 1
ATOM 5950 N N . THR A 1 751 ? -44.998 25.846 24.584 1.00 64.56 751 THR A N 1
ATOM 5951 C CA . THR A 1 751 ? -46.347 25.947 25.185 1.00 64.56 751 THR A CA 1
ATOM 5952 C C . THR A 1 751 ? -47.486 25.689 24.181 1.00 64.56 751 THR A C 1
ATOM 5954 O O . THR A 1 751 ? -48.575 25.283 24.577 1.00 64.56 751 THR A O 1
ATOM 5957 N N . ALA A 1 752 ? -47.238 25.892 22.881 1.00 61.16 752 ALA A N 1
ATOM 5958 C CA . ALA A 1 752 ? -48.190 25.645 21.797 1.00 61.16 752 ALA A CA 1
ATOM 5959 C C . ALA A 1 752 ? -48.086 24.241 21.160 1.00 61.16 752 ALA A C 1
ATOM 5961 O O . ALA A 1 752 ? -49.014 23.825 20.470 1.00 61.16 752 ALA A O 1
ATOM 5962 N N . THR A 1 753 ? -46.993 23.497 21.379 1.00 72.00 753 THR A N 1
ATOM 5963 C CA . THR A 1 753 ? -46.669 22.272 20.623 1.00 72.00 753 THR A CA 1
ATOM 5964 C C . THR A 1 753 ? -46.546 21.076 21.567 1.00 72.00 753 THR A C 1
ATOM 5966 O O . THR A 1 753 ? -45.498 20.857 22.165 1.00 72.00 753 THR A O 1
ATOM 5969 N N . LYS A 1 754 ? -47.625 20.290 21.704 1.00 79.75 754 LYS A N 1
ATOM 5970 C CA . LYS A 1 754 ? -47.671 19.088 22.570 1.00 79.75 754 LYS A CA 1
ATOM 5971 C C . LYS A 1 754 ? -47.044 17.834 21.945 1.00 79.75 754 LYS A C 1
ATOM 5973 O O . LYS A 1 754 ? -46.803 16.854 22.642 1.00 79.75 754 LYS A O 1
ATOM 5978 N N . THR A 1 755 ? -46.795 17.855 20.639 1.00 88.94 755 THR A N 1
ATOM 5979 C CA . THR A 1 755 ? -46.230 16.733 19.882 1.00 88.94 755 THR A CA 1
ATOM 5980 C C . THR A 1 755 ? -45.252 17.273 18.852 1.00 88.94 755 THR A C 1
ATOM 5982 O O . THR A 1 755 ? -45.603 18.171 18.089 1.00 88.94 755 THR A O 1
ATOM 5985 N N . ILE A 1 756 ? -44.043 16.723 18.820 1.00 92.25 756 ILE A N 1
ATOM 5986 C CA . ILE A 1 756 ? -42.975 17.097 17.888 1.00 92.25 756 ILE A CA 1
ATOM 5987 C C . ILE A 1 756 ? -42.656 15.930 16.953 1.00 92.25 756 ILE A C 1
ATOM 5989 O O . ILE A 1 756 ? -42.866 14.773 17.305 1.00 92.25 756 ILE A O 1
ATOM 5993 N N . GLN A 1 757 ? -42.139 16.218 15.761 1.00 93.12 757 GLN A N 1
ATOM 5994 C CA . GLN A 1 757 ? -41.624 15.193 14.851 1.00 93.12 757 GLN A CA 1
ATOM 5995 C C . GLN A 1 757 ? -40.107 15.117 14.984 1.00 93.12 757 GLN A C 1
ATOM 5997 O O . GLN A 1 757 ? -39.426 16.121 14.777 1.00 93.12 757 GLN A O 1
ATOM 6002 N N . LEU A 1 758 ? -39.582 13.938 15.316 1.00 92.62 758 LEU A N 1
ATOM 6003 C CA . LEU A 1 758 ? -38.146 13.715 15.492 1.00 92.62 758 LEU A CA 1
ATOM 6004 C C . LEU A 1 758 ? -37.640 12.595 14.591 1.00 92.62 758 LEU A C 1
ATOM 6006 O O . LEU A 1 758 ? -38.276 11.546 14.480 1.00 92.62 758 LEU A O 1
ATOM 6010 N N . ASP A 1 759 ? -36.472 12.813 13.975 1.00 93.06 759 ASP A N 1
ATOM 6011 C CA . ASP A 1 759 ? -35.694 11.746 13.337 1.00 93.06 759 ASP A CA 1
ATOM 6012 C C . ASP A 1 759 ? -35.015 10.926 14.437 1.00 93.06 759 ASP A C 1
ATOM 6014 O O . ASP A 1 759 ? -33.895 11.199 14.877 1.00 93.06 759 ASP A O 1
ATOM 6018 N N . ILE A 1 760 ? -35.732 9.906 14.892 1.00 94.38 760 ILE A N 1
ATOM 6019 C CA . ILE A 1 760 ? -35.324 9.011 15.969 1.00 94.38 760 ILE A CA 1
ATOM 6020 C C . ILE A 1 760 ? -34.015 8.294 15.631 1.00 94.38 760 ILE A C 1
ATOM 6022 O O . ILE A 1 760 ? -33.216 8.026 16.527 1.00 94.38 760 ILE A O 1
ATOM 6026 N N . SER A 1 761 ? -33.752 8.030 14.345 1.00 91.81 761 SER A N 1
ATOM 6027 C CA . SER A 1 761 ? -32.497 7.397 13.925 1.00 91.81 761 SER A CA 1
ATOM 6028 C C . SER A 1 761 ? -31.296 8.300 14.196 1.00 91.81 761 SER A C 1
ATOM 6030 O O . SER A 1 761 ? -30.279 7.838 14.712 1.00 91.81 761 SER A O 1
ATOM 6032 N N . ALA A 1 762 ? -31.408 9.587 13.860 1.00 89.56 762 ALA A N 1
ATOM 6033 C CA . ALA A 1 762 ? -30.337 10.552 14.080 1.00 89.56 762 ALA A CA 1
ATOM 6034 C C . ALA A 1 762 ? -30.112 10.834 15.572 1.00 89.56 762 ALA A C 1
ATOM 6036 O O . ALA A 1 762 ? -28.966 10.897 16.017 1.00 89.56 762 ALA A O 1
ATOM 6037 N N . GLU A 1 763 ? -31.187 10.978 16.345 1.00 91.94 763 GLU A N 1
ATOM 6038 C CA . GLU A 1 763 ? -31.102 11.311 17.768 1.00 91.94 763 GLU A CA 1
ATOM 6039 C C . GLU A 1 763 ? -30.504 10.169 18.598 1.00 91.94 763 GLU A C 1
ATOM 6041 O O . GLU A 1 763 ? -29.535 10.380 19.323 1.00 91.94 763 GLU A O 1
ATOM 6046 N N . LEU A 1 764 ? -30.984 8.934 18.421 1.00 94.25 764 LEU A N 1
ATOM 6047 C CA . LEU A 1 764 ? -30.454 7.780 19.158 1.00 94.25 764 LEU A CA 1
ATOM 6048 C C . LEU A 1 764 ? -29.012 7.439 18.773 1.00 94.25 764 LEU A C 1
ATOM 6050 O O . LEU A 1 764 ? -28.249 6.930 19.597 1.00 94.25 764 LEU A O 1
ATOM 6054 N N . SER A 1 765 ? -28.622 7.735 17.532 1.00 90.44 765 SER A N 1
ATOM 6055 C CA . SER A 1 765 ? -27.225 7.678 17.114 1.00 90.44 765 SER A CA 1
ATOM 6056 C C . SER A 1 765 ? -26.393 8.680 17.931 1.00 90.44 765 SER A C 1
ATOM 6058 O O . SER A 1 765 ? -25.462 8.282 18.619 1.00 90.44 765 SER A O 1
ATOM 6060 N N . LYS A 1 766 ? -26.769 9.963 18.006 1.00 90.69 766 LYS A N 1
ATOM 6061 C CA . LYS A 1 766 ? -26.041 10.934 18.854 1.00 90.69 766 LYS A CA 1
ATOM 6062 C C . LYS A 1 766 ? -25.945 10.482 20.319 1.00 90.69 766 LYS A C 1
ATOM 6064 O O . LYS A 1 766 ? -24.855 10.517 20.882 1.00 90.69 766 LYS A O 1
ATOM 6069 N N . THR A 1 767 ? -27.040 9.992 20.904 1.00 93.88 767 THR A N 1
ATOM 6070 C CA . THR A 1 767 ? -27.073 9.514 22.297 1.00 93.88 767 THR A CA 1
ATOM 6071 C C . THR A 1 767 ? -26.093 8.372 22.546 1.00 93.88 767 THR A C 1
ATOM 6073 O O . THR A 1 767 ? -25.298 8.423 23.481 1.00 93.88 767 THR A O 1
ATOM 6076 N N . THR A 1 768 ? -26.113 7.342 21.701 1.00 93.75 768 THR A N 1
ATOM 6077 C CA . THR A 1 768 ? -25.224 6.177 21.855 1.00 93.75 768 THR A CA 1
ATOM 6078 C C . THR A 1 768 ? -23.758 6.525 21.553 1.00 93.75 768 THR A C 1
ATOM 6080 O O . THR A 1 768 ? -22.844 5.863 22.043 1.00 93.75 768 THR A O 1
ATOM 6083 N N . LEU A 1 769 ? -23.502 7.612 20.806 1.00 91.06 769 LEU A N 1
ATOM 6084 C CA . LEU A 1 769 ? -22.153 8.125 20.559 1.00 91.06 769 LEU A CA 1
ATOM 6085 C C . LEU A 1 769 ? -21.591 8.755 21.835 1.00 91.06 769 LEU A C 1
ATOM 6087 O O . LEU A 1 769 ? -20.442 8.496 22.188 1.00 91.06 769 LEU A O 1
ATOM 6091 N N . ASP A 1 770 ? -22.412 9.529 22.545 1.00 91.38 770 ASP A N 1
ATOM 6092 C CA . ASP A 1 770 ? -22.059 10.096 23.848 1.00 91.38 770 ASP A CA 1
ATOM 6093 C C . ASP A 1 770 ? -21.877 8.997 24.910 1.00 91.38 770 ASP A C 1
ATOM 6095 O O . ASP A 1 770 ? -20.907 9.041 25.672 1.00 91.38 770 ASP A O 1
ATOM 6099 N N . VAL A 1 771 ? -22.712 7.946 24.898 1.00 93.81 771 VAL A N 1
ATOM 6100 C CA . VAL A 1 771 ? -22.543 6.778 25.782 1.00 93.81 771 VAL A CA 1
ATOM 6101 C C . VAL A 1 771 ? -21.180 6.115 25.585 1.00 93.81 771 VAL A C 1
ATOM 6103 O O . VAL A 1 771 ? -20.443 5.941 26.559 1.00 93.81 771 VAL A O 1
ATOM 6106 N N . ILE A 1 772 ? -20.816 5.742 24.350 1.00 92.50 772 ILE A N 1
ATOM 6107 C CA . ILE A 1 772 ? -19.523 5.085 24.107 1.00 92.50 772 ILE A CA 1
ATOM 6108 C C . ILE A 1 772 ? -18.346 6.040 24.350 1.00 92.50 772 ILE A C 1
ATOM 6110 O O . ILE A 1 772 ? -17.279 5.591 24.762 1.00 92.50 772 ILE A O 1
ATOM 6114 N N . GLY A 1 773 ? -18.543 7.350 24.174 1.00 89.69 773 GLY A N 1
ATOM 6115 C CA . GLY A 1 773 ? -17.604 8.382 24.610 1.00 89.69 773 GLY A CA 1
ATOM 6116 C C . GLY A 1 773 ? -17.292 8.283 26.097 1.00 89.69 773 GLY A C 1
ATOM 6117 O O . GLY A 1 773 ? -16.142 8.051 26.472 1.00 89.69 773 GLY A O 1
ATOM 6118 N N . ARG A 1 774 ? -18.322 8.385 26.939 1.00 89.94 774 ARG A N 1
ATOM 6119 C CA . ARG A 1 774 ? -18.196 8.378 28.403 1.00 89.94 774 ARG A CA 1
ATOM 6120 C C . ARG A 1 774 ? -17.741 7.034 28.938 1.00 89.94 774 ARG A C 1
ATOM 6122 O O . ARG A 1 774 ? -16.682 6.929 29.545 1.00 89.94 774 ARG A O 1
ATOM 6129 N N . ALA A 1 775 ? -18.529 5.998 28.676 1.00 91.19 775 ALA A N 1
ATOM 6130 C CA . ALA A 1 775 ? -18.315 4.679 29.249 1.00 91.19 775 ALA A CA 1
ATOM 6131 C C . ALA A 1 775 ? -17.116 3.964 28.609 1.00 91.19 775 ALA A C 1
ATOM 6133 O O . ALA A 1 775 ? -16.401 3.215 29.273 1.00 91.19 775 ALA A O 1
ATOM 6134 N N . GLY A 1 776 ? -16.883 4.186 27.311 1.00 89.19 776 GLY A N 1
ATOM 6135 C CA . GLY A 1 776 ? -15.791 3.559 26.575 1.00 89.19 776 GLY A CA 1
ATOM 6136 C C . GLY A 1 776 ? -14.451 4.264 26.754 1.00 89.19 776 GLY A C 1
ATOM 6137 O O . GLY A 1 776 ? -13.433 3.589 26.900 1.00 89.19 776 GLY A O 1
ATOM 6138 N N . PHE A 1 777 ? -14.440 5.598 26.745 1.00 88.06 777 PHE A N 1
ATOM 6139 C CA . PHE A 1 777 ? -13.206 6.377 26.616 1.00 88.06 777 PHE A CA 1
ATOM 6140 C C . PHE A 1 777 ? -13.019 7.468 27.673 1.00 88.06 777 PHE A C 1
ATOM 6142 O O . PHE A 1 777 ? -11.990 8.141 27.646 1.00 88.06 777 PHE A O 1
ATOM 6149 N N . GLY A 1 778 ? -13.987 7.686 28.571 1.00 85.69 778 GLY A N 1
ATOM 6150 C CA . GLY A 1 778 ? -13.984 8.843 29.469 1.00 85.69 778 GLY A CA 1
ATOM 6151 C C . GLY A 1 778 ? -13.967 10.175 28.708 1.00 85.69 778 GLY A C 1
ATOM 6152 O O . GLY A 1 778 ? -13.346 11.131 29.163 1.00 85.69 778 GLY A O 1
ATOM 6153 N N . TYR A 1 779 ? -14.572 10.211 27.516 1.00 84.81 779 TYR A N 1
ATOM 6154 C CA . TYR A 1 779 ? -14.527 11.331 26.580 1.00 84.81 779 TYR A CA 1
ATOM 6155 C C . TYR A 1 779 ? -15.927 11.883 26.299 1.00 84.81 779 TYR A C 1
ATOM 6157 O O . TYR A 1 779 ? -16.841 11.153 25.924 1.00 84.81 779 TYR A O 1
ATOM 6165 N N . GLU A 1 780 ? -16.075 13.199 26.405 1.00 84.81 780 GLU A N 1
ATOM 6166 C CA . GLU A 1 780 ? -17.345 13.901 26.213 1.00 84.81 780 GLU A CA 1
ATOM 6167 C C . GLU A 1 780 ? -17.492 14.404 24.768 1.00 84.81 780 GLU A C 1
ATOM 6169 O O . GLU A 1 780 ? -17.044 15.506 24.427 1.00 84.81 780 GLU A O 1
ATOM 6174 N N . PHE A 1 781 ? -18.134 13.616 23.894 1.00 83.75 781 PHE A N 1
ATOM 6175 C CA . PHE A 1 781 ? -18.376 14.037 22.505 1.00 83.75 781 PHE A CA 1
ATOM 6176 C C . PHE A 1 781 ? -19.387 15.179 22.395 1.00 83.75 781 PHE A C 1
ATOM 6178 O O . PHE A 1 781 ? -19.274 15.985 21.465 1.00 83.75 781 PHE A O 1
ATOM 6185 N N . ASN A 1 782 ? -20.324 15.278 23.345 1.00 84.69 782 ASN A N 1
ATOM 6186 C CA . ASN A 1 782 ? -21.376 16.292 23.356 1.00 84.69 782 ASN A CA 1
ATOM 6187 C C . ASN A 1 782 ? -22.188 16.290 22.045 1.00 84.69 782 ASN A C 1
ATOM 6189 O O . ASN A 1 782 ? -22.523 17.345 21.496 1.00 84.69 782 ASN A O 1
ATOM 6193 N N . ALA A 1 783 ? -22.445 15.100 21.499 1.00 84.88 783 ALA A N 1
ATOM 6194 C CA . ALA A 1 783 ? -23.124 14.913 20.225 1.00 84.88 783 ALA A CA 1
ATOM 6195 C C . ALA A 1 783 ? -24.598 15.326 20.301 1.00 84.88 783 ALA A C 1
ATOM 6197 O O . ALA A 1 783 ? -25.109 15.892 19.334 1.00 84.88 783 ALA A O 1
ATOM 6198 N N . VAL A 1 784 ? -25.259 15.090 21.438 1.00 84.06 784 VAL A N 1
ATOM 6199 C CA . VAL A 1 784 ? -26.642 15.525 21.685 1.00 84.06 784 VAL A CA 1
ATOM 6200 C C . VAL A 1 784 ? -26.720 17.042 21.912 1.00 84.06 784 VAL A C 1
ATOM 6202 O O . VAL A 1 784 ? -27.582 17.707 21.341 1.00 84.06 784 VAL A O 1
ATOM 6205 N N . SER A 1 785 ? -25.798 17.625 22.687 1.00 75.06 785 SER A N 1
ATOM 6206 C CA . SER A 1 785 ? -25.887 19.027 23.133 1.00 75.06 785 SER A CA 1
ATOM 6207 C C . SER A 1 785 ? -25.424 20.074 22.106 1.00 75.06 785 SER A C 1
ATOM 6209 O O . SER A 1 785 ? -25.878 21.215 22.161 1.00 75.06 785 SER A O 1
ATOM 6211 N N . ARG A 1 786 ? -24.540 19.728 21.155 1.00 63.34 786 ARG A N 1
ATOM 6212 C CA . ARG A 1 786 ? -23.960 20.683 20.177 1.00 63.34 786 ARG A CA 1
ATOM 6213 C C . ARG A 1 786 ? -24.651 20.741 18.805 1.00 63.34 786 ARG A C 1
ATOM 6215 O O . ARG A 1 786 ? -24.173 21.461 17.929 1.00 63.34 786 ARG A O 1
ATOM 6222 N N . GLY A 1 787 ? -25.745 20.016 18.577 1.00 64.25 787 GLY A N 1
ATOM 6223 C CA . GLY A 1 787 ? -26.421 19.988 17.269 1.00 64.25 787 GLY A CA 1
ATOM 6224 C C . GLY A 1 787 ? -25.706 19.105 16.229 1.00 64.25 787 GLY A C 1
ATOM 6225 O O . GLY A 1 787 ? -25.503 17.914 16.462 1.00 64.25 787 GLY A O 1
ATOM 6226 N N . GLU A 1 788 ? -25.364 19.630 15.042 1.00 60.22 788 GLU A N 1
ATOM 6227 C CA . GLU A 1 788 ? -24.709 18.839 13.980 1.00 60.22 788 GLU A CA 1
ATOM 6228 C C . GLU A 1 788 ? -23.261 18.449 14.346 1.00 60.22 788 GLU A C 1
ATOM 6230 O O . GLU A 1 788 ? -22.300 19.185 14.117 1.00 60.22 788 GLU A O 1
ATOM 6235 N N . SER A 1 789 ? -23.074 17.237 14.873 1.00 69.56 789 SER A N 1
ATOM 6236 C CA . SER A 1 789 ? -21.740 16.680 15.112 1.00 69.56 789 SER A CA 1
ATOM 6237 C C . SER A 1 789 ? -21.042 16.302 13.796 1.00 69.56 789 SER A C 1
ATOM 6239 O O . SER A 1 789 ? -21.466 15.403 13.057 1.00 69.56 789 SER A O 1
ATOM 6241 N N . LYS A 1 790 ? -19.900 16.949 13.516 1.00 76.38 790 LYS A N 1
ATOM 6242 C CA . LYS A 1 790 ? -19.014 16.591 12.390 1.00 76.38 790 LYS A CA 1
ATOM 6243 C C . LYS A 1 790 ? -18.522 15.140 12.486 1.00 76.38 790 LYS A C 1
ATOM 6245 O O . LYS A 1 790 ? -18.270 14.503 11.463 1.00 76.38 790 LYS A O 1
ATOM 6250 N N . LEU A 1 791 ? -18.407 14.603 13.702 1.00 77.12 791 LEU A N 1
ATOM 6251 C CA . LEU A 1 791 ? -18.019 13.214 13.932 1.00 77.12 791 LEU A CA 1
ATOM 6252 C C . LEU A 1 791 ? -19.133 12.251 13.497 1.00 77.12 791 LEU A C 1
ATOM 6254 O O . LEU A 1 791 ? -18.870 11.333 12.721 1.00 77.12 791 LEU A O 1
ATOM 6258 N N . TYR A 1 792 ? -20.378 12.513 13.907 1.00 77.00 792 TYR A N 1
ATOM 6259 C CA . TYR A 1 792 ? -21.559 11.743 13.491 1.00 77.00 792 TYR A CA 1
ATOM 6260 C C . TYR A 1 792 ? -21.726 11.724 11.961 1.00 77.00 792 TYR A C 1
ATOM 6262 O O . TYR A 1 792 ? -21.844 10.663 11.343 1.00 77.00 792 TYR A O 1
ATOM 6270 N N . THR A 1 793 ? -21.660 12.891 11.315 1.00 79.56 793 THR A N 1
ATOM 6271 C CA . THR A 1 793 ? -21.794 12.989 9.850 1.00 79.56 793 THR A CA 1
ATOM 6272 C C . THR A 1 793 ? -20.661 12.269 9.109 1.00 79.56 793 THR A C 1
ATOM 6274 O O . THR A 1 793 ? -20.901 11.627 8.079 1.00 79.56 793 THR A O 1
ATOM 6277 N N . SER A 1 794 ? -19.444 12.291 9.661 1.00 81.50 794 SER A N 1
ATOM 6278 C CA . SER A 1 794 ? -18.291 11.550 9.137 1.00 81.50 794 SER A CA 1
ATOM 6279 C C . SER A 1 794 ? -18.473 10.035 9.259 1.00 81.50 794 SER A C 1
ATOM 6281 O O . SER A 1 794 ? -18.243 9.320 8.282 1.00 81.50 794 SER A O 1
ATOM 6283 N N . PHE A 1 795 ? -18.961 9.543 10.405 1.00 77.31 795 PHE A N 1
ATOM 6284 C CA . PHE A 1 795 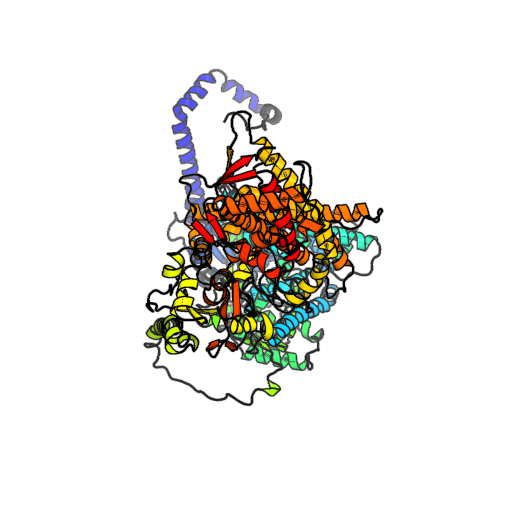? -19.294 8.128 10.602 1.00 77.31 795 PHE A CA 1
ATOM 6285 C C . PHE A 1 795 ? -20.323 7.641 9.587 1.00 77.31 795 PHE A C 1
ATOM 6287 O O . PHE A 1 795 ? -20.080 6.660 8.881 1.00 77.31 795 PHE A O 1
ATOM 6294 N N . ARG A 1 796 ? -21.433 8.372 9.442 1.00 77.25 796 ARG A N 1
ATOM 6295 C CA . ARG A 1 796 ? -22.501 8.042 8.491 1.00 77.25 796 ARG A CA 1
ATOM 6296 C C . ARG A 1 796 ? -21.983 7.959 7.051 1.00 77.25 796 ARG A C 1
ATOM 6298 O O . ARG A 1 796 ? -22.353 7.046 6.311 1.00 77.25 796 ARG A O 1
ATOM 6305 N N . THR A 1 797 ? -21.094 8.877 6.670 1.00 80.25 797 THR A N 1
ATOM 6306 C CA . THR A 1 797 ? -20.481 8.933 5.331 1.00 80.25 797 THR A CA 1
ATOM 6307 C C . THR A 1 797 ? -19.540 7.755 5.080 1.00 80.25 797 THR A C 1
ATOM 6309 O O . THR A 1 797 ? -19.586 7.138 4.013 1.00 80.25 797 THR A O 1
ATOM 6312 N N . VAL A 1 798 ? -18.700 7.412 6.060 1.00 78.56 798 VAL A N 1
ATOM 6313 C CA . VAL A 1 798 ? -17.752 6.294 5.956 1.00 78.56 798 VAL A CA 1
ATOM 6314 C C . VAL A 1 798 ? -18.487 4.954 5.944 1.00 78.56 798 VAL A C 1
ATOM 6316 O O . VAL A 1 798 ? -18.176 4.105 5.113 1.00 78.56 798 VAL A O 1
ATOM 6319 N N . LEU A 1 799 ? -19.515 4.780 6.777 1.00 75.19 799 LEU A N 1
ATOM 6320 C CA . LEU A 1 799 ? -20.348 3.575 6.790 1.00 75.19 799 LEU A CA 1
ATOM 6321 C C . LEU A 1 799 ? -21.140 3.365 5.495 1.00 75.19 799 LEU A C 1
ATOM 6323 O O . LEU A 1 799 ? -21.441 2.227 5.138 1.00 75.19 799 LEU A O 1
ATOM 6327 N N . GLY A 1 800 ? -21.437 4.438 4.757 1.00 72.75 800 GLY A N 1
ATOM 6328 C CA . GLY A 1 800 ? -22.034 4.358 3.422 1.00 72.75 800 GLY A CA 1
ATOM 6329 C C . GLY A 1 800 ? -21.187 3.588 2.397 1.00 72.75 800 GLY A C 1
ATOM 6330 O O . GLY A 1 800 ? -21.720 3.164 1.378 1.00 72.75 800 GLY A O 1
ATOM 6331 N N . LEU A 1 801 ? -19.892 3.349 2.654 1.00 66.69 801 LEU A N 1
ATOM 6332 C CA . LEU A 1 801 ? -19.046 2.478 1.821 1.00 66.69 801 LEU A CA 1
ATOM 6333 C C . LEU A 1 801 ? -19.534 1.025 1.772 1.00 66.69 801 LEU A C 1
ATOM 6335 O O . LEU A 1 801 ? -19.269 0.333 0.790 1.00 66.69 801 LEU A O 1
ATOM 6339 N N . PHE A 1 802 ? -20.219 0.574 2.823 1.00 69.88 802 PHE A N 1
ATOM 6340 C CA . PHE A 1 802 ? -20.678 -0.806 2.968 1.00 69.88 802 PHE A CA 1
ATOM 6341 C C . PHE A 1 802 ? -22.089 -1.035 2.418 1.00 69.88 802 PHE A C 1
ATOM 6343 O O . PHE A 1 802 ? -22.592 -2.151 2.485 1.00 69.88 802 PHE A O 1
ATOM 6350 N N . ASP A 1 803 ? -22.723 -0.007 1.846 1.00 75.00 803 ASP A N 1
ATOM 6351 C CA . ASP A 1 803 ? -23.918 -0.186 1.022 1.00 75.00 803 ASP A CA 1
ATOM 6352 C C . ASP A 1 803 ? -23.596 -1.060 -0.202 1.00 75.00 803 ASP A C 1
ATOM 6354 O O . ASP A 1 803 ? -22.590 -0.847 -0.881 1.00 75.00 803 ASP A O 1
ATOM 6358 N N . ALA A 1 804 ? -24.468 -2.015 -0.530 1.00 67.69 804 ALA A N 1
ATOM 6359 C CA . ALA A 1 804 ? -24.226 -2.988 -1.595 1.00 67.69 804 ALA A CA 1
ATOM 6360 C C . ALA A 1 804 ? -23.990 -2.338 -2.973 1.00 67.69 804 ALA A C 1
ATOM 6362 O O . ALA A 1 804 ? -23.127 -2.794 -3.728 1.00 67.69 804 ALA A O 1
ATOM 6363 N N . LYS A 1 805 ? -24.714 -1.257 -3.308 1.00 71.44 805 LYS A N 1
ATOM 6364 C CA . LYS A 1 805 ? -24.554 -0.553 -4.595 1.00 71.44 805 LYS A CA 1
ATOM 6365 C C . LYS A 1 805 ? -23.243 0.225 -4.629 1.00 71.44 805 LYS A C 1
ATOM 6367 O O . LYS A 1 805 ? -22.527 0.199 -5.630 1.00 71.44 805 LYS A O 1
ATOM 6372 N N . THR A 1 806 ? -22.922 0.899 -3.531 1.00 71.81 806 THR A N 1
ATOM 6373 C CA . THR A 1 806 ? -21.678 1.652 -3.366 1.00 71.81 806 THR A CA 1
ATOM 6374 C C . THR A 1 806 ? -20.459 0.739 -3.388 1.00 71.81 806 THR A C 1
ATOM 6376 O O . THR A 1 806 ? -19.508 1.015 -4.118 1.00 71.81 806 THR A O 1
ATOM 6379 N N . PHE A 1 807 ? -20.510 -0.373 -2.655 1.00 69.50 807 PHE A N 1
ATOM 6380 C CA . PHE A 1 807 ? -19.479 -1.401 -2.638 1.00 69.50 807 PHE A CA 1
ATOM 6381 C C . PHE A 1 807 ? -19.279 -1.996 -4.034 1.00 69.50 807 PHE A C 1
ATOM 6383 O O . PHE A 1 807 ? -18.147 -2.097 -4.500 1.00 69.50 807 PHE A O 1
ATOM 6390 N N . PHE A 1 808 ? -20.369 -2.310 -4.749 1.00 71.44 808 PHE A N 1
ATOM 6391 C CA . PHE A 1 808 ? -20.292 -2.815 -6.120 1.00 71.44 808 PHE A CA 1
ATOM 6392 C C . PHE A 1 808 ? -19.598 -1.823 -7.063 1.00 71.44 808 PHE A C 1
ATOM 6394 O O . PHE A 1 808 ? -18.650 -2.196 -7.752 1.00 71.44 808 PHE A O 1
ATOM 6401 N N . LYS A 1 809 ? -20.020 -0.550 -7.066 1.00 72.75 809 LYS A N 1
ATOM 6402 C CA . LYS A 1 809 ? -19.387 0.502 -7.881 1.00 72.75 809 LYS A CA 1
ATOM 6403 C C . LYS A 1 809 ? -17.913 0.683 -7.529 1.00 72.75 809 LYS A C 1
ATOM 6405 O O . LYS A 1 809 ? -17.077 0.777 -8.418 1.00 72.75 809 LYS A O 1
ATOM 6410 N N . PHE A 1 810 ? -17.597 0.725 -6.238 1.00 69.31 810 PHE A N 1
ATOM 6411 C CA . PHE A 1 810 ? -16.237 0.935 -5.758 1.00 69.31 810 PHE A CA 1
ATOM 6412 C C . PHE A 1 810 ? -15.307 -0.224 -6.130 1.00 69.31 810 PHE A C 1
ATOM 6414 O O . PHE A 1 810 ? -14.175 0.014 -6.544 1.00 69.31 810 PHE A O 1
ATOM 6421 N N . TYR A 1 811 ? -15.791 -1.461 -6.011 1.00 67.50 811 TYR A N 1
ATOM 6422 C CA . TYR A 1 811 ? -14.985 -2.661 -6.204 1.00 67.50 811 TYR A CA 1
ATOM 6423 C C . TYR A 1 811 ? -14.883 -3.085 -7.674 1.00 67.50 811 TYR A C 1
ATOM 6425 O O . TYR A 1 811 ? -13.792 -3.376 -8.155 1.00 67.50 811 TYR A O 1
ATOM 6433 N N . TYR A 1 812 ? -16.002 -3.110 -8.404 1.00 65.88 812 TYR A N 1
ATOM 6434 C CA . TYR A 1 812 ? -16.041 -3.620 -9.780 1.00 65.88 812 TYR A CA 1
ATOM 6435 C C . TYR A 1 812 ? -15.904 -2.525 -10.840 1.00 65.88 812 TYR A C 1
ATOM 6437 O O . TYR A 1 812 ? -15.533 -2.823 -11.972 1.00 65.88 812 TYR A O 1
ATOM 6445 N N . LEU A 1 813 ? -16.177 -1.264 -10.493 1.00 75.38 813 LEU A N 1
ATOM 6446 C CA . LEU A 1 813 ? -16.112 -0.127 -11.416 1.00 75.38 813 LEU A CA 1
ATOM 6447 C C . LEU A 1 813 ? -15.237 1.016 -10.856 1.00 75.38 813 LEU A C 1
ATOM 6449 O O . LEU A 1 813 ? -15.647 2.183 -10.891 1.00 75.38 813 LEU A O 1
ATOM 6453 N N . PRO A 1 814 ? -14.012 0.731 -10.359 1.00 69.69 814 PRO A N 1
ATOM 6454 C CA . PRO A 1 814 ? -13.188 1.719 -9.657 1.00 69.69 814 PRO A CA 1
ATOM 6455 C C . PRO A 1 814 ? -12.812 2.912 -10.542 1.00 69.69 814 PRO A C 1
ATOM 6457 O O . PRO A 1 814 ? -12.500 3.988 -10.034 1.00 69.69 814 PRO A O 1
ATOM 6460 N N . PHE A 1 815 ? -12.866 2.747 -11.867 1.00 74.25 815 PHE A N 1
ATOM 6461 C CA . PHE A 1 815 ? -12.569 3.799 -12.826 1.00 74.25 815 PHE A CA 1
ATOM 6462 C C . PHE A 1 815 ? -13.628 4.911 -12.855 1.00 74.25 815 PHE A C 1
ATOM 6464 O O . PHE A 1 815 ? -13.288 6.049 -13.174 1.00 74.25 815 PHE A O 1
ATOM 6471 N N . LEU A 1 816 ? -14.883 4.645 -12.461 1.00 73.06 816 LEU A N 1
ATOM 6472 C CA . LEU A 1 816 ? -15.955 5.650 -12.484 1.00 73.06 816 LEU A CA 1
ATOM 6473 C C . LEU A 1 816 ? -15.634 6.868 -11.613 1.00 73.06 816 LEU A C 1
ATOM 6475 O O . LEU A 1 816 ? -16.019 7.982 -11.959 1.00 73.06 816 LEU A O 1
ATOM 6479 N N . ARG A 1 817 ? -14.835 6.708 -10.549 1.00 72.44 817 ARG A N 1
ATOM 6480 C CA . ARG A 1 817 ? -14.355 7.840 -9.739 1.00 72.44 817 ARG A CA 1
ATOM 6481 C C . ARG A 1 817 ? -13.452 8.798 -10.518 1.00 72.44 817 ARG A C 1
ATOM 6483 O O . ARG A 1 817 ? -13.261 9.923 -10.083 1.00 72.44 817 ARG A O 1
ATOM 6490 N N . TYR A 1 818 ? -12.860 8.383 -11.634 1.00 71.75 818 TYR A N 1
ATOM 6491 C CA . TYR A 1 818 ? -12.049 9.261 -12.475 1.00 71.75 818 TYR A CA 1
ATOM 6492 C C . TYR A 1 818 ? -12.865 9.952 -13.556 1.00 71.75 818 TYR A C 1
ATOM 6494 O O . TYR A 1 818 ? -12.372 10.930 -14.090 1.00 71.75 818 TYR A O 1
ATOM 6502 N N . PHE A 1 819 ? -14.096 9.536 -13.847 1.00 76.31 819 PHE A N 1
ATOM 6503 C CA . PHE A 1 819 ? -14.878 10.109 -14.951 1.00 76.31 819 PHE A CA 1
ATOM 6504 C C . PHE A 1 819 ? -16.188 10.757 -14.493 1.00 76.31 819 PHE A C 1
ATOM 6506 O O . PHE A 1 819 ? -16.644 11.708 -15.117 1.00 76.31 819 PHE A O 1
ATOM 6513 N N . VAL A 1 820 ? -16.763 10.312 -13.372 1.00 79.19 820 VAL A N 1
ATOM 6514 C CA . VAL A 1 820 ? -18.074 10.757 -12.887 1.00 79.19 820 VAL A CA 1
ATOM 6515 C C . VAL A 1 820 ? -17.913 11.779 -11.745 1.00 79.19 820 VAL A C 1
ATOM 6517 O O . VAL A 1 820 ? -17.408 11.429 -10.672 1.00 79.19 820 VAL A O 1
ATOM 6520 N N . PRO A 1 821 ? -18.345 13.047 -11.917 1.00 78.12 821 PRO A N 1
ATOM 6521 C CA . PRO A 1 821 ? -18.192 14.094 -10.900 1.00 78.12 821 PRO A CA 1
ATOM 6522 C C . PRO A 1 821 ? -18.866 13.793 -9.553 1.00 78.12 821 PRO A C 1
ATOM 6524 O O . PRO A 1 821 ? -18.309 14.135 -8.507 1.00 78.12 821 PRO A O 1
ATOM 6527 N N . SER A 1 822 ? -20.029 13.133 -9.554 1.00 76.69 822 SER A N 1
ATOM 6528 C CA . SER A 1 822 ? -20.727 12.735 -8.322 1.00 76.69 822 SER A CA 1
ATOM 6529 C C . SER A 1 822 ? -19.939 11.685 -7.533 1.00 76.69 822 SER A C 1
ATOM 6531 O O . SER A 1 822 ? -19.780 11.826 -6.322 1.00 76.69 822 SER A O 1
ATOM 6533 N N . GLU A 1 823 ? -19.341 10.703 -8.211 1.00 78.00 823 GLU A N 1
ATOM 6534 C CA . GLU A 1 823 ? -18.485 9.688 -7.581 1.00 78.00 823 GLU A CA 1
ATOM 6535 C C . GLU A 1 823 ? -17.159 10.298 -7.082 1.00 78.00 823 GLU A C 1
ATOM 6537 O O . GLU A 1 823 ? -16.677 9.939 -6.006 1.00 78.00 823 GLU A O 1
ATOM 6542 N N . ARG A 1 824 ? -16.596 11.299 -7.785 1.00 77.88 824 ARG A N 1
ATOM 6543 C CA . ARG A 1 824 ? -15.458 12.105 -7.284 1.00 77.88 824 ARG A CA 1
ATOM 6544 C C . ARG A 1 824 ? -15.807 12.857 -6.000 1.00 77.88 824 ARG A C 1
ATOM 6546 O O . ARG A 1 824 ? -14.983 12.927 -5.087 1.00 77.88 824 ARG A O 1
ATOM 6553 N N . LYS A 1 825 ? -16.996 13.468 -5.935 1.00 80.62 825 LYS A N 1
ATOM 6554 C CA . LYS A 1 825 ? -17.490 14.173 -4.740 1.00 80.62 825 LYS A CA 1
ATOM 6555 C C . LYS A 1 825 ? -17.651 13.195 -3.574 1.00 80.62 825 LYS A C 1
ATOM 6557 O O . LYS A 1 825 ? -17.014 13.411 -2.547 1.00 80.62 825 LYS A O 1
ATOM 6562 N N . ALA A 1 826 ? -18.358 12.085 -3.784 1.00 73.38 826 ALA A N 1
ATOM 6563 C CA . ALA A 1 826 ? -18.554 11.048 -2.772 1.00 73.38 826 ALA A CA 1
ATOM 6564 C C . ALA A 1 826 ? -17.223 10.460 -2.269 1.00 73.38 826 ALA A C 1
ATOM 6566 O O . ALA A 1 826 ? -17.041 10.256 -1.072 1.00 73.38 826 ALA A O 1
ATOM 6567 N N . HIS A 1 827 ? -16.245 10.236 -3.155 1.00 78.94 827 HIS A N 1
ATOM 6568 C CA . HIS A 1 827 ? -14.905 9.799 -2.754 1.00 78.94 827 HIS A CA 1
ATOM 6569 C C . HIS A 1 827 ? -14.198 10.832 -1.863 1.00 78.94 827 HIS A C 1
ATOM 6571 O O . HIS A 1 827 ? -13.565 10.458 -0.880 1.00 78.94 827 HIS A O 1
ATOM 6577 N N . ARG A 1 828 ? -14.291 12.130 -2.183 1.00 79.69 828 ARG A N 1
ATOM 6578 C CA . ARG A 1 828 ? -13.688 13.195 -1.359 1.00 79.69 828 ARG A CA 1
ATOM 6579 C C . ARG A 1 828 ? -14.329 13.283 0.024 1.00 79.69 828 ARG A C 1
ATOM 6581 O O . ARG A 1 828 ? -13.593 13.365 0.999 1.00 79.69 828 ARG A O 1
ATOM 6588 N N . GLU A 1 829 ? -15.655 13.228 0.102 1.00 78.38 829 GLU A N 1
ATOM 6589 C CA . GLU A 1 829 ? -16.398 13.254 1.372 1.00 78.38 829 GLU A CA 1
ATOM 6590 C C . GLU A 1 829 ? -16.034 12.059 2.263 1.00 78.38 829 GLU A C 1
ATOM 6592 O O . GLU A 1 829 ? -15.841 12.211 3.465 1.00 78.38 829 GLU A O 1
ATOM 6597 N N . ARG A 1 830 ? -15.836 10.874 1.673 1.00 77.88 830 ARG A N 1
ATOM 6598 C CA . ARG A 1 830 ? -15.388 9.679 2.407 1.00 77.88 830 ARG A CA 1
ATOM 6599 C C . ARG A 1 830 ? -13.965 9.809 2.938 1.00 77.88 830 ARG A C 1
ATOM 6601 O O . ARG A 1 830 ? -13.702 9.408 4.067 1.00 77.88 830 ARG A O 1
ATOM 6608 N N . GLU A 1 831 ? -13.045 10.346 2.139 1.00 80.62 831 GLU A N 1
ATOM 6609 C CA . GLU A 1 831 ? -11.666 10.573 2.585 1.00 80.62 831 GLU A CA 1
ATOM 6610 C C . GLU A 1 831 ? -11.588 11.650 3.677 1.00 80.62 831 GLU A C 1
ATOM 6612 O O . GLU A 1 831 ? -10.782 11.518 4.595 1.00 80.62 831 GLU A O 1
ATOM 6617 N N . ASP A 1 832 ? -12.448 12.674 3.629 1.00 82.25 832 ASP A N 1
ATOM 6618 C CA . ASP A 1 832 ? -12.579 13.650 4.717 1.00 82.25 832 ASP A CA 1
ATOM 6619 C C . ASP A 1 832 ? -13.145 12.999 5.987 1.00 82.25 832 ASP A C 1
ATOM 6621 O O . ASP A 1 832 ? -12.559 13.129 7.060 1.00 82.25 832 ASP A O 1
ATOM 6625 N N . GLY A 1 833 ? -14.200 12.187 5.854 1.00 79.69 833 GLY A N 1
ATOM 6626 C CA . GLY A 1 833 ? -14.776 11.442 6.972 1.00 79.69 833 GLY A CA 1
ATOM 6627 C C . GLY A 1 833 ? -13.757 10.532 7.667 1.00 79.69 833 GLY A C 1
ATOM 6628 O O . GLY A 1 833 ? -13.647 10.551 8.891 1.00 79.69 833 GLY A O 1
ATOM 6629 N N . LYS A 1 834 ? -12.926 9.804 6.907 1.00 80.12 834 LYS A N 1
ATOM 6630 C CA . LYS A 1 834 ? -11.828 8.992 7.470 1.00 80.12 834 LYS A CA 1
ATOM 6631 C C . LYS A 1 834 ? -10.812 9.830 8.249 1.00 80.12 834 LYS A C 1
ATOM 6633 O O . LYS A 1 834 ? -10.310 9.374 9.274 1.00 80.12 834 LYS A O 1
ATOM 6638 N N . ARG A 1 835 ? -10.491 11.041 7.778 1.00 81.62 835 ARG A N 1
ATOM 6639 C CA . ARG A 1 835 ? -9.568 11.948 8.482 1.00 81.62 835 ARG A CA 1
ATOM 6640 C C . ARG A 1 835 ? -10.159 12.414 9.803 1.00 81.62 835 ARG A C 1
ATOM 6642 O O . ARG A 1 835 ? -9.471 12.323 10.811 1.00 81.62 835 ARG A O 1
ATOM 6649 N N . VAL A 1 836 ? -11.425 12.838 9.805 1.00 82.12 836 VAL A N 1
ATOM 6650 C CA . VAL A 1 836 ? -12.135 13.255 11.025 1.00 82.12 836 VAL A CA 1
ATOM 6651 C C . VAL A 1 836 ? -12.145 12.129 12.060 1.00 82.12 836 VAL A C 1
ATOM 6653 O O . VAL A 1 836 ? -11.800 12.370 13.213 1.00 82.12 836 VAL A O 1
ATOM 6656 N N . LEU A 1 837 ? -12.455 10.897 11.640 1.00 77.31 837 LEU A N 1
ATOM 6657 C CA . LEU A 1 837 ? -12.418 9.717 12.511 1.00 77.31 837 LEU A CA 1
ATOM 6658 C C . LEU A 1 837 ? -11.031 9.475 13.108 1.00 77.31 837 LEU A C 1
ATOM 6660 O O . LEU A 1 837 ? -10.899 9.294 14.318 1.00 77.31 837 LEU A O 1
ATOM 6664 N N . LYS A 1 838 ? -9.988 9.517 12.270 1.00 78.75 838 LYS A N 1
ATOM 6665 C CA . LYS A 1 838 ? -8.606 9.308 12.711 1.00 78.75 838 LYS A CA 1
ATOM 6666 C C . LYS A 1 838 ? -8.162 10.380 13.708 1.00 78.75 838 LYS A C 1
ATOM 6668 O O . LYS A 1 838 ? -7.533 10.044 14.706 1.00 78.75 838 LYS A O 1
ATOM 6673 N N . THR A 1 839 ? -8.501 11.645 13.462 1.00 82.00 839 THR A N 1
ATOM 6674 C CA . THR A 1 839 ? -8.192 12.757 14.371 1.00 82.00 839 THR A CA 1
ATOM 6675 C C . THR A 1 839 ? -8.941 12.628 15.695 1.00 82.00 839 THR A C 1
ATOM 6677 O O . THR A 1 839 ? -8.328 12.795 16.742 1.00 82.00 839 THR A O 1
ATOM 6680 N N . ALA A 1 840 ? -10.232 12.281 15.673 1.00 77.50 840 ALA A N 1
ATOM 6681 C CA . ALA A 1 840 ? -11.005 12.072 16.896 1.00 77.50 840 ALA A CA 1
ATOM 6682 C C . ALA A 1 840 ? -10.405 10.950 17.757 1.00 77.50 840 ALA A C 1
ATOM 6684 O O . ALA A 1 840 ? -10.189 11.144 18.949 1.00 77.50 840 ALA A O 1
ATOM 6685 N N . CYS A 1 841 ? -10.046 9.817 17.146 1.00 77.44 841 CYS A N 1
ATOM 6686 C CA . CYS A 1 841 ? -9.428 8.704 17.869 1.00 77.44 841 CYS A CA 1
ATOM 6687 C C . CYS A 1 841 ? -8.036 9.055 18.409 1.00 77.44 841 CYS A C 1
ATOM 6689 O O . CYS A 1 841 ? -7.720 8.698 19.538 1.00 77.44 841 CYS A O 1
ATOM 6691 N N . ALA A 1 842 ? -7.222 9.788 17.641 1.00 79.12 842 ALA A N 1
ATOM 6692 C CA . ALA A 1 842 ? -5.925 10.263 18.117 1.00 79.12 842 ALA A CA 1
ATOM 6693 C C . ALA A 1 842 ? -6.078 11.182 19.341 1.00 79.12 842 ALA A C 1
ATOM 6695 O O . ALA A 1 842 ? -5.384 10.987 20.332 1.00 79.12 842 ALA A O 1
ATOM 6696 N N . ASN A 1 843 ? -7.037 12.114 19.312 1.00 81.44 843 ASN A N 1
ATOM 6697 C CA . ASN A 1 843 ? -7.303 13.017 20.433 1.00 81.44 843 ASN A CA 1
ATOM 6698 C C . ASN A 1 843 ? -7.751 12.266 21.695 1.00 81.44 843 ASN A C 1
ATOM 6700 O O . ASN A 1 843 ? -7.298 12.609 22.784 1.00 81.44 843 ASN A O 1
ATOM 6704 N N . ILE A 1 844 ? -8.600 11.240 21.551 1.00 78.69 844 ILE A N 1
ATOM 6705 C CA . ILE A 1 844 ? -9.035 10.382 22.666 1.00 78.69 844 ILE A CA 1
ATOM 6706 C C . ILE A 1 844 ? -7.826 9.722 23.334 1.00 78.69 844 ILE A C 1
ATOM 6708 O O . ILE A 1 844 ? -7.691 9.769 24.556 1.00 78.69 844 ILE A O 1
ATOM 6712 N N . ILE A 1 845 ? -6.924 9.136 22.541 1.00 75.88 845 ILE A N 1
ATOM 6713 C CA . ILE A 1 845 ? -5.739 8.465 23.088 1.00 75.88 845 ILE A CA 1
ATOM 6714 C C . ILE A 1 845 ? -4.774 9.472 23.712 1.00 75.88 845 ILE A C 1
ATOM 6716 O O . ILE A 1 845 ? -4.317 9.242 24.829 1.00 75.88 845 ILE A O 1
ATOM 6720 N N . SER A 1 846 ? -4.492 10.595 23.045 1.00 76.06 846 SER A N 1
ATOM 6721 C CA . SER A 1 846 ? -3.613 11.637 23.586 1.00 76.06 846 SER A CA 1
ATOM 6722 C C . SER A 1 846 ? -4.119 12.167 24.928 1.00 76.06 846 SER A C 1
ATOM 6724 O O . SER A 1 846 ? -3.363 12.165 25.897 1.00 76.06 846 SER A O 1
ATOM 6726 N N . GLN A 1 847 ? -5.406 12.519 25.030 1.00 74.94 847 GLN A N 1
ATOM 6727 C CA . GLN A 1 847 ? -5.990 12.973 26.296 1.00 74.94 847 GLN A CA 1
ATOM 6728 C C . GLN A 1 847 ? -5.926 11.902 27.384 1.00 74.94 847 GLN A C 1
ATOM 6730 O O . GLN A 1 847 ? -5.672 12.228 28.542 1.00 74.94 847 GLN A O 1
ATOM 6735 N N . LYS A 1 848 ? -6.109 10.622 27.036 1.00 73.81 848 LYS A N 1
ATOM 6736 C CA . LYS A 1 848 ? -6.005 9.545 28.023 1.00 73.81 848 LYS A CA 1
ATOM 6737 C C . LYS A 1 848 ? -4.592 9.295 28.517 1.00 73.81 848 LYS A C 1
ATOM 6739 O O . LYS A 1 848 ? -4.413 9.088 29.717 1.00 73.81 848 LYS A O 1
ATOM 6744 N N . LEU A 1 849 ? -3.598 9.367 27.639 1.00 68.19 849 LEU A N 1
ATOM 6745 C CA . LEU A 1 849 ? -2.195 9.288 28.042 1.00 68.19 849 LEU A CA 1
ATOM 6746 C C . LEU A 1 849 ? -1.815 10.470 28.949 1.00 68.19 849 LEU A C 1
ATOM 6748 O O . LEU A 1 849 ? -1.167 10.268 29.975 1.00 68.19 849 LEU A O 1
ATOM 6752 N N . GLU A 1 850 ? -2.281 11.683 28.636 1.00 70.31 850 GLU A N 1
ATOM 6753 C CA . GLU A 1 850 ? -2.089 12.869 29.485 1.00 70.31 850 GLU A CA 1
ATOM 6754 C C . GLU A 1 850 ? -2.782 12.729 30.850 1.00 70.31 850 GLU A C 1
ATOM 6756 O O . GLU A 1 850 ? -2.198 13.064 31.883 1.00 70.31 850 GLU A O 1
ATOM 6761 N N . GLN A 1 851 ? -4.014 12.209 30.881 1.00 67.50 851 GLN A N 1
ATOM 6762 C CA . GLN A 1 851 ? -4.751 11.980 32.123 1.00 67.50 851 GLN A CA 1
ATOM 6763 C C . GLN A 1 851 ? -4.036 10.938 32.992 1.00 67.50 851 GLN A C 1
ATOM 6765 O O . GLN A 1 851 ? -3.841 11.175 34.181 1.00 67.50 851 GLN A O 1
ATOM 6770 N N . GLN A 1 852 ? -3.551 9.832 32.421 1.00 63.91 852 GLN A N 1
ATOM 6771 C CA . GLN A 1 852 ? -2.774 8.838 33.171 1.00 63.91 852 GLN A CA 1
ATOM 6772 C C . GLN A 1 852 ? -1.493 9.424 33.779 1.00 63.91 852 GLN A C 1
ATOM 6774 O O . GLN A 1 852 ? -1.211 9.171 34.949 1.00 63.91 852 GLN A O 1
ATOM 6779 N N . GLN A 1 853 ? -0.760 10.265 33.043 1.00 61.56 853 GLN A N 1
ATOM 6780 C CA . GLN A 1 853 ? 0.433 10.932 33.580 1.00 61.56 853 GLN A CA 1
ATOM 6781 C C . GLN A 1 853 ? 0.099 11.824 34.785 1.00 61.56 853 GLN A C 1
ATOM 6783 O O . GLN A 1 853 ? 0.818 11.801 35.783 1.00 61.56 853 GLN A O 1
ATOM 6788 N N . ARG A 1 854 ? -1.024 12.554 34.735 1.00 62.69 854 ARG A N 1
ATOM 6789 C CA . ARG A 1 854 ? -1.473 13.443 35.822 1.00 62.69 854 ARG A CA 1
ATOM 6790 C C . ARG A 1 854 ? -2.040 12.703 37.037 1.00 62.69 854 ARG A C 1
ATOM 6792 O O . ARG A 1 854 ? -1.931 13.208 38.149 1.00 62.69 854 ARG A O 1
ATOM 6799 N N . THR A 1 855 ? -2.632 11.523 36.847 1.00 57.84 855 THR A N 1
ATOM 6800 C CA . THR A 1 855 ? -3.366 10.802 37.911 1.00 57.84 855 THR A CA 1
ATOM 6801 C C . THR A 1 855 ? -2.497 9.812 38.696 1.00 57.84 855 THR A C 1
ATOM 6803 O O . THR A 1 855 ? -2.978 9.196 39.641 1.00 57.84 855 THR A O 1
ATOM 6806 N N . SER A 1 856 ? -1.191 9.723 38.405 1.00 51.09 856 SER A N 1
ATOM 6807 C CA . SER A 1 856 ? -0.214 8.904 39.155 1.00 51.09 856 SER A CA 1
ATOM 6808 C C . SER A 1 856 ? -0.108 9.238 40.664 1.00 51.09 856 SER A C 1
ATOM 6810 O O . SER A 1 856 ? 0.620 8.560 41.384 1.00 51.09 856 SER A O 1
ATOM 6812 N N . ALA A 1 857 ? -0.829 10.256 41.155 1.00 44.28 857 ALA A N 1
ATOM 6813 C CA . ALA A 1 857 ? -0.873 10.681 42.556 1.00 44.28 857 ALA A CA 1
ATOM 6814 C C . ALA A 1 857 ? -2.172 10.316 43.318 1.00 44.28 857 ALA A C 1
ATOM 6816 O O . ALA A 1 857 ? -2.158 10.365 44.544 1.00 44.28 857 ALA A O 1
ATOM 6817 N N . ASN A 1 858 ? -3.266 9.907 42.653 1.00 43.50 858 ASN A N 1
ATOM 6818 C CA . ASN A 1 858 ? -4.525 9.528 43.317 1.00 43.50 858 ASN A CA 1
ATOM 6819 C C . ASN A 1 858 ? -5.010 8.151 42.836 1.00 43.50 858 ASN A C 1
ATOM 6821 O O . ASN A 1 858 ? -5.299 7.962 41.659 1.00 43.50 858 ASN A O 1
ATOM 6825 N N . LYS A 1 859 ? -5.133 7.191 43.764 1.00 44.28 859 LYS A N 1
ATOM 6826 C CA . LYS A 1 859 ? -5.671 5.831 43.540 1.00 44.28 859 LYS A CA 1
ATOM 6827 C C . LYS A 1 859 ? -7.196 5.828 43.314 1.00 44.28 859 LYS A C 1
ATOM 6829 O O . LYS A 1 859 ? -7.914 5.068 43.961 1.00 44.28 859 LYS A O 1
ATOM 6834 N N . GLU A 1 860 ? -7.716 6.671 42.430 1.00 49.53 860 GLU A N 1
ATOM 6835 C CA . GLU A 1 860 ? -9.102 6.521 41.984 1.00 49.53 860 GLU A CA 1
ATOM 6836 C C . GLU A 1 860 ? -9.195 5.438 40.907 1.00 49.53 860 GLU A C 1
ATOM 6838 O O . GLU A 1 860 ? -8.332 5.293 40.043 1.00 49.53 860 GLU A O 1
ATOM 6843 N N . THR A 1 861 ? -10.226 4.603 41.022 1.00 51.28 861 THR A N 1
ATOM 6844 C CA . THR A 1 861 ? -10.418 3.411 40.193 1.00 51.28 861 THR A CA 1
ATOM 6845 C C . THR A 1 861 ? -10.716 3.819 38.742 1.00 51.28 861 THR A C 1
ATOM 6847 O O . THR A 1 861 ? -11.524 4.728 38.549 1.00 51.28 861 THR A O 1
ATOM 6850 N N . PRO A 1 862 ? -10.146 3.155 37.716 1.00 53.84 862 PRO A N 1
ATOM 6851 C CA . PRO A 1 862 ? -10.469 3.457 36.322 1.00 53.84 862 PRO A CA 1
ATOM 6852 C C . PRO A 1 862 ? -11.977 3.302 36.065 1.00 53.84 862 PRO A C 1
ATOM 6854 O O . PRO A 1 862 ? -12.537 2.238 36.337 1.00 53.84 862 PRO A O 1
ATOM 6857 N N . GLN A 1 863 ? -12.637 4.354 35.565 1.00 69.81 863 GLN A N 1
ATOM 6858 C CA . GLN A 1 863 ? -14.092 4.359 35.344 1.00 69.81 863 GLN A CA 1
ATOM 6859 C C . GLN A 1 863 ? -14.512 3.966 33.918 1.00 69.81 863 GLN A C 1
ATOM 6861 O O . GLN A 1 863 ? -15.666 3.603 33.733 1.00 69.81 863 GLN A O 1
ATOM 6866 N N . ASP A 1 864 ? -13.615 3.992 32.925 1.00 86.00 864 ASP A N 1
ATOM 6867 C CA . ASP A 1 864 ? -13.931 3.714 31.511 1.00 86.00 864 ASP A CA 1
ATOM 6868 C C . ASP A 1 864 ? -13.188 2.493 30.931 1.00 86.00 864 ASP A C 1
ATOM 6870 O O . ASP A 1 864 ? -12.132 2.077 31.423 1.00 86.00 864 ASP A O 1
ATOM 6874 N N . LEU A 1 865 ? -13.743 1.914 29.856 1.00 88.06 865 LEU A N 1
ATOM 6875 C CA . LEU A 1 865 ? -13.236 0.685 29.224 1.00 88.06 865 LEU A CA 1
ATOM 6876 C C . LEU A 1 865 ? -11.787 0.808 28.724 1.00 88.06 865 LEU A C 1
ATOM 6878 O O . LEU A 1 865 ? -11.008 -0.141 28.852 1.00 88.06 865 LEU A O 1
ATOM 6882 N N . LEU A 1 866 ? -11.416 1.951 28.141 1.00 87.62 866 LEU A N 1
ATOM 6883 C CA . LEU A 1 866 ? -10.076 2.178 27.601 1.00 87.62 866 LEU A CA 1
ATOM 6884 C C . LEU A 1 866 ? -9.032 2.232 28.716 1.00 87.62 866 LEU A C 1
ATOM 6886 O O . LEU A 1 866 ? -7.961 1.651 28.558 1.00 87.62 866 LEU A O 1
ATOM 6890 N N . SER A 1 867 ? -9.345 2.859 29.850 1.00 84.88 867 SER A N 1
ATOM 6891 C CA . SER A 1 867 ? -8.420 2.913 30.987 1.00 84.88 867 SER A CA 1
ATOM 6892 C C . SER A 1 867 ? -8.118 1.514 31.534 1.00 84.88 867 SER A C 1
ATOM 6894 O O . SER A 1 867 ? -6.951 1.181 31.742 1.00 84.88 867 SER A O 1
ATOM 6896 N N . VAL A 1 868 ? -9.142 0.658 31.655 1.00 86.19 868 VAL A N 1
ATOM 6897 C CA . VAL A 1 868 ? -8.976 -0.756 32.046 1.00 86.19 868 VAL A CA 1
ATOM 6898 C C . VAL A 1 868 ? -8.176 -1.536 30.998 1.00 86.19 868 VAL A C 1
ATOM 6900 O O . VAL A 1 868 ? -7.344 -2.371 31.351 1.00 86.19 868 VAL A O 1
ATOM 6903 N N . LEU A 1 869 ? -8.399 -1.272 29.704 1.00 87.75 869 LEU A N 1
ATOM 6904 C CA . LEU A 1 869 ? -7.654 -1.927 28.626 1.00 87.75 869 LEU A CA 1
ATOM 6905 C C . LEU A 1 869 ? -6.173 -1.550 28.658 1.00 87.75 869 LEU A C 1
ATOM 6907 O O . LEU A 1 869 ? -5.325 -2.422 28.497 1.00 87.75 869 LEU A O 1
ATOM 6911 N N . VAL A 1 870 ? -5.858 -0.268 28.849 1.00 84.38 870 VAL A N 1
ATOM 6912 C CA . VAL A 1 870 ? -4.476 0.223 28.910 1.00 84.38 870 VAL A CA 1
ATOM 6913 C C . VAL A 1 870 ? -3.757 -0.350 30.128 1.00 84.38 870 VAL A C 1
ATOM 6915 O O . VAL A 1 870 ? -2.632 -0.819 29.980 1.00 84.38 870 VAL A O 1
ATOM 6918 N N . GLU A 1 871 ? -4.407 -0.389 31.292 1.00 83.50 871 GLU A N 1
ATOM 6919 C CA . GLU A 1 871 ? -3.855 -1.017 32.498 1.00 83.50 871 GLU A CA 1
ATOM 6920 C C . GLU A 1 871 ? -3.599 -2.516 32.280 1.00 83.50 871 GLU A C 1
ATOM 6922 O O . GLU A 1 871 ? -2.480 -2.994 32.472 1.00 83.50 871 GLU A O 1
ATOM 6927 N N . ALA A 1 872 ? -4.590 -3.255 31.769 1.00 84.56 872 ALA A N 1
ATOM 6928 C CA . ALA A 1 872 ? -4.429 -4.672 31.441 1.00 84.56 872 ALA A CA 1
ATOM 6929 C C . ALA A 1 872 ? -3.311 -4.903 30.409 1.00 84.56 872 ALA A C 1
ATOM 6931 O O . ALA A 1 872 ? -2.577 -5.885 30.496 1.00 84.56 872 ALA A O 1
ATOM 6932 N N . ASN A 1 873 ? -3.148 -3.987 29.451 1.00 86.31 873 ASN A N 1
ATOM 6933 C CA . ASN A 1 873 ? -2.091 -4.039 28.448 1.00 86.31 873 ASN A CA 1
ATOM 6934 C C . ASN A 1 873 ? -0.700 -3.741 29.026 1.00 86.31 873 ASN A C 1
ATOM 6936 O O . ASN A 1 873 ? 0.292 -4.264 28.531 1.00 86.31 873 ASN A O 1
ATOM 6940 N N . GLN A 1 874 ? -0.604 -2.896 30.053 1.00 83.25 874 GLN A N 1
ATOM 6941 C CA . GLN A 1 874 ? 0.654 -2.606 30.747 1.00 83.25 874 GLN A CA 1
ATOM 6942 C C . GLN A 1 874 ? 1.107 -3.768 31.635 1.00 83.25 874 GLN A C 1
ATOM 6944 O O . GLN A 1 874 ? 2.307 -4.008 31.734 1.00 83.25 874 GLN A O 1
ATOM 6949 N N . LEU A 1 875 ? 0.157 -4.486 32.239 1.00 82.50 875 LEU A N 1
ATOM 6950 C CA . LEU A 1 875 ? 0.413 -5.631 33.117 1.00 82.50 875 LEU A CA 1
ATOM 6951 C C . LEU A 1 875 ? 0.636 -6.953 32.366 1.00 82.50 875 LEU A C 1
ATOM 6953 O O . LEU A 1 875 ? 1.037 -7.940 32.978 1.00 82.50 875 LEU A O 1
ATOM 6957 N N . ALA A 1 876 ? 0.345 -7.002 31.066 1.00 83.00 876 ALA A N 1
ATOM 6958 C CA . ALA A 1 876 ? 0.488 -8.210 30.266 1.00 83.00 876 ALA A CA 1
ATOM 6959 C C . ALA A 1 876 ? 1.935 -8.474 29.831 1.00 83.00 876 ALA A C 1
ATOM 6961 O O . ALA A 1 876 ? 2.706 -7.550 29.561 1.00 83.00 876 ALA A O 1
ATOM 6962 N N . ASP A 1 877 ? 2.263 -9.759 29.675 1.00 82.50 877 ASP A N 1
ATOM 6963 C CA . ASP A 1 877 ? 3.536 -10.203 29.110 1.00 82.50 877 ASP A CA 1
ATOM 6964 C C . ASP A 1 877 ? 3.794 -9.563 27.740 1.00 82.50 877 ASP A C 1
ATOM 6966 O O . ASP A 1 877 ? 2.877 -9.367 26.933 1.00 82.50 877 ASP A O 1
ATOM 6970 N N . SER A 1 878 ? 5.069 -9.321 27.424 1.00 78.75 878 SER A N 1
ATOM 6971 C CA . SER A 1 878 ? 5.496 -8.688 26.167 1.00 78.75 878 SER A CA 1
ATOM 6972 C C . SER A 1 878 ? 4.925 -9.365 24.911 1.00 78.75 878 SER A C 1
ATOM 6974 O O . SER A 1 878 ? 4.617 -8.684 23.937 1.00 78.75 878 SER A O 1
ATOM 6976 N N . SER A 1 879 ? 4.712 -10.687 24.942 1.00 77.69 879 SER A N 1
ATOM 6977 C CA . SER A 1 879 ? 4.137 -11.462 23.829 1.00 77.69 879 SER A CA 1
ATOM 6978 C C . SER A 1 879 ? 2.623 -11.266 23.623 1.00 77.69 879 SER A C 1
ATOM 6980 O O . SER A 1 879 ? 2.107 -11.487 22.520 1.00 77.69 879 SER A O 1
ATOM 6982 N N . GLN A 1 880 ? 1.901 -10.866 24.675 1.00 79.31 880 GLN A N 1
ATOM 6983 C CA . GLN A 1 880 ? 0.448 -10.660 24.671 1.00 79.31 880 GLN A CA 1
ATOM 6984 C C . GLN A 1 880 ? 0.063 -9.185 24.525 1.00 79.31 880 GLN A C 1
ATOM 6986 O O . GLN A 1 880 ? -1.070 -8.890 24.145 1.00 79.31 880 GLN A O 1
ATOM 6991 N N . ARG A 1 881 ? 1.004 -8.271 24.780 1.00 85.94 881 ARG A N 1
ATOM 6992 C CA . ARG A 1 881 ? 0.799 -6.825 24.718 1.00 85.94 881 ARG A CA 1
ATOM 6993 C C . ARG A 1 881 ? 0.332 -6.368 23.331 1.00 85.94 881 ARG A C 1
ATOM 6995 O O . ARG A 1 881 ? 0.901 -6.731 22.302 1.00 85.94 881 ARG A O 1
ATOM 7002 N N . LEU A 1 882 ? -0.716 -5.552 23.315 1.00 88.38 882 LEU A N 1
ATOM 7003 C CA . LEU A 1 882 ? -1.193 -4.814 22.153 1.00 88.38 882 LEU A CA 1
ATOM 7004 C C . LEU A 1 882 ? -0.215 -3.680 21.845 1.00 88.38 882 LEU A C 1
ATOM 7006 O O . LEU A 1 882 ? 0.092 -2.868 22.722 1.00 88.38 882 LEU A O 1
ATOM 7010 N N . SER A 1 883 ? 0.229 -3.613 20.593 1.00 88.44 883 SER A N 1
ATOM 7011 C CA . SER A 1 883 ? 0.955 -2.453 20.063 1.00 88.44 883 SER A CA 1
ATOM 7012 C C . SER A 1 883 ? 0.068 -1.203 20.014 1.00 88.44 883 SER A C 1
ATOM 7014 O O . SER A 1 883 ? -1.160 -1.306 19.983 1.00 88.44 883 SER A O 1
ATOM 7016 N N . ASP A 1 884 ? 0.670 -0.017 19.906 1.00 83.31 884 ASP A N 1
ATOM 7017 C CA . ASP A 1 884 ? -0.074 1.246 19.772 1.00 83.31 884 ASP A CA 1
ATOM 7018 C C . ASP A 1 884 ? -1.031 1.236 18.569 1.00 83.31 884 ASP A C 1
ATOM 7020 O O . ASP A 1 884 ? -2.163 1.716 18.650 1.00 83.31 884 ASP A O 1
ATOM 7024 N N . ALA A 1 885 ? -0.615 0.622 17.455 1.00 83.06 885 ALA A N 1
ATOM 7025 C CA . ALA A 1 885 ? -1.452 0.465 16.269 1.00 83.06 885 ALA A CA 1
ATOM 7026 C C . ALA A 1 885 ? -2.655 -0.464 16.521 1.00 83.06 885 ALA A C 1
ATOM 7028 O O . ALA A 1 885 ? -3.756 -0.201 16.029 1.00 83.06 885 ALA A O 1
ATOM 7029 N N . GLU A 1 886 ? -2.470 -1.536 17.296 1.00 89.56 886 GLU A N 1
ATOM 7030 C CA . GLU A 1 886 ? -3.562 -2.429 17.692 1.00 89.56 886 GLU A CA 1
ATOM 7031 C C . GLU A 1 886 ? -4.498 -1.769 18.706 1.00 89.56 886 GLU A C 1
ATOM 7033 O O . GLU A 1 886 ? -5.710 -1.941 18.593 1.00 89.56 886 GLU A O 1
ATOM 7038 N N . LEU A 1 887 ? -3.970 -0.980 19.645 1.00 86.69 887 LEU A N 1
ATOM 7039 C CA . LEU A 1 887 ? -4.762 -0.215 20.608 1.00 86.69 887 LEU A CA 1
ATOM 7040 C C . LEU A 1 887 ? -5.635 0.830 19.893 1.00 86.69 887 LEU A C 1
ATOM 7042 O O . LEU A 1 887 ? -6.847 0.863 20.106 1.00 86.69 887 LEU A O 1
ATOM 7046 N N . MET A 1 888 ? -5.056 1.597 18.961 1.00 83.44 888 MET A N 1
ATOM 7047 C CA . MET A 1 888 ? -5.796 2.502 18.066 1.00 83.44 888 MET A CA 1
ATOM 7048 C C . MET A 1 888 ? -6.897 1.766 17.293 1.00 83.44 888 MET A C 1
ATOM 7050 O O . MET A 1 888 ? -8.013 2.269 17.149 1.00 83.44 888 MET A O 1
ATOM 7054 N N . ALA A 1 889 ? -6.606 0.557 16.806 1.00 88.31 889 ALA A N 1
ATOM 7055 C CA . ALA A 1 889 ? -7.591 -0.240 16.090 1.00 88.31 889 ALA A CA 1
ATOM 7056 C C . ALA A 1 889 ? -8.732 -0.739 16.996 1.00 88.31 889 ALA A C 1
ATOM 7058 O O . ALA A 1 889 ? -9.869 -0.864 16.527 1.00 88.31 889 ALA A O 1
ATOM 7059 N N . GLN A 1 890 ? -8.478 -0.982 18.289 1.00 89.69 890 GLN A N 1
ATOM 7060 C CA . GLN A 1 890 ? -9.547 -1.275 19.249 1.00 89.69 890 GLN A CA 1
ATOM 7061 C C . GLN A 1 890 ? -10.413 -0.050 19.531 1.00 89.69 890 GLN A C 1
ATOM 7063 O O . GLN A 1 890 ? -11.630 -0.192 19.547 1.00 89.69 890 GLN A O 1
ATOM 7068 N N . VAL A 1 891 ? -9.831 1.148 19.661 1.00 87.94 891 VAL A N 1
ATOM 7069 C CA . VAL A 1 891 ? -10.604 2.394 19.831 1.00 87.94 891 VAL A CA 1
ATOM 7070 C C . VAL A 1 891 ? -11.565 2.598 18.658 1.00 87.94 891 VAL A C 1
ATOM 7072 O O . VAL A 1 891 ? -12.764 2.768 18.872 1.00 87.94 891 VAL A O 1
ATOM 7075 N N . ASN A 1 892 ? -11.081 2.461 17.417 1.00 85.94 892 ASN A N 1
ATOM 7076 C CA . ASN A 1 892 ? -11.937 2.500 16.225 1.00 85.94 892 ASN A CA 1
ATOM 7077 C C . ASN A 1 892 ? -13.035 1.424 16.262 1.00 85.94 892 ASN A C 1
ATOM 7079 O O . ASN A 1 892 ? -14.178 1.679 15.883 1.00 85.94 892 ASN A O 1
ATOM 7083 N N . THR A 1 893 ? -12.684 0.210 16.700 1.00 88.06 893 THR A N 1
ATOM 7084 C CA . THR A 1 893 ? -13.621 -0.916 16.786 1.00 88.06 893 THR A CA 1
ATOM 7085 C C . THR A 1 893 ? -14.716 -0.652 17.817 1.00 88.06 893 THR A C 1
ATOM 7087 O O . THR A 1 893 ? -15.883 -0.849 17.498 1.00 88.06 893 THR A O 1
ATOM 7090 N N . PHE A 1 894 ? -14.376 -0.185 19.021 1.00 89.44 894 PHE A N 1
ATOM 7091 C CA . PHE A 1 894 ? -15.339 0.119 20.082 1.00 89.44 894 PHE A CA 1
ATOM 7092 C C . PHE A 1 894 ? -16.229 1.299 19.707 1.00 89.44 894 PHE A C 1
ATOM 7094 O O . PHE A 1 894 ? -17.440 1.213 19.873 1.00 89.44 894 PHE A O 1
ATOM 7101 N N . LEU A 1 895 ? -15.655 2.355 19.129 1.00 85.69 895 LEU A N 1
ATOM 7102 C CA . LEU A 1 895 ? -16.408 3.532 18.711 1.00 85.69 895 LEU A CA 1
ATOM 7103 C C . LEU A 1 895 ? -17.417 3.195 17.602 1.00 85.69 895 LEU A C 1
ATOM 7105 O O . LEU A 1 895 ? -18.543 3.674 17.639 1.00 85.69 895 LEU A O 1
ATOM 7109 N N . LEU A 1 896 ? -17.058 2.330 16.642 1.00 82.25 896 LEU A N 1
ATOM 7110 C CA . LEU A 1 896 ? -18.004 1.884 15.617 1.00 82.25 896 LEU A CA 1
ATOM 7111 C C . LEU A 1 896 ? -19.041 0.893 16.169 1.00 82.25 896 LEU A C 1
ATOM 7113 O O . LEU A 1 896 ? -20.237 1.050 15.926 1.00 82.25 896 LEU A O 1
ATOM 7117 N N . ALA A 1 897 ? -18.581 -0.148 16.867 1.00 85.31 897 ALA A N 1
ATOM 7118 C CA . ALA A 1 897 ? -19.420 -1.265 17.291 1.00 85.31 897 ALA A CA 1
ATOM 7119 C C . ALA A 1 897 ? -20.293 -0.957 18.514 1.00 85.31 897 ALA A C 1
ATOM 7121 O O . ALA A 1 897 ? -21.285 -1.644 18.704 1.00 85.31 897 ALA A O 1
ATOM 7122 N N . GLY A 1 898 ? -19.927 0.017 19.350 1.00 83.56 898 GLY A N 1
ATOM 7123 C CA . GLY A 1 898 ? -20.687 0.392 20.546 1.00 83.56 898 GLY A CA 1
ATOM 7124 C C . GLY A 1 898 ? -21.817 1.383 20.272 1.00 83.56 898 GLY A C 1
ATOM 7125 O O . GLY A 1 898 ? -22.832 1.343 20.945 1.00 83.56 898 GLY A O 1
ATOM 7126 N N . HIS A 1 899 ? -21.672 2.234 19.257 1.00 87.38 899 HIS A N 1
ATOM 7127 C CA . HIS A 1 899 ? -22.622 3.311 18.972 1.00 87.38 899 HIS A CA 1
ATOM 7128 C C . HIS A 1 899 ? -23.698 2.897 17.948 1.00 87.38 899 HIS A C 1
ATOM 7130 O O . HIS A 1 899 ? -24.886 2.829 18.263 1.00 87.38 899 HIS A O 1
ATOM 7136 N N . GLU A 1 900 ? -23.298 2.554 16.715 1.00 87.44 900 GLU A N 1
ATOM 7137 C CA . GLU A 1 900 ? -24.249 2.422 15.594 1.00 87.44 900 GLU A CA 1
ATOM 7138 C C . GLU A 1 900 ? -25.245 1.270 15.817 1.00 87.44 900 GLU A C 1
ATOM 7140 O O . GLU A 1 900 ? -26.417 1.371 15.456 1.00 87.44 900 GLU A O 1
ATOM 7145 N N . THR A 1 901 ? -24.808 0.156 16.413 1.00 91.44 901 THR A N 1
ATOM 7146 C CA . THR A 1 901 ? -25.674 -1.018 16.597 1.00 91.44 901 THR A CA 1
ATOM 7147 C C . THR A 1 901 ? -26.753 -0.793 17.646 1.00 91.44 901 THR A C 1
ATOM 7149 O O . THR A 1 901 ? -27.897 -1.178 17.404 1.00 91.44 901 THR A O 1
ATOM 7152 N N . THR A 1 902 ? -26.418 -0.177 18.787 1.00 94.50 902 THR A N 1
ATOM 7153 C CA . THR A 1 902 ? -27.392 0.074 19.858 1.00 94.50 902 THR A CA 1
ATOM 7154 C C . THR A 1 902 ? -28.392 1.146 19.426 1.00 94.50 902 THR A C 1
ATOM 7156 O O . THR A 1 902 ? -29.597 0.951 19.591 1.00 94.50 902 THR A O 1
ATOM 7159 N N . GLY A 1 903 ? -27.928 2.219 18.770 1.00 94.06 903 GLY A N 1
ATOM 7160 C CA . GLY A 1 903 ? -28.803 3.275 18.251 1.00 94.06 903 GLY A CA 1
ATOM 7161 C C . GLY A 1 903 ? -29.831 2.749 17.242 1.00 94.06 903 GLY A C 1
ATOM 7162 O O . GLY A 1 903 ? -31.023 3.051 17.341 1.00 94.06 903 GLY A O 1
ATOM 7163 N N . VAL A 1 904 ? -29.406 1.880 16.316 1.00 93.69 904 VAL A N 1
ATOM 7164 C CA . VAL A 1 904 ? -30.308 1.217 15.355 1.00 93.69 904 VAL A CA 1
ATOM 7165 C C . VAL A 1 904 ? -31.285 0.261 16.049 1.00 93.69 904 VAL A C 1
ATOM 7167 O O . VAL A 1 904 ? -32.460 0.222 15.684 1.00 93.69 904 VAL A O 1
ATOM 7170 N N . ALA A 1 905 ? -30.840 -0.492 17.058 1.00 96.19 905 ALA A N 1
ATOM 7171 C CA . ALA A 1 905 ? -31.718 -1.387 17.814 1.00 96.19 905 ALA A CA 1
ATOM 7172 C C . ALA A 1 905 ? -32.837 -0.613 18.532 1.00 96.19 905 ALA A C 1
ATOM 7174 O O . ALA A 1 905 ? -34.009 -0.993 18.458 1.00 96.19 905 ALA A O 1
ATOM 7175 N N . LEU A 1 906 ? -32.485 0.492 19.196 1.00 97.69 906 LEU A N 1
ATOM 7176 C CA . LEU A 1 906 ? -33.442 1.376 19.862 1.00 97.69 906 LEU A CA 1
ATOM 7177 C C . LEU A 1 906 ? -34.391 2.029 18.852 1.00 97.69 906 LEU A C 1
ATOM 7179 O O . LEU A 1 906 ? -35.593 2.068 19.092 1.00 97.69 906 LEU A O 1
ATOM 7183 N N . THR A 1 907 ? -33.881 2.446 17.689 1.00 97.12 907 THR A N 1
ATOM 7184 C CA . THR A 1 907 ? -34.694 3.015 16.601 1.00 97.12 907 THR A CA 1
ATOM 7185 C C . THR A 1 907 ? -35.804 2.055 16.182 1.00 97.12 907 THR A C 1
ATOM 7187 O O . THR A 1 907 ? -36.973 2.431 16.142 1.00 97.12 907 THR A O 1
ATOM 7190 N N . TRP A 1 908 ? -35.460 0.792 15.912 1.00 96.94 908 TRP A N 1
ATOM 7191 C CA . TRP A 1 908 ? -36.457 -0.218 15.556 1.00 96.94 908 TRP A CA 1
ATOM 7192 C C . TRP A 1 908 ? -37.417 -0.542 16.691 1.00 96.94 908 TRP A C 1
ATOM 7194 O O . TRP A 1 908 ? -38.579 -0.842 16.442 1.00 96.94 908 TRP A O 1
ATOM 7204 N N . THR A 1 909 ? -36.955 -0.453 17.932 1.00 98.25 909 THR A N 1
ATOM 7205 C CA . THR A 1 909 ? -37.804 -0.696 19.098 1.00 98.25 909 THR A CA 1
ATOM 7206 C C . THR A 1 909 ? -38.837 0.403 19.275 1.00 98.25 909 THR A C 1
ATOM 7208 O O . THR A 1 909 ? -40.008 0.099 19.476 1.00 98.25 909 THR A O 1
ATOM 7211 N N . LEU A 1 910 ? -38.443 1.670 19.133 1.00 97.94 910 LEU A N 1
ATOM 7212 C CA . LEU A 1 910 ? -39.387 2.784 19.175 1.00 97.94 910 LEU A CA 1
ATOM 7213 C C . LEU A 1 910 ? -40.366 2.744 17.995 1.00 97.94 910 LEU A C 1
ATOM 7215 O O . LEU A 1 910 ? -41.540 3.042 18.191 1.00 97.94 910 LEU A O 1
ATOM 7219 N N . ASP A 1 911 ? -39.934 2.292 16.812 1.00 97.19 911 ASP A N 1
ATOM 7220 C CA . ASP A 1 911 ? -40.842 2.017 15.688 1.00 97.19 911 ASP A CA 1
ATOM 7221 C C . ASP A 1 911 ? -41.902 0.967 16.053 1.00 97.19 911 ASP A C 1
ATOM 7223 O O . ASP A 1 911 ? -43.095 1.179 15.830 1.00 97.19 911 ASP A O 1
ATOM 7227 N N . PHE A 1 912 ? -41.492 -0.153 16.659 1.00 97.62 912 PHE A N 1
ATOM 7228 C CA . PHE A 1 912 ? -42.432 -1.180 17.104 1.00 97.62 912 PHE A CA 1
ATOM 7229 C C . PHE A 1 912 ? -43.390 -0.651 18.171 1.00 97.62 912 PHE A C 1
ATOM 7231 O O . PHE A 1 912 ? -44.596 -0.850 18.046 1.00 97.62 912 PHE A O 1
ATOM 7238 N N . LEU A 1 913 ? -42.888 0.061 19.180 1.00 98.06 913 LEU A N 1
ATOM 7239 C CA . LEU A 1 913 ? -43.718 0.631 20.243 1.00 98.06 913 LEU A CA 1
ATOM 7240 C C . LEU A 1 913 ? -44.704 1.681 19.719 1.00 98.06 913 LEU A C 1
ATOM 7242 O O . LEU A 1 913 ? -45.839 1.725 20.194 1.00 98.06 913 LEU A O 1
ATOM 7246 N N . ALA A 1 914 ? -44.314 2.477 18.722 1.00 96.94 914 ALA A N 1
ATOM 7247 C CA . ALA A 1 914 ? -45.194 3.453 18.088 1.00 96.94 914 ALA A CA 1
ATOM 7248 C C . ALA A 1 914 ? -46.379 2.794 17.366 1.00 96.94 914 ALA A C 1
ATOM 7250 O O . ALA A 1 914 ? -47.493 3.311 17.400 1.00 96.94 914 ALA A O 1
ATOM 7251 N N . HIS A 1 915 ? -46.161 1.626 16.756 1.00 96.12 915 HIS A N 1
ATOM 7252 C CA . HIS A 1 915 ? -47.217 0.848 16.101 1.00 96.12 915 HIS A CA 1
ATOM 7253 C C . HIS A 1 915 ? -47.996 -0.068 17.062 1.00 96.12 915 HIS A C 1
ATOM 7255 O O . HIS A 1 915 ? -49.017 -0.629 16.668 1.00 96.12 915 HIS A O 1
ATOM 7261 N N . HIS A 1 916 ? -47.557 -0.207 18.320 1.00 97.56 916 HIS A N 1
ATOM 7262 C CA . HIS A 1 916 ? -48.197 -1.054 19.333 1.00 97.56 916 HIS A CA 1
ATOM 7263 C C . HIS A 1 916 ? -48.426 -0.285 20.651 1.00 97.56 916 HIS A C 1
ATOM 7265 O O . HIS A 1 916 ? -47.782 -0.594 21.661 1.00 97.56 916 HIS A O 1
ATOM 7271 N N . PRO A 1 917 ? -49.376 0.674 20.693 1.00 95.56 917 PRO A N 1
ATOM 7272 C CA . PRO A 1 917 ? -49.612 1.522 21.869 1.00 95.56 917 PRO A CA 1
ATOM 7273 C C . PRO A 1 917 ? -49.852 0.736 23.163 1.00 95.56 917 PRO A C 1
ATOM 7275 O O . PRO A 1 917 ? -49.291 1.070 24.199 1.00 95.56 917 PRO A O 1
ATOM 7278 N N . ARG A 1 918 ? -50.577 -0.390 23.094 1.00 96.31 918 ARG A N 1
ATOM 7279 C CA . ARG A 1 918 ? -50.820 -1.268 24.256 1.00 96.31 918 ARG A CA 1
ATOM 7280 C C . ARG A 1 918 ? -49.532 -1.829 24.864 1.00 96.31 918 ARG A C 1
ATOM 7282 O O . ARG A 1 918 ? -49.411 -1.924 26.081 1.00 96.31 918 ARG A O 1
ATOM 7289 N N . VAL A 1 919 ? -48.565 -2.204 24.024 1.00 97.12 919 VAL A N 1
ATOM 7290 C CA . VAL A 1 919 ? -47.256 -2.695 24.481 1.00 97.12 919 VAL A CA 1
ATOM 7291 C C . VAL A 1 919 ? -46.455 -1.549 25.094 1.00 97.12 919 VAL A C 1
ATOM 7293 O O . VAL A 1 919 ? -45.820 -1.733 26.130 1.00 97.12 919 VAL A O 1
ATOM 7296 N N . GLN A 1 920 ? -46.526 -0.364 24.483 1.00 97.19 920 GLN A N 1
ATOM 7297 C CA . GLN A 1 920 ? -45.877 0.849 24.973 1.00 97.19 920 GLN A CA 1
ATOM 7298 C C . GLN A 1 920 ? -46.408 1.274 26.349 1.00 97.19 920 GLN A C 1
ATOM 7300 O O . GLN A 1 920 ? -45.616 1.554 27.243 1.00 97.19 920 GLN A O 1
ATOM 7305 N N . GLU A 1 921 ? -47.727 1.267 26.547 1.00 95.56 921 GLU A N 1
ATOM 7306 C CA . GLU A 1 921 ? -48.381 1.565 27.827 1.00 95.56 921 GLU A CA 1
ATOM 7307 C C . GLU A 1 921 ? -48.034 0.540 28.906 1.00 95.56 921 GLU A C 1
ATOM 7309 O O . GLU A 1 921 ? -47.699 0.924 30.023 1.00 95.56 921 GLU A O 1
ATOM 7314 N N . LYS A 1 922 ? -48.051 -0.755 28.573 1.00 95.56 922 LYS A N 1
ATOM 7315 C CA . LYS A 1 922 ? -47.678 -1.824 29.509 1.00 95.56 922 LYS A CA 1
ATOM 7316 C C . LYS A 1 922 ? -46.220 -1.709 29.956 1.00 95.56 922 LYS A C 1
ATOM 7318 O O . LYS A 1 922 ? -45.941 -1.792 31.148 1.00 95.56 922 LYS A O 1
ATOM 7323 N N . LEU A 1 923 ? -45.302 -1.458 29.018 1.00 95.75 923 LEU A N 1
ATOM 7324 C CA . LEU A 1 923 ? -43.899 -1.195 29.339 1.00 95.75 923 LEU A CA 1
ATOM 7325 C C . LEU A 1 923 ? -43.747 0.064 30.196 1.00 95.75 923 LEU A C 1
ATOM 7327 O O . LEU A 1 923 ? -43.024 0.048 31.186 1.00 95.75 923 LEU A O 1
ATOM 7331 N N . ARG A 1 924 ? -44.451 1.145 29.849 1.00 94.88 924 ARG A N 1
ATOM 7332 C CA . ARG A 1 924 ? -44.432 2.389 30.622 1.00 94.88 924 ARG A CA 1
ATOM 7333 C C . ARG A 1 924 ? -44.920 2.176 32.050 1.00 94.88 924 ARG A C 1
ATOM 7335 O O . ARG A 1 924 ? -44.282 2.677 32.967 1.00 94.88 924 ARG A O 1
ATOM 7342 N N . ALA A 1 925 ? -46.008 1.432 32.239 1.00 93.81 925 ALA A N 1
ATOM 7343 C CA . ALA A 1 925 ? -46.555 1.129 33.555 1.00 93.81 925 ALA A CA 1
ATOM 7344 C C . ALA A 1 925 ? -45.552 0.360 34.428 1.00 93.81 925 ALA A C 1
ATOM 7346 O O . ALA A 1 925 ? -45.398 0.705 35.595 1.00 93.81 925 ALA A O 1
ATOM 7347 N N . GLU A 1 926 ? -44.830 -0.619 33.868 1.00 93.75 926 GLU A N 1
ATOM 7348 C CA . GLU A 1 926 ? -43.738 -1.300 34.579 1.00 93.75 926 GLU A CA 1
ATOM 7349 C C . GLU A 1 926 ? -42.611 -0.326 34.945 1.00 93.75 926 GLU A C 1
ATOM 7351 O O . GLU A 1 926 ? -42.221 -0.242 36.106 1.00 93.75 926 GLU A O 1
ATOM 7356 N N . VAL A 1 927 ? -42.109 0.451 33.980 1.00 93.00 927 VAL A N 1
ATOM 7357 C CA . VAL A 1 927 ? -41.003 1.393 34.223 1.00 93.00 927 VAL A CA 1
ATOM 7358 C C . VAL A 1 927 ? -41.392 2.449 35.265 1.00 93.00 927 VAL A C 1
ATOM 7360 O O . VAL A 1 927 ? -40.563 2.852 36.072 1.00 93.00 927 VAL A O 1
ATOM 7363 N N . MET A 1 928 ? -42.654 2.888 35.294 1.00 91.12 928 MET A N 1
ATOM 7364 C CA . MET A 1 928 ? -43.169 3.831 36.293 1.00 91.12 928 MET A CA 1
ATOM 7365 C C . MET A 1 928 ? -43.181 3.271 37.720 1.00 91.12 928 MET A C 1
ATOM 7367 O O . MET A 1 928 ? -43.178 4.065 38.658 1.00 91.12 928 MET A O 1
ATOM 7371 N N . GLN A 1 929 ? -43.183 1.947 37.907 1.00 89.62 929 GLN A N 1
ATOM 7372 C CA . GLN A 1 929 ? -43.074 1.347 39.241 1.00 89.62 929 GLN A CA 1
ATOM 7373 C C . GLN A 1 929 ? -41.662 1.515 39.818 1.00 89.62 929 GLN A C 1
ATOM 7375 O O . GLN A 1 929 ? -41.530 1.800 41.005 1.00 89.62 929 GLN A O 1
ATOM 7380 N N . ASP A 1 930 ? -40.622 1.394 38.984 1.00 88.69 930 ASP A N 1
ATOM 7381 C CA . ASP A 1 930 ? -39.223 1.641 39.376 1.00 88.69 930 ASP A CA 1
ATOM 7382 C C . ASP A 1 930 ? -38.881 3.144 39.382 1.00 88.69 930 ASP A C 1
ATOM 7384 O O . ASP A 1 930 ? -38.157 3.630 40.249 1.00 88.69 930 ASP A O 1
ATOM 7388 N N . MET A 1 931 ? -39.462 3.908 38.452 1.00 88.38 931 MET A N 1
ATOM 7389 C CA . MET A 1 931 ? -39.253 5.349 38.277 1.00 88.38 931 MET A CA 1
ATOM 7390 C C . MET A 1 931 ? -40.549 6.145 38.540 1.00 88.38 931 MET A C 1
ATOM 7392 O O . MET A 1 931 ? -41.149 6.686 37.595 1.00 88.38 931 MET A O 1
ATOM 7396 N N . PRO A 1 932 ? -41.009 6.253 39.804 1.00 81.25 932 PRO A N 1
ATOM 7397 C CA . PRO A 1 932 ? -42.292 6.878 40.122 1.00 81.25 932 PRO A CA 1
ATOM 7398 C C . PRO A 1 932 ? -42.320 8.367 39.757 1.00 81.25 932 PRO A C 1
ATOM 7400 O O . PRO A 1 932 ? -43.294 8.844 39.172 1.00 81.25 932 PRO A O 1
ATOM 7403 N N . LEU A 1 933 ? -41.233 9.104 40.008 1.00 80.25 933 LEU A N 1
ATOM 7404 C CA . LEU A 1 933 ? -41.116 10.521 39.657 1.00 80.25 933 LEU A CA 1
ATOM 7405 C C . LEU A 1 933 ? -40.430 10.688 38.297 1.00 80.25 933 LEU A C 1
ATOM 7407 O O . LEU A 1 933 ? -39.579 9.893 37.910 1.00 80.25 933 LEU A O 1
ATOM 7411 N N . ARG A 1 934 ? -40.719 11.777 37.575 1.00 73.38 934 ARG A N 1
ATOM 7412 C CA . ARG A 1 934 ? -39.981 12.099 36.335 1.00 73.38 934 ARG A CA 1
ATOM 7413 C C . ARG A 1 934 ? -38.505 12.400 36.566 1.00 73.38 934 ARG A C 1
ATOM 7415 O O . ARG A 1 934 ? -37.717 12.278 35.632 1.00 73.38 934 ARG A O 1
ATOM 7422 N N . SER A 1 935 ? -38.156 12.865 37.760 1.00 77.19 935 SER A N 1
ATOM 7423 C CA . SER A 1 935 ? -36.775 13.089 38.185 1.00 77.19 935 SER A CA 1
ATOM 7424 C C . SER A 1 935 ? -36.098 11.815 38.689 1.00 77.19 935 SER A C 1
ATOM 7426 O O . SER A 1 935 ? -34.902 11.859 38.949 1.00 77.19 935 SER A O 1
ATOM 7428 N N . SER A 1 936 ? -36.837 10.710 38.858 1.00 82.06 936 SER A N 1
ATOM 7429 C CA . SER A 1 936 ? -36.245 9.426 39.226 1.00 82.06 936 SER A CA 1
ATOM 7430 C C . SER A 1 936 ? -35.344 8.927 38.101 1.00 82.06 936 SER A C 1
ATOM 7432 O O . SER A 1 936 ? -35.656 9.090 36.921 1.00 82.06 936 SER A O 1
ATOM 7434 N N . GLU A 1 937 ? -34.244 8.295 38.487 1.00 87.12 937 GLU A N 1
ATOM 7435 C CA . GLU A 1 937 ? -33.362 7.537 37.604 1.00 87.12 937 GLU A CA 1
ATOM 7436 C C . GLU A 1 937 ? -33.732 6.052 37.692 1.00 87.12 937 GLU A C 1
ATOM 7438 O O . GLU A 1 937 ? -34.207 5.622 38.747 1.00 87.12 937 GLU A O 1
ATOM 7443 N N . PRO A 1 938 ? -33.545 5.259 36.622 1.00 88.75 938 PRO A N 1
ATOM 7444 C CA . PRO A 1 938 ? -33.794 3.827 36.707 1.00 88.75 938 PRO A CA 1
ATOM 7445 C C . PRO A 1 938 ? -32.794 3.178 37.668 1.00 88.75 938 PRO A C 1
ATOM 7447 O O . PRO A 1 938 ? -31.591 3.454 37.604 1.00 88.75 938 PRO A O 1
ATOM 7450 N N . SER A 1 939 ? -33.271 2.288 38.537 1.00 88.38 939 SER A N 1
ATOM 7451 C CA . SER A 1 939 ? -32.390 1.590 39.470 1.00 88.38 939 SER A CA 1
ATOM 7452 C C . SER A 1 939 ? -31.477 0.606 38.727 1.00 88.38 939 SER A C 1
ATOM 7454 O O . SER A 1 939 ? -31.867 -0.042 37.751 1.00 88.38 939 SER A O 1
ATOM 7456 N N . ALA A 1 940 ? -30.226 0.467 39.182 1.00 86.62 940 ALA A N 1
ATOM 7457 C CA . ALA A 1 940 ? -29.283 -0.464 38.560 1.00 86.62 940 ALA A CA 1
ATOM 7458 C C . ALA A 1 940 ? -29.801 -1.914 38.601 1.00 86.62 940 ALA A C 1
ATOM 7460 O O . ALA A 1 940 ? -29.627 -2.656 37.633 1.00 86.62 940 ALA A O 1
ATOM 7461 N N . ASP A 1 941 ? -30.477 -2.299 39.687 1.00 86.62 941 ASP A N 1
ATOM 7462 C CA . ASP A 1 941 ? -31.063 -3.630 39.855 1.00 86.62 941 ASP A CA 1
ATOM 7463 C C . ASP A 1 941 ? -32.203 -3.883 38.859 1.00 86.62 941 ASP A C 1
ATOM 7465 O O . ASP A 1 941 ? -32.244 -4.949 38.238 1.00 86.62 941 ASP A O 1
ATOM 7469 N N . TYR A 1 942 ? -33.067 -2.890 38.615 1.00 90.06 942 TYR A N 1
ATOM 7470 C CA . TYR A 1 942 ? -34.110 -2.981 37.591 1.00 90.06 942 TYR A CA 1
ATOM 7471 C C . TYR A 1 942 ? -33.520 -3.162 36.187 1.00 90.06 942 TYR A C 1
ATOM 7473 O O . TYR A 1 942 ? -33.905 -4.082 35.458 1.00 90.06 942 TYR A O 1
ATOM 7481 N N . ILE A 1 943 ? -32.519 -2.355 35.818 1.00 91.50 943 ILE A N 1
ATOM 7482 C CA . ILE A 1 943 ? -31.851 -2.462 34.511 1.00 91.50 943 ILE A CA 1
ATOM 7483 C C . ILE A 1 943 ? -31.160 -3.825 34.335 1.00 91.50 943 ILE A C 1
ATOM 7485 O O . ILE A 1 943 ? -31.180 -4.402 33.243 1.00 91.50 943 ILE A O 1
ATOM 7489 N N . MET A 1 944 ? -30.577 -4.380 35.398 1.00 87.62 944 MET A N 1
ATOM 7490 C CA . MET A 1 944 ? -29.926 -5.693 35.366 1.00 87.62 944 MET A CA 1
ATOM 7491 C C . MET A 1 944 ? -30.903 -6.880 35.392 1.00 87.62 944 MET A C 1
ATOM 7493 O O . MET A 1 944 ? -30.480 -8.000 35.095 1.00 87.62 944 MET A O 1
ATOM 7497 N N . SER A 1 945 ? -32.182 -6.666 35.714 1.00 85.94 945 SER A N 1
ATOM 7498 C CA . SER A 1 945 ? -33.184 -7.733 35.816 1.00 85.94 945 SER A CA 1
ATOM 7499 C C . SER A 1 945 ? -33.499 -8.368 34.461 1.00 85.94 945 SER A C 1
ATOM 7501 O O . SER A 1 945 ? -33.872 -7.677 33.516 1.00 85.94 945 SER A O 1
ATOM 7503 N N . ASN A 1 946 ? -33.410 -9.696 34.367 1.00 75.81 946 ASN A N 1
ATOM 7504 C CA . ASN A 1 946 ? -33.754 -10.449 33.152 1.00 75.81 946 ASN A CA 1
ATOM 7505 C C . ASN A 1 946 ? -35.235 -10.863 33.079 1.00 75.81 946 ASN A C 1
ATOM 7507 O O . ASN A 1 946 ? -35.642 -11.423 32.066 1.00 75.81 946 ASN A O 1
ATOM 7511 N N . ALA A 1 947 ? -36.012 -10.624 34.140 1.00 72.88 947 ALA A N 1
ATOM 7512 C CA . ALA A 1 947 ? -37.422 -11.018 34.231 1.00 72.88 947 ALA A CA 1
ATOM 7513 C C . ALA A 1 947 ? -38.392 -9.878 33.868 1.00 72.88 947 ALA A C 1
ATOM 7515 O O . ALA A 1 947 ? -39.602 -10.087 33.791 1.00 72.88 947 ALA A O 1
ATOM 7516 N N . SER A 1 948 ? -37.875 -8.666 33.650 1.00 85.44 948 SER A N 1
ATOM 7517 C CA . SER A 1 948 ? -38.690 -7.491 33.352 1.00 85.44 948 SER A CA 1
ATOM 7518 C C . SER A 1 948 ? -39.337 -7.566 31.968 1.00 85.44 948 SER A C 1
ATOM 7520 O O . SER A 1 948 ? -38.791 -8.130 31.016 1.00 85.44 948 SER A O 1
ATOM 7522 N N . TYR A 1 949 ? -40.502 -6.945 31.821 1.00 93.12 949 TYR A N 1
ATOM 7523 C CA . TYR A 1 949 ? -41.144 -6.741 30.530 1.00 93.12 949 TYR A CA 1
ATOM 7524 C C . TYR A 1 949 ? -40.277 -5.865 29.609 1.00 93.12 949 TYR A C 1
ATOM 7526 O O . TYR A 1 949 ? -40.281 -6.052 28.393 1.00 93.12 949 TYR A O 1
ATOM 7534 N N . LEU A 1 950 ? -39.445 -4.981 30.173 1.00 94.94 950 LEU A N 1
ATOM 7535 C CA . LEU A 1 950 ? -38.384 -4.279 29.442 1.00 94.94 950 LEU A CA 1
ATOM 7536 C C . LEU A 1 950 ? -37.406 -5.234 28.728 1.00 94.94 950 LEU A C 1
ATOM 7538 O O . LEU A 1 950 ? -37.086 -5.022 27.555 1.00 94.94 950 LEU A O 1
ATOM 7542 N N . GLU A 1 951 ? -36.952 -6.300 29.398 1.00 92.94 951 GLU A N 1
ATOM 7543 C CA . GLU A 1 951 ? -36.108 -7.340 28.785 1.00 92.94 951 GLU A CA 1
ATOM 7544 C C . GLU A 1 951 ? -36.852 -8.053 27.648 1.00 92.94 951 GLU A C 1
ATOM 7546 O O . GLU A 1 951 ? -36.291 -8.287 26.575 1.00 92.94 951 GLU A O 1
ATOM 7551 N N . ALA A 1 952 ? -38.130 -8.367 27.867 1.00 93.69 952 ALA A N 1
ATOM 7552 C CA . ALA A 1 952 ? -38.983 -9.022 26.884 1.00 93.69 952 ALA A CA 1
ATOM 7553 C C . ALA A 1 952 ? -39.160 -8.178 25.608 1.00 93.69 952 ALA A C 1
ATOM 7555 O O . ALA A 1 952 ? -39.010 -8.691 24.496 1.00 93.69 952 ALA A O 1
ATOM 7556 N N . VAL A 1 953 ? -39.405 -6.872 25.761 1.00 96.62 953 VAL A N 1
ATOM 7557 C CA . VAL A 1 953 ? -39.502 -5.913 24.649 1.00 96.62 953 VAL A CA 1
ATOM 7558 C C . VAL A 1 953 ? -38.184 -5.836 23.882 1.00 96.62 953 VAL A C 1
ATOM 7560 O O . VAL A 1 953 ? -38.188 -5.920 22.655 1.00 96.62 953 VAL A O 1
ATOM 7563 N N . MET A 1 954 ? -37.047 -5.735 24.578 1.00 96.44 954 MET A N 1
ATOM 7564 C CA . MET A 1 954 ? -35.731 -5.725 23.933 1.00 96.44 954 MET A CA 1
ATOM 7565 C C . MET A 1 954 ? -35.494 -7.002 23.117 1.00 96.44 954 MET A C 1
ATOM 7567 O O . MET A 1 954 ? -35.105 -6.923 21.949 1.00 96.44 954 MET A O 1
ATOM 7571 N N . LYS A 1 955 ? -35.713 -8.180 23.717 1.00 94.38 955 LYS A N 1
ATOM 7572 C CA . LYS A 1 955 ? -35.472 -9.463 23.046 1.00 94.38 955 LYS A CA 1
ATOM 7573 C C . LYS A 1 955 ? -36.342 -9.625 21.805 1.00 94.38 955 LYS A C 1
ATOM 7575 O O . LYS A 1 955 ? -35.840 -10.032 20.757 1.00 94.38 955 LYS A O 1
ATOM 7580 N N . GLU A 1 956 ? -37.615 -9.254 21.900 1.00 95.31 956 GLU A N 1
ATOM 7581 C CA . GLU A 1 956 ? -38.538 -9.341 20.772 1.00 95.31 956 GLU A CA 1
ATOM 7582 C C . GLU A 1 956 ? -38.177 -8.363 19.647 1.00 95.31 956 GLU A C 1
ATOM 7584 O O . GLU A 1 956 ? -38.175 -8.741 18.472 1.00 95.31 956 GLU A O 1
ATOM 7589 N N . SER A 1 957 ? -37.767 -7.139 19.987 1.00 96.44 957 SER A N 1
ATOM 7590 C CA . SER A 1 957 ? -37.270 -6.174 19.004 1.00 96.44 957 SER A CA 1
ATOM 7591 C C . SER A 1 957 ? -36.024 -6.685 18.281 1.00 96.44 957 SER A C 1
ATOM 7593 O O . SER A 1 957 ? -35.958 -6.633 17.052 1.00 96.44 957 SER A O 1
ATOM 7595 N N . LEU A 1 958 ? -35.048 -7.229 19.017 1.00 95.00 958 LEU A N 1
ATOM 7596 C CA . LEU A 1 958 ? -33.816 -7.780 18.441 1.00 95.00 958 LEU A CA 1
ATOM 7597 C C . LEU A 1 958 ? -34.063 -9.043 17.605 1.00 95.00 958 LEU A C 1
ATOM 7599 O O . LEU A 1 958 ? -33.317 -9.279 16.652 1.00 95.00 958 LEU A O 1
ATOM 7603 N N . ARG A 1 959 ? -35.098 -9.831 17.935 1.00 94.38 959 ARG A N 1
ATOM 7604 C CA . ARG A 1 959 ? -35.557 -10.979 17.140 1.00 94.38 959 ARG A CA 1
ATOM 7605 C C . ARG A 1 959 ? -36.133 -10.522 15.800 1.00 94.38 959 ARG A C 1
ATOM 7607 O O . ARG A 1 959 ? -35.787 -11.060 14.752 1.00 94.38 959 ARG A O 1
ATOM 7614 N N . LEU A 1 960 ? -37.019 -9.527 15.814 1.00 93.56 960 LEU A N 1
ATOM 7615 C CA . LEU A 1 960 ? -37.671 -9.065 14.590 1.00 93.56 960 LEU A CA 1
ATOM 7616 C C . LEU A 1 960 ? -36.780 -8.177 13.722 1.00 93.56 960 LEU A C 1
ATOM 7618 O O . LEU A 1 960 ? -36.940 -8.185 12.500 1.00 93.56 960 LEU A O 1
ATOM 7622 N N . ARG A 1 961 ? -35.885 -7.383 14.316 1.00 92.56 961 ARG A N 1
ATOM 7623 C CA . ARG A 1 961 ? -34.984 -6.472 13.598 1.00 92.56 961 ARG A CA 1
ATOM 7624 C C . ARG A 1 961 ? -33.632 -6.393 14.298 1.00 92.56 961 ARG A C 1
ATOM 7626 O O . ARG A 1 961 ? -33.335 -5.457 15.039 1.00 92.56 961 ARG A O 1
ATOM 7633 N N . SER A 1 962 ? -32.781 -7.373 14.013 1.00 90.75 962 SER A N 1
ATOM 7634 C CA . SER A 1 962 ? -31.402 -7.360 14.500 1.00 90.75 962 SER A CA 1
ATOM 7635 C C . SER A 1 962 ? -30.571 -6.301 13.758 1.00 90.75 962 SER A C 1
ATOM 7637 O O . SER A 1 962 ? -30.585 -6.280 12.522 1.00 90.75 962 SER A O 1
ATOM 7639 N N . PRO A 1 963 ? -29.778 -5.465 14.460 1.00 91.81 963 PRO A N 1
ATOM 7640 C CA . PRO A 1 963 ? -28.879 -4.512 13.811 1.00 91.81 963 PRO A CA 1
ATOM 7641 C C . PRO A 1 963 ? -27.876 -5.175 12.865 1.00 91.81 963 PRO A C 1
ATOM 7643 O O . PRO A 1 963 ? -27.562 -4.599 11.829 1.00 91.81 963 PRO A O 1
ATOM 7646 N N . ALA A 1 964 ? -27.401 -6.383 13.190 1.00 91.00 964 ALA A N 1
ATOM 7647 C CA . ALA A 1 964 ? -26.455 -7.165 12.391 1.00 91.00 964 ALA A CA 1
ATOM 7648 C C . ALA A 1 964 ? -27.136 -8.437 11.838 1.00 91.00 964 ALA A C 1
ATOM 7650 O O . ALA A 1 964 ? -26.905 -9.544 12.330 1.00 91.00 964 ALA A O 1
ATOM 7651 N N . PRO A 1 965 ? -27.987 -8.313 10.804 1.00 92.31 965 PRO A N 1
ATOM 7652 C CA . PRO A 1 965 ? -28.925 -9.369 10.412 1.00 92.31 965 PRO A CA 1
ATOM 7653 C C . PRO A 1 965 ? -28.301 -10.499 9.569 1.00 92.31 965 PRO A C 1
ATOM 7655 O O . PRO A 1 965 ? -28.949 -11.517 9.292 1.00 92.31 965 PRO A O 1
ATOM 7658 N N . VAL A 1 966 ? -27.049 -10.331 9.128 1.00 91.81 966 VAL A N 1
ATOM 7659 C CA . VAL A 1 966 ? -26.304 -11.306 8.322 1.00 91.81 966 VAL A CA 1
ATOM 7660 C C . VAL A 1 966 ? -24.795 -11.174 8.541 1.00 91.81 966 VAL A C 1
ATOM 7662 O O . VAL A 1 966 ? -24.255 -10.082 8.686 1.00 91.81 966 VAL A O 1
ATOM 7665 N N . THR A 1 967 ? -24.092 -12.301 8.535 1.00 90.69 967 THR A N 1
ATOM 7666 C CA . THR A 1 967 ? -22.629 -12.390 8.506 1.00 90.69 967 THR A CA 1
ATOM 7667 C C . THR A 1 967 ? -22.208 -13.533 7.580 1.00 90.69 967 THR A C 1
ATOM 7669 O O . THR A 1 967 ? -23.042 -14.298 7.094 1.00 90.69 967 THR A O 1
ATOM 7672 N N . SER A 1 968 ? -20.914 -13.661 7.299 1.00 92.38 968 SER A N 1
ATOM 7673 C CA . SER A 1 968 ? -20.403 -14.762 6.482 1.00 92.38 968 SER A CA 1
ATOM 7674 C C . SER A 1 968 ? -19.090 -15.326 7.007 1.00 92.38 968 SER A C 1
ATOM 7676 O O . SER A 1 968 ? -18.362 -14.674 7.766 1.00 92.38 968 SER A O 1
ATOM 7678 N N . ARG A 1 969 ? -18.813 -16.570 6.624 1.00 92.44 969 ARG A N 1
ATOM 7679 C CA . ARG A 1 969 ? -17.571 -17.285 6.889 1.00 92.44 969 ARG A CA 1
ATOM 7680 C C . ARG A 1 969 ? -17.041 -17.925 5.611 1.00 92.44 969 ARG A C 1
ATOM 7682 O O . ARG A 1 969 ? -17.829 -18.308 4.763 1.00 92.44 969 ARG A O 1
ATOM 7689 N N . THR A 1 970 ? -15.734 -18.077 5.486 1.00 94.56 970 THR A N 1
ATOM 7690 C CA . THR A 1 970 ? -15.065 -18.783 4.392 1.00 94.56 970 THR A CA 1
ATOM 7691 C C . THR A 1 970 ? -14.491 -20.080 4.940 1.00 94.56 970 THR A C 1
ATOM 7693 O O . THR A 1 970 ? -13.773 -20.045 5.940 1.00 94.56 970 THR A O 1
ATOM 7696 N N . ALA A 1 971 ? -14.805 -21.209 4.306 1.00 94.69 971 ALA A N 1
ATOM 7697 C CA . ALA A 1 971 ? -14.232 -22.505 4.661 1.00 94.69 971 ALA A CA 1
ATOM 7698 C C . ALA A 1 971 ? -12.733 -22.545 4.307 1.00 94.69 971 ALA A C 1
ATOM 7700 O O . ALA A 1 971 ? -12.354 -22.275 3.165 1.00 94.69 971 ALA A O 1
ATOM 7701 N N . LEU A 1 972 ? -11.869 -22.874 5.268 1.00 93.31 972 LEU A N 1
ATOM 7702 C CA . LEU A 1 972 ? -10.414 -22.967 5.072 1.00 93.31 972 LEU A CA 1
ATOM 7703 C C . LEU A 1 972 ? -9.968 -24.295 4.447 1.00 93.31 972 LEU A C 1
ATOM 7705 O O . LEU A 1 972 ? -8.880 -24.376 3.872 1.00 93.31 972 LEU A O 1
ATOM 7709 N N . GLN A 1 973 ? -10.815 -25.312 4.535 1.00 93.88 973 GLN A N 1
ATOM 7710 C CA . GLN A 1 973 ? -10.611 -26.655 4.005 1.00 93.88 973 GLN A CA 1
ATOM 7711 C C . GLN A 1 973 ? -11.959 -27.239 3.565 1.00 93.88 973 GLN A C 1
ATOM 7713 O O . GLN A 1 973 ? -13.004 -26.654 3.857 1.00 93.88 973 GLN A O 1
ATOM 7718 N N . ASP A 1 974 ? -11.924 -28.364 2.854 1.00 95.44 974 ASP A N 1
ATOM 7719 C CA . ASP A 1 974 ? -13.135 -29.107 2.517 1.00 95.44 974 ASP A CA 1
ATOM 7720 C C . ASP A 1 974 ? -13.817 -29.601 3.799 1.00 95.44 974 ASP A C 1
ATOM 7722 O O . ASP A 1 974 ? -13.162 -30.078 4.727 1.00 95.44 974 ASP A O 1
ATOM 7726 N N . ASP A 1 975 ? -15.137 -29.473 3.848 1.00 95.69 975 ASP A N 1
ATOM 7727 C CA . ASP A 1 975 ? -15.956 -29.819 5.006 1.00 95.69 975 ASP A CA 1
ATOM 7728 C C . ASP A 1 975 ? -17.311 -30.394 4.562 1.00 95.69 975 ASP A C 1
ATOM 7730 O O . ASP A 1 975 ? -17.641 -30.417 3.372 1.00 95.69 975 ASP A O 1
ATOM 7734 N N . ILE A 1 976 ? -18.112 -30.876 5.508 1.00 95.25 976 ILE A N 1
ATOM 7735 C CA . ILE A 1 976 ? -19.470 -31.363 5.275 1.00 95.25 976 ILE A CA 1
ATOM 7736 C C . ILE A 1 976 ? -20.413 -30.687 6.270 1.00 95.25 976 ILE A C 1
ATOM 7738 O O . ILE A 1 976 ? -20.256 -30.832 7.478 1.00 95.25 976 ILE A O 1
ATOM 7742 N N . ILE A 1 977 ? -21.431 -29.991 5.759 1.00 94.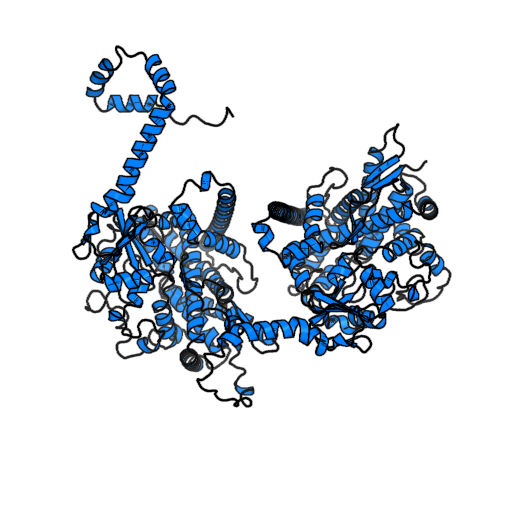75 977 ILE A N 1
ATOM 7743 C CA . ILE A 1 977 ? -22.498 -29.386 6.568 1.00 94.75 977 ILE A CA 1
ATOM 7744 C C . ILE A 1 977 ? -23.818 -30.056 6.193 1.00 94.75 977 ILE A C 1
ATOM 7746 O O . ILE A 1 977 ? -24.222 -30.007 5.033 1.00 94.75 977 ILE A O 1
ATOM 7750 N N . ASP A 1 978 ? -24.479 -30.685 7.169 1.00 92.25 978 ASP A N 1
ATOM 7751 C CA . ASP A 1 978 ? -25.762 -31.390 7.010 1.00 92.25 978 ASP A CA 1
ATOM 7752 C C . ASP A 1 978 ? -25.811 -32.312 5.776 1.00 92.25 978 ASP A C 1
ATOM 7754 O O . ASP A 1 978 ? -26.754 -32.299 4.988 1.00 92.25 978 ASP A O 1
ATOM 7758 N N . GLY A 1 979 ? -24.746 -33.097 5.582 1.00 91.00 979 GLY A N 1
ATOM 7759 C CA . GLY A 1 979 ? -24.622 -34.053 4.476 1.00 91.00 979 GLY A CA 1
ATOM 7760 C C . GLY A 1 979 ? -24.189 -33.448 3.134 1.00 91.00 979 GLY A C 1
ATOM 7761 O O . GLY A 1 979 ? -23.873 -34.194 2.206 1.00 91.00 979 GLY A O 1
ATOM 7762 N N . PHE A 1 980 ? -24.094 -32.121 3.017 1.00 94.81 980 PHE A N 1
ATOM 7763 C CA . PHE A 1 980 ? -23.599 -31.454 1.815 1.00 94.81 980 PHE A CA 1
ATOM 7764 C C . PHE A 1 980 ? -22.102 -31.175 1.903 1.00 94.81 980 PHE A C 1
ATOM 7766 O O . PHE A 1 980 ? -21.619 -30.605 2.877 1.00 94.81 980 PHE A O 1
ATOM 7773 N N . LYS A 1 981 ? -21.365 -31.531 0.845 1.00 94.44 981 LYS A N 1
ATOM 7774 C CA . LYS A 1 981 ? -19.940 -31.202 0.722 1.00 94.44 981 LYS A CA 1
ATOM 7775 C C . LYS A 1 981 ? -19.761 -29.701 0.511 1.00 94.44 981 LYS A C 1
ATOM 7777 O O . LYS A 1 981 ? -20.326 -29.147 -0.430 1.00 94.44 981 LYS A O 1
ATOM 7782 N N . ILE A 1 982 ? -18.933 -29.083 1.341 1.00 95.00 982 ILE A N 1
ATOM 7783 C CA . ILE A 1 982 ? -18.567 -27.669 1.322 1.00 95.00 982 ILE A CA 1
ATOM 7784 C C . ILE A 1 982 ? -17.078 -27.570 0.974 1.00 95.00 982 ILE A C 1
ATOM 7786 O O . ILE A 1 982 ? -16.236 -27.785 1.840 1.00 95.00 982 ILE A O 1
ATOM 7790 N N . PRO A 1 983 ? -16.720 -27.270 -0.285 1.00 94.00 983 PRO A N 1
ATOM 7791 C CA . PRO A 1 983 ? -15.320 -27.142 -0.679 1.00 94.00 983 PRO A CA 1
ATOM 7792 C C . PRO A 1 983 ? -14.603 -25.983 0.017 1.00 94.00 983 PRO A C 1
ATOM 7794 O O . PRO A 1 983 ? -15.215 -24.952 0.324 1.00 94.00 983 PRO A O 1
ATOM 7797 N N . LYS A 1 984 ? -13.282 -26.096 0.147 1.00 93.81 984 LYS A N 1
ATOM 7798 C CA . LYS A 1 984 ? -12.383 -25.008 0.538 1.00 93.81 984 LYS A CA 1
ATOM 7799 C C . LYS A 1 984 ? -12.656 -23.742 -0.281 1.00 93.81 984 LYS A C 1
ATOM 7801 O O . LYS A 1 984 ? -12.836 -23.782 -1.496 1.00 93.81 984 LYS A O 1
ATOM 7806 N N . GLY A 1 985 ? -12.659 -22.595 0.392 1.00 90.75 985 GLY A N 1
ATOM 7807 C CA . GLY A 1 985 ? -12.932 -21.286 -0.203 1.00 90.75 985 GLY A CA 1
ATOM 7808 C C . GLY A 1 985 ? -14.420 -20.960 -0.365 1.00 90.75 985 GLY A C 1
ATOM 7809 O O . GLY A 1 985 ? -14.750 -19.848 -0.778 1.00 90.75 985 GLY A O 1
ATOM 7810 N N . THR A 1 986 ? -15.330 -21.880 -0.022 1.00 92.56 986 THR A N 1
ATOM 7811 C CA . THR A 1 986 ? -16.775 -21.613 -0.064 1.00 92.56 986 THR A CA 1
ATOM 7812 C C . THR A 1 986 ? -17.165 -20.589 0.993 1.00 92.56 986 THR A C 1
ATOM 7814 O O . THR A 1 986 ? -16.814 -20.725 2.167 1.00 92.56 986 THR A O 1
ATOM 7817 N N . ILE A 1 987 ? -17.941 -19.583 0.582 1.00 94.00 987 ILE A N 1
ATOM 7818 C CA . ILE A 1 987 ? -18.513 -18.598 1.501 1.00 94.00 987 ILE A CA 1
ATOM 7819 C C . ILE A 1 987 ? -19.844 -19.123 2.041 1.00 94.00 987 ILE A C 1
ATOM 7821 O O . ILE A 1 987 ? -20.815 -19.286 1.298 1.00 94.00 987 ILE A O 1
ATOM 7825 N N . VAL A 1 988 ? -19.881 -19.338 3.348 1.00 95.25 988 VAL A N 1
ATOM 7826 C CA . VAL A 1 988 ? -21.036 -19.720 4.148 1.00 95.25 988 VAL A CA 1
ATOM 7827 C C . VAL A 1 988 ? -21.708 -18.467 4.713 1.00 95.25 988 VAL A C 1
ATOM 7829 O O . VAL A 1 988 ? -21.095 -17.699 5.452 1.00 95.25 988 VAL A O 1
ATOM 7832 N N . ILE A 1 989 ? -22.969 -18.239 4.360 1.00 95.00 989 ILE A N 1
ATOM 7833 C CA . ILE A 1 989 ? -23.796 -17.130 4.837 1.00 95.00 989 ILE A CA 1
ATOM 7834 C C . ILE A 1 989 ? -24.564 -17.587 6.077 1.00 95.00 989 ILE A C 1
ATOM 7836 O O . ILE A 1 989 ? -25.174 -18.653 6.084 1.00 95.00 989 ILE A O 1
ATOM 7840 N N . ILE A 1 990 ? -24.554 -16.746 7.106 1.00 94.56 990 ILE A N 1
ATOM 7841 C CA . ILE A 1 990 ? -25.217 -16.958 8.391 1.00 94.56 990 ILE A CA 1
ATOM 7842 C C . ILE A 1 990 ? -26.136 -15.766 8.619 1.00 94.56 990 ILE A C 1
ATOM 7844 O O . ILE A 1 990 ? -25.668 -14.629 8.610 1.00 94.56 990 ILE A O 1
ATOM 7848 N N . SER A 1 991 ? -27.430 -15.994 8.827 1.00 94.19 991 SER A N 1
ATOM 7849 C CA . SER A 1 991 ? -28.395 -14.900 8.963 1.00 94.19 991 SER A CA 1
ATOM 7850 C C . SER A 1 991 ? -29.246 -15.039 10.224 1.00 94.19 991 SER A C 1
ATOM 7852 O O . SER A 1 991 ? -30.173 -15.852 10.237 1.00 94.19 991 SER A O 1
ATOM 7854 N N . PRO A 1 992 ? -28.955 -14.238 11.273 1.00 92.44 992 PRO A N 1
ATOM 7855 C CA . PRO A 1 992 ? -29.863 -14.047 12.401 1.00 92.44 992 PRO A CA 1
ATOM 7856 C C . PRO A 1 992 ? -31.287 -13.712 11.953 1.00 92.44 992 PRO A C 1
ATOM 7858 O O . PRO A 1 992 ? -32.213 -14.394 12.364 1.00 92.44 992 PRO A O 1
ATOM 7861 N N . GLU A 1 993 ? -31.443 -12.772 11.018 1.00 91.31 993 GLU A N 1
ATOM 7862 C CA . GLU A 1 993 ? -32.745 -12.341 10.484 1.00 91.31 993 GLU A CA 1
ATOM 7863 C C . GLU A 1 993 ? -33.589 -13.497 9.939 1.00 91.31 993 GLU A C 1
ATOM 7865 O O . GLU A 1 993 ? -34.788 -13.574 10.200 1.00 91.31 993 GLU A O 1
ATOM 7870 N N . VAL A 1 994 ? -32.970 -14.420 9.195 1.00 92.94 994 VAL A N 1
ATOM 7871 C CA . VAL A 1 994 ? -33.680 -15.594 8.678 1.00 92.94 994 VAL A CA 1
ATOM 7872 C C . VAL A 1 994 ? -34.062 -16.526 9.822 1.00 92.94 994 VAL A C 1
ATOM 7874 O O . VAL A 1 994 ? -35.222 -16.915 9.906 1.00 92.94 994 VAL A O 1
ATOM 7877 N N . MET A 1 995 ? -33.123 -16.863 10.713 1.00 91.19 995 MET A N 1
ATOM 7878 C CA . MET A 1 995 ? -33.361 -17.800 11.821 1.00 91.19 995 MET A CA 1
ATOM 7879 C C . MET A 1 995 ? -34.424 -17.312 12.805 1.00 91.19 995 MET A C 1
ATOM 7881 O O . MET A 1 995 ? -35.271 -18.091 13.240 1.00 91.19 995 MET A O 1
ATOM 7885 N N . HIS A 1 996 ? -34.412 -16.018 13.116 1.00 91.94 996 HIS A N 1
ATOM 7886 C CA . HIS A 1 996 ? -35.328 -15.382 14.063 1.00 91.94 996 HIS A CA 1
ATOM 7887 C C . HIS A 1 996 ? -36.764 -15.292 13.530 1.00 91.94 996 HIS A C 1
ATOM 7889 O O . HIS A 1 996 ? -37.684 -15.021 14.299 1.00 91.94 996 HIS A O 1
ATOM 7895 N N . LYS A 1 997 ? -36.958 -15.537 12.225 1.00 90.69 997 LYS A N 1
ATOM 7896 C CA . LYS A 1 997 ? -38.247 -15.459 11.522 1.00 90.69 997 LYS A CA 1
ATOM 7897 C C . LYS A 1 997 ? -38.711 -16.789 10.921 1.00 90.69 997 LYS A C 1
ATOM 7899 O O . LYS A 1 997 ? -39.581 -16.813 10.050 1.00 90.69 997 LYS A O 1
ATOM 7904 N N . ARG A 1 998 ? -38.137 -17.914 11.358 1.00 88.75 998 ARG A N 1
ATOM 7905 C CA . ARG A 1 998 ? -38.600 -19.248 10.945 1.00 88.75 998 ARG A CA 1
ATOM 7906 C C . ARG A 1 998 ? -39.807 -19.672 11.779 1.00 88.75 998 ARG A C 1
ATOM 7908 O O . ARG A 1 998 ? -39.655 -19.942 12.967 1.00 88.75 998 ARG A O 1
ATOM 7915 N N . ALA A 1 999 ? -40.966 -19.804 11.134 1.00 88.12 999 ALA A N 1
ATOM 7916 C CA . ALA A 1 999 ? -42.200 -20.273 11.771 1.00 88.12 999 ALA A CA 1
ATOM 7917 C C . ALA A 1 999 ? -42.034 -21.642 12.462 1.00 88.12 999 ALA A C 1
ATOM 7919 O O . ALA A 1 999 ? -42.585 -21.862 13.530 1.00 88.12 999 ALA A O 1
ATOM 7920 N N . GLU A 1 1000 ? -41.173 -22.514 11.925 1.00 85.75 1000 GLU A N 1
ATOM 7921 C CA . GLU A 1 1000 ? -40.817 -23.806 12.540 1.00 85.75 1000 GLU A CA 1
ATOM 7922 C C . GLU A 1 1000 ? -40.330 -23.693 13.993 1.00 85.75 1000 GLU A C 1
ATOM 7924 O O . GLU A 1 1000 ? -40.554 -24.605 14.781 1.00 85.75 1000 GLU A O 1
ATOM 7929 N N . PHE A 1 1001 ? -39.671 -22.590 14.360 1.00 85.62 1001 PHE A N 1
ATOM 7930 C CA . PHE A 1 1001 ? -39.185 -22.382 15.726 1.00 85.62 1001 PHE A CA 1
ATOM 7931 C C . PHE A 1 1001 ? -40.059 -21.434 16.545 1.00 85.62 1001 PHE A C 1
ATOM 7933 O O . PHE A 1 1001 ? -40.061 -21.533 17.768 1.00 85.62 1001 PHE A O 1
ATOM 7940 N N . TRP A 1 1002 ? -40.771 -20.513 15.896 1.00 85.69 1002 TRP A N 1
ATOM 7941 C CA . TRP A 1 1002 ? -41.437 -19.386 16.558 1.00 85.69 1002 TRP A CA 1
ATOM 7942 C C . TRP A 1 1002 ? -42.970 -19.399 16.457 1.00 85.69 1002 TRP A C 1
ATOM 7944 O O . TRP A 1 1002 ? -43.602 -18.547 17.072 1.00 85.69 1002 TRP A O 1
ATOM 7954 N N . GLY A 1 1003 ? -43.558 -20.349 15.723 1.00 86.25 1003 GLY A N 1
ATOM 7955 C CA . GLY A 1 1003 ? -44.998 -20.425 15.460 1.00 86.25 1003 GLY A CA 1
ATOM 7956 C C . GLY A 1 1003 ? -45.454 -19.574 14.269 1.00 86.25 1003 GLY A C 1
ATOM 7957 O O . GLY A 1 1003 ? -44.652 -18.910 13.609 1.00 86.25 1003 GLY A O 1
ATOM 7958 N N . ASP A 1 1004 ? -46.755 -19.599 13.979 1.00 87.94 1004 ASP A N 1
ATOM 7959 C CA . ASP A 1 1004 ? -47.349 -18.864 12.848 1.00 87.94 1004 ASP A CA 1
ATOM 7960 C C . ASP A 1 1004 ? -47.376 -17.344 13.072 1.00 87.94 1004 ASP A C 1
ATOM 7962 O O . ASP A 1 1004 ? -47.281 -16.567 12.124 1.00 87.94 1004 ASP A O 1
ATOM 7966 N N . ASP A 1 1005 ? -47.402 -16.912 14.333 1.00 89.56 1005 ASP A N 1
ATOM 7967 C CA . ASP A 1 1005 ? -47.362 -15.510 14.759 1.00 89.56 1005 ASP A CA 1
ATOM 7968 C C . ASP A 1 1005 ? -45.919 -14.949 14.826 1.00 89.56 1005 ASP A C 1
ATOM 7970 O O . ASP A 1 1005 ? -45.635 -13.942 15.474 1.00 89.56 1005 ASP A O 1
ATOM 7974 N N . VAL A 1 1006 ? -44.972 -15.587 14.124 1.00 89.56 1006 VAL A N 1
ATOM 7975 C CA . VAL A 1 1006 ? -43.536 -15.249 14.117 1.00 89.56 1006 VAL A CA 1
ATOM 7976 C C . VAL A 1 1006 ? -43.222 -13.826 13.647 1.00 89.56 1006 VAL A C 1
ATOM 7978 O O . VAL A 1 1006 ? -42.189 -13.273 14.036 1.00 89.56 1006 VAL A O 1
ATOM 7981 N N . LEU A 1 1007 ? -44.054 -13.226 12.797 1.00 91.69 1007 LEU A N 1
ATOM 7982 C CA . LEU A 1 1007 ? -43.840 -11.858 12.311 1.00 91.69 1007 LEU A CA 1
ATOM 7983 C C . LEU A 1 1007 ? -44.494 -10.794 13.201 1.00 91.69 1007 LEU A C 1
ATOM 7985 O O . LEU A 1 1007 ? -44.175 -9.616 13.036 1.00 91.69 1007 LEU A O 1
ATOM 7989 N N . ASP A 1 1008 ? -45.340 -11.204 14.146 1.00 93.19 1008 ASP A N 1
ATOM 7990 C CA . ASP A 1 1008 ? -46.017 -10.297 15.065 1.00 93.19 1008 ASP A CA 1
ATOM 7991 C C . ASP A 1 1008 ? -45.064 -9.873 16.185 1.00 93.19 1008 ASP A C 1
ATOM 7993 O O . ASP A 1 1008 ? -44.310 -10.689 16.725 1.00 93.19 1008 ASP A O 1
ATOM 7997 N N . PHE A 1 1009 ? -45.103 -8.590 16.550 1.00 95.94 1009 PHE A N 1
ATOM 7998 C CA . PHE A 1 1009 ? -44.345 -8.063 17.681 1.00 95.94 1009 PHE A CA 1
ATOM 7999 C C . PHE A 1 1009 ? -45.060 -8.405 18.989 1.00 95.94 1009 PHE A C 1
ATOM 8001 O O . PHE A 1 1009 ? -46.016 -7.735 19.379 1.00 95.94 1009 PHE A O 1
ATOM 8008 N N . LYS A 1 1010 ? -44.601 -9.472 19.657 1.00 92.75 1010 LYS A N 1
ATOM 8009 C CA . LYS A 1 1010 ? -45.241 -10.024 20.860 1.00 92.75 1010 LYS A CA 1
ATOM 8010 C C . LYS A 1 1010 ? -44.221 -10.274 21.979 1.00 92.75 1010 LYS A C 1
ATOM 8012 O O . LYS A 1 1010 ? -43.741 -11.402 22.134 1.00 92.75 1010 LYS A O 1
ATOM 8017 N N . PRO A 1 1011 ? -43.882 -9.245 22.778 1.00 93.69 1011 PRO A N 1
ATOM 8018 C CA . PRO A 1 1011 ? -42.954 -9.381 23.902 1.00 93.69 1011 PRO A CA 1
ATOM 8019 C C . PRO A 1 1011 ? -43.364 -10.447 24.925 1.00 93.69 1011 PRO A C 1
ATOM 8021 O O . PRO A 1 1011 ? -42.501 -11.080 25.525 1.00 93.69 1011 PRO A O 1
ATOM 8024 N N . GLU A 1 1012 ? -44.662 -10.718 25.088 1.00 88.50 1012 GLU A N 1
ATOM 8025 C CA . GLU A 1 1012 ? -45.203 -11.718 26.020 1.00 88.50 1012 GLU A CA 1
ATOM 8026 C C . GLU A 1 1012 ? -44.575 -13.112 25.879 1.00 88.50 1012 GLU A C 1
ATOM 8028 O O . GLU A 1 1012 ? -44.523 -13.847 26.865 1.00 88.50 1012 GLU A O 1
ATOM 8033 N N . ARG A 1 1013 ? -44.043 -13.466 24.698 1.00 85.94 1013 ARG A N 1
ATOM 8034 C CA . ARG A 1 1013 ? -43.316 -14.733 24.482 1.00 85.94 1013 ARG A CA 1
ATOM 8035 C C . ARG A 1 1013 ? -42.137 -14.918 25.433 1.00 85.94 1013 ARG A C 1
ATOM 8037 O O . ARG A 1 1013 ? -41.794 -16.039 25.770 1.00 85.94 1013 ARG A O 1
ATOM 8044 N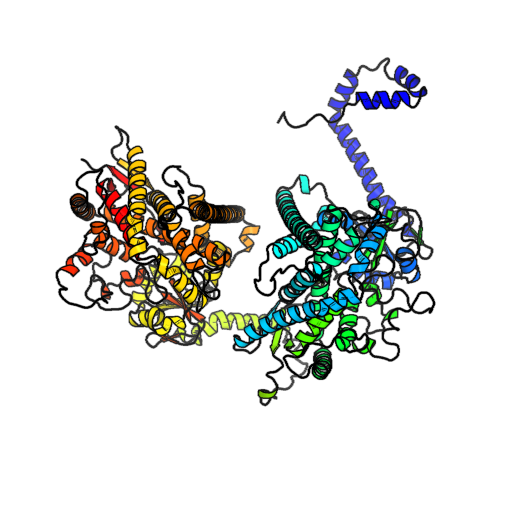 N . TRP A 1 1014 ? -41.506 -13.822 25.834 1.00 84.69 1014 TRP A N 1
ATOM 8045 C CA . TRP A 1 1014 ? -40.311 -13.832 26.674 1.00 84.69 1014 TRP A CA 1
ATOM 8046 C C . TRP A 1 1014 ? -40.630 -13.661 28.155 1.00 84.69 1014 TRP A C 1
ATOM 8048 O O . TRP A 1 1014 ? -39.828 -14.041 29.001 1.00 84.69 1014 TRP A O 1
ATOM 8058 N N . HIS A 1 1015 ? -41.776 -13.057 28.462 1.00 68.38 1015 HIS A N 1
ATOM 8059 C CA . HIS A 1 1015 ? -42.173 -12.740 29.828 1.00 68.38 1015 HIS A CA 1
ATOM 8060 C C . HIS A 1 1015 ? -42.805 -13.952 30.533 1.00 68.38 1015 HIS A C 1
ATOM 8062 O O . HIS A 1 1015 ? -42.542 -14.180 31.708 1.00 68.38 1015 HIS A O 1
ATOM 8068 N N . ASN A 1 1016 ? -43.552 -14.784 29.797 1.00 58.72 1016 ASN A N 1
ATOM 8069 C CA . ASN A 1 1016 ? -44.245 -15.957 30.349 1.00 58.72 1016 ASN A CA 1
ATOM 8070 C C . ASN A 1 1016 ? -43.335 -17.193 30.552 1.00 58.72 1016 ASN A C 1
ATOM 8072 O O . ASN A 1 1016 ? -43.737 -18.143 31.216 1.00 58.72 1016 ASN A O 1
ATOM 8076 N N . ASP A 1 1017 ? -42.109 -17.192 30.015 1.00 53.47 1017 ASP A N 1
ATOM 8077 C CA . ASP A 1 1017 ? -41.140 -18.300 30.146 1.00 53.47 1017 ASP A CA 1
ATOM 8078 C C . ASP A 1 1017 ? -40.545 -18.430 31.565 1.00 53.47 1017 ASP A C 1
ATOM 8080 O O . ASP A 1 1017 ? -39.973 -19.465 31.917 1.00 53.47 1017 ASP A O 1
ATOM 8084 N N . HIS A 1 1018 ? -40.670 -17.390 32.397 1.00 49.12 1018 HIS A N 1
ATOM 8085 C CA . HIS A 1 1018 ? -40.118 -17.369 33.754 1.00 49.12 1018 HIS A CA 1
ATOM 8086 C C . HIS A 1 1018 ? -40.992 -18.085 34.797 1.00 49.12 1018 HIS A C 1
ATOM 8088 O O . HIS A 1 1018 ? -40.460 -18.494 35.824 1.00 49.12 1018 HIS A O 1
ATOM 8094 N N . GLU A 1 1019 ? -42.284 -18.309 34.534 1.00 39.28 1019 GLU A N 1
ATOM 8095 C CA . GLU A 1 1019 ? -43.185 -19.004 35.472 1.00 39.28 1019 GLU A CA 1
ATOM 8096 C C . GLU A 1 1019 ? -43.047 -20.543 35.440 1.00 39.28 1019 GLU A C 1
ATOM 8098 O O . GLU A 1 1019 ? -43.645 -21.221 36.270 1.00 39.28 1019 GLU A O 1
ATOM 8103 N N . GLN A 1 1020 ? -42.261 -21.123 34.515 1.00 40.47 1020 GLN A N 1
ATOM 8104 C CA . GLN A 1 1020 ? -42.162 -22.587 34.334 1.00 40.47 1020 GLN A CA 1
ATOM 8105 C C . GLN A 1 1020 ? -40.785 -23.219 34.624 1.00 40.47 1020 GLN A C 1
ATOM 8107 O O . GLN A 1 1020 ? -40.666 -24.439 34.533 1.00 40.47 1020 GLN A O 1
ATOM 8112 N N . ASN A 1 1021 ? -39.747 -22.454 34.987 1.00 38.75 1021 ASN A N 1
ATOM 8113 C CA . ASN A 1 1021 ? -38.387 -22.986 35.195 1.00 38.75 1021 ASN A CA 1
ATOM 8114 C C . ASN A 1 1021 ? -37.861 -22.754 36.624 1.00 38.75 1021 ASN A C 1
ATOM 8116 O O . ASN A 1 1021 ? -36.899 -22.016 36.838 1.00 38.75 1021 ASN A O 1
ATOM 8120 N N . ASP A 1 1022 ? -38.449 -23.455 37.594 1.00 33.25 1022 ASP A N 1
ATOM 8121 C CA . ASP A 1 1022 ? -37.804 -23.740 38.879 1.00 33.25 1022 ASP A CA 1
ATOM 8122 C C . ASP A 1 1022 ? -36.878 -24.959 38.720 1.00 33.25 1022 ASP A C 1
ATOM 8124 O O . ASP A 1 1022 ? -37.334 -26.102 38.700 1.00 33.25 1022 ASP A O 1
ATOM 8128 N N . GLY A 1 1023 ? -35.564 -24.735 38.609 1.00 30.77 1023 GLY A N 1
ATOM 8129 C CA . GLY A 1 1023 ? -34.573 -25.803 38.791 1.00 30.77 1023 GLY A CA 1
ATOM 8130 C C . GLY A 1 1023 ? -33.361 -25.775 37.860 1.00 30.77 1023 GLY A C 1
ATOM 8131 O O . GLY A 1 1023 ? -33.399 -26.295 36.754 1.00 30.77 1023 GLY A O 1
ATOM 8132 N N . ASN A 1 1024 ? -32.258 -25.238 38.386 1.00 31.75 1024 ASN A N 1
ATOM 8133 C CA . ASN A 1 1024 ? -30.894 -25.763 38.260 1.00 31.75 1024 ASN A CA 1
ATOM 8134 C C . ASN A 1 1024 ? -30.401 -26.200 36.856 1.00 31.75 1024 ASN A C 1
ATOM 8136 O O . ASN A 1 1024 ? -30.459 -27.376 36.522 1.00 31.75 1024 ASN A O 1
ATOM 8140 N N . ASP A 1 1025 ? -29.856 -25.259 36.071 1.00 28.11 1025 ASP A N 1
ATOM 8141 C CA . ASP A 1 1025 ? -28.596 -25.436 35.316 1.00 28.11 1025 ASP A CA 1
ATOM 8142 C C . ASP A 1 1025 ? -28.249 -24.164 34.516 1.00 28.11 1025 ASP A C 1
ATOM 8144 O O . ASP A 1 1025 ? -28.954 -23.749 33.596 1.00 28.11 1025 ASP A O 1
ATOM 8148 N N . GLY A 1 1026 ? -27.116 -23.537 34.849 1.00 30.61 1026 GLY A N 1
ATOM 8149 C CA . GLY A 1 1026 ? -26.639 -22.252 34.314 1.00 30.61 1026 GLY A CA 1
ATOM 8150 C C . GLY A 1 1026 ? -26.150 -22.260 32.856 1.00 30.61 1026 GLY A C 1
ATOM 8151 O O . GLY A 1 1026 ? -25.110 -21.677 32.557 1.00 30.61 1026 GLY A O 1
ATOM 8152 N N . SER A 1 1027 ? -26.870 -22.908 31.934 1.00 31.56 1027 SER A N 1
ATOM 8153 C CA . SER A 1 1027 ? -26.499 -22.989 30.510 1.00 31.56 1027 SER A CA 1
ATOM 8154 C C . SER A 1 1027 ? -27.672 -22.940 29.513 1.00 31.56 1027 SER A C 1
ATOM 8156 O O . SER A 1 1027 ? -27.550 -23.398 28.376 1.00 31.56 1027 SER A O 1
ATOM 8158 N N . SER A 1 1028 ? -28.807 -22.337 29.870 1.00 32.84 1028 SER A N 1
ATOM 8159 C CA . SER A 1 1028 ? -29.962 -22.227 28.970 1.00 32.84 1028 SER A CA 1
ATOM 8160 C C . SER A 1 1028 ? -29.848 -21.050 27.989 1.00 32.84 1028 SER A C 1
ATOM 8162 O O . SER A 1 1028 ? -30.430 -19.981 28.172 1.00 32.84 1028 SER A O 1
ATOM 8164 N N . ALA A 1 1029 ? -29.140 -21.277 26.881 1.00 36.69 1029 ALA A N 1
ATOM 8165 C CA . ALA A 1 1029 ? -29.457 -20.631 25.611 1.00 36.69 1029 ALA A CA 1
ATOM 8166 C C . ALA A 1 1029 ? -30.826 -21.159 25.133 1.00 36.69 1029 ALA A C 1
ATOM 8168 O O . ALA A 1 1029 ? -30.889 -22.169 24.439 1.00 36.69 1029 ALA A O 1
ATOM 8169 N N . MET A 1 1030 ? -31.916 -20.523 25.561 1.00 41.44 1030 MET A N 1
ATOM 8170 C CA . MET A 1 1030 ? -33.294 -20.900 25.222 1.00 41.44 1030 MET A CA 1
ATOM 8171 C C . MET A 1 1030 ? -34.032 -19.648 24.739 1.00 41.44 1030 MET A C 1
ATOM 8173 O O . MET A 1 1030 ? -34.094 -18.644 25.448 1.00 41.44 1030 MET A O 1
ATOM 8177 N N . GLY A 1 1031 ? -34.486 -19.678 23.483 1.00 39.34 1031 GLY A N 1
ATOM 8178 C CA . GLY A 1 1031 ? -35.408 -18.683 22.934 1.00 39.34 1031 GLY A CA 1
ATOM 8179 C C . GLY A 1 1031 ? -36.808 -18.876 23.522 1.00 39.34 1031 GLY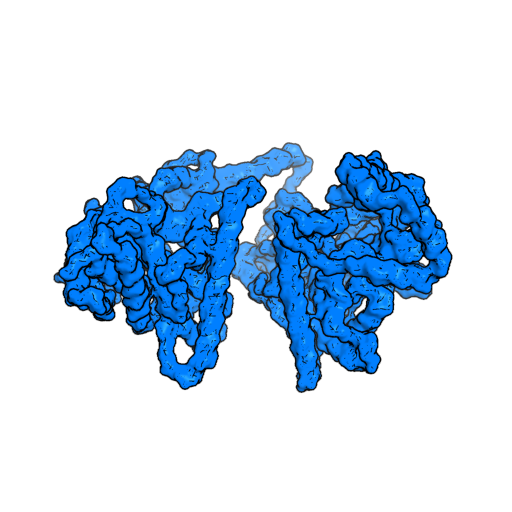 A C 1
ATOM 8180 O O . GLY A 1 1031 ? -37.091 -19.965 24.006 1.00 39.34 1031 GLY A O 1
ATOM 8181 N N . GLY A 1 1032 ? -37.648 -17.836 23.446 1.00 38.88 1032 GLY A N 1
ATOM 8182 C CA . GLY A 1 1032 ? -39.046 -17.754 23.922 1.00 38.88 1032 GLY A CA 1
ATOM 8183 C C . GLY A 1 1032 ? -40.052 -18.692 23.235 1.00 38.88 1032 GLY A C 1
ATOM 8184 O O . GLY A 1 1032 ? -41.142 -18.295 22.839 1.00 38.88 1032 GLY A O 1
ATOM 8185 N N . SER A 1 1033 ? -39.625 -19.918 22.985 1.00 42.41 1033 SER A N 1
ATOM 8186 C CA . SER A 1 1033 ? -40.319 -21.068 22.427 1.00 42.41 1033 SER A CA 1
ATOM 8187 C C . SER A 1 1033 ? -39.424 -22.225 22.848 1.00 42.41 1033 SER A C 1
ATOM 8189 O O . SER A 1 1033 ? -38.247 -22.191 22.494 1.00 42.41 1033 SER A O 1
ATOM 8191 N N . GLY A 1 1034 ? -39.915 -23.202 23.618 1.00 44.19 1034 GLY A N 1
ATOM 8192 C CA . GLY A 1 1034 ? -39.145 -24.269 24.296 1.00 44.19 1034 GLY A CA 1
ATOM 8193 C C . GLY A 1 1034 ? -38.196 -25.153 23.451 1.00 44.19 1034 GLY A C 1
ATOM 8194 O O . GLY A 1 1034 ? -37.780 -26.225 23.889 1.00 44.19 1034 GLY A O 1
ATOM 8195 N N . SER A 1 1035 ? -37.831 -24.738 22.241 1.00 48.88 1035 SER A N 1
ATOM 8196 C CA . SER A 1 1035 ? -36.800 -25.295 21.381 1.00 48.88 1035 SER A CA 1
ATOM 8197 C C . SER A 1 1035 ? -35.379 -25.012 21.897 1.00 48.88 1035 SER A C 1
ATOM 8199 O O . SER A 1 1035 ? -34.826 -23.921 21.746 1.00 48.88 1035 SER A O 1
ATOM 8201 N N . LYS A 1 1036 ? -34.726 -26.068 22.402 1.00 59.28 1036 LYS A N 1
ATOM 8202 C CA . LYS A 1 1036 ? -33.290 -26.144 22.768 1.00 59.28 1036 LYS A CA 1
ATOM 8203 C C . LYS A 1 1036 ? -32.324 -26.052 21.564 1.00 59.28 1036 LYS A C 1
ATOM 8205 O O . LYS A 1 1036 ? -31.144 -26.405 21.670 1.00 59.28 1036 LYS A O 1
ATOM 8210 N N . ALA A 1 1037 ? -32.802 -25.653 20.384 1.00 72.81 1037 ALA A N 1
ATOM 8211 C CA . ALA A 1 1037 ? -32.025 -25.676 19.151 1.00 72.81 1037 ALA A CA 1
ATOM 8212 C C . ALA A 1 1037 ? -31.016 -24.510 19.083 1.00 72.81 1037 ALA A C 1
ATOM 8214 O O . ALA A 1 1037 ? -31.338 -23.335 19.254 1.00 72.81 1037 ALA A O 1
ATOM 8215 N N . PHE A 1 1038 ? -29.753 -24.834 18.794 1.00 85.19 1038 PHE A N 1
ATOM 8216 C CA . PHE A 1 1038 ? -28.668 -23.858 18.669 1.00 85.19 1038 PHE A CA 1
ATOM 8217 C C . PHE A 1 1038 ? -28.920 -22.873 17.518 1.00 85.19 1038 PHE A C 1
ATOM 8219 O O . PHE A 1 1038 ? -29.275 -23.288 16.414 1.00 85.19 1038 PHE A O 1
ATOM 8226 N N . GLY A 1 1039 ? -28.677 -21.580 17.747 1.00 85.12 1039 GLY A N 1
ATOM 8227 C CA . GLY A 1 1039 ? -28.757 -20.551 16.703 1.00 85.12 1039 GLY A CA 1
ATOM 8228 C C . GLY A 1 1039 ? -30.165 -20.051 16.371 1.00 85.12 1039 GLY A C 1
ATOM 8229 O O . GLY A 1 1039 ? -30.296 -19.247 15.451 1.00 85.12 1039 GLY A O 1
ATOM 8230 N N . VAL A 1 1040 ? -31.200 -20.479 17.107 1.00 87.38 1040 VAL A N 1
ATOM 8231 C CA . VAL A 1 1040 ? -32.583 -19.992 16.923 1.00 87.38 1040 VAL A CA 1
ATOM 8232 C C . VAL A 1 1040 ? -32.732 -18.532 17.348 1.00 87.38 1040 VAL A C 1
ATOM 8234 O O . VAL A 1 1040 ? -33.347 -17.749 16.630 1.00 87.38 1040 VAL A O 1
ATOM 8237 N N . TYR A 1 1041 ? -32.114 -18.148 18.466 1.00 89.56 1041 TYR A N 1
ATOM 8238 C CA . TYR A 1 1041 ? -31.979 -16.760 18.905 1.00 89.56 1041 TYR A CA 1
ATOM 8239 C C . TYR A 1 1041 ? -30.491 -16.432 19.072 1.00 89.56 1041 TYR A C 1
ATOM 8241 O O . TYR A 1 1041 ? -29.772 -17.085 19.824 1.00 89.56 1041 TYR A O 1
ATOM 8249 N N . MET A 1 1042 ? -30.000 -15.463 18.299 1.00 92.19 1042 MET A N 1
ATOM 8250 C CA . MET A 1 1042 ? -28.568 -15.134 18.194 1.00 92.19 1042 MET A CA 1
ATOM 8251 C C . MET A 1 1042 ? -28.305 -13.668 17.798 1.00 92.19 1042 MET A C 1
ATOM 8253 O O . MET A 1 1042 ? -27.527 -13.415 16.875 1.00 92.19 1042 MET A O 1
ATOM 8257 N N . PRO A 1 1043 ? -28.930 -12.681 18.467 1.00 90.94 1043 PRO A N 1
ATOM 8258 C CA . PRO A 1 1043 ? -28.756 -11.261 18.128 1.00 90.94 1043 PRO A CA 1
ATOM 8259 C C . PRO A 1 1043 ? -27.304 -10.778 18.284 1.00 90.94 1043 PRO A C 1
ATOM 8261 O O . PRO A 1 1043 ? -26.886 -9.844 17.611 1.00 90.94 1043 PRO A O 1
ATOM 8264 N N . PHE A 1 1044 ? -26.515 -11.458 19.121 1.00 91.75 1044 PHE A N 1
ATOM 8265 C CA . PHE A 1 1044 ? -25.099 -11.181 19.373 1.00 91.75 1044 PHE A CA 1
ATOM 8266 C C . PHE A 1 1044 ? -24.152 -12.225 18.754 1.00 91.75 1044 PHE A C 1
ATOM 8268 O O . PHE A 1 1044 ? -22.978 -12.294 19.133 1.00 91.75 1044 PHE A O 1
ATOM 8275 N N . LEU A 1 1045 ? -24.653 -13.037 17.808 1.00 90.12 1045 LEU A N 1
ATOM 8276 C CA . LEU A 1 1045 ? -24.011 -14.260 17.305 1.00 90.12 1045 LEU A CA 1
ATOM 8277 C C . LEU A 1 1045 ? -23.679 -15.268 18.427 1.00 90.12 1045 LEU A C 1
ATOM 8279 O O . LEU A 1 1045 ? -23.939 -15.037 19.605 1.00 90.12 1045 LEU A O 1
ATOM 8283 N N . LEU A 1 1046 ? -23.130 -16.425 18.052 1.00 88.50 1046 LEU A N 1
ATOM 8284 C CA . LEU A 1 1046 ? -22.771 -17.512 18.967 1.00 88.50 1046 LEU A CA 1
ATOM 8285 C C . LEU A 1 1046 ? -21.335 -17.997 18.719 1.00 88.50 1046 LEU A C 1
ATOM 8287 O O . LEU A 1 1046 ? -20.727 -17.694 17.688 1.00 88.50 1046 LEU A O 1
ATOM 8291 N N . GLY A 1 1047 ? -20.809 -18.772 19.670 1.00 88.19 1047 GLY A N 1
ATOM 8292 C CA . GLY A 1 1047 ? -19.483 -19.386 19.597 1.00 88.19 1047 GLY A CA 1
ATOM 8293 C C . GLY A 1 1047 ? -18.325 -18.446 19.964 1.00 88.19 1047 GLY A C 1
ATOM 8294 O O . GLY A 1 1047 ? -18.557 -17.359 20.493 1.00 88.19 1047 GLY A O 1
ATOM 8295 N N . PRO A 1 1048 ? -17.064 -18.819 19.660 1.00 86.19 1048 PRO A N 1
ATOM 8296 C CA . PRO A 1 1048 ? -15.863 -18.069 20.069 1.00 86.19 1048 PRO A CA 1
ATOM 8297 C C . PRO A 1 1048 ? -15.760 -16.640 19.511 1.00 86.19 1048 PRO A C 1
ATOM 8299 O O . PRO A 1 1048 ? -14.895 -15.862 19.916 1.00 86.19 1048 PRO A O 1
ATOM 8302 N N . ARG A 1 1049 ? -16.619 -16.307 18.542 1.00 85.81 1049 ARG A N 1
ATOM 8303 C CA . ARG A 1 1049 ? -16.706 -14.998 17.884 1.00 85.81 1049 ARG A CA 1
ATOM 8304 C C . ARG A 1 1049 ? -18.006 -14.258 18.211 1.00 85.81 1049 ARG A C 1
ATOM 8306 O O . ARG A 1 1049 ? -18.385 -13.361 17.462 1.00 85.81 1049 ARG A O 1
ATOM 8313 N N . ASN A 1 1050 ? -18.704 -14.643 19.280 1.00 90.25 1050 ASN A N 1
ATOM 8314 C CA . ASN A 1 1050 ? -19.855 -13.891 19.775 1.00 90.25 1050 ASN A CA 1
ATOM 8315 C C . ASN A 1 1050 ? -19.444 -12.472 20.210 1.00 90.25 1050 ASN A C 1
ATOM 8317 O O . ASN A 1 1050 ? -18.272 -12.202 20.510 1.00 90.25 1050 ASN A O 1
ATOM 8321 N N . CYS A 1 1051 ? -20.411 -11.557 20.238 1.00 92.25 1051 CYS A N 1
ATOM 8322 C CA . CYS A 1 1051 ? -20.175 -10.171 20.627 1.00 92.25 1051 CYS A CA 1
ATOM 8323 C C . CYS A 1 1051 ? -19.621 -10.092 22.057 1.00 92.25 1051 CYS A C 1
ATOM 8325 O O . CYS A 1 1051 ? -20.281 -10.497 23.016 1.00 92.25 1051 CYS A O 1
ATOM 8327 N N . ILE A 1 1052 ? -18.414 -9.536 22.192 1.00 92.50 1052 ILE A N 1
ATOM 8328 C CA . ILE A 1 1052 ? -17.771 -9.317 23.493 1.00 92.50 1052 ILE A CA 1
ATOM 8329 C C . ILE A 1 1052 ? -18.496 -8.237 24.313 1.00 92.50 1052 ILE A C 1
ATOM 8331 O O . ILE A 1 1052 ? -18.559 -8.332 25.531 1.00 92.50 1052 ILE A O 1
ATOM 8335 N N . GLY A 1 1053 ? -19.114 -7.263 23.635 1.00 91.62 1053 GLY A N 1
ATOM 8336 C CA . GLY A 1 1053 ? -19.875 -6.168 24.238 1.00 91.62 1053 GLY A CA 1
ATOM 8337 C C . GLY A 1 1053 ? -21.366 -6.452 24.437 1.00 91.62 1053 GLY A C 1
ATOM 8338 O O . GLY A 1 1053 ? -22.119 -5.518 24.677 1.00 91.62 1053 GLY A O 1
ATOM 8339 N N . SER A 1 1054 ? -21.824 -7.705 24.332 1.00 92.69 1054 SER A N 1
ATOM 8340 C CA . SER A 1 1054 ? -23.260 -8.047 24.417 1.00 92.69 1054 SER A CA 1
ATOM 8341 C C . SER A 1 1054 ? -23.930 -7.549 25.702 1.00 92.69 1054 SER A C 1
ATOM 8343 O O . SER A 1 1054 ? -25.029 -6.999 25.650 1.00 92.69 1054 SER A O 1
ATOM 8345 N N . ARG A 1 1055 ? -23.250 -7.673 26.850 1.00 92.50 1055 ARG A N 1
ATOM 8346 C CA . ARG A 1 1055 ? -23.754 -7.161 28.134 1.00 92.50 1055 ARG A CA 1
ATOM 8347 C C . ARG A 1 1055 ? -23.795 -5.632 28.175 1.00 92.50 1055 ARG A C 1
ATOM 8349 O O . ARG A 1 1055 ? -24.786 -5.088 28.640 1.00 92.50 1055 ARG A O 1
ATOM 8356 N N . PHE A 1 1056 ? -22.758 -4.960 27.667 1.00 94.00 1056 PHE A N 1
ATOM 8357 C CA . PHE A 1 1056 ? -22.721 -3.495 27.567 1.00 94.00 1056 PHE A CA 1
ATOM 8358 C C . PHE A 1 1056 ? -23.917 -2.991 26.755 1.00 94.00 1056 PHE A C 1
ATOM 8360 O O . PHE A 1 1056 ? -24.709 -2.210 27.265 1.00 94.00 1056 PHE A O 1
ATOM 8367 N N . ALA A 1 1057 ? -24.101 -3.533 25.547 1.00 94.25 1057 ALA A N 1
ATOM 8368 C CA . ALA A 1 1057 ? -25.189 -3.149 24.652 1.00 94.25 1057 ALA A CA 1
ATOM 8369 C C . ALA A 1 1057 ? -26.574 -3.428 25.257 1.00 94.25 1057 ALA A C 1
ATOM 8371 O O . ALA A 1 1057 ? -27.491 -2.637 25.082 1.00 94.25 1057 ALA A O 1
ATOM 8372 N N . THR A 1 1058 ? -26.729 -4.535 25.991 1.00 94.69 1058 THR A N 1
ATOM 8373 C CA . THR A 1 1058 ? -27.990 -4.881 26.669 1.00 94.69 1058 THR A CA 1
ATOM 8374 C C . THR A 1 1058 ? -28.343 -3.869 27.759 1.00 94.69 1058 THR A C 1
ATOM 8376 O O . THR A 1 1058 ? -29.466 -3.374 27.794 1.00 94.69 1058 THR A O 1
ATOM 8379 N N . LEU A 1 1059 ? -27.393 -3.533 28.639 1.00 95.31 1059 LEU A N 1
ATOM 8380 C CA . LEU A 1 1059 ? -27.641 -2.567 29.713 1.00 95.31 1059 LEU A CA 1
ATOM 8381 C C . LEU A 1 1059 ? -27.852 -1.155 29.153 1.00 95.31 1059 LEU A C 1
ATOM 8383 O O . LEU A 1 1059 ? -28.798 -0.490 29.554 1.00 95.31 1059 LEU A O 1
ATOM 8387 N N . GLU A 1 1060 ? -27.031 -0.731 28.189 1.00 96.31 1060 GLU A N 1
ATOM 8388 C CA . GLU A 1 1060 ? -27.191 0.547 27.485 1.00 96.31 1060 GLU A CA 1
ATOM 8389 C C . GLU A 1 1060 ? -28.588 0.663 26.860 1.00 96.31 1060 GLU A C 1
ATOM 8391 O O . GLU A 1 1060 ? -29.305 1.634 27.106 1.00 96.31 1060 GLU A O 1
ATOM 8396 N N . PHE A 1 1061 ? -29.005 -0.352 26.098 1.00 97.06 1061 PHE A N 1
ATOM 8397 C CA . PHE A 1 1061 ? -30.313 -0.391 25.455 1.00 97.06 1061 PHE A CA 1
ATOM 8398 C C . PHE A 1 1061 ? -31.444 -0.249 26.480 1.00 97.06 1061 PHE A C 1
ATOM 8400 O O . PHE A 1 1061 ? -32.340 0.575 26.303 1.00 97.06 1061 PHE A O 1
ATOM 8407 N N . LYS A 1 1062 ? -31.414 -1.041 27.557 1.00 96.75 1062 LYS A N 1
ATOM 8408 C CA . LYS A 1 1062 ? -32.475 -1.045 28.574 1.00 96.75 1062 LYS A CA 1
ATOM 8409 C C . LYS A 1 1062 ? -32.560 0.286 29.304 1.00 96.75 1062 LYS A C 1
ATOM 8411 O O . LYS A 1 1062 ? -33.660 0.809 29.455 1.00 96.75 1062 LYS A O 1
ATOM 8416 N N . THR A 1 1063 ? -31.419 0.856 29.691 1.00 96.56 1063 THR A N 1
ATOM 8417 C CA . THR A 1 1063 ? -31.370 2.161 30.357 1.00 96.56 1063 THR A CA 1
ATOM 8418 C C . THR A 1 1063 ? -31.976 3.252 29.485 1.00 96.56 1063 THR A C 1
ATOM 8420 O O . THR A 1 1063 ? -32.858 3.983 29.937 1.00 96.56 1063 THR A O 1
ATOM 8423 N N . LEU A 1 1064 ? -31.547 3.347 28.222 1.00 97.25 1064 LEU A N 1
ATOM 8424 C CA . LEU A 1 1064 ? -32.051 4.370 27.310 1.00 97.25 1064 LEU A CA 1
ATOM 8425 C C . LEU A 1 1064 ? -33.543 4.170 27.018 1.00 97.25 1064 LEU A C 1
ATOM 8427 O O . LEU A 1 1064 ? -34.308 5.130 27.073 1.00 97.25 1064 LEU A O 1
ATOM 8431 N N . LEU A 1 1065 ? -33.986 2.934 26.773 1.00 97.44 1065 LEU A N 1
ATOM 8432 C CA . LEU A 1 1065 ? -35.393 2.653 26.499 1.00 97.44 1065 LEU A CA 1
ATOM 8433 C C . LEU A 1 1065 ? -36.299 2.973 27.698 1.00 97.44 1065 LEU A C 1
ATOM 8435 O O . LEU A 1 1065 ? -37.351 3.579 27.503 1.00 97.44 1065 LEU A O 1
ATOM 8439 N N . ALA A 1 1066 ? -35.889 2.617 28.921 1.00 96.12 1066 ALA A N 1
ATOM 8440 C CA . ALA A 1 1066 ? -36.641 2.919 30.140 1.00 96.12 1066 ALA A CA 1
ATOM 8441 C C . ALA A 1 1066 ? -36.830 4.434 30.319 1.00 96.12 1066 ALA A C 1
ATOM 8443 O O . ALA A 1 1066 ? -37.957 4.908 30.480 1.00 96.12 1066 ALA A O 1
ATOM 8444 N N . ILE A 1 1067 ? -35.747 5.210 30.196 1.00 95.50 1067 ILE A N 1
ATOM 8445 C CA . ILE A 1 1067 ? -35.797 6.674 30.309 1.00 95.50 1067 ILE A CA 1
ATOM 8446 C C . ILE A 1 1067 ? -36.715 7.270 29.236 1.00 95.50 1067 ILE A C 1
ATOM 8448 O O . ILE A 1 1067 ? -37.548 8.125 29.544 1.00 95.50 1067 ILE A O 1
ATOM 8452 N N . LEU A 1 1068 ? -36.607 6.819 27.986 1.00 95.50 1068 LEU A N 1
ATOM 8453 C CA . LEU A 1 1068 ? -37.401 7.366 26.888 1.00 95.50 1068 LEU A CA 1
ATOM 8454 C C . LEU A 1 1068 ? -38.894 7.033 27.023 1.00 95.50 1068 LEU A C 1
ATOM 8456 O O . LEU A 1 1068 ? -39.721 7.937 26.935 1.00 95.50 1068 LEU A O 1
ATOM 8460 N N . VAL A 1 1069 ? -39.256 5.777 27.298 1.00 95.12 1069 VAL A N 1
ATOM 8461 C CA . VAL A 1 1069 ? -40.664 5.339 27.396 1.00 95.12 1069 VAL A CA 1
ATOM 8462 C C . VAL A 1 1069 ? -41.369 5.918 28.627 1.00 95.12 1069 VAL A C 1
ATOM 8464 O O . VAL A 1 1069 ? -42.567 6.205 28.571 1.00 95.12 1069 VAL A O 1
ATOM 8467 N N . ARG A 1 1070 ? -40.641 6.147 29.730 1.00 92.94 1070 ARG A N 1
ATOM 8468 C CA . ARG A 1 1070 ? -41.185 6.803 30.932 1.00 92.94 1070 ARG A CA 1
ATOM 8469 C C . ARG A 1 1070 ? -41.629 8.242 30.674 1.00 92.94 1070 ARG A C 1
ATOM 8471 O O . ARG A 1 1070 ? -42.583 8.699 31.307 1.00 92.94 1070 ARG A O 1
ATOM 8478 N N . ASN A 1 1071 ? -40.894 8.963 29.828 1.00 92.38 1071 ASN A N 1
ATOM 8479 C CA . ASN A 1 1071 ? -41.049 10.410 29.658 1.00 92.38 1071 ASN A CA 1
ATOM 8480 C C . ASN A 1 1071 ? -41.800 10.785 28.372 1.00 92.38 1071 ASN A C 1
ATOM 8482 O O . ASN A 1 1071 ? -42.460 11.824 28.341 1.00 92.38 1071 ASN A O 1
ATOM 8486 N N . PHE A 1 1072 ? -41.744 9.942 27.341 1.00 94.69 1072 PHE A N 1
ATOM 8487 C CA . PHE A 1 1072 ? -42.317 10.233 26.034 1.00 94.69 1072 PHE A CA 1
ATOM 8488 C C . PHE A 1 1072 ? -43.276 9.145 25.550 1.00 94.69 1072 PHE A C 1
ATOM 8490 O O . PHE A 1 1072 ? -43.167 7.959 25.880 1.00 94.69 1072 PHE A O 1
ATOM 8497 N N . GLU A 1 1073 ? -44.227 9.581 24.736 1.00 95.44 1073 GLU A N 1
ATOM 8498 C CA . GLU A 1 1073 ? -45.121 8.744 23.957 1.00 95.44 1073 GLU A CA 1
ATOM 8499 C C . GLU A 1 1073 ? -44.755 8.841 22.476 1.00 95.44 1073 GLU A C 1
ATOM 8501 O O . GLU A 1 1073 ? -44.559 9.932 21.939 1.00 95.44 1073 GLU A O 1
ATOM 8506 N N . PHE A 1 1074 ? -44.655 7.688 21.820 1.00 96.75 1074 PHE A N 1
ATOM 8507 C CA . PHE A 1 1074 ? -44.264 7.566 20.422 1.00 96.75 1074 PHE A CA 1
ATOM 8508 C C . PHE A 1 1074 ? -45.454 7.120 19.580 1.00 96.75 1074 PHE A C 1
ATOM 8510 O O . PHE A 1 1074 ? -46.132 6.154 19.932 1.00 96.75 1074 PHE A O 1
ATOM 8517 N N . SER A 1 1075 ? -45.676 7.780 18.446 1.00 96.81 1075 SER A N 1
ATOM 8518 C CA . SER A 1 1075 ? -46.680 7.388 17.450 1.00 96.81 1075 SER A CA 1
ATOM 8519 C C . SER A 1 1075 ? -46.146 7.573 16.021 1.00 96.81 1075 SER A C 1
ATOM 8521 O O . SER A 1 1075 ? -45.242 8.384 15.792 1.00 96.81 1075 SER A O 1
ATOM 8523 N N . PRO A 1 1076 ? -46.643 6.806 15.035 1.00 95.94 1076 PRO A N 1
ATOM 8524 C CA . PRO A 1 1076 ? -46.206 6.946 13.651 1.00 95.94 1076 PRO A CA 1
ATOM 8525 C C . PRO A 1 1076 ? -46.635 8.299 13.071 1.00 95.94 1076 PRO A C 1
ATOM 8527 O O . PRO A 1 1076 ? -47.698 8.828 13.401 1.00 95.94 1076 PRO A O 1
ATOM 8530 N N . VAL A 1 1077 ? -45.822 8.850 12.167 1.00 94.81 1077 VAL A N 1
ATOM 8531 C CA . VAL A 1 1077 ? -46.183 10.050 11.401 1.00 94.81 1077 VAL A CA 1
ATOM 8532 C C . VAL A 1 1077 ? -47.061 9.641 10.210 1.00 94.81 1077 VAL A C 1
ATOM 8534 O O . VAL A 1 1077 ? -46.602 8.862 9.369 1.00 94.81 1077 VAL A O 1
ATOM 8537 N N . PRO A 1 1078 ? -48.304 10.149 10.084 1.00 91.56 1078 PRO A N 1
ATOM 8538 C CA . PRO A 1 1078 ? -49.176 9.803 8.964 1.00 91.56 1078 PRO A CA 1
ATOM 8539 C C . PRO A 1 1078 ? -48.523 10.093 7.606 1.00 91.56 1078 PRO A C 1
ATOM 8541 O O . PRO A 1 1078 ? -48.035 11.194 7.364 1.00 91.56 1078 PRO A O 1
ATOM 8544 N N . GLY A 1 1079 ? -48.518 9.100 6.713 1.00 88.62 1079 GLY A N 1
ATOM 8545 C CA . GLY A 1 1079 ? -47.951 9.219 5.364 1.00 88.62 1079 GLY A CA 1
ATOM 8546 C C . GLY A 1 1079 ? -46.423 9.120 5.275 1.00 88.62 1079 GLY A C 1
ATOM 8547 O O . GLY A 1 1079 ? -45.895 9.098 4.164 1.00 88.62 1079 GLY A O 1
ATOM 8548 N N . PHE A 1 1080 ? -45.701 9.020 6.397 1.00 92.94 1080 PHE A N 1
ATOM 8549 C CA . PHE A 1 1080 ? -44.262 8.763 6.379 1.00 92.94 1080 PHE A CA 1
ATOM 8550 C C . PHE A 1 1080 ? -43.982 7.286 6.074 1.00 92.94 1080 PHE A C 1
ATOM 8552 O O . PHE A 1 1080 ? -44.525 6.388 6.714 1.00 92.94 1080 PHE A O 1
ATOM 8559 N N . THR A 1 1081 ? -43.103 7.025 5.107 1.00 90.56 1081 THR A N 1
ATOM 8560 C CA . THR A 1 1081 ? -42.684 5.668 4.736 1.00 90.56 1081 THR A CA 1
ATOM 8561 C C . THR A 1 1081 ? -41.171 5.594 4.631 1.00 90.56 1081 THR A C 1
ATOM 8563 O O . THR A 1 1081 ? -40.544 6.496 4.074 1.00 90.56 1081 THR A O 1
ATOM 8566 N N . TYR A 1 1082 ? -40.593 4.487 5.084 1.00 92.06 1082 TYR A N 1
ATOM 8567 C CA . TYR A 1 1082 ? -39.169 4.193 4.960 1.00 92.06 1082 TYR A CA 1
ATOM 8568 C C . TYR A 1 1082 ? -38.965 2.836 4.278 1.00 92.06 1082 TYR A C 1
ATOM 8570 O O . TYR A 1 1082 ? -39.845 1.976 4.292 1.00 92.06 1082 TYR A O 1
ATOM 8578 N N . LYS A 1 1083 ? -37.774 2.618 3.715 1.00 90.62 1083 LYS A N 1
ATOM 8579 C CA . LYS A 1 1083 ? -37.300 1.288 3.290 1.00 90.62 1083 LYS A CA 1
ATOM 8580 C C . LYS A 1 1083 ? -36.155 0.843 4.193 1.00 90.62 1083 LYS A C 1
ATOM 8582 O O . LYS A 1 1083 ? -35.413 1.671 4.720 1.00 90.62 1083 LYS A O 1
ATOM 8587 N N . LYS A 1 1084 ? -35.963 -0.467 4.335 1.00 90.25 1084 LYS A N 1
ATOM 8588 C CA . LYS A 1 1084 ? -34.785 -1.014 5.026 1.00 90.25 1084 LYS A CA 1
ATOM 8589 C C . LYS A 1 1084 ? -33.584 -1.044 4.085 1.00 90.25 1084 LYS A C 1
ATOM 8591 O O . LYS A 1 1084 ? -33.677 -1.552 2.969 1.00 90.25 1084 LYS A O 1
ATOM 8596 N N . VAL A 1 1085 ? -32.440 -0.561 4.555 1.00 86.81 1085 VAL A N 1
ATOM 8597 C CA . VAL A 1 1085 ? -31.168 -0.601 3.829 1.00 86.81 1085 VAL A CA 1
ATOM 8598 C C . VAL A 1 1085 ? -30.116 -1.273 4.702 1.00 86.81 1085 VAL A C 1
ATOM 8600 O O . VAL A 1 1085 ? -30.008 -0.997 5.895 1.00 86.81 1085 VAL A O 1
ATOM 8603 N N . LEU A 1 1086 ? -29.345 -2.179 4.101 1.00 85.38 1086 LEU A N 1
ATOM 8604 C CA . LEU A 1 1086 ? -28.249 -2.877 4.763 1.00 85.38 1086 LEU A CA 1
ATOM 8605 C C . LEU A 1 1086 ? -26.918 -2.230 4.365 1.00 85.38 1086 LEU A C 1
ATOM 8607 O O . LEU A 1 1086 ? -26.495 -2.347 3.215 1.00 85.38 1086 LEU A O 1
ATOM 8611 N N . HIS A 1 1087 ? -26.280 -1.542 5.313 1.00 81.25 1087 HIS A N 1
ATOM 8612 C CA . HIS A 1 1087 ? -24.871 -1.143 5.217 1.00 81.25 1087 HIS A CA 1
ATOM 8613 C C . HIS A 1 1087 ? -24.038 -2.156 6.024 1.00 81.25 1087 HIS A C 1
ATOM 8615 O O . HIS A 1 1087 ? -24.057 -3.349 5.735 1.00 81.25 1087 HIS A O 1
ATOM 8621 N N . VAL A 1 1088 ? -23.370 -1.704 7.094 1.00 79.62 1088 VAL A N 1
ATOM 8622 C CA . VAL A 1 1088 ? -22.888 -2.585 8.173 1.00 79.62 1088 VAL A CA 1
ATOM 8623 C C . VAL A 1 1088 ? -24.058 -3.059 9.038 1.00 79.62 1088 VAL A C 1
ATOM 8625 O O . VAL A 1 1088 ? -24.093 -4.220 9.438 1.00 79.62 1088 VAL A O 1
ATOM 8628 N N . THR A 1 1089 ? -25.025 -2.172 9.286 1.00 88.75 1089 THR A N 1
ATOM 8629 C CA . THR A 1 1089 ? -26.246 -2.437 10.053 1.00 88.75 1089 THR A CA 1
ATOM 8630 C C . THR A 1 1089 ? -27.501 -2.280 9.189 1.00 88.75 1089 THR A C 1
ATOM 8632 O O . THR A 1 1089 ? -27.463 -1.643 8.129 1.00 88.75 1089 THR A O 1
ATOM 8635 N N . LEU A 1 1090 ? -28.610 -2.891 9.619 1.00 89.62 1090 LEU A N 1
ATOM 8636 C CA . LEU A 1 1090 ? -29.927 -2.764 8.984 1.00 89.62 1090 LEU A CA 1
ATOM 8637 C C . LEU A 1 1090 ? -30.653 -1.527 9.509 1.00 89.62 1090 LEU A C 1
ATOM 8639 O O . LEU A 1 1090 ? -31.086 -1.531 10.656 1.00 89.62 1090 LEU A O 1
ATOM 8643 N N . LYS A 1 1091 ? -30.828 -0.500 8.678 1.00 88.81 1091 LYS A N 1
ATOM 8644 C CA . LYS A 1 1091 ? -31.390 0.791 9.103 1.00 88.81 1091 LYS A CA 1
ATOM 8645 C C . LYS A 1 1091 ? -32.476 1.320 8.158 1.00 88.81 1091 LYS A C 1
ATOM 8647 O O . LYS A 1 1091 ? -32.533 0.871 7.009 1.00 88.81 1091 LYS A O 1
ATOM 8652 N N . PRO A 1 1092 ? -33.336 2.243 8.616 1.00 91.75 1092 PRO A N 1
ATOM 8653 C CA . PRO A 1 1092 ? -34.305 2.916 7.756 1.00 91.75 1092 PRO A CA 1
ATOM 8654 C C . PRO A 1 1092 ? -33.623 3.964 6.854 1.00 91.75 1092 PRO A C 1
ATOM 8656 O O . PRO A 1 1092 ? -32.648 4.603 7.252 1.00 91.75 1092 PRO A O 1
ATOM 8659 N N . ASP A 1 1093 ? -34.123 4.115 5.626 1.00 88.06 1093 ASP A N 1
ATOM 8660 C CA . ASP A 1 1093 ? -33.761 5.191 4.690 1.00 88.06 1093 ASP A CA 1
ATOM 8661 C C . ASP A 1 1093 ? -35.039 5.767 4.037 1.00 88.06 1093 ASP A C 1
ATOM 8663 O O . ASP A 1 1093 ? -35.758 5.004 3.380 1.00 88.06 1093 ASP A O 1
ATOM 8667 N N . PRO A 1 1094 ? -35.348 7.073 4.178 1.00 89.06 1094 PRO A N 1
ATOM 8668 C CA . PRO A 1 1094 ? -34.673 8.045 5.052 1.00 89.06 1094 PRO A CA 1
ATOM 8669 C C . PRO A 1 1094 ? -34.766 7.654 6.545 1.00 89.06 1094 PRO A C 1
ATOM 8671 O O . PRO A 1 1094 ? -35.443 6.684 6.887 1.00 89.06 1094 PRO A O 1
ATOM 8674 N N . GLY A 1 1095 ? -34.056 8.376 7.424 1.00 88.19 1095 GLY A N 1
ATOM 8675 C CA . GLY A 1 1095 ? -34.083 8.143 8.879 1.00 88.19 1095 GLY A CA 1
ATOM 8676 C C . GLY A 1 1095 ? -35.509 8.132 9.442 1.00 88.19 1095 GLY A C 1
ATOM 8677 O O . GLY A 1 1095 ? -36.384 8.821 8.921 1.00 88.19 1095 GLY A O 1
ATOM 8678 N N . LEU A 1 1096 ? -35.762 7.299 10.455 1.00 94.06 1096 LEU A N 1
ATOM 8679 C CA . LEU A 1 1096 ? -37.103 7.061 10.993 1.00 94.06 1096 LEU A CA 1
ATOM 8680 C C . LEU A 1 1096 ? -37.659 8.304 11.691 1.00 94.06 1096 LEU A C 1
ATOM 8682 O O . LEU A 1 1096 ? -37.169 8.690 12.751 1.00 94.06 1096 LEU A O 1
ATOM 8686 N N . LEU A 1 1097 ? -38.740 8.852 11.140 1.00 95.69 1097 LEU A N 1
ATOM 8687 C CA . LEU A 1 1097 ? -39.477 9.965 11.723 1.00 95.69 1097 LEU A CA 1
ATOM 8688 C C . LEU A 1 1097 ? -40.662 9.453 12.557 1.00 95.69 1097 LEU A C 1
ATOM 8690 O O . LEU A 1 1097 ? -41.534 8.769 12.019 1.00 95.69 1097 LEU A O 1
ATOM 8694 N N . LEU A 1 1098 ? -40.716 9.806 13.845 1.00 96.69 1098 LEU A N 1
ATOM 8695 C CA . LEU A 1 1098 ? -41.855 9.524 14.731 1.00 96.69 1098 LEU A CA 1
ATOM 8696 C C . LEU A 1 1098 ? -42.423 10.818 15.325 1.00 96.69 1098 LEU A C 1
ATOM 8698 O O . LEU A 1 1098 ? -41.697 11.790 15.544 1.00 96.69 1098 LEU A O 1
ATOM 8702 N N . ASN A 1 1099 ? -43.724 10.803 15.615 1.00 95.88 1099 ASN A N 1
ATOM 8703 C CA . ASN A 1 1099 ? -44.354 11.782 16.489 1.00 95.88 1099 ASN A CA 1
ATOM 8704 C C . ASN A 1 1099 ? -43.985 11.435 17.935 1.00 95.88 1099 ASN A C 1
ATOM 8706 O O . ASN A 1 1099 ? -44.222 10.312 18.387 1.00 95.88 1099 ASN A O 1
ATOM 8710 N N . VAL A 1 1100 ? -43.426 12.403 18.652 1.00 95.88 1100 VAL A N 1
ATOM 8711 C CA . VAL A 1 1100 ? -43.029 12.295 20.054 1.00 95.88 1100 VAL A CA 1
ATOM 8712 C C . VAL A 1 1100 ? -43.857 13.288 20.855 1.00 95.88 1100 VAL A C 1
ATOM 8714 O O . VAL A 1 1100 ? -43.793 14.494 20.616 1.00 95.88 1100 VAL A O 1
ATOM 8717 N N . ALA A 1 1101 ? -44.662 12.789 21.785 1.00 92.94 1101 ALA A N 1
ATOM 8718 C CA . ALA A 1 1101 ? -45.418 13.599 22.730 1.00 92.94 1101 ALA A CA 1
ATOM 8719 C C . ALA A 1 1101 ? -44.818 13.450 24.129 1.00 92.94 1101 ALA A C 1
ATOM 8721 O O . ALA A 1 1101 ? -44.365 12.370 24.510 1.00 92.94 1101 ALA A O 1
ATOM 8722 N N . GLU A 1 1102 ? -44.803 14.527 24.907 1.00 88.56 1102 GLU A N 1
ATOM 8723 C CA . GLU A 1 1102 ? -44.470 14.414 26.323 1.00 88.56 1102 GLU A CA 1
ATOM 8724 C C . GLU A 1 1102 ? -45.654 13.759 27.047 1.00 88.56 1102 GLU A C 1
ATOM 8726 O O . GLU A 1 1102 ? -46.802 14.174 26.866 1.00 88.56 1102 GLU A O 1
ATOM 8731 N N . CYS A 1 1103 ? -45.398 12.720 27.850 1.00 83.94 1103 CYS A N 1
ATOM 8732 C CA . CYS A 1 1103 ? -46.466 12.102 28.641 1.00 83.94 1103 CYS A CA 1
ATOM 8733 C C . CYS A 1 1103 ? -47.083 13.146 29.601 1.00 83.94 1103 CYS A C 1
ATOM 8735 O O . CYS A 1 1103 ? -46.419 14.130 29.922 1.00 83.94 1103 CYS A O 1
ATOM 8737 N N . PRO A 1 1104 ? -48.326 12.989 30.088 1.00 66.19 1104 PRO A N 1
ATOM 8738 C CA . PRO A 1 1104 ? -48.856 13.765 31.218 1.00 66.19 1104 PRO A CA 1
ATOM 8739 C C . PRO A 1 1104 ? -48.154 13.395 32.539 1.00 66.19 1104 PRO A C 1
ATOM 8741 O O . PRO A 1 1104 ? -47.431 12.397 32.595 1.00 66.19 1104 PRO A O 1
ATOM 8744 N N . ASN A 1 1105 ? -48.253 14.245 33.567 1.00 55.44 1105 ASN A N 1
ATOM 8745 C CA . ASN A 1 1105 ? -47.585 14.024 34.864 1.00 55.44 1105 ASN A CA 1
ATOM 8746 C C . ASN A 1 1105 ? -48.105 12.794 35.601 1.00 55.44 1105 ASN A C 1
ATOM 8748 O O . ASN A 1 1105 ? -49.345 12.639 35.645 1.00 55.44 1105 ASN A O 1
#

Foldseek 3Di:
DPDDDDDDDDCVVVVVVVCVPDVVVVVVVVVVPPDDDPVVVVVVCVVCVVVVVVVVVVVVVVVLCCVLQVCLQPPDLCVVQAFDDAPDSPPQAWCVVVCVVDFHCPVVLVGCVVRHQWHWTAGGSRAIAIEHRDLQQQCCPFADPVVQWALPDLVLVLVCVQLPCELQNDGDPSNVLNCVLLLQLLDPVLLLVLLVLLLVLLVLLVVLVVVVLVVDPVLKDKDQLLLSLLQSLLQSCQCQAQVHGQCCSPPVDGLLVVLLVLLLVCQAPVNSVCCSVPVCCCVVPPVSVVSVVSNVVSSVVNLVVLLVSLVVLVVCVVVVHDDRSHSSNSSNVSLVPPPDVVSHDDSSHSSSHSSCSSNVRRQQLSQLLSQLLVLCQVDVVLLVQLLVVLCVQAVDLPDARDPCQLPDCADLLNLSSLLSCLLFQFQFKDKIFRQAWDDRPNRTDHHGHIYMHGSNSLSQPCVQQNPCSNPRDSCQQNDDCRSNPPQDDPPPPDDRSRRASQHDHPSGNSCVSSSSSSNSSNCSSQSNFKDKYADPVPPLPDDFGWDDGSTTDTPDRRMIMIHTPVCVVPPPPDDPDDDDDDDPCPVVVVVCNCVVVVVVLCCQLPVCLCPPPLCVPQFEDDDDSPPQAFCVVVCVVDFHCPVVLVGCVVRNQWYWGAGGSRAIFIEHRALQLQCCCFNDPVLLKDFDLVVLVLVCVQQNCELVNDDDPSNVLRCVLLLQLLDPVLLLLLLVLLLVLLVLLLVLVVVVDDPVRQKDKDLLLQSLLLSLLQSCQCAAQVHGQCSSPPDDRPLSQLLVLLLCCQFPVNVCCVPVVVCCCVPPVVSVVSVVSNVVSSVSLLVVLVVSVVVVVVVVVVCPPPPDDDRHSLVSSVVSLVPDDPVSHDDPSHSSSVSSVSSNVRRNQLSQLLLLLLVLCQVPVVLLVVLLVQLCVQVVDLPDARDSVNLPDCQDLLVLSSQLSCLQFQFQFKGKIFRCAWDARPNRIDHHRHIYMYGSNSLSQDCVQVNPCSNPRDSVLRNVVVVPDDDDDPDDPADSGRDSRHSSRASQHDHPSGNSCPVSSSSSNSSSNSSQSNFKDKHADPPDDWGWTDRSTTATVPRGMIIIGTDDD

Nearest PDB structures (foldseek):
  7wzl-assembly1_A  TM=8.845E-01  e=6.415E-23  Streptomyces avermitilis
  6l8h-assembly4_D  TM=8.577E-01  e=2.634E-22  Arabidopsis thaliana
  6n6q-assembly2_B  TM=8.629E-01  e=6.196E-21  Mycobacterium phage Adler
  6n6q-assembly4_D  TM=8.226E-01  e=3.209E-19  Mycobacterium phage Adler
  2wuz-assembly1_B  TM=8.200E-01  e=7.921E-16  Trypanosoma cruzi

Secondary structure (DSSP, 8-state):
----------HHHHHHHHTTT-GGGHHHHHHHSSS--HHHHHHHHHHTHHHHHHHHHHHHHHHHHIIIIIIIIII-GGGGS--PPPS-TT-TTTTHHHHHHSSTTHHHHHHHHHH-SEEEEE-GGG-EEEEE-SHHHHHIIIII-TTTEES-SHHHHHHHHHH-S-TTT--HHHHHHHHHHHGGGGSHHHHHTTHHHHHHHHHHHHHHHHHHHHT-TTSEEEEEHHHHHHHHHHHHIIIIIHS----HHHHS--HHHHHHHHHHTT--HHHHHHHHH-TTHHHH-HHHHHHHHHHHHHHHHHHHHHHHHHHHHHHHHHTT-----SHHHHHHHHHHS-S-TTTSPPHHHHHHHHHHHHHHHHHHHHHHHHHHHHHHHH-HHHHHHHHHHHHHH--STTPPPPHHHHH-SSSHHHHHHHHHHHHS-SS-EEEEEE-S-EEETTEEE-TT-EEEEEHHHHHT-HHHH-TTTTS--GGGGSSTTGGGGGG--TTS-S-TTSS-TT--GGGS-TTHHHHHHHHHHHHHHHHHHEEEEE-TTTTTSPPPPEEESSSEEESS--EEEEEESTTHHHHTTS--------S--HHHHHHHHHHHHHHHHHIIIIIIIIIISGGGGS------GGGSSTTHHHHHHSSTTHHHHHHHHHH-SEEEEE-GGG-EEEEE--HHHHIIIIIITGGGEE--HHHHHHHHHHH-SSTTT--HHHHHHHHHHHGGGG-HHHHHTTHHHHHHHHHHHHHHHHTT-BTTBSEEEEEHHHHHHHHHHHHIIIIIHS----TTTTSS-HHHHHHHHHHGGGSHHHHHHHHH-TTHHHH-HHHHHHHHHHHHHHHHHHHHHHHHHHHHHHHHHHHTT--PPP-SHHHHHHHHHHHS-TTTPPPHHHHHHHHHHHHHHHHHHHHHHHHHHHHHHHH-HHHHHHHHHHHHHH--STTPPPPHHHHH-SSSHHHHHHHHHHHHS-SS--EEEEESS-EEETTEEE-TTPEEEE-HHHHTT-HHHH-TTTTS--THHHHGGGGS--S--TT----SSS---TTSS-TT--STTS-TTHHHHHHHHHHHHHHHHHHEEEEEPTT---EEEESSSEEEES--EEEEEEPP-

Sequence (1105 aa):
MSGLVPDMFDWSQVLDHVSRLDPRFSSYTNYLFADASLGGITEYLLDHKLLILLGAVLIFAMHFLYSCVVYPLYLDPLLAIPGPKVDNPFNMLGNMRGIFDSEPMVMERQWVKQFGDVCRYHYLFNDQRVIVTSQTGIRHVFVTHLDHYEKKTASIKVLKTVLGDGIFVVNGEQHKRQRAILLPAFRVKTVNALVPVFIQSSHELRDSWINRLHTSSEKRIDIDTNEELSKPTLDVIGRAGFGYEFNAVANGESPLYTSLTTIMGMFEEVFVFRDVAFPWLKWVYPPEWRRHARINAAKAQFRDTCMKMVELKRAAISEGAEESKDLLSALVRANIDEADPAKRLSDDELAAQVLTMVVAGHETSFTTLTWTLDFLVKDKRVQDTLRAELLKDMPSPSDDPSMELLQSNSNYLDAVVKESLRVVTPVPAASRKCVIDDVIDGYKIPKGTVVYLISDVIHKKEELWGPDALEFKPERWLQEGGALADSADAESGRAFGTYIPFLVGPRNCIGMKFAVLELKAILSVLVRNFEFSESLSELDLPPVKKTLKIVVKPDRPLKMSVRQWLLQIVTNGQHAALQRVNTHSVLAAASAAIGLPLCLFIYRTLVHPFFINPLAKVPGPPVNPFTFLGNLPDILSQEPLVAYGKYVRLYGPIVRIRSTFNSVRVLVASSSGLRHVLGTHSHMYTKDSKITHEISRVLGKGLLTVETAGHKRQRAMINPVFRVQTINKLIPCFIQSGIETKAAWQTLFTTATKTIQLDISAELSKTTLDVIGRAGFGYEFNAVSRGESKLYTSFRTVLGLFDAKTFFKFYYLPFLRYFVPSERKAHREREDGKRVLKTACANIISQKLEQQQRTSANKETPQDLLSVLVEANQLADSSQRLSDAELMAQVNTFLLAGHETTGVALTWTLDFLAHHPRVQEKLRAEVMQDMPLRSSEPSADYIMSNASYLEAVMKESLRLRSPAPVTSRTALQDDIIDGFKIPKGTIVIISPEVMHKRAEFWGDDVLDFKPERWHNDHEQNDGNDGSSAMGGSGSKAFGVYMPFLLGPRNCIGSRFATLEFKTLLAILVRNFEFSPVPGFTYKKVLHVTLKPDPGLLLNVAECPN

pLDDT: mean 81.28, std 15.84, range [28.11, 98.25]

Organism: NCBI:txid246404

Radius of gyration: 37.51 Å; Cα contacts (8 Å, |Δi|>4): 1529; chains: 1; bounding box: 100×110×83 Å